Protein 2L9F (pdb70)

Foldseek 3Di:
DFKQCPDDGHCPDALLLLLLVLLQVLLVHPSVPRDQFAACCPHSNADQVRSLVSLVVSCVQLPHDVCRDVDGRNGPGSNVSSVSSS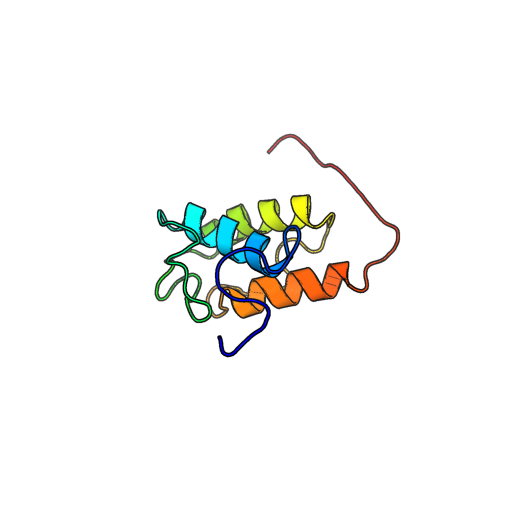VCQVDDPDHDGDRHID

B-factor: mean 38.28, std 22.78, range [0.01, 75.53]

Secondary structure (DSSP, 8-state):
---SS-SS-SSS--HHHHHHHHHHHHTTS-SSS--TT-BTTTTS---HHHHHHHHHHHHHHHT-STTSS-S--TT-BHHHHHHHHHHHHHT--S--------

CATH classification: 1.10.1200.10

Solvent-accessible surface area: 7017 Å² total; per-residue (Å²): 216,94,143,99,75,62,66,50,74,66,88,89,70,26,19,30,19,27,1,20,56,32,0,0,110,132,14,162,63,77,34,128,78,6,169,42,123,5,99,0,62,100,87,8,140,1,64,70,133,47,0,9,120,0,0,78,86,0,5,104,63,40,40,19,59,97,24,34,80,54,88,91,7,38,79,1,21,0,105,99,0,0,66,29,0,51,44,107,65,187,149,52,110,189,121,139,137,126,140,132,166,189

Organism: Micromonospora echinospora (NCBI:txid1877)

InterPro domains:
  IPR001227 Acyl transferase domain superfamily [G3DSA:3.40.366.10] (482-886)
  IPR009081 Phosphopantetheine binding ACP domain [PS50075] (936-1012)
  IPR013968 Polyketide synthase-like, ketoreductase domain [PF08659] (1200-1379)
  IPR014030 Beta-ketoacyl synthase-like, N-terminal domain [PF00109] (2-288)
  IPR014031 Beta-ketoacyl synthase, C-terminal domain [PF02801] (296-411)
  IPR014043 Acyl transferase domain [PF00698] (624-838)
  IPR014043 Acyl transferase domain [SM00827] (584-867)
  IPR016035 Acyl transferase/acyl hydrolase/lysophospholipase [SSF52151] (580-855)
  IPR016036 Malonyl-CoA ACP transacylase, ACP-binding [SSF55048] (692-753)
  IPR016039 Thiolase-like [G3DSA:3.40.47.10] (1-470)
  IPR016039 Thiolase-like [SSF53901] (2-409)
  IPR020807 Polyketide/metazoan fatty acid synthase-like, dehydratase domain [SM00826] (1450-1606)
  IPR020841 Polyketide synthase, beta-ketoacyl synthase domain [PS52004] (1-461)
  IPR020841 Polyketide synthase, beta-ketoacyl synthase domain [SM00825] (4-464)
  IPR029069 HotDog domain superfamily [SSF54637] (1460-1525)
  IPR036291 NAD(P)-binding domain superfamily [SSF51735] (1198-1450)
  IPR036736 ACP-like superfamily [G3DSA:1.10.1200.10] (925-1021)
  IPR036736 ACP-like superfamily [SSF47336] (939-1020)
  IPR042104 Polyketide synthase, dehydratase domain superfamily [G3DSA:3.10.129.110] (1447-1725)
  IPR049551 Polyketide synthase, dehydratase domain, C-terminal [PF14765] (1583-1727)

Structure (mmCIF, N/CA/C/O backbone):
data_2L9F
#
_entry.id   2L9F
#
loop_
_atom_site.group_PDB
_atom_site.id
_atom_site.type_symbol
_atom_site.label_atom_id
_atom_site.label_alt_id
_atom_site.label_comp_id
_atom_site.label_asym_id
_atom_site.label_entity_id
_atom_site.label_seq_id
_atom_site.pdbx_PDB_ins_code
_atom_site.Cartn_x
_atom_site.Cartn_y
_atom_site.Cartn_z
_atom_site.occupancy
_atom_site.B_iso_or_equiv
_atom_site.auth_seq_id
_atom_site.auth_comp_id
_atom_site.auth_asym_id
_atom_site.auth_atom_id
_atom_site.pdbx_PDB_model_num
ATOM 1 N N . MET A 1 1 ? -12.968 -4.314 -19.956 1.00 0.00 1 MET A N 1
ATOM 2 C CA . MET A 1 1 ? -14.168 -4.624 -20.724 1.00 52.33 1 MET A CA 1
ATOM 3 C C . MET A 1 1 ? -15.417 -4.490 -19.858 1.00 24.13 1 MET A C 1
ATOM 4 O O . MET A 1 1 ? -16.498 -4.178 -20.356 1.00 54.25 1 MET A O 1
ATOM 16 N N . ALA A 1 2 ? -15.261 -4.730 -18.560 1.00 12.24 2 ALA A N 1
ATOM 17 C CA . ALA A 1 2 ? -16.375 -4.635 -17.626 1.00 42.00 2 ALA A CA 1
ATOM 18 C C . ALA A 1 2 ? -16.249 -3.396 -16.746 1.00 53.02 2 ALA A C 1
ATOM 19 O O . ALA A 1 2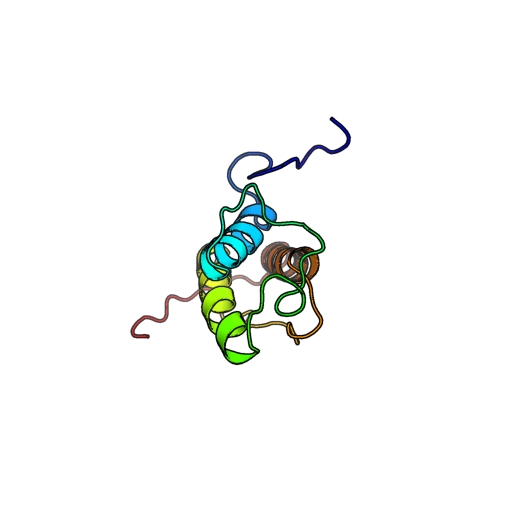 ? -17.251 -2.796 -16.355 1.00 1.11 2 ALA A O 1
ATOM 26 N N . ARG A 1 3 ? -15.013 -3.020 -16.436 1.00 15.33 3 ARG A N 1
ATOM 27 C CA . ARG A 1 3 ? -14.757 -1.853 -15.599 1.00 2.41 3 ARG A CA 1
ATOM 28 C C . ARG A 1 3 ? -13.855 -0.854 -16.320 1.00 63.52 3 ARG A C 1
ATOM 29 O O . ARG A 1 3 ? -13.240 -1.179 -17.335 1.00 50.30 3 ARG A O 1
ATOM 47 N N . ALA A 1 4 ? -13.783 0.362 -15.788 1.00 44.15 4 ALA A N 1
ATOM 48 C CA . ALA A 1 4 ? -12.957 1.407 -16.380 1.00 70.41 4 ALA A CA 1
ATOM 49 C C . ALA A 1 4 ? -11.520 1.321 -15.877 1.00 74.12 4 ALA A C 1
ATOM 50 O O . ALA A 1 4 ? -10.580 1.658 -16.596 1.00 10.23 4 ALA A O 1
ATOM 57 N N . ASP A 1 5 ? -11.359 0.868 -14.638 1.00 13.14 5 ASP A N 1
ATOM 58 C CA . ASP A 1 5 ? -10.035 0.738 -14.039 1.00 70.12 5 ASP A CA 1
ATOM 59 C C . ASP A 1 5 ? -9.161 -0.210 -14.853 1.00 65.43 5 ASP A C 1
ATOM 60 O O . ASP A 1 5 ? -8.145 0.196 -15.417 1.00 41.33 5 ASP A O 1
ATOM 68 N N . ASP A 1 6 ? -9.562 -1.476 -14.909 1.00 51.00 6 ASP A N 1
ATOM 69 C CA . ASP A 1 6 ? -8.814 -2.482 -15.655 1.00 52.13 6 ASP A CA 1
ATOM 70 C C . ASP A 1 6 ? -7.410 -2.650 -15.084 1.00 13.45 6 ASP A C 1
ATOM 71 O O . ASP A 1 6 ? -6.936 -1.813 -14.314 1.00 73.33 6 ASP A O 1
ATOM 79 N N . THR A 1 7 ? -6.747 -3.736 -15.467 1.00 31.21 7 THR A N 1
ATOM 80 C CA . THR A 1 7 ? -5.397 -4.015 -14.992 1.00 15.10 7 THR A CA 1
ATOM 81 C C . THR A 1 7 ? -4.511 -2.780 -15.099 1.00 13.45 7 THR A C 1
ATOM 82 O O . THR A 1 7 ? -4.746 -1.906 -15.932 1.00 42.31 7 THR A O 1
ATOM 93 N N . ALA A 1 8 ? -3.490 -2.715 -14.250 1.00 2.55 8 ALA A N 1
ATOM 94 C CA . ALA A 1 8 ? -2.566 -1.587 -14.253 1.00 1.10 8 ALA A CA 1
ATOM 95 C C . ALA A 1 8 ? -3.276 -0.294 -13.864 1.00 63.34 8 ALA A C 1
ATOM 96 O O . ALA A 1 8 ? -4.411 -0.317 -13.385 1.00 31.15 8 ALA A O 1
ATOM 103 N N . LEU A 1 9 ? -2.603 0.831 -14.074 1.00 43.32 9 LEU A N 1
ATOM 104 C CA . LEU A 1 9 ? -3.170 2.135 -13.745 1.00 23.40 9 LEU A CA 1
ATOM 105 C C . LEU A 1 9 ? -4.378 2.440 -14.625 1.00 32.01 9 LEU A C 1
ATOM 106 O O . LEU A 1 9 ? -4.440 2.056 -15.792 1.00 61.41 9 LEU A O 1
ATOM 121 N N . PRO A 1 10 ? -5.362 3.151 -14.052 1.00 24.44 10 PRO A N 1
ATOM 122 C CA . PRO A 1 10 ? -6.585 3.527 -14.768 1.00 75.14 10 PRO A CA 1
ATOM 123 C C . PRO A 1 10 ? -6.327 4.570 -15.849 1.00 5.24 10 PRO A C 1
ATOM 124 O O . PRO A 1 10 ? -6.759 4.414 -16.991 1.00 22.31 10 PRO A O 1
ATOM 132 N N . ALA A 1 11 ? -5.620 5.634 -15.483 1.00 33.22 11 ALA A N 1
ATOM 133 C CA . ALA A 1 11 ? -5.302 6.701 -16.423 1.00 51.45 11 ALA A CA 1
ATOM 134 C C . ALA A 1 11 ? -3.826 7.077 -16.349 1.00 53.14 11 ALA A C 1
ATOM 135 O O . ALA A 1 11 ? -3.013 6.591 -17.134 1.00 44.31 11 ALA A O 1
ATOM 142 N N . ALA A 1 12 ? -3.488 7.944 -15.401 1.00 35.31 12 ALA A N 1
ATOM 143 C CA . ALA A 1 12 ? -2.109 8.384 -15.224 1.00 60.23 12 ALA A CA 1
ATOM 144 C C . ALA A 1 12 ? -1.334 7.415 -14.337 1.00 14.41 12 ALA A C 1
ATOM 145 O O . ALA A 1 12 ? -0.273 6.919 -14.718 1.00 11.43 12 ALA A O 1
ATOM 152 N N . THR A 1 13 ? -1.869 7.150 -13.149 1.00 63.11 13 THR A N 1
ATOM 153 C CA . THR A 1 13 ? -1.227 6.242 -12.206 1.00 42.34 13 THR A CA 1
ATOM 154 C C . THR A 1 13 ? -2.259 5.516 -11.352 1.00 65.32 13 THR A C 1
ATOM 155 O O . THR A 1 13 ? -2.214 4.294 -11.213 1.00 71.22 13 THR A O 1
ATOM 166 N N . GLY A 1 14 ? -3.191 6.275 -10.783 1.00 62.53 14 GLY A N 1
ATOM 167 C CA . GLY A 1 14 ? -4.222 5.684 -9.951 1.00 53.03 14 GLY A CA 1
ATOM 168 C C . GLY A 1 14 ? -3.664 5.083 -8.675 1.00 44.14 14 GLY A C 1
ATOM 169 O O . GLY A 1 14 ? -2.873 4.141 -8.720 1.00 3.42 14 GLY A O 1
ATOM 173 N N . ALA A 1 15 ? -4.076 5.628 -7.536 1.00 12.35 15 ALA A N 1
ATOM 174 C CA . ALA A 1 15 ? -3.613 5.139 -6.244 1.00 11.12 15 ALA A CA 1
ATOM 175 C C . ALA A 1 15 ? -3.777 3.628 -6.137 1.00 22.40 15 ALA A C 1
ATOM 176 O O . ALA A 1 15 ? -2.987 2.951 -5.477 1.00 15.02 15 ALA A O 1
ATOM 183 N N . LEU A 1 16 ? -4.808 3.102 -6.790 1.00 50.11 16 LEU A N 1
ATOM 184 C CA . LEU A 1 16 ? -5.077 1.668 -6.769 1.00 73.22 16 LEU A CA 1
ATOM 185 C C . LEU A 1 16 ? -3.886 0.883 -7.310 1.00 73.43 16 LEU A C 1
ATOM 186 O O . LEU A 1 16 ? -3.508 -0.149 -6.754 1.00 0.12 16 LEU A O 1
ATOM 201 N N . GLU A 1 17 ? -3.299 1.380 -8.393 1.00 64.20 17 GLU A N 1
ATOM 202 C CA . GLU A 1 17 ? -2.151 0.723 -9.007 1.00 4.23 17 GLU A CA 1
ATOM 203 C C . GLU A 1 17 ? -0.913 0.853 -8.124 1.00 13.22 17 GLU A C 1
ATOM 204 O O . GLU A 1 17 ? -0.069 -0.042 -8.082 1.00 4.02 17 GLU A O 1
ATOM 214 N N . LEU A 1 18 ? -0.812 1.975 -7.418 1.00 43.32 18 LEU A N 1
ATOM 215 C CA . LEU A 1 18 ? 0.321 2.224 -6.535 1.00 10.41 18 LEU A CA 1
ATOM 216 C C . LEU A 1 18 ? 0.409 1.158 -5.447 1.00 64.52 18 LEU A C 1
ATOM 217 O O . LEU A 1 18 ? 1.454 0.537 -5.256 1.00 34.42 18 LEU A O 1
ATOM 232 N N . VAL A 1 19 ? -0.697 0.949 -4.740 1.00 4.13 19 VAL A N 1
ATOM 233 C CA . VAL A 1 19 ? -0.747 -0.044 -3.674 1.00 42.50 19 VAL A CA 1
ATOM 234 C C . VAL A 1 19 ? -0.525 -1.449 -4.222 1.00 13.04 19 VAL A C 1
ATOM 235 O O . VAL A 1 19 ? 0.342 -2.182 -3.745 1.00 71.44 19 VAL A O 1
ATOM 248 N N . ARG A 1 20 ? -1.313 -1.819 -5.225 1.00 45.41 20 ARG A N 1
ATOM 249 C CA . ARG A 1 20 ? -1.203 -3.137 -5.839 1.00 20.10 20 ARG A CA 1
ATOM 250 C C . ARG A 1 20 ? 0.214 -3.384 -6.347 1.00 2.21 20 ARG A C 1
ATOM 251 O O . ARG A 1 20 ? 0.748 -4.486 -6.220 1.00 53.15 20 ARG A O 1
ATOM 269 N N . HIS A 1 21 ? 0.819 -2.350 -6.923 1.00 5.13 21 HIS A N 1
ATOM 270 C CA . HIS A 1 21 ? 2.175 -2.455 -7.452 1.00 14.45 21 HIS A CA 1
ATOM 271 C C . HIS A 1 21 ? 3.171 -2.746 -6.335 1.00 32.54 21 HIS A C 1
ATOM 272 O O . HIS A 1 21 ? 3.921 -3.722 -6.396 1.00 64.11 21 HIS A O 1
ATOM 285 N N . LEU A 1 22 ? 3.176 -1.896 -5.315 1.00 34.52 22 LEU A N 1
ATOM 286 C CA . LEU A 1 22 ? 4.081 -2.063 -4.183 1.00 21.25 22 LEU A CA 1
ATOM 287 C C . LEU A 1 22 ? 3.891 -3.428 -3.529 1.00 52.11 22 LEU A C 1
ATOM 288 O O . LEU A 1 22 ? 4.852 -4.053 -3.081 1.00 13.01 22 LEU A O 1
ATOM 303 N N . VAL A 1 23 ? 2.644 -3.886 -3.480 1.00 52.30 23 VAL A N 1
ATOM 304 C CA . VAL A 1 23 ? 2.328 -5.179 -2.884 1.00 42.34 23 VAL A CA 1
ATOM 305 C C . VAL A 1 23 ? 2.811 -6.324 -3.768 1.00 55.31 23 VAL A C 1
ATOM 306 O O . VAL A 1 23 ? 3.452 -7.259 -3.292 1.00 50.10 23 VAL A O 1
ATOM 319 N N . ALA A 1 24 ? 2.499 -6.242 -5.057 1.00 53.24 24 ALA A N 1
ATOM 320 C CA . ALA A 1 24 ? 2.903 -7.270 -6.008 1.00 32.12 24 ALA A CA 1
ATOM 321 C C . ALA A 1 24 ? 4.418 -7.444 -6.016 1.00 74.33 24 ALA A C 1
ATOM 322 O O . ALA A 1 24 ? 4.923 -8.562 -5.918 1.00 71.53 24 ALA A O 1
ATOM 329 N N . GLU A 1 25 ? 5.137 -6.332 -6.133 1.00 43.43 25 GLU A N 1
ATOM 330 C CA . GLU A 1 25 ? 6.594 -6.364 -6.156 1.00 62.12 25 GLU A CA 1
ATOM 331 C C . GLU A 1 25 ? 7.148 -6.882 -4.831 1.00 54.52 25 GLU A C 1
ATOM 332 O O . GLU A 1 25 ? 8.205 -7.510 -4.791 1.00 72.43 25 GLU A O 1
ATOM 342 N N . ARG A 1 26 ? 6.425 -6.610 -3.749 1.00 4.02 26 ARG A N 1
ATOM 343 C CA . ARG A 1 26 ? 6.843 -7.046 -2.423 1.00 34.01 26 ARG A CA 1
ATOM 344 C C . ARG A 1 26 ? 6.521 -8.521 -2.207 1.00 23.21 26 ARG A C 1
ATOM 345 O O . ARG A 1 26 ? 7.050 -9.157 -1.296 1.00 13.21 26 ARG A O 1
ATOM 363 N N . ALA A 1 27 ? 5.648 -9.060 -3.052 1.00 64.24 27 ALA A N 1
ATOM 364 C CA . ALA A 1 27 ? 5.255 -10.461 -2.956 1.00 13.13 27 ALA A CA 1
ATOM 365 C C . ALA A 1 27 ? 6.074 -11.327 -3.908 1.00 53.21 27 ALA A C 1
ATOM 366 O O . ALA A 1 27 ? 5.813 -12.520 -4.055 1.00 73.44 27 ALA A O 1
ATOM 373 N N . GLU A 1 28 ? 7.064 -10.717 -4.552 1.00 60.40 28 GLU A N 1
ATOM 374 C CA . GLU A 1 28 ? 7.920 -11.434 -5.490 1.00 63.33 28 GLU A CA 1
ATOM 375 C C . GLU A 1 28 ? 7.150 -11.801 -6.756 1.00 33.15 28 GLU A C 1
ATOM 376 O O . GLU A 1 28 ? 7.369 -12.861 -7.343 1.00 61.10 28 GLU A O 1
ATOM 386 N N . LEU A 1 29 ? 6.249 -10.918 -7.170 1.00 42.44 29 LEU A N 1
ATOM 387 C CA . LEU A 1 29 ? 5.445 -11.148 -8.366 1.00 14.21 29 LEU A CA 1
ATOM 388 C C . LEU A 1 29 ? 5.109 -9.830 -9.057 1.00 40.25 29 LEU A C 1
ATOM 389 O O . LEU A 1 29 ? 5.193 -8.752 -8.468 1.00 44.25 29 LEU A O 1
ATOM 404 N N . PRO A 1 30 ? 4.716 -9.917 -10.337 1.00 62.04 30 PRO A N 1
ATOM 405 C CA . PRO A 1 30 ? 4.355 -8.742 -11.136 1.00 54.20 30 PRO A CA 1
ATOM 406 C C . PRO A 1 30 ? 3.048 -8.106 -10.674 1.00 63.30 30 PRO A C 1
ATOM 407 O O . PRO A 1 30 ? 2.257 -8.732 -9.968 1.00 25.03 30 PRO A O 1
ATOM 415 N N . VAL A 1 31 ? 2.826 -6.860 -11.079 1.00 51.23 31 VAL A N 1
ATOM 416 C CA . VAL A 1 31 ? 1.613 -6.140 -10.708 1.00 70.22 31 VAL A CA 1
ATOM 417 C C . VAL A 1 31 ? 0.452 -6.514 -11.621 1.00 61.25 31 VAL A C 1
ATOM 418 O O . VAL A 1 31 ? -0.705 -6.221 -11.322 1.00 51.51 31 VAL A O 1
ATOM 431 N N . GLU A 1 32 ? 0.768 -7.165 -12.737 1.00 3.44 32 GLU A N 1
ATOM 432 C CA . GLU A 1 32 ? -0.250 -7.578 -13.694 1.00 63.52 32 GLU A CA 1
ATOM 433 C C . GLU A 1 32 ? -0.924 -8.873 -13.246 1.00 50.45 32 GLU A C 1
ATOM 434 O O . GLU A 1 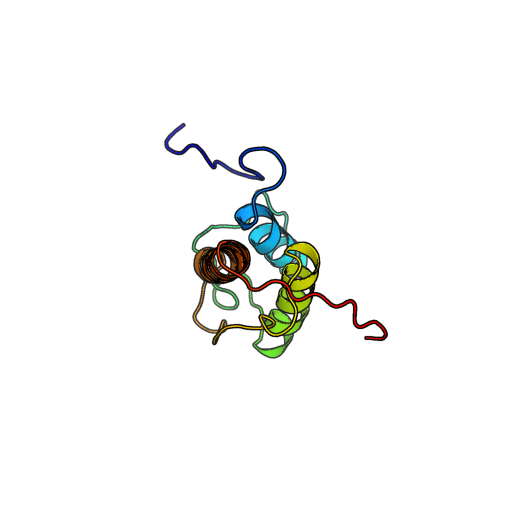32 ? -2.023 -9.201 -13.695 1.00 30.44 32 GLU A O 1
ATOM 444 N N . VAL A 1 33 ? -0.259 -9.603 -12.358 1.00 12.14 33 VAL A N 1
ATOM 445 C CA . VAL A 1 33 ? -0.793 -10.860 -11.847 1.00 4.11 33 VAL A CA 1
ATOM 446 C C . VAL A 1 33 ? -1.373 -10.683 -10.449 1.00 34.10 33 VAL A C 1
ATOM 447 O O . VAL A 1 33 ? -1.957 -11.610 -9.885 1.00 2.22 33 VAL A O 1
ATOM 460 N N . LEU A 1 34 ? -1.211 -9.487 -9.893 1.00 22.14 34 LEU A N 1
ATOM 461 C CA . LEU A 1 34 ? -1.719 -9.188 -8.559 1.00 43.20 34 LEU A CA 1
ATOM 462 C C . LEU A 1 34 ? -3.244 -9.151 -8.554 1.00 32.42 34 LEU A C 1
ATOM 463 O O . LEU A 1 34 ? -3.858 -8.339 -9.244 1.00 2.42 34 LEU A O 1
ATOM 478 N N . ARG A 1 35 ? -3.849 -10.037 -7.768 1.00 3.14 35 ARG A N 1
ATOM 479 C CA . ARG A 1 35 ? -5.302 -10.106 -7.672 1.00 12.23 35 ARG A CA 1
ATOM 480 C C . ARG A 1 35 ? -5.834 -9.039 -6.719 1.00 23.42 35 ARG A C 1
ATOM 481 O O . ARG A 1 35 ? -5.171 -8.672 -5.750 1.00 41.21 35 ARG A O 1
ATOM 499 N N . ASP A 1 36 ? -7.035 -8.547 -7.003 1.00 71.13 36 ASP A N 1
ATOM 500 C CA . ASP A 1 36 ? -7.657 -7.523 -6.172 1.00 11.23 36 ASP A CA 1
ATOM 501 C C . ASP A 1 36 ? -8.123 -8.111 -4.844 1.00 51.32 36 ASP A C 1
ATOM 502 O O . ASP A 1 36 ? -8.285 -7.391 -3.858 1.00 61.15 36 ASP A O 1
ATOM 510 N N . ASP A 1 37 ? -8.338 -9.421 -4.825 1.00 61.10 37 ASP A N 1
ATOM 511 C CA . ASP A 1 37 ? -8.786 -10.106 -3.618 1.00 31.01 37 ASP A CA 1
ATOM 512 C C . ASP A 1 37 ? -7.632 -10.855 -2.959 1.00 31.00 37 ASP A C 1
ATOM 513 O O . ASP A 1 37 ? -7.846 -11.743 -2.133 1.00 13.53 37 ASP A O 1
ATOM 521 N N . SER A 1 38 ? -6.408 -10.491 -3.329 1.00 70.32 38 SER A N 1
ATOM 522 C CA . SER A 1 38 ? -5.221 -11.131 -2.777 1.00 5.13 38 SER A CA 1
ATOM 523 C C . SER A 1 38 ? -4.886 -10.563 -1.401 1.00 54.34 38 SER A C 1
ATOM 524 O O . SER A 1 38 ? -4.485 -9.406 -1.276 1.00 74.33 38 SER A O 1
ATOM 531 N N . ARG A 1 39 ? -5.057 -11.385 -0.371 1.00 31.43 39 ARG A N 1
ATOM 532 C CA . ARG A 1 39 ? -4.775 -10.966 0.996 1.00 13.41 39 ARG A CA 1
ATOM 533 C C . ARG A 1 39 ? -3.277 -10.762 1.205 1.00 3.20 39 ARG A C 1
ATOM 534 O O . ARG A 1 39 ? -2.456 -11.324 0.481 1.00 64.34 39 ARG A O 1
ATOM 552 N N . PHE A 1 40 ? -2.929 -9.953 2.200 1.00 13.35 40 PHE A N 1
ATOM 553 C CA . PHE A 1 40 ? -1.530 -9.673 2.504 1.00 44.04 40 PHE A CA 1
ATOM 554 C C . PHE A 1 40 ? -0.923 -10.790 3.346 1.00 15.14 40 PHE A C 1
ATOM 555 O O . PHE A 1 40 ? 0.044 -10.574 4.079 1.00 64.52 40 PHE A O 1
ATOM 571 N N . LEU A 1 41 ? -1.496 -11.983 3.238 1.00 65.21 41 LEU A N 1
ATOM 572 C CA . LEU A 1 41 ? -1.012 -13.136 3.991 1.00 45.13 41 LEU A CA 1
ATOM 573 C C . LEU A 1 41 ? -1.483 -14.439 3.353 1.00 33.12 41 LEU A C 1
ATOM 574 O O . LEU A 1 41 ? -0.718 -15.396 3.236 1.00 12.23 41 LEU A O 1
ATOM 589 N N . ASP A 1 42 ? -2.745 -14.467 2.941 1.00 60.33 42 ASP A N 1
ATOM 590 C CA . ASP A 1 42 ? -3.319 -15.652 2.312 1.00 23.05 42 ASP A CA 1
ATOM 591 C C . ASP A 1 42 ? -2.580 -15.993 1.021 1.00 14.31 42 ASP A C 1
ATOM 592 O O . ASP A 1 42 ? -2.269 -17.155 0.761 1.00 43.31 42 ASP A O 1
ATOM 600 N N . ASP A 1 43 ? -2.302 -14.972 0.218 1.00 50.04 43 ASP A N 1
ATOM 601 C CA . ASP A 1 43 ? -1.600 -15.162 -1.047 1.00 34.21 43 ASP A CA 1
ATOM 602 C C . ASP A 1 43 ? -0.302 -14.362 -1.073 1.00 51.33 43 ASP A C 1
ATOM 603 O O . ASP A 1 43 ? 0.785 -14.925 -1.212 1.00 63.12 43 ASP A O 1
ATOM 611 N N . LEU A 1 44 ? -0.422 -13.046 -0.940 1.00 55.14 44 LEU A N 1
ATOM 612 C CA . LEU A 1 44 ? 0.743 -12.167 -0.950 1.00 53.14 44 LEU A CA 1
ATOM 613 C C . LEU A 1 44 ? 1.755 -12.592 0.108 1.00 64.11 44 LEU A C 1
ATOM 614 O O . LEU A 1 44 ? 2.950 -12.322 -0.017 1.00 41.52 44 LEU A O 1
ATOM 629 N N . HIS A 1 45 ? 1.271 -13.263 1.149 1.00 42.41 45 HIS A N 1
ATOM 630 C CA . HIS A 1 45 ? 2.135 -13.730 2.227 1.00 74.13 45 HIS A CA 1
ATOM 631 C C . HIS A 1 45 ? 3.022 -12.600 2.740 1.00 52.43 45 HIS A C 1
ATOM 632 O O . HIS A 1 45 ? 4.238 -12.619 2.554 1.00 60.23 45 HIS A O 1
ATOM 645 N N . MET A 1 46 ? 2.404 -11.615 3.385 1.00 41.01 46 MET A N 1
ATOM 646 C CA . MET A 1 46 ? 3.139 -10.477 3.925 1.00 54.44 46 MET A CA 1
ATOM 647 C C . MET A 1 46 ? 2.874 -10.318 5.420 1.00 24.43 46 MET A C 1
ATOM 648 O O . MET A 1 46 ? 1.804 -9.865 5.825 1.00 13.31 46 MET A O 1
ATOM 660 N N . SER A 1 47 ? 3.855 -10.696 6.232 1.00 71.21 47 SER A N 1
ATOM 661 C CA . SER A 1 47 ? 3.726 -10.599 7.682 1.00 23.40 47 SER A CA 1
ATOM 662 C C . SER A 1 47 ? 3.396 -9.171 8.104 1.00 34.30 47 SER A C 1
ATOM 663 O O . SER A 1 47 ? 3.655 -8.220 7.368 1.00 50.44 47 SER A O 1
ATOM 670 N N . SER A 1 48 ? 2.824 -9.030 9.295 1.00 20.11 48 SER A N 1
ATOM 671 C CA . SER A 1 48 ? 2.455 -7.720 9.816 1.00 41.42 48 SER A CA 1
ATOM 672 C C . SER A 1 48 ? 3.604 -6.729 9.658 1.00 42.23 48 SER A C 1
ATOM 673 O O . SER A 1 48 ? 3.391 -5.561 9.332 1.00 44.50 48 SER A O 1
ATOM 680 N N . ILE A 1 49 ? 4.823 -7.205 9.891 1.00 14.40 49 ILE A N 1
ATOM 681 C CA . ILE A 1 49 ? 6.006 -6.362 9.774 1.00 10.00 49 ILE A CA 1
ATOM 682 C C . ILE A 1 49 ? 6.340 -6.082 8.313 1.00 51.10 49 ILE A C 1
ATOM 683 O O . ILE A 1 49 ? 6.746 -4.975 7.957 1.00 72.04 49 ILE A O 1
ATOM 698 N N . THR A 1 50 ? 6.164 -7.093 7.467 1.00 15.02 50 THR A N 1
ATOM 699 C CA . THR A 1 50 ? 6.445 -6.956 6.044 1.00 33.32 50 THR A CA 1
ATOM 700 C C . THR A 1 50 ? 5.492 -5.962 5.388 1.00 62.31 50 THR A C 1
ATOM 701 O O . THR A 1 50 ? 5.903 -5.143 4.567 1.00 15.41 50 THR A O 1
ATOM 712 N N . VAL A 1 51 ? 4.217 -6.042 5.756 1.00 1.44 51 VAL A N 1
ATOM 713 C CA . VAL A 1 51 ? 3.206 -5.148 5.204 1.00 74.10 51 VAL A CA 1
ATOM 714 C C . VAL A 1 51 ? 3.555 -3.689 5.476 1.00 42.31 51 VAL A C 1
ATOM 715 O O . VAL A 1 51 ? 3.540 -2.857 4.569 1.00 63.43 51 VAL A O 1
ATOM 728 N N . GLY A 1 52 ? 3.870 -3.385 6.731 1.00 53.40 52 GLY A N 1
ATOM 729 C CA . GLY A 1 52 ? 4.219 -2.026 7.100 1.00 4.01 52 GLY A CA 1
ATOM 730 C C . GLY A 1 52 ? 5.393 -1.492 6.303 1.00 3.03 52 GLY A C 1
ATOM 731 O O . GLY A 1 52 ? 5.506 -0.286 6.086 1.00 3.32 52 GLY A O 1
ATOM 735 N N . GLN A 1 53 ? 6.269 -2.392 5.867 1.00 24.13 53 GLN A N 1
ATOM 736 C CA . GLN A 1 53 ? 7.441 -2.004 5.092 1.00 1.54 53 GLN A CA 1
ATOM 737 C C . GLN A 1 53 ? 7.033 -1.432 3.738 1.00 43.44 53 GLN A C 1
ATOM 738 O O . GLN A 1 53 ? 7.555 -0.403 3.304 1.00 63.35 53 GLN A O 1
ATOM 750 N N . LEU A 1 54 ? 6.098 -2.103 3.075 1.00 71.31 54 LEU A N 1
ATOM 751 C CA . LEU A 1 54 ? 5.620 -1.662 1.770 1.00 41.24 54 LEU A CA 1
ATOM 752 C C . LEU A 1 54 ? 4.579 -0.555 1.916 1.00 35.24 54 LEU A C 1
ATOM 753 O O . LEU A 1 54 ? 4.487 0.339 1.075 1.00 42.12 54 LEU A O 1
ATOM 768 N N . VAL A 1 55 ? 3.801 -0.620 2.992 1.00 45.21 55 VAL A N 1
ATOM 769 C CA . VAL A 1 55 ? 2.771 0.378 3.250 1.00 53.13 55 VAL A CA 1
ATOM 770 C C . VAL A 1 55 ? 3.374 1.773 3.370 1.00 31.11 55 VAL A C 1
ATOM 771 O O . VAL A 1 55 ? 2.775 2.758 2.942 1.00 30.00 55 VAL A O 1
ATOM 784 N N . ASN A 1 56 ? 4.565 1.848 3.954 1.00 34.23 56 ASN A N 1
ATOM 785 C CA . ASN A 1 56 ? 5.251 3.123 4.131 1.00 34.13 56 ASN A CA 1
ATOM 786 C C . ASN A 1 56 ? 5.667 3.708 2.785 1.00 34.42 56 ASN A C 1
ATOM 787 O O . ASN A 1 56 ? 5.701 4.925 2.611 1.00 11.54 56 ASN A O 1
ATOM 797 N N . GLU A 1 57 ? 5.981 2.830 1.837 1.00 42.43 57 GLU A N 1
ATOM 798 C CA . GLU A 1 57 ? 6.394 3.261 0.506 1.00 33.15 57 GLU A CA 1
ATOM 799 C C . GLU A 1 57 ? 5.223 3.873 -0.256 1.00 0.44 57 GLU A C 1
ATOM 800 O O . GLU A 1 57 ? 5.399 4.808 -1.037 1.00 50.34 57 GLU A O 1
ATOM 810 N N . ALA A 1 58 ? 4.029 3.340 -0.023 1.00 25.41 58 ALA A N 1
ATOM 811 C CA . ALA A 1 58 ? 2.828 3.833 -0.687 1.00 33.20 58 ALA A CA 1
ATOM 812 C C . ALA A 1 58 ? 2.468 5.232 -0.198 1.00 73.43 58 ALA A C 1
ATOM 813 O O . ALA A 1 58 ? 2.272 6.148 -0.996 1.00 74.04 58 ALA A O 1
ATOM 820 N N . ALA A 1 59 ? 2.380 5.388 1.120 1.00 3.34 59 ALA A N 1
ATOM 821 C CA . ALA A 1 59 ? 2.043 6.676 1.714 1.00 34.45 59 ALA A CA 1
ATOM 822 C C . ALA A 1 59 ? 2.943 7.782 1.175 1.00 13.13 59 ALA A C 1
ATOM 823 O O . ALA A 1 59 ? 2.486 8.895 0.914 1.00 20.24 59 ALA A O 1
ATOM 830 N N . ARG A 1 60 ? 4.225 7.469 1.012 1.00 51.34 60 ARG A N 1
ATOM 831 C CA . ARG A 1 60 ? 5.190 8.438 0.505 1.00 41.23 60 ARG A CA 1
ATOM 832 C C . ARG A 1 60 ? 4.785 8.934 -0.881 1.00 35.03 60 ARG A C 1
ATOM 833 O O . ARG A 1 60 ? 4.838 10.131 -1.161 1.00 45.03 60 ARG A O 1
ATOM 851 N N . ALA A 1 61 ? 4.383 8.005 -1.741 1.00 22.10 61 ALA A N 1
ATOM 852 C CA . ALA A 1 61 ? 3.969 8.348 -3.096 1.00 22.41 61 ALA A CA 1
ATOM 853 C C . ALA A 1 61 ? 2.651 9.116 -3.090 1.00 32.42 61 ALA A C 1
ATOM 854 O O . ALA A 1 61 ? 2.477 10.074 -3.842 1.00 31.03 61 ALA A O 1
ATOM 861 N N . MET A 1 62 ? 1.726 8.687 -2.237 1.00 3.20 62 MET A N 1
ATOM 862 C CA . MET A 1 62 ? 0.424 9.336 -2.134 1.00 21.42 62 MET A CA 1
ATOM 863 C C . MET A 1 62 ? 0.546 10.694 -1.450 1.00 3.04 62 MET A C 1
ATOM 864 O O . MET A 1 62 ? -0.412 11.464 -1.404 1.00 40.33 62 MET A O 1
ATOM 876 N N . GLY A 1 63 ? 1.732 10.981 -0.920 1.00 61.13 63 GLY A N 1
ATOM 877 C CA . GLY A 1 63 ? 1.956 12.246 -0.247 1.00 73.13 63 GLY A CA 1
ATOM 878 C C . GLY A 1 63 ? 1.310 12.296 1.123 1.00 33.23 63 GLY A C 1
ATOM 879 O O . GLY A 1 63 ? 0.645 13.273 1.470 1.00 22.01 63 GLY A O 1
ATOM 883 N N . LEU A 1 64 ? 1.504 11.240 1.905 1.00 54.12 64 LEU A N 1
ATOM 884 C CA . LEU A 1 64 ? 0.933 11.166 3.247 1.00 3.04 64 LEU A CA 1
ATOM 885 C C . LEU A 1 64 ? 2.019 11.304 4.309 1.00 1.55 64 LEU A C 1
ATOM 886 O O . LEU A 1 64 ? 3.133 11.741 4.019 1.00 30.12 64 LEU A O 1
ATOM 901 N N . SER A 1 65 ? 1.687 10.927 5.540 1.00 1.35 65 SER A N 1
ATOM 902 C CA . SER A 1 65 ? 2.634 11.011 6.645 1.00 13.33 65 SER A CA 1
ATOM 903 C C . SER A 1 65 ? 2.237 10.063 7.773 1.00 60.52 65 SER A C 1
ATOM 904 O O . SER A 1 65 ? 2.839 9.004 7.948 1.00 74.44 65 SER A O 1
ATOM 911 N N . ALA A 1 66 ? 1.220 10.452 8.535 1.00 42.13 66 ALA A N 1
ATOM 912 C CA . ALA A 1 66 ? 0.740 9.637 9.644 1.00 21.45 66 ALA A CA 1
ATOM 913 C C . ALA A 1 66 ? -0.153 8.505 9.147 1.00 15.00 66 ALA A C 1
ATOM 914 O O . ALA A 1 66 ? -0.462 7.573 9.891 1.00 42.52 66 ALA A O 1
ATOM 921 N N . VAL A 1 67 ? -0.565 8.593 7.887 1.00 43.44 67 VAL A N 1
ATOM 922 C CA . VAL A 1 67 ? -1.424 7.576 7.291 1.00 71.40 67 VAL A CA 1
ATOM 923 C C . VAL A 1 67 ? -0.748 6.210 7.305 1.00 24.22 67 VAL A C 1
ATOM 924 O O . VAL A 1 67 ? -1.403 5.179 7.149 1.00 13.55 67 VAL A O 1
ATOM 937 N N . ALA A 1 68 ? 0.568 6.208 7.492 1.00 40.41 68 ALA A N 1
ATOM 938 C CA . ALA A 1 68 ? 1.334 4.968 7.528 1.00 51.31 68 ALA A CA 1
ATOM 939 C C . ALA A 1 68 ? 0.607 3.898 8.334 1.00 14.33 68 ALA A C 1
ATOM 940 O O . ALA A 1 68 ? 0.551 3.964 9.562 1.00 40.12 68 ALA A O 1
ATOM 947 N N . MET A 1 69 ? 0.051 2.913 7.637 1.00 2.10 69 MET A N 1
ATOM 948 C CA . MET A 1 69 ? -0.672 1.828 8.290 1.00 65.05 69 MET A CA 1
ATOM 949 C C . MET A 1 69 ? -1.924 2.352 8.987 1.00 64.54 69 MET A C 1
ATOM 950 O O . MET A 1 69 ? -1.924 2.635 10.184 1.00 75.50 69 MET A O 1
ATOM 962 N N . PRO A 1 70 ? -3.018 2.483 8.221 1.00 22.54 70 PRO A N 1
ATOM 963 C CA . PRO A 1 70 ? -4.296 2.972 8.745 1.00 43.12 70 PRO A CA 1
ATOM 964 C C . PRO A 1 70 ? -4.958 1.973 9.687 1.00 12.24 70 PRO A C 1
ATOM 965 O O . PRO A 1 70 ? -5.558 2.355 10.693 1.00 24.31 70 PRO A O 1
ATOM 973 N N . THR A 1 71 ? -4.843 0.690 9.358 1.00 25.14 71 THR A N 1
ATOM 974 C CA . THR A 1 71 ? -5.430 -0.364 10.175 1.00 72.22 71 THR A CA 1
ATOM 975 C C . THR A 1 71 ? -4.776 -1.711 9.887 1.00 33.22 71 THR A C 1
ATOM 976 O O . THR A 1 71 ? -3.912 -1.819 9.019 1.00 51.11 71 THR A O 1
ATOM 987 N N . ASN A 1 72 ? -5.196 -2.736 10.622 1.00 75.52 72 ASN A N 1
ATOM 988 C CA . ASN A 1 72 ? -4.651 -4.077 10.446 1.00 4.14 72 ASN A CA 1
ATOM 989 C C . ASN A 1 72 ? -4.703 -4.497 8.979 1.00 35.34 72 ASN A C 1
ATOM 990 O O . ASN A 1 72 ? -5.676 -4.221 8.278 1.00 30.11 72 ASN A O 1
ATOM 1000 N N . PHE A 1 73 ? -3.649 -5.165 8.523 1.00 4.11 73 PHE A N 1
ATOM 1001 C CA . PHE A 1 73 ? -3.573 -5.623 7.140 1.00 52.44 73 PHE A CA 1
ATOM 1002 C C . PHE A 1 73 ? -3.482 -7.144 7.076 1.00 25.44 73 PHE A C 1
ATOM 1003 O O . PHE A 1 73 ? -3.694 -7.745 6.023 1.00 52.04 73 PHE A O 1
ATOM 1019 N N . ALA A 1 74 ? -3.161 -7.761 8.209 1.00 42.23 74 ALA A N 1
ATOM 1020 C CA . ALA A 1 74 ? -3.042 -9.211 8.282 1.00 2.13 74 ALA A CA 1
ATOM 1021 C C . ALA A 1 74 ? -4.330 -9.892 7.830 1.00 23.13 74 ALA A C 1
ATOM 1022 O O . ALA A 1 74 ? -4.334 -11.077 7.496 1.00 4.42 74 ALA A O 1
ATOM 1029 N N . THR A 1 75 ? -5.422 -9.134 7.823 1.00 22.30 75 THR A N 1
ATOM 1030 C CA . THR A 1 75 ? -6.717 -9.665 7.415 1.00 41.52 75 THR A CA 1
ATOM 1031 C C . THR A 1 75 ? -7.346 -8.802 6.327 1.00 11.43 75 THR A C 1
ATOM 1032 O O . THR A 1 75 ? -8.520 -8.965 5.993 1.00 54.11 75 THR A O 1
ATOM 1043 N N . ALA A 1 76 ? -6.559 -7.884 5.775 1.00 33.44 76 ALA A N 1
ATOM 1044 C CA . ALA A 1 76 ? -7.038 -6.998 4.723 1.00 55.43 76 ALA A CA 1
ATOM 1045 C C . ALA A 1 76 ? -6.504 -7.424 3.360 1.00 0.24 76 ALA A C 1
ATOM 1046 O O . ALA A 1 76 ? -5.634 -8.291 3.265 1.00 35.41 76 ALA A O 1
ATOM 1053 N N . THR A 1 77 ? -7.029 -6.809 2.305 1.00 31.43 77 THR A N 1
ATOM 1054 C CA . THR A 1 77 ? -6.606 -7.127 0.947 1.00 4.51 77 THR A CA 1
ATOM 1055 C C . THR A 1 77 ? -6.068 -5.890 0.236 1.00 44.44 77 THR A C 1
ATOM 1056 O O . THR A 1 77 ? -6.178 -4.773 0.742 1.00 32.52 77 THR A O 1
ATOM 1067 N N . VAL A 1 78 ? -5.487 -6.096 -0.942 1.00 33.22 78 VAL A N 1
ATOM 1068 C CA . VAL A 1 78 ? -4.932 -4.998 -1.724 1.00 41.11 78 VAL A CA 1
ATOM 1069 C C . VAL A 1 78 ? -5.977 -3.913 -1.964 1.00 34.15 78 VAL A C 1
ATOM 1070 O O . VAL A 1 78 ? -5.664 -2.722 -1.948 1.00 33.30 78 VAL A O 1
ATOM 1083 N N . ARG A 1 79 ? -7.218 -4.332 -2.184 1.00 12.53 79 ARG A N 1
ATOM 1084 C CA . ARG A 1 79 ? -8.309 -3.396 -2.427 1.00 41.03 79 ARG A CA 1
ATOM 1085 C C . ARG A 1 79 ? -8.561 -2.525 -1.200 1.00 45.25 79 ARG A C 1
ATOM 1086 O O . ARG A 1 79 ? -8.830 -1.330 -1.321 1.00 62.24 79 ARG A O 1
ATOM 1104 N N . GLU A 1 80 ? -8.474 -3.132 -0.021 1.00 4.01 80 GLU A N 1
ATOM 1105 C CA . GLU A 1 80 ? -8.695 -2.412 1.227 1.00 14.24 80 GLU A CA 1
ATOM 1106 C C . GLU A 1 80 ? -7.573 -1.409 1.482 1.00 0.34 80 GLU A C 1
ATOM 1107 O O . GLU A 1 80 ? -7.826 -0.244 1.789 1.00 14.00 80 GLU A O 1
ATOM 1117 N N . MET A 1 81 ? -6.334 -1.871 1.353 1.00 4.15 81 MET A N 1
ATOM 1118 C CA . MET A 1 81 ? -5.173 -1.015 1.569 1.00 2.33 81 MET A CA 1
ATOM 1119 C C . MET A 1 81 ? -5.151 0.133 0.564 1.00 13.42 81 MET A C 1
ATOM 1120 O O . MET A 1 81 ? -4.851 1.274 0.918 1.00 2.01 81 MET A O 1
ATOM 1132 N N . ALA A 1 82 ? -5.469 -0.175 -0.689 1.00 54.11 82 ALA A N 1
ATOM 1133 C CA . ALA A 1 82 ? -5.486 0.831 -1.743 1.00 14.23 82 ALA A CA 1
ATOM 1134 C C . ALA A 1 82 ? -6.624 1.825 -1.534 1.00 21.43 82 ALA A C 1
ATOM 1135 O O . ALA A 1 82 ? -6.445 3.031 -1.704 1.00 42.02 82 ALA A O 1
ATOM 1142 N N . GLU A 1 83 ? -7.793 1.311 -1.163 1.00 24.22 83 GLU A N 1
ATOM 1143 C CA . GLU A 1 83 ? -8.959 2.154 -0.934 1.00 11.32 83 GLU A CA 1
ATOM 1144 C C . GLU A 1 83 ? -8.738 3.075 0.263 1.00 34.04 83 GLU A C 1
ATOM 1145 O O . GLU A 1 83 ? -9.050 4.264 0.212 1.00 61.03 83 GLU A O 1
ATOM 1155 N N . ALA A 1 84 ? -8.196 2.515 1.340 1.00 53.02 84 ALA A N 1
ATOM 1156 C CA . ALA A 1 84 ? -7.931 3.284 2.550 1.00 65.14 84 ALA A CA 1
ATOM 1157 C C . ALA A 1 84 ? -6.956 4.423 2.273 1.00 63.24 84 ALA A C 1
ATOM 1158 O O . ALA A 1 84 ? -7.129 5.537 2.771 1.00 23.31 84 ALA A O 1
ATOM 1165 N N . LEU A 1 85 ? -5.931 4.138 1.478 1.00 30.43 85 LEU A N 1
ATOM 1166 C CA . LEU A 1 85 ? -4.926 5.139 1.135 1.00 71.14 85 LEU A CA 1
ATOM 1167 C C . LEU A 1 85 ? -5.511 6.203 0.212 1.00 52.30 85 LEU A C 1
ATOM 1168 O O . LEU A 1 85 ? -5.293 7.397 0.410 1.00 15.50 85 LEU A O 1
ATOM 1183 N N . GLU A 1 86 ? -6.257 5.760 -0.795 1.00 43.51 86 GLU A N 1
ATOM 1184 C CA . GLU A 1 86 ? -6.875 6.677 -1.747 1.00 62.31 86 GLU A CA 1
ATOM 1185 C C . GLU A 1 86 ? -7.907 7.564 -1.058 1.00 13.35 86 GLU A C 1
ATOM 1186 O O . GLU A 1 86 ? -8.109 8.714 -1.445 1.00 3.54 86 GLU A O 1
ATOM 1196 N N . ALA A 1 87 ? -8.557 7.021 -0.034 1.00 22.43 87 ALA A N 1
ATOM 1197 C CA . ALA A 1 87 ? -9.566 7.763 0.711 1.00 50.41 87 ALA A CA 1
ATOM 1198 C C . ALA A 1 87 ? -8.939 8.922 1.479 1.00 74.10 87 ALA A C 1
ATOM 1199 O O . ALA A 1 87 ? -9.451 10.042 1.458 1.00 35.20 87 ALA A O 1
ATOM 1206 N N . ARG A 1 88 ? -7.831 8.646 2.157 1.00 22.24 88 ARG A N 1
ATOM 1207 C CA . ARG A 1 88 ? -7.136 9.665 2.934 1.00 23.11 88 ARG A CA 1
ATOM 1208 C C . ARG A 1 88 ? -6.711 10.830 2.045 1.00 40.41 88 ARG A C 1
ATOM 1209 O O . ARG A 1 88 ? -7.060 11.981 2.307 1.00 14.10 88 ARG A O 1
ATOM 1227 N N . GLU A 1 89 ? -5.957 10.523 0.994 1.00 32.03 89 GLU A N 1
ATOM 1228 C CA . GLU A 1 89 ? -5.484 11.546 0.069 1.00 64.45 89 GLU A CA 1
ATOM 1229 C C . GLU A 1 89 ? -6.657 12.279 -0.577 1.00 72.44 89 GLU A C 1
ATOM 1230 O O . GLU A 1 89 ? -6.569 13.470 -0.875 1.00 61.02 89 GLU A O 1
ATOM 1240 N N . ARG A 1 90 ? -7.753 11.558 -0.790 1.00 63.02 90 ARG A N 1
ATOM 1241 C CA . ARG A 1 90 ? -8.942 12.138 -1.402 1.00 55.42 90 ARG A CA 1
ATOM 1242 C C . ARG A 1 90 ? -9.495 13.273 -0.545 1.00 51.41 90 ARG A C 1
ATOM 1243 O O . ARG A 1 90 ? -10.116 14.204 -1.057 1.00 1.15 90 ARG A O 1
ATOM 1261 N N . GLU A 1 91 ? -9.265 13.188 0.762 1.00 10.21 91 GLU A N 1
ATOM 1262 C CA . GLU A 1 91 ? -9.742 14.207 1.689 1.00 53.44 91 GLU A CA 1
ATOM 1263 C C . GLU A 1 91 ? -8.760 14.396 2.842 1.00 53.33 91 GLU A C 1
ATOM 1264 O O . GLU A 1 91 ? -9.118 14.238 4.009 1.00 44.35 91 GLU A O 1
ATOM 1274 N N . ALA A 1 92 ? -7.520 14.735 2.506 1.00 42.31 92 ALA A N 1
ATOM 1275 C CA . ALA A 1 92 ? -6.487 14.947 3.512 1.00 30.32 92 ALA A CA 1
ATOM 1276 C C . ALA A 1 92 ? -6.251 16.434 3.753 1.00 25.30 92 ALA A C 1
ATOM 1277 O O . ALA A 1 92 ? -6.599 17.283 2.931 1.00 21.01 92 ALA A O 1
ATOM 1284 N N . PRO A 1 93 ? -5.647 16.759 4.905 1.00 4.13 93 PRO A N 1
ATOM 1285 C CA . PRO A 1 93 ? -5.352 18.145 5.280 1.00 53.11 93 PRO A CA 1
ATOM 1286 C C . PRO A 1 93 ? -4.254 18.758 4.418 1.00 10.34 93 PRO A C 1
ATOM 1287 O O . PRO A 1 93 ? -3.786 18.142 3.459 1.00 70.13 93 PRO A O 1
ATOM 1295 N N . HIS A 1 94 ? -3.846 19.975 4.764 1.00 72.01 94 HIS A N 1
ATOM 1296 C CA . HIS A 1 94 ? -2.801 20.672 4.021 1.00 22.45 94 HIS A CA 1
ATOM 1297 C C . HIS A 1 94 ? -1.441 20.479 4.686 1.00 54.21 94 HIS A C 1
ATOM 1298 O O . HIS A 1 94 ? -0.676 21.431 4.844 1.00 54.30 94 HIS A O 1
ATOM 1311 N N . LEU A 1 95 ? -1.148 19.244 5.076 1.00 63.30 95 LEU A N 1
ATOM 1312 C CA . LEU A 1 95 ? 0.119 18.926 5.726 1.00 70.32 95 LEU A CA 1
ATOM 1313 C C . LEU A 1 95 ? 1.002 18.082 4.813 1.00 63.33 95 LEU A C 1
ATOM 1314 O O . LEU A 1 95 ? 0.508 17.384 3.928 1.00 2.30 95 LEU A O 1
ATOM 1329 N N . GLU A 1 96 ? 2.311 18.147 5.039 1.00 65.21 96 GLU A N 1
ATOM 1330 C CA . GLU A 1 96 ? 3.261 17.386 4.236 1.00 34.14 96 GLU A CA 1
ATOM 1331 C C . GLU A 1 96 ? 4.576 17.195 4.988 1.00 41.20 96 GLU A C 1
ATOM 1332 O O . GLU A 1 96 ? 4.880 17.932 5.927 1.00 24.34 96 GLU A O 1
ATOM 1342 N N . HIS A 1 97 ? 5.352 16.201 4.568 1.00 2.51 97 HIS A N 1
ATOM 1343 C CA . HIS A 1 97 ? 6.635 15.913 5.200 1.00 2.30 97 HIS A CA 1
ATOM 1344 C C . HIS A 1 97 ? 7.458 14.952 4.347 1.00 40.43 97 HIS A C 1
ATOM 1345 O O . HIS A 1 97 ? 6.929 14.290 3.454 1.00 73.33 97 HIS A O 1
ATOM 1358 N N . HIS A 1 98 ? 8.755 14.884 4.626 1.00 4.43 98 HIS A N 1
ATOM 1359 C CA . HIS A 1 98 ? 9.651 14.005 3.883 1.00 32.13 98 HIS A CA 1
ATOM 1360 C C . HIS A 1 98 ? 10.078 12.815 4.738 1.00 54.54 98 HIS A C 1
ATOM 1361 O O . HIS A 1 98 ? 9.772 11.666 4.419 1.00 0.30 98 HIS A O 1
ATOM 1374 N N . HIS A 1 99 ? 10.786 13.099 5.827 1.00 34.35 99 HIS A N 1
ATOM 1375 C CA . HIS A 1 99 ? 11.255 12.052 6.728 1.00 32.14 99 HIS A CA 1
ATOM 1376 C C . HIS A 1 99 ? 12.177 11.080 6.000 1.00 65.01 99 HIS A C 1
ATOM 1377 O O . HIS A 1 99 ? 11.716 10.152 5.334 1.00 63.14 99 HIS A O 1
ATOM 1390 N N . HIS A 1 100 ? 13.481 11.299 6.128 1.00 23.35 100 HIS A N 1
ATOM 1391 C CA . HIS A 1 100 ? 14.469 10.442 5.481 1.00 70.55 100 HIS A CA 1
ATOM 1392 C C . HIS A 1 100 ? 15.162 9.544 6.502 1.00 41.41 100 HIS A C 1
ATOM 1393 O O . HIS A 1 100 ? 14.764 9.487 7.666 1.00 44.15 100 HIS A O 1
ATOM 1406 N N . HIS A 1 101 ? 16.202 8.846 6.059 1.00 23.44 101 HIS A N 1
ATOM 1407 C CA . HIS A 1 101 ? 16.951 7.951 6.935 1.00 4.35 101 HIS A CA 1
ATOM 1408 C C . HIS A 1 101 ? 16.060 6.827 7.455 1.00 25.11 101 HIS A C 1
ATOM 1409 O O . HIS A 1 101 ? 15.357 6.990 8.452 1.00 24.55 101 HIS A O 1
ATOM 1422 N N . HIS A 1 102 ? 16.094 5.687 6.771 1.00 4.42 102 HIS A N 1
ATOM 1423 C CA . HIS A 1 102 ? 15.289 4.537 7.164 1.00 71.31 102 HIS A CA 1
ATOM 1424 C C . HIS A 1 102 ? 15.825 3.257 6.529 1.00 33.02 102 HIS A C 1
ATOM 1425 O O . HIS A 1 102 ? 15.255 2.179 6.706 1.00 41.02 102 HIS A O 1
ATOM 1438 N N . MET A 1 1 ? 2.060 -13.400 -22.050 1.00 63.44 1 MET A N 2
ATOM 1439 C CA . MET A 1 1 ? 1.011 -12.392 -21.954 1.00 34.25 1 MET A CA 2
ATOM 1440 C C . MET A 1 1 ? 1.550 -11.106 -21.334 1.00 24.00 1 MET A C 2
ATOM 1441 O O . MET A 1 1 ? 2.011 -11.102 -20.193 1.00 54.40 1 MET A O 2
ATOM 1453 N N . ALA A 1 2 ? 1.490 -10.018 -22.094 1.00 4.32 2 ALA A N 2
ATOM 1454 C CA . ALA A 1 2 ? 1.971 -8.726 -21.619 1.00 4.23 2 ALA A CA 2
ATOM 1455 C C . ALA A 1 2 ? 1.683 -7.626 -22.635 1.00 11.14 2 ALA A C 2
ATOM 1456 O O . ALA A 1 2 ? 1.405 -7.902 -23.802 1.00 72.21 2 ALA A O 2
ATOM 1463 N N . ARG A 1 3 ? 1.753 -6.377 -22.183 1.00 65.22 3 ARG A N 2
ATOM 1464 C CA . ARG A 1 3 ? 1.499 -5.236 -23.053 1.00 52.13 3 ARG A CA 2
ATOM 1465 C C . ARG A 1 3 ? 1.687 -3.924 -22.297 1.00 74.03 3 ARG A C 2
ATOM 1466 O O . ARG A 1 3 ? 2.004 -3.921 -21.108 1.00 32.02 3 ARG A O 2
ATOM 1484 N N . ALA A 1 4 ? 1.487 -2.810 -22.994 1.00 25.11 4 ALA A N 2
ATOM 1485 C CA . ALA A 1 4 ? 1.634 -1.493 -22.389 1.00 52.41 4 ALA A CA 2
ATOM 1486 C C . ALA A 1 4 ? 0.455 -1.176 -21.474 1.00 13.31 4 ALA A C 2
ATOM 1487 O O . ALA A 1 4 ? 0.596 -0.439 -20.498 1.00 20.13 4 ALA A O 2
ATOM 1494 N N . ASP A 1 5 ? -0.705 -1.735 -21.796 1.00 64.00 5 ASP A N 2
ATOM 1495 C CA . ASP A 1 5 ? -1.908 -1.513 -21.003 1.00 13.02 5 ASP A CA 2
ATOM 1496 C C . ASP A 1 5 ? -2.045 -2.571 -19.913 1.00 61.31 5 ASP A C 2
ATOM 1497 O O . ASP A 1 5 ? -3.062 -2.640 -19.224 1.00 51.42 5 ASP A O 2
ATOM 1505 N N . ASP A 1 6 ? -1.014 -3.397 -19.766 1.00 53.32 6 ASP A N 2
ATOM 1506 C CA . ASP A 1 6 ? -1.019 -4.453 -18.760 1.00 62.20 6 ASP A CA 2
ATOM 1507 C C . ASP A 1 6 ? -2.314 -5.257 -18.822 1.00 64.14 6 ASP A C 2
ATOM 1508 O O . ASP A 1 6 ? -3.069 -5.166 -19.792 1.00 21.55 6 ASP A O 2
ATOM 1516 N N . THR A 1 7 ? -2.567 -6.045 -17.781 1.00 42.51 7 THR A N 2
ATOM 1517 C CA . THR A 1 7 ? -3.769 -6.865 -17.719 1.00 72.54 7 THR A CA 2
ATOM 1518 C C . THR A 1 7 ? -5.019 -6.030 -17.966 1.00 13.31 7 THR A C 2
ATOM 1519 O O . THR A 1 7 ? -5.484 -5.312 -17.080 1.00 23.32 7 THR A O 2
ATOM 1530 N N . ALA A 1 8 ? -5.561 -6.127 -19.176 1.00 24.51 8 ALA A N 2
ATOM 1531 C CA . ALA A 1 8 ? -6.760 -5.382 -19.539 1.00 13.44 8 ALA A CA 2
ATOM 1532 C C . ALA A 1 8 ? -6.512 -3.879 -19.472 1.00 55.24 8 ALA A C 2
ATOM 1533 O O . ALA A 1 8 ? -6.120 -3.259 -20.461 1.00 55.00 8 ALA A O 2
ATOM 1540 N N . LEU A 1 9 ? -6.746 -3.297 -18.300 1.00 32.22 9 LEU A N 2
ATOM 1541 C CA . LEU A 1 9 ? -6.548 -1.865 -18.104 1.00 73.54 9 LEU A CA 2
ATOM 1542 C C . LEU A 1 9 ? -5.106 -1.562 -17.712 1.00 62.34 9 LEU A C 2
ATOM 1543 O O . LEU A 1 9 ? -4.437 -2.356 -17.050 1.00 55.42 9 LEU A O 2
ATOM 1558 N N . PRO A 1 10 ? -4.614 -0.387 -18.128 1.00 4.35 10 PRO A N 2
ATOM 1559 C CA . PRO A 1 10 ? -3.247 0.049 -17.831 1.00 14.33 10 PRO A CA 2
ATOM 1560 C C . PRO A 1 10 ? -3.052 0.380 -16.355 1.00 52.24 10 PRO A C 2
ATOM 1561 O O . PRO A 1 10 ? -1.933 0.631 -15.907 1.00 63.31 10 PRO A O 2
ATOM 1569 N N . ALA A 1 11 ? -4.148 0.378 -15.604 1.00 75.43 11 ALA A N 2
ATOM 1570 C CA . ALA A 1 11 ? -4.097 0.675 -14.177 1.00 51.00 11 ALA A CA 2
ATOM 1571 C C . ALA A 1 11 ? -3.651 2.112 -13.931 1.00 24.22 11 ALA A C 2
ATOM 1572 O O . ALA A 1 11 ? -2.757 2.365 -13.124 1.00 30.30 11 ALA A O 2
ATOM 1579 N N . ALA A 1 12 ? -4.279 3.050 -14.632 1.00 51.11 12 ALA A N 2
ATOM 1580 C CA . ALA A 1 12 ? -3.947 4.462 -14.488 1.00 71.13 12 ALA A CA 2
ATOM 1581 C C . ALA A 1 12 ? -4.673 5.078 -13.297 1.00 71.21 12 ALA A C 2
ATOM 1582 O O . ALA A 1 12 ? -4.519 6.265 -13.009 1.00 54.55 12 ALA A O 2
ATOM 1589 N N . THR A 1 13 ? -5.464 4.264 -12.606 1.00 71.33 13 THR A N 2
ATOM 1590 C CA . THR A 1 13 ? -6.214 4.728 -11.446 1.00 55.11 13 THR A CA 2
ATOM 1591 C C . THR A 1 13 ? -5.353 5.612 -10.551 1.00 22.31 13 THR A C 2
ATOM 1592 O O . THR A 1 13 ? -5.708 6.754 -10.261 1.00 64.42 13 THR A O 2
ATOM 1603 N N . GLY A 1 14 ? -4.216 5.076 -10.116 1.00 21.41 14 GLY A N 2
ATOM 1604 C CA . GLY A 1 14 ? -3.321 5.829 -9.258 1.00 2.24 14 GLY A CA 2
ATOM 1605 C C . GLY A 1 14 ? -3.084 5.148 -7.925 1.00 21.32 14 GLY A C 2
ATOM 1606 O O . GLY A 1 14 ? -2.142 4.371 -7.776 1.00 63.10 14 GLY A O 2
ATOM 1610 N N . ALA A 1 15 ? -3.941 5.442 -6.952 1.00 23.55 15 ALA A N 2
ATOM 1611 C CA . ALA A 1 15 ? -3.821 4.852 -5.625 1.00 22.44 15 ALA A CA 2
ATOM 1612 C C . ALA A 1 15 ? -3.930 3.332 -5.688 1.00 73.44 15 ALA A C 2
ATOM 1613 O O . ALA A 1 15 ? -3.272 2.619 -4.928 1.00 33.02 15 ALA A O 2
ATOM 1620 N N . LEU A 1 16 ? -4.765 2.841 -6.597 1.00 64.11 16 LEU A N 2
ATOM 1621 C CA . LEU A 1 16 ? -4.961 1.404 -6.759 1.00 33.42 16 LEU A CA 2
ATOM 1622 C C . LEU A 1 16 ? -3.733 0.754 -7.389 1.00 20.14 16 LEU A C 2
ATOM 1623 O O . LEU A 1 16 ? -3.262 -0.284 -6.925 1.00 75.22 16 LEU A O 2
ATOM 1638 N N . GLU A 1 17 ? -3.218 1.374 -8.446 1.00 12.32 17 GLU A N 2
ATOM 1639 C CA . GLU A 1 17 ? -2.043 0.855 -9.138 1.00 52.44 17 GLU A CA 2
ATOM 1640 C C . GLU A 1 17 ? -0.796 0.993 -8.269 1.00 3.42 17 GLU A C 2
ATOM 1641 O O . GLU A 1 17 ? 0.107 0.157 -8.323 1.00 2.44 17 GLU A O 2
ATOM 1651 N N . LEU A 1 18 ? -0.753 2.055 -7.471 1.00 45.10 18 LEU A N 2
ATOM 1652 C CA . LEU A 1 18 ? 0.384 2.304 -6.591 1.00 60.15 18 LEU A CA 2
ATOM 1653 C C . LEU A 1 18 ? 0.467 1.245 -5.496 1.00 4.44 18 LEU A C 2
ATOM 1654 O O . LEU A 1 18 ? 1.510 0.619 -5.302 1.00 71.31 18 LEU A O 2
ATOM 1669 N N . VAL A 1 19 ? -0.638 1.049 -4.785 1.00 62.12 19 VAL A N 2
ATOM 1670 C CA . VAL A 1 19 ? -0.691 0.063 -3.711 1.00 24.15 19 VAL A CA 2
ATOM 1671 C C . VAL A 1 19 ? -0.525 -1.352 -4.256 1.00 35.21 19 VAL A C 2
ATOM 1672 O O . VAL A 1 19 ? 0.230 -2.154 -3.707 1.00 71.45 19 VAL A O 2
ATOM 1685 N N . ARG A 1 20 ? -1.234 -1.650 -5.339 1.00 40.51 20 ARG A N 2
ATOM 1686 C CA . ARG A 1 20 ? -1.166 -2.968 -5.958 1.00 72.15 20 ARG A CA 2
ATOM 1687 C C . ARG A 1 20 ? 0.244 -3.260 -6.463 1.00 74.24 20 ARG A C 2
ATOM 1688 O O . ARG A 1 20 ? 0.740 -4.381 -6.338 1.00 42.44 20 ARG A O 2
ATOM 1706 N N . HIS A 1 21 ? 0.885 -2.245 -7.033 1.00 73.12 21 HIS A N 2
ATOM 1707 C CA . HIS A 1 21 ? 2.238 -2.392 -7.556 1.00 64.43 21 HIS A CA 2
ATOM 1708 C C . HIS A 1 21 ? 3.221 -2.717 -6.435 1.00 2.23 21 HIS A C 2
ATOM 1709 O O . HIS A 1 21 ? 3.935 -3.719 -6.491 1.00 63.24 21 HIS A O 2
ATOM 1722 N N . LEU A 1 22 ? 3.255 -1.862 -5.419 1.00 11.13 22 LEU A N 2
ATOM 1723 C CA . LEU A 1 22 ? 4.152 -2.057 -4.285 1.00 21.15 22 LEU A CA 2
ATOM 1724 C C . LEU A 1 22 ? 3.906 -3.407 -3.622 1.00 74.41 22 LEU A C 2
ATOM 1725 O O . LEU A 1 22 ? 4.838 -4.061 -3.154 1.00 55.11 22 LEU A O 2
ATOM 1740 N N . VAL A 1 23 ? 2.643 -3.822 -3.587 1.00 75.22 23 VAL A N 2
ATOM 1741 C CA . VAL A 1 23 ? 2.274 -5.097 -2.984 1.00 71.45 23 VAL A CA 2
ATOM 1742 C C . VAL A 1 23 ? 2.727 -6.267 -3.850 1.00 24.31 23 VAL A C 2
ATOM 1743 O O . VAL A 1 23 ? 3.332 -7.218 -3.359 1.00 21.43 23 VAL A O 2
ATOM 1756 N N . ALA A 1 24 ? 2.431 -6.188 -5.143 1.00 62.21 24 ALA A N 2
ATOM 1757 C CA . ALA A 1 24 ? 2.811 -7.239 -6.079 1.00 3.32 24 ALA A CA 2
ATOM 1758 C C . ALA A 1 24 ? 4.321 -7.448 -6.087 1.00 70.30 24 ALA A C 2
ATOM 1759 O O . ALA A 1 24 ? 4.800 -8.578 -5.999 1.00 3.13 24 ALA A O 2
ATOM 1766 N N . GLU A 1 25 ? 5.066 -6.352 -6.192 1.00 52.11 25 GLU A N 2
ATOM 1767 C CA . GLU A 1 25 ? 6.522 -6.417 -6.212 1.00 23.21 25 GLU A CA 2
ATOM 1768 C C . GLU A 1 25 ? 7.061 -6.958 -4.890 1.00 54.43 25 GLU A C 2
ATOM 1769 O O . GLU A 1 25 ? 8.130 -7.567 -4.846 1.00 61.34 25 GLU A O 2
ATOM 1779 N N . ARG A 1 26 ? 6.313 -6.728 -3.815 1.00 3.20 26 ARG A N 2
ATOM 1780 C CA . ARG A 1 26 ? 6.716 -7.189 -2.492 1.00 42.32 26 ARG A CA 2
ATOM 1781 C C . ARG A 1 26 ? 6.425 -8.677 -2.323 1.00 62.23 26 ARG A C 2
ATOM 1782 O O . ARG A 1 26 ? 7.064 -9.358 -1.521 1.00 54.53 26 ARG A O 2
ATOM 1800 N N . ALA A 1 27 ? 5.458 -9.176 -3.085 1.00 42.15 27 ALA A N 2
ATOM 1801 C CA . ALA A 1 27 ? 5.084 -10.584 -3.022 1.00 54.44 27 ALA A CA 2
ATOM 1802 C C . ALA A 1 27 ? 5.853 -11.403 -4.051 1.00 62.02 27 ALA A C 2
ATOM 1803 O O . ALA A 1 27 ? 5.492 -12.542 -4.347 1.00 74.12 27 ALA A O 2
ATOM 1810 N N . GLU A 1 28 ? 6.914 -10.816 -4.595 1.00 34.34 28 GLU A N 2
ATOM 1811 C CA . GLU A 1 28 ? 7.734 -11.493 -5.593 1.00 43.11 28 GLU A CA 2
ATOM 1812 C C . GLU A 1 28 ? 6.904 -11.861 -6.819 1.00 44.15 28 GLU A C 2
ATOM 1813 O O . GLU A 1 28 ? 7.055 -12.946 -7.382 1.00 64.31 28 GLU A O 2
ATOM 1823 N N . LEU A 1 29 ? 6.026 -10.951 -7.227 1.00 21.44 29 LEU A N 2
ATOM 1824 C CA . LEU A 1 29 ? 5.171 -11.179 -8.386 1.00 42.14 29 LEU A CA 2
ATOM 1825 C C . LEU A 1 29 ? 4.884 -9.871 -9.117 1.00 72.41 29 LEU A C 2
ATOM 1826 O O . LEU A 1 29 ? 5.006 -8.781 -8.559 1.00 4.41 29 LEU A O 2
ATOM 1841 N N . PRO A 1 30 ? 4.491 -9.982 -10.395 1.00 13.44 30 PRO A N 2
ATOM 1842 C CA . PRO A 1 30 ? 4.176 -8.817 -11.228 1.00 45.23 30 PRO A CA 2
ATOM 1843 C C . PRO A 1 30 ? 2.891 -8.122 -10.791 1.00 1.21 30 PRO A C 2
ATOM 1844 O O . PRO A 1 30 ? 2.032 -8.727 -10.152 1.00 74.43 30 PRO A O 2
ATOM 1852 N N . VAL A 1 31 ? 2.767 -6.845 -11.141 1.00 60.40 31 VAL A N 2
ATOM 1853 C CA . VAL A 1 31 ? 1.586 -6.067 -10.785 1.00 41.01 31 VAL A CA 2
ATOM 1854 C C . VAL A 1 31 ? 0.410 -6.407 -11.693 1.00 64.52 31 VAL A C 2
ATOM 1855 O O . VAL A 1 31 ? -0.733 -6.058 -11.401 1.00 72.21 31 VAL A O 2
ATOM 1868 N N . GLU A 1 32 ? 0.699 -7.091 -12.795 1.00 44.03 32 GLU A N 2
ATOM 1869 C CA . GLU A 1 32 ? -0.336 -7.478 -13.747 1.00 23.42 32 GLU A CA 2
ATOM 1870 C C . GLU A 1 32 ? -1.044 -8.752 -13.293 1.00 31.13 32 GLU A C 2
ATOM 1871 O O . GLU A 1 32 ? -2.159 -9.043 -13.722 1.00 41.44 32 GLU A O 2
ATOM 1881 N N . VAL A 1 33 ? -0.384 -9.509 -12.421 1.00 62.55 33 VAL A N 2
ATOM 1882 C CA . VAL A 1 33 ? -0.949 -10.752 -11.908 1.00 52.12 33 VAL A CA 2
ATOM 1883 C C . VAL A 1 33 ? -1.511 -10.560 -10.503 1.00 63.04 33 VAL A C 2
ATOM 1884 O O . VAL A 1 33 ? -2.067 -11.488 -9.913 1.00 42.13 33 VAL A O 2
ATOM 1897 N N . LEU A 1 34 ? -1.366 -9.351 -9.974 1.00 33.24 34 LEU A N 2
ATOM 1898 C CA . LEU A 1 34 ? -1.860 -9.037 -8.637 1.00 43.50 34 LEU A CA 2
ATOM 1899 C C . LEU A 1 34 ? -3.385 -9.024 -8.610 1.00 41.41 34 LEU A C 2
ATOM 1900 O O . LEU A 1 34 ? -4.022 -8.259 -9.335 1.00 35.04 34 LEU A O 2
ATOM 1915 N N . ARG A 1 35 ? -3.965 -9.875 -7.769 1.00 5.23 35 ARG A N 2
ATOM 1916 C CA . ARG A 1 35 ? -5.414 -9.960 -7.648 1.00 74.13 35 ARG A CA 2
ATOM 1917 C C . ARG A 1 35 ? -5.954 -8.831 -6.775 1.00 75.40 35 ARG A C 2
ATOM 1918 O O . ARG A 1 35 ? -5.297 -8.396 -5.828 1.00 61.11 35 ARG A O 2
ATOM 1936 N N . ASP A 1 36 ? -7.153 -8.362 -7.098 1.00 54.24 36 ASP A N 2
ATOM 1937 C CA . ASP A 1 36 ? -7.782 -7.284 -6.343 1.00 52.44 36 ASP A CA 2
ATOM 1938 C C . ASP A 1 36 ? -8.270 -7.783 -4.987 1.00 71.13 36 ASP A C 2
ATOM 1939 O O . ASP A 1 36 ? -8.364 -7.016 -4.028 1.00 3.42 36 ASP A O 2
ATOM 1947 N N . ASP A 1 37 ? -8.580 -9.072 -4.913 1.00 30.32 37 ASP A N 2
ATOM 1948 C CA . ASP A 1 37 ? -9.058 -9.675 -3.674 1.00 24.22 37 ASP A CA 2
ATOM 1949 C C . ASP A 1 37 ? -7.944 -10.455 -2.984 1.00 30.02 37 ASP A C 2
ATOM 1950 O O . ASP A 1 37 ? -8.203 -11.300 -2.127 1.00 52.20 37 ASP A O 2
ATOM 1958 N N . SER A 1 38 ? -6.703 -10.167 -3.365 1.00 74.21 38 SER A N 2
ATOM 1959 C CA . SER A 1 38 ? -5.550 -10.845 -2.785 1.00 30.31 38 SER A CA 2
ATOM 1960 C C . SER A 1 38 ? -5.279 -10.345 -1.370 1.00 51.51 38 SER A C 2
ATOM 1961 O O . SER A 1 38 ? -5.377 -9.149 -1.092 1.00 4.23 38 SER A O 2
ATOM 1968 N N . ARG A 1 39 ? -4.938 -11.269 -0.477 1.00 41.21 39 ARG A N 2
ATOM 1969 C CA . ARG A 1 39 ? -4.654 -10.923 0.911 1.00 61.13 39 ARG A CA 2
ATOM 1970 C C . ARG A 1 39 ? -3.158 -10.716 1.124 1.00 12.42 39 ARG A C 2
ATOM 1971 O O . ARG A 1 39 ? -2.334 -11.235 0.370 1.00 54.43 39 ARG A O 2
ATOM 1989 N N . PHE A 1 40 ? -2.814 -9.952 2.155 1.00 15.35 40 PHE A N 2
ATOM 1990 C CA . PHE A 1 40 ? -1.416 -9.674 2.468 1.00 43.55 40 PHE A CA 2
ATOM 1991 C C . PHE A 1 40 ? -0.807 -10.805 3.291 1.00 70.34 40 PHE A C 2
ATOM 1992 O O . PHE A 1 40 ? 0.173 -10.607 4.010 1.00 14.13 40 PHE A O 2
ATOM 2008 N N . LEU A 1 41 ? -1.394 -11.992 3.180 1.00 53.44 41 LEU A N 2
ATOM 2009 C CA . LEU A 1 41 ? -0.912 -13.156 3.914 1.00 22.31 41 LEU A CA 2
ATOM 2010 C C . LEU A 1 41 ? -1.351 -14.449 3.234 1.00 33.04 41 LEU A C 2
ATOM 2011 O O . LEU A 1 41 ? -0.576 -15.401 3.130 1.00 53.14 41 LEU A O 2
ATOM 2026 N N . ASP A 1 42 ? -2.595 -14.475 2.771 1.00 61.13 42 ASP A N 2
ATOM 2027 C CA . ASP A 1 42 ? -3.135 -15.650 2.096 1.00 12.50 42 ASP A CA 2
ATOM 2028 C C . ASP A 1 42 ? -2.296 -16.009 0.874 1.00 51.20 42 ASP A C 2
ATOM 2029 O O . ASP A 1 42 ? -1.860 -17.151 0.722 1.00 53.12 42 ASP A O 2
ATOM 2037 N N . ASP A 1 43 ? -2.075 -15.029 0.006 1.00 51.45 43 ASP A N 2
ATOM 2038 C CA . ASP A 1 43 ? -1.288 -15.241 -1.204 1.00 34.10 43 ASP A CA 2
ATOM 2039 C C . ASP A 1 43 ? 0.010 -14.441 -1.155 1.00 64.14 43 ASP A C 2
ATOM 2040 O O . ASP A 1 43 ? 1.100 -14.999 -1.289 1.00 15.15 43 ASP A O 2
ATOM 2048 N N . LEU A 1 44 ? -0.115 -13.132 -0.965 1.00 21.20 44 LEU A N 2
ATOM 2049 C CA . LEU A 1 44 ? 1.048 -12.255 -0.900 1.00 54.12 44 LEU A CA 2
ATOM 2050 C C . LEU A 1 44 ? 2.002 -12.695 0.206 1.00 72.04 44 LEU A C 2
ATOM 2051 O O . LEU A 1 44 ? 3.203 -12.429 0.147 1.00 13.31 44 LEU A O 2
ATOM 2066 N N . HIS A 1 45 ? 1.459 -13.372 1.213 1.00 54.43 45 HIS A N 2
ATOM 2067 C CA . HIS A 1 45 ? 2.262 -13.852 2.332 1.00 73.13 45 HIS A CA 2
ATOM 2068 C C . HIS A 1 45 ? 3.159 -12.742 2.872 1.00 33.44 45 HIS A C 2
ATOM 2069 O O . HIS A 1 45 ? 4.371 -12.752 2.657 1.00 34.52 45 HIS A O 2
ATOM 2082 N N . MET A 1 46 ? 2.557 -11.788 3.573 1.00 55.10 46 MET A N 2
ATOM 2083 C CA . MET A 1 46 ? 3.302 -10.672 4.144 1.00 33.13 46 MET A CA 2
ATOM 2084 C C . MET A 1 46 ? 2.956 -10.484 5.618 1.00 1.13 46 MET A C 2
ATOM 2085 O O . MET A 1 46 ? 1.836 -10.106 5.959 1.00 11.03 46 MET A O 2
ATOM 2097 N N . SER A 1 47 ? 3.926 -10.751 6.487 1.00 30.11 47 SER A N 2
ATOM 2098 C CA . SER A 1 47 ? 3.723 -10.616 7.924 1.00 13.22 47 SER A CA 2
ATOM 2099 C C . SER A 1 47 ? 3.360 -9.179 8.289 1.00 21.35 47 SER A C 2
ATOM 2100 O O . SER A 1 47 ? 3.611 -8.250 7.521 1.00 24.43 47 SER A O 2
ATOM 2107 N N . SER A 1 48 ? 2.768 -9.004 9.466 1.00 63.52 48 SER A N 2
ATOM 2108 C CA . SER A 1 48 ? 2.367 -7.683 9.932 1.00 42.41 48 SER A CA 2
ATOM 2109 C C . SER A 1 48 ? 3.507 -6.680 9.771 1.00 62.42 48 SER A C 2
ATOM 2110 O O . SER A 1 48 ? 3.284 -5.521 9.421 1.00 72.22 48 SER A O 2
ATOM 2117 N N . ILE A 1 49 ? 4.728 -7.137 10.028 1.00 32.30 49 ILE A N 2
ATOM 2118 C CA . ILE A 1 49 ? 5.903 -6.282 9.911 1.00 60.25 49 ILE A CA 2
ATOM 2119 C C . ILE A 1 49 ? 6.262 -6.038 8.449 1.00 51.11 49 ILE A C 2
ATOM 2120 O O . ILE A 1 49 ? 6.642 -4.931 8.068 1.00 21.11 49 ILE A O 2
ATOM 2135 N N . THR A 1 50 ? 6.136 -7.080 7.632 1.00 15.13 50 THR A N 2
ATOM 2136 C CA . THR A 1 50 ? 6.445 -6.980 6.212 1.00 10.03 50 THR A CA 2
ATOM 2137 C C . THR A 1 50 ? 5.509 -6.001 5.513 1.00 73.24 50 THR A C 2
ATOM 2138 O O . THR A 1 50 ? 5.925 -5.250 4.630 1.00 70.23 50 THR A O 2
ATOM 2149 N N . VAL A 1 51 ? 4.241 -6.014 5.913 1.00 70.55 51 VAL A N 2
ATOM 2150 C CA . VAL A 1 51 ? 3.244 -5.127 5.326 1.00 4.21 51 VAL A CA 2
ATOM 2151 C C . VAL A 1 51 ? 3.583 -3.665 5.596 1.00 72.42 51 VAL A C 2
ATOM 2152 O O . VAL A 1 51 ? 3.581 -2.838 4.687 1.00 42.12 51 VAL A O 2
ATOM 2165 N N . GLY A 1 52 ? 3.874 -3.355 6.856 1.00 11.24 52 GLY A N 2
ATOM 2166 C CA . GLY A 1 52 ? 4.211 -1.992 7.225 1.00 22.40 52 GLY A CA 2
ATOM 2167 C C . GLY A 1 52 ? 5.385 -1.451 6.433 1.00 32.10 52 GLY A C 2
ATOM 2168 O O . GLY A 1 52 ? 5.489 -0.245 6.213 1.00 54.35 52 GLY A O 2
ATOM 2172 N N . GLN A 1 53 ? 6.271 -2.344 6.006 1.00 1.13 53 GLN A N 2
ATOM 2173 C CA . GLN A 1 53 ? 7.444 -1.948 5.237 1.00 3.11 53 GLN A CA 2
ATOM 2174 C C . GLN A 1 53 ? 7.041 -1.405 3.869 1.00 72.33 53 GLN A C 2
ATOM 2175 O O . GLN A 1 53 ? 7.566 -0.388 3.414 1.00 44.05 53 GLN A O 2
ATOM 2187 N N . LEU A 1 54 ? 6.108 -2.091 3.219 1.00 3.20 54 LEU A N 2
ATOM 2188 C CA . LEU A 1 54 ? 5.634 -1.679 1.902 1.00 4.11 54 LEU A CA 2
ATOM 2189 C C . LEU A 1 54 ? 4.596 -0.567 2.021 1.00 64.35 54 LEU A C 2
ATOM 2190 O O . LEU A 1 54 ? 4.508 0.308 1.160 1.00 53.25 54 LEU A O 2
ATOM 2205 N N . VAL A 1 55 ? 3.812 -0.610 3.094 1.00 45.51 55 VAL A N 2
ATOM 2206 C CA . VAL A 1 55 ? 2.781 0.395 3.327 1.00 45.32 55 VAL A CA 2
ATOM 2207 C C . VAL A 1 55 ? 3.383 1.794 3.398 1.00 34.31 55 VAL A C 2
ATOM 2208 O O . VAL A 1 55 ? 2.774 2.766 2.956 1.00 20.10 55 VAL A O 2
ATOM 2221 N N . ASN A 1 56 ? 4.585 1.887 3.959 1.00 3.02 56 ASN A N 2
ATOM 2222 C CA . ASN A 1 56 ? 5.271 3.168 4.088 1.00 43.11 56 ASN A CA 2
ATOM 2223 C C . ASN A 1 56 ? 5.654 3.720 2.719 1.00 21.02 56 ASN A C 2
ATOM 2224 O O . ASN A 1 56 ? 5.671 4.933 2.511 1.00 61.32 56 ASN A O 2
ATOM 2234 N N . GLU A 1 57 ? 5.962 2.822 1.788 1.00 73.45 57 GLU A N 2
ATOM 2235 C CA . GLU A 1 57 ? 6.345 3.220 0.440 1.00 42.12 57 GLU A CA 2
ATOM 2236 C C . GLU A 1 57 ? 5.149 3.780 -0.324 1.00 74.04 57 GLU A C 2
ATOM 2237 O O . GLU A 1 57 ? 5.291 4.688 -1.141 1.00 43.33 57 GLU A O 2
ATOM 2247 N N . ALA A 1 58 ? 3.969 3.232 -0.049 1.00 64.40 58 ALA A N 2
ATOM 2248 C CA . ALA A 1 58 ? 2.747 3.677 -0.707 1.00 24.21 58 ALA A CA 2
ATOM 2249 C C . ALA A 1 58 ? 2.375 5.091 -0.276 1.00 31.12 58 ALA A C 2
ATOM 2250 O O . ALA A 1 58 ? 2.134 5.962 -1.112 1.00 20.33 58 ALA A O 2
ATOM 2257 N N . ALA A 1 59 ? 2.330 5.313 1.034 1.00 24.44 59 ALA A N 2
ATOM 2258 C CA . ALA A 1 59 ? 1.989 6.621 1.575 1.00 13.15 59 ALA A CA 2
ATOM 2259 C C . ALA A 1 59 ? 2.982 7.683 1.112 1.00 54.53 59 ALA A C 2
ATOM 2260 O O . ALA A 1 59 ? 2.608 8.830 0.864 1.00 72.14 59 ALA A O 2
ATOM 2267 N N . ARG A 1 60 ? 4.247 7.294 1.000 1.00 43.10 60 ARG A N 2
ATOM 2268 C CA . ARG A 1 60 ? 5.293 8.214 0.568 1.00 22.25 60 ARG A CA 2
ATOM 2269 C C . ARG A 1 60 ? 4.993 8.765 -0.823 1.00 14.03 60 ARG A C 2
ATOM 2270 O O . ARG A 1 60 ? 5.128 9.963 -1.069 1.00 11.21 60 ARG A O 2
ATOM 2288 N N . ALA A 1 61 ? 4.586 7.881 -1.729 1.00 53.14 61 ALA A N 2
ATOM 2289 C CA . ALA A 1 61 ? 4.266 8.280 -3.094 1.00 53.15 61 ALA A CA 2
ATOM 2290 C C . ALA A 1 61 ? 2.996 9.123 -3.136 1.00 10.12 61 ALA A C 2
ATOM 2291 O O . ALA A 1 61 ? 2.899 10.077 -3.907 1.00 21.20 61 ALA A O 2
ATOM 2298 N N . MET A 1 62 ? 2.025 8.764 -2.302 1.00 2.51 62 MET A N 2
ATOM 2299 C CA . MET A 1 62 ? 0.761 9.490 -2.245 1.00 74.34 62 MET A CA 2
ATOM 2300 C C . MET A 1 62 ? 0.946 10.855 -1.591 1.00 35.11 62 MET A C 2
ATOM 2301 O O . MET A 1 62 ? 0.149 11.768 -1.801 1.00 21.03 62 MET A O 2
ATOM 2313 N N . GLY A 1 63 ? 2.004 10.986 -0.795 1.00 40.03 63 GLY A N 2
ATOM 2314 C CA . GLY A 1 63 ? 2.275 12.243 -0.123 1.00 75.41 63 GLY A CA 2
ATOM 2315 C C . GLY A 1 63 ? 1.714 12.279 1.285 1.00 52.35 63 GLY A C 2
ATOM 2316 O O . GLY A 1 63 ? 1.568 13.350 1.876 1.00 74.14 63 GLY A O 2
ATOM 2320 N N . LEU A 1 64 ? 1.396 11.107 1.824 1.00 35.33 64 LEU A N 2
ATOM 2321 C CA . LEU A 1 64 ? 0.846 11.008 3.171 1.00 54.10 64 LEU A CA 2
ATOM 2322 C C . LEU A 1 64 ? 1.934 11.210 4.220 1.00 73.41 64 LEU A C 2
ATOM 2323 O O . LEU A 1 64 ? 3.030 11.675 3.911 1.00 4.44 64 LEU A O 2
ATOM 2338 N N . SER A 1 65 ? 1.625 10.854 5.464 1.00 65.20 65 SER A N 2
ATOM 2339 C CA . SER A 1 65 ? 2.577 10.997 6.559 1.00 53.13 65 SER A CA 2
ATOM 2340 C C . SER A 1 65 ? 2.206 10.082 7.722 1.00 14.33 65 SER A C 2
ATOM 2341 O O . SER A 1 65 ? 2.822 9.036 7.924 1.00 44.11 65 SER A O 2
ATOM 2348 N N . ALA A 1 66 ? 1.196 10.486 8.485 1.00 34.34 66 ALA A N 2
ATOM 2349 C CA . ALA A 1 66 ? 0.742 9.702 9.628 1.00 11.31 66 ALA A CA 2
ATOM 2350 C C . ALA A 1 66 ? -0.156 8.552 9.183 1.00 13.33 66 ALA A C 2
ATOM 2351 O O . ALA A 1 66 ? -0.452 7.646 9.962 1.00 31.12 66 ALA A O 2
ATOM 2358 N N . VAL A 1 67 ? -0.586 8.596 7.926 1.00 74.23 67 VAL A N 2
ATOM 2359 C CA . VAL A 1 67 ? -1.450 7.557 7.378 1.00 33.14 67 VAL A CA 2
ATOM 2360 C C . VAL A 1 67 ? -0.766 6.195 7.419 1.00 75.31 67 VAL A C 2
ATOM 2361 O O . VAL A 1 67 ? -1.417 5.158 7.295 1.00 22.23 67 VAL A O 2
ATOM 2374 N N . ALA A 1 68 ? 0.552 6.206 7.597 1.00 63.33 68 ALA A N 2
ATOM 2375 C CA . ALA A 1 68 ? 1.324 4.971 7.657 1.00 43.10 68 ALA A CA 2
ATOM 2376 C C . ALA A 1 68 ? 0.587 3.901 8.455 1.00 71.15 68 ALA A C 2
ATOM 2377 O O . ALA A 1 68 ? 0.501 3.976 9.680 1.00 61.55 68 ALA A O 2
ATOM 2384 N N . MET A 1 69 ? 0.056 2.906 7.752 1.00 41.24 69 MET A N 2
ATOM 2385 C CA . MET A 1 69 ? -0.674 1.820 8.395 1.00 53.13 69 MET A CA 2
ATOM 2386 C C . MET A 1 69 ? -1.942 2.339 9.066 1.00 12.33 69 MET A C 2
ATOM 2387 O O . MET A 1 69 ? -1.972 2.605 10.269 1.00 2.23 69 MET A O 2
ATOM 2399 N N . PRO A 1 70 ? -3.013 2.490 8.274 1.00 31.33 70 PRO A N 2
ATOM 2400 C CA . PRO A 1 70 ? -4.303 2.980 8.772 1.00 24.30 70 PRO A CA 2
ATOM 2401 C C . PRO A 1 70 ? -4.994 1.969 9.680 1.00 53.40 70 PRO A C 2
ATOM 2402 O O . PRO A 1 70 ? -5.814 2.336 10.523 1.00 63.33 70 PRO A O 2
ATOM 2410 N N . THR A 1 71 ? -4.658 0.695 9.506 1.00 44.33 71 THR A N 2
ATOM 2411 C CA . THR A 1 71 ? -5.247 -0.368 10.310 1.00 23.31 71 THR A CA 2
ATOM 2412 C C . THR A 1 71 ? -4.618 -1.718 9.983 1.00 22.05 71 THR A C 2
ATOM 2413 O O . THR A 1 71 ? -3.797 -1.826 9.074 1.00 24.51 71 THR A O 2
ATOM 2424 N N . ASN A 1 72 ? -5.008 -2.744 10.732 1.00 62.33 72 ASN A N 2
ATOM 2425 C CA . ASN A 1 72 ? -4.481 -4.088 10.521 1.00 34.44 72 ASN A CA 2
ATOM 2426 C C . ASN A 1 72 ? -4.575 -4.486 9.052 1.00 53.35 72 ASN A C 2
ATOM 2427 O O . ASN A 1 72 ? -5.563 -4.189 8.380 1.00 41.41 72 ASN A O 2
ATOM 2437 N N . PHE A 1 73 ? -3.542 -5.160 8.559 1.00 1.01 73 PHE A N 2
ATOM 2438 C CA . PHE A 1 73 ? -3.508 -5.598 7.168 1.00 71.43 73 PHE A CA 2
ATOM 2439 C C . PHE A 1 73 ? -3.417 -7.119 7.080 1.00 61.22 73 PHE A C 2
ATOM 2440 O O . PHE A 1 73 ? -3.720 -7.710 6.045 1.00 62.42 73 PHE A O 2
ATOM 2456 N N . ALA A 1 74 ? -2.997 -7.746 8.174 1.00 35.12 74 ALA A N 2
ATOM 2457 C CA . ALA A 1 74 ? -2.867 -9.196 8.222 1.00 32.51 74 ALA A CA 2
ATOM 2458 C C . ALA A 1 74 ? -4.176 -9.878 7.834 1.00 2.13 74 ALA A C 2
ATOM 2459 O O . ALA A 1 74 ? -4.192 -11.056 7.477 1.00 21.21 74 ALA A O 2
ATOM 2466 N N . THR A 1 75 ? -5.272 -9.130 7.908 1.00 4.42 75 THR A N 2
ATOM 2467 C CA . THR A 1 75 ? -6.585 -9.662 7.566 1.00 10.52 75 THR A CA 2
ATOM 2468 C C . THR A 1 75 ? -7.258 -8.816 6.491 1.00 54.20 75 THR A C 2
ATOM 2469 O O . THR A 1 75 ? -8.445 -8.980 6.212 1.00 55.22 75 THR A O 2
ATOM 2480 N N . ALA A 1 76 ? -6.492 -7.910 5.891 1.00 50.04 76 ALA A N 2
ATOM 2481 C CA . ALA A 1 76 ? -7.016 -7.040 4.845 1.00 35.00 76 ALA A CA 2
ATOM 2482 C C . ALA A 1 76 ? -6.521 -7.476 3.471 1.00 3.12 76 ALA A C 2
ATOM 2483 O O . ALA A 1 76 ? -5.673 -8.362 3.356 1.00 3.04 76 ALA A O 2
ATOM 2490 N N . THR A 1 77 ? -7.055 -6.848 2.427 1.00 11.14 77 THR A N 2
ATOM 2491 C CA . THR A 1 77 ? -6.669 -7.172 1.060 1.00 43.12 77 THR A CA 2
ATOM 2492 C C . THR A 1 77 ? -6.095 -5.952 0.347 1.00 64.41 77 THR A C 2
ATOM 2493 O O . THR A 1 77 ? -6.196 -4.829 0.839 1.00 12.22 77 THR A O 2
ATOM 2504 N N . VAL A 1 78 ? -5.493 -6.182 -0.816 1.00 2.22 78 VAL A N 2
ATOM 2505 C CA . VAL A 1 78 ? -4.905 -5.102 -1.598 1.00 1.55 78 VAL A CA 2
ATOM 2506 C C . VAL A 1 78 ? -5.923 -3.998 -1.863 1.00 21.13 78 VAL A C 2
ATOM 2507 O O . VAL A 1 78 ? -5.578 -2.816 -1.894 1.00 41.12 78 VAL A O 2
ATOM 2520 N N . ARG A 1 79 ? -7.178 -4.391 -2.054 1.00 30.54 79 ARG A N 2
ATOM 2521 C CA . ARG A 1 79 ? -8.246 -3.435 -2.317 1.00 31.22 79 ARG A CA 2
ATOM 2522 C C . ARG A 1 79 ? -8.491 -2.545 -1.102 1.00 13.20 79 ARG A C 2
ATOM 2523 O O . ARG A 1 79 ? -8.741 -1.348 -1.239 1.00 52.53 79 ARG A O 2
ATOM 2541 N N . GLU A 1 80 ? -8.417 -3.138 0.085 1.00 70.51 80 GLU A N 2
ATOM 2542 C CA . GLU A 1 80 ? -8.632 -2.399 1.323 1.00 73.33 80 GLU A CA 2
ATOM 2543 C C . GLU A 1 80 ? -7.511 -1.391 1.556 1.00 41.54 80 GLU A C 2
ATOM 2544 O O . GLU A 1 80 ? -7.764 -0.222 1.848 1.00 33.21 80 GLU A O 2
ATOM 2554 N N . MET A 1 81 ? -6.271 -1.851 1.424 1.00 71.11 81 MET A N 2
ATOM 2555 C CA . MET A 1 81 ? -5.112 -0.989 1.620 1.00 20.55 81 MET A CA 2
ATOM 2556 C C . MET A 1 81 ? -5.094 0.140 0.594 1.00 72.13 81 MET A C 2
ATOM 2557 O O . MET A 1 81 ? -4.828 1.293 0.931 1.00 11.24 81 MET A O 2
ATOM 2569 N N . ALA A 1 82 ? -5.380 -0.200 -0.658 1.00 71.11 82 ALA A N 2
ATOM 2570 C CA . ALA A 1 82 ? -5.399 0.786 -1.732 1.00 71.15 82 ALA A CA 2
ATOM 2571 C C . ALA A 1 82 ? -6.562 1.757 -1.565 1.00 73.14 82 ALA A C 2
ATOM 2572 O O . ALA A 1 82 ? -6.406 2.964 -1.750 1.00 61.23 82 ALA A O 2
ATOM 2579 N N . GLU A 1 83 ? -7.728 1.223 -1.215 1.00 60.44 83 GLU A N 2
ATOM 2580 C CA . GLU A 1 83 ? -8.919 2.044 -1.025 1.00 24.03 83 GLU A CA 2
ATOM 2581 C C . GLU A 1 83 ? -8.759 2.961 0.184 1.00 53.13 83 GLU A C 2
ATOM 2582 O O . GLU A 1 83 ? -9.223 4.101 0.178 1.00 22.51 83 GLU A O 2
ATOM 2592 N N . ALA A 1 84 ? -8.101 2.454 1.221 1.00 72.45 84 ALA A N 2
ATOM 2593 C CA . ALA A 1 84 ? -7.880 3.225 2.438 1.00 1.23 84 ALA A CA 2
ATOM 2594 C C . ALA A 1 84 ? -6.990 4.433 2.166 1.00 13.54 84 ALA A C 2
ATOM 2595 O O . ALA A 1 84 ? -7.264 5.538 2.637 1.00 44.45 84 ALA A O 2
ATOM 2602 N N . LEU A 1 85 ? -5.923 4.218 1.406 1.00 45.31 85 LEU A N 2
ATOM 2603 C CA . LEU A 1 85 ? -4.991 5.290 1.070 1.00 75.23 85 LEU A CA 2
ATOM 2604 C C . LEU A 1 85 ? -5.632 6.288 0.112 1.00 31.03 85 LEU A C 2
ATOM 2605 O O . LEU A 1 85 ? -5.508 7.500 0.289 1.00 34.23 85 LEU A O 2
ATOM 2620 N N . GLU A 1 86 ? -6.318 5.771 -0.902 1.00 3.12 86 GLU A N 2
ATOM 2621 C CA . GLU A 1 86 ? -6.979 6.618 -1.887 1.00 20.10 86 GLU A CA 2
ATOM 2622 C C . GLU A 1 86 ? -8.081 7.451 -1.238 1.00 22.43 86 GLU A C 2
ATOM 2623 O O . GLU A 1 86 ? -8.349 8.578 -1.653 1.00 63.31 86 GLU A O 2
ATOM 2633 N N . ALA A 1 87 ? -8.716 6.887 -0.215 1.00 43.13 87 ALA A N 2
ATOM 2634 C CA . ALA A 1 87 ? -9.786 7.576 0.493 1.00 51.35 87 ALA A CA 2
ATOM 2635 C C . ALA A 1 87 ? -9.255 8.793 1.243 1.00 71.10 87 ALA A C 2
ATOM 2636 O O . ALA A 1 87 ? -9.882 9.852 1.251 1.00 1.44 87 ALA A O 2
ATOM 2643 N N . ARG A 1 88 ? -8.096 8.633 1.873 1.00 20.54 88 ARG A N 2
ATOM 2644 C CA . ARG A 1 88 ? -7.481 9.718 2.628 1.00 22.24 88 ARG A CA 2
ATOM 2645 C C . ARG A 1 88 ? -7.160 10.899 1.719 1.00 44.43 88 ARG A C 2
ATOM 2646 O O . ARG A 1 88 ? -7.574 12.028 1.981 1.00 53.24 88 ARG A O 2
ATOM 2664 N N . GLU A 1 89 ? -6.419 10.632 0.647 1.00 22.22 89 GLU A N 2
ATOM 2665 C CA . GLU A 1 89 ? -6.043 11.674 -0.300 1.00 3.24 89 GLU A CA 2
ATOM 2666 C C . GLU A 1 89 ? -7.276 12.263 -0.979 1.00 2.44 89 GLU A C 2
ATOM 2667 O O . GLU A 1 89 ? -7.306 13.448 -1.314 1.00 24.10 89 GLU A O 2
ATOM 2677 N N . ARG A 1 90 ? -8.290 11.428 -1.179 1.00 2.44 90 ARG A N 2
ATOM 2678 C CA . ARG A 1 90 ? -9.524 11.865 -1.820 1.00 15.34 90 ARG A CA 2
ATOM 2679 C C . ARG A 1 90 ? -10.199 12.966 -1.006 1.00 32.42 90 ARG A C 2
ATOM 2680 O O . ARG A 1 90 ? -10.944 13.782 -1.546 1.00 62.21 90 ARG A O 2
ATOM 2698 N N . GLU A 1 91 ? -9.933 12.978 0.297 1.00 0.20 91 GLU A N 2
ATOM 2699 C CA . GLU A 1 91 ? -10.516 13.977 1.185 1.00 74.53 91 GLU A CA 2
ATOM 2700 C C . GLU A 1 91 ? -9.748 14.049 2.502 1.00 74.03 91 GLU A C 2
ATOM 2701 O O . GLU A 1 91 ? -10.250 13.641 3.549 1.00 51.51 91 GLU A O 2
ATOM 2711 N N . ALA A 1 92 ? -8.527 14.570 2.440 1.00 21.04 92 ALA A N 2
ATOM 2712 C CA . ALA A 1 92 ? -7.689 14.697 3.626 1.00 43.20 92 ALA A CA 2
ATOM 2713 C C . ALA A 1 92 ? -7.781 16.101 4.214 1.00 31.14 92 ALA A C 2
ATOM 2714 O O . ALA A 1 92 ? -8.184 17.055 3.548 1.00 30.42 92 ALA A O 2
ATOM 2721 N N . PRO A 1 93 ? -7.399 16.233 5.493 1.00 15.11 93 PRO A N 2
ATOM 2722 C CA . PRO A 1 93 ? -7.429 17.517 6.199 1.00 54.11 93 PRO A CA 2
ATOM 2723 C C . PRO A 1 93 ? -6.374 18.489 5.682 1.00 22.44 93 PRO A C 2
ATOM 2724 O O . PRO A 1 93 ? -5.713 18.225 4.677 1.00 52.34 93 PRO A O 2
ATOM 2732 N N . HIS A 1 94 ? -6.219 19.612 6.375 1.00 54.11 94 HIS A N 2
ATOM 2733 C CA . HIS A 1 94 ? -5.242 20.622 5.986 1.00 42.51 94 HIS A CA 2
ATOM 2734 C C . HIS A 1 94 ? -3.956 20.473 6.791 1.00 22.04 94 HIS A C 2
ATOM 2735 O O . HIS A 1 94 ? -3.371 21.462 7.236 1.00 33.05 94 HIS A O 2
ATOM 2748 N N . LEU A 1 95 ? -3.520 19.232 6.976 1.00 22.23 95 LEU A N 2
ATOM 2749 C CA . LEU A 1 95 ? -2.302 18.952 7.728 1.00 32.15 95 LEU A CA 2
ATOM 2750 C C . LEU A 1 95 ? -1.119 18.736 6.790 1.00 40.00 95 LEU A C 2
ATOM 2751 O O . LEU A 1 95 ? -1.268 18.780 5.569 1.00 62.45 95 LEU A O 2
ATOM 2766 N N . GLU A 1 96 ? 0.054 18.502 7.369 1.00 3.31 96 GLU A N 2
ATOM 2767 C CA . GLU A 1 96 ? 1.262 18.278 6.583 1.00 13.10 96 GLU A CA 2
ATOM 2768 C C . GLU A 1 96 ? 2.278 17.454 7.369 1.00 40.04 96 GLU A C 2
ATOM 2769 O O . GLU A 1 96 ? 2.616 16.333 6.985 1.00 55.52 96 GLU A O 2
ATOM 2779 N N . HIS A 1 97 ? 2.762 18.018 8.471 1.00 74.13 97 HIS A N 2
ATOM 2780 C CA . HIS A 1 97 ? 3.739 17.337 9.313 1.00 31.54 97 HIS A CA 2
ATOM 2781 C C . HIS A 1 97 ? 5.036 17.089 8.548 1.00 61.31 97 HIS A C 2
ATOM 2782 O O . HIS A 1 97 ? 5.154 16.113 7.806 1.00 44.12 97 HIS A O 2
ATOM 2795 N N . HIS A 1 98 ? 6.006 17.978 8.733 1.00 13.04 98 HIS A N 2
ATOM 2796 C CA . HIS A 1 98 ? 7.294 17.856 8.060 1.00 75.32 98 HIS A CA 2
ATOM 2797 C C . HIS A 1 98 ? 7.112 17.781 6.547 1.00 74.12 98 HIS A C 2
ATOM 2798 O O . HIS A 1 98 ? 6.001 17.933 6.037 1.00 71.42 98 HIS A O 2
ATOM 2811 N N . HIS A 1 99 ? 8.209 17.546 5.834 1.00 13.13 99 HIS A N 2
ATOM 2812 C CA . HIS A 1 99 ? 8.170 17.451 4.379 1.00 54.44 99 HIS A CA 2
ATOM 2813 C C . HIS A 1 99 ? 9.061 16.315 3.885 1.00 53.52 99 HIS A C 2
ATOM 2814 O O . HIS A 1 99 ? 10.280 16.349 4.058 1.00 45.14 99 HIS A O 2
ATOM 2827 N N . HIS A 1 100 ? 8.443 15.311 3.270 1.00 32.23 100 HIS A N 2
ATOM 2828 C CA . HIS A 1 100 ? 9.180 14.165 2.751 1.00 22.25 100 HIS A CA 2
ATOM 2829 C C . HIS A 1 100 ? 9.674 14.434 1.332 1.00 34.53 100 HIS A C 2
ATOM 2830 O O . HIS A 1 100 ? 9.054 15.185 0.581 1.00 1.25 100 HIS A O 2
ATOM 2843 N N . HIS A 1 101 ? 10.795 13.815 0.974 1.00 23.50 101 HIS A N 2
ATOM 2844 C CA . HIS A 1 101 ? 11.373 13.987 -0.354 1.00 52.34 101 HIS A CA 2
ATOM 2845 C C . HIS A 1 101 ? 12.465 12.953 -0.610 1.00 10.33 101 HIS A C 2
ATOM 2846 O O . HIS A 1 101 ? 13.439 13.227 -1.313 1.00 65.45 101 HIS A O 2
ATOM 2859 N N . HIS A 1 102 ? 12.298 11.767 -0.034 1.00 43.32 102 HIS A N 2
ATOM 2860 C CA . HIS A 1 102 ? 13.271 10.693 -0.201 1.00 74.23 102 HIS A CA 2
ATOM 2861 C C . HIS A 1 102 ? 13.406 10.306 -1.670 1.00 61.43 102 HIS A C 2
ATOM 2862 O O . HIS A 1 102 ? 14.513 10.097 -2.166 1.00 4.33 102 HIS A O 2
ATOM 2875 N N . MET A 1 1 ? -11.986 -11.777 -15.281 1.00 35.53 1 MET A N 3
ATOM 2876 C CA . MET A 1 1 ? -10.711 -11.074 -15.202 1.00 35.22 1 MET A CA 3
ATOM 2877 C C . MET A 1 1 ? -9.746 -11.576 -16.270 1.00 3.03 1 MET A C 3
ATOM 2878 O O . MET A 1 1 ? -9.046 -12.569 -16.071 1.00 1.20 1 MET A O 3
ATOM 2890 N N . ALA A 1 2 ? -9.713 -10.884 -17.404 1.00 53.21 2 ALA A N 3
ATOM 2891 C CA . ALA A 1 2 ? -8.832 -11.259 -18.504 1.00 33.10 2 ALA A CA 3
ATOM 2892 C C . ALA A 1 2 ? -7.934 -10.094 -18.908 1.00 44.04 2 ALA A C 3
ATOM 2893 O O . ALA A 1 2 ? -6.725 -10.123 -18.681 1.00 43.10 2 ALA A O 3
ATOM 2900 N N . ARG A 1 3 ? -8.534 -9.073 -19.511 1.00 52.31 3 ARG A N 3
ATOM 2901 C CA . ARG A 1 3 ? -7.787 -7.900 -19.951 1.00 74.20 3 ARG A CA 3
ATOM 2902 C C . ARG A 1 3 ? -7.954 -6.749 -18.963 1.00 3.34 3 ARG A C 3
ATOM 2903 O O . ARG A 1 3 ? -7.967 -5.581 -19.352 1.00 21.13 3 ARG A O 3
ATOM 2921 N N . ALA A 1 4 ? -8.080 -7.087 -17.684 1.00 42.24 4 ALA A N 3
ATOM 2922 C CA . ALA A 1 4 ? -8.245 -6.082 -16.641 1.00 0.13 4 ALA A CA 3
ATOM 2923 C C . ALA A 1 4 ? -6.893 -5.584 -16.140 1.00 64.43 4 ALA A C 3
ATOM 2924 O O . ALA A 1 4 ? -6.776 -4.461 -15.649 1.00 45.45 4 ALA A O 3
ATOM 2931 N N . ASP A 1 5 ? -5.874 -6.427 -16.265 1.00 64.14 5 ASP A N 3
ATOM 2932 C CA . ASP A 1 5 ? -4.530 -6.073 -15.826 1.00 33.30 5 ASP A CA 3
ATOM 2933 C C . ASP A 1 5 ? -3.582 -5.958 -17.016 1.00 31.31 5 ASP A C 3
ATOM 2934 O O . ASP A 1 5 ? -3.173 -4.859 -17.392 1.00 62.31 5 ASP A O 3
ATOM 2942 N N . ASP A 1 6 ? -3.235 -7.099 -17.601 1.00 4.12 6 ASP A N 3
ATOM 2943 C CA . ASP A 1 6 ? -2.334 -7.126 -18.748 1.00 10.44 6 ASP A CA 3
ATOM 2944 C C . ASP A 1 6 ? -0.972 -6.544 -18.384 1.00 60.21 6 ASP A C 3
ATOM 2945 O O . ASP A 1 6 ? -0.812 -5.918 -17.336 1.00 72.21 6 ASP A O 3
ATOM 2953 N N . THR A 1 7 ? 0.009 -6.756 -19.256 1.00 51.51 7 THR A N 3
ATOM 2954 C CA . THR A 1 7 ? 1.359 -6.256 -19.025 1.00 54.32 7 THR A CA 3
ATOM 2955 C C . THR A 1 7 ? 1.334 -4.807 -18.552 1.00 52.11 7 THR A C 3
ATOM 2956 O O . THR A 1 7 ? 0.354 -4.092 -18.762 1.00 21.04 7 THR A O 3
ATOM 2967 N N . ALA A 1 8 ? 2.417 -4.380 -17.911 1.00 3.55 8 ALA A N 3
ATOM 2968 C CA . ALA A 1 8 ? 2.520 -3.014 -17.411 1.00 34.41 8 ALA A CA 3
ATOM 2969 C C . ALA A 1 8 ? 1.486 -2.750 -16.321 1.00 65.31 8 ALA A C 3
ATOM 2970 O O . ALA A 1 8 ? 0.935 -3.683 -15.735 1.00 52.42 8 ALA A O 3
ATOM 2977 N N . LEU A 1 9 ? 1.228 -1.474 -16.054 1.00 61.33 9 LEU A N 3
ATOM 2978 C CA . LEU A 1 9 ? 0.260 -1.087 -15.034 1.00 11.10 9 LEU A CA 3
ATOM 2979 C C . LEU A 1 9 ? -1.146 -1.540 -15.417 1.00 12.24 9 LEU A C 3
ATOM 2980 O O . LEU A 1 9 ? -1.487 -1.658 -16.595 1.00 74.34 9 LEU A O 3
ATOM 2995 N N . PRO A 1 10 ? -1.982 -1.797 -14.401 1.00 21.11 10 PRO A N 3
ATOM 2996 C CA . PRO A 1 10 ? -3.364 -2.238 -14.606 1.00 64.13 10 PRO A CA 3
ATOM 2997 C C . PRO A 1 10 ? -4.246 -1.135 -15.181 1.00 50.13 10 PRO A C 3
ATOM 2998 O O . PRO A 1 10 ? -5.148 -1.398 -15.975 1.00 43.41 10 PRO A O 3
ATOM 3006 N N . ALA A 1 11 ? -3.979 0.102 -14.773 1.00 2.04 11 ALA A N 3
ATOM 3007 C CA . ALA A 1 11 ? -4.746 1.246 -15.250 1.00 51.10 11 ALA A CA 3
ATOM 3008 C C . ALA A 1 11 ? -4.172 2.553 -14.715 1.00 64.10 11 ALA A C 3
ATOM 3009 O O . ALA A 1 11 ? -3.196 2.553 -13.966 1.00 74.52 11 ALA A O 3
ATOM 3016 N N . ALA A 1 12 ? -4.784 3.667 -15.105 1.00 64.33 12 ALA A N 3
ATOM 3017 C CA . ALA A 1 12 ? -4.335 4.981 -14.664 1.00 30.50 12 ALA A CA 3
ATOM 3018 C C . ALA A 1 12 ? -4.896 5.319 -13.287 1.00 3.43 12 ALA A C 3
ATOM 3019 O O . ALA A 1 12 ? -4.636 6.394 -12.746 1.00 55.22 12 ALA A O 3
ATOM 3026 N N . THR A 1 13 ? -5.669 4.395 -12.725 1.00 11.21 13 THR A N 3
ATOM 3027 C CA . THR A 1 13 ? -6.270 4.597 -11.412 1.00 22.03 13 THR A CA 3
ATOM 3028 C C . THR A 1 13 ? -5.380 5.463 -10.528 1.00 32.05 13 THR A C 3
ATOM 3029 O O . THR A 1 13 ? -5.762 6.564 -10.134 1.00 70.44 13 THR A O 3
ATOM 3040 N N . GLY A 1 14 ? -4.189 4.958 -10.219 1.00 35.34 14 GLY A N 3
ATOM 3041 C CA . GLY A 1 14 ? -3.263 5.700 -9.383 1.00 52.10 14 GLY A CA 3
ATOM 3042 C C . GLY A 1 14 ? -3.077 5.065 -8.019 1.00 55.12 14 GLY A C 3
ATOM 3043 O O . GLY A 1 14 ? -2.135 4.303 -7.804 1.00 64.14 14 GLY A O 3
ATOM 3047 N N . ALA A 1 15 ? -3.977 5.382 -7.093 1.00 44.50 15 ALA A N 3
ATOM 3048 C CA . ALA A 1 15 ? -3.908 4.838 -5.743 1.00 20.11 15 ALA A CA 3
ATOM 3049 C C . ALA A 1 15 ? -4.055 3.320 -5.755 1.00 3.44 15 ALA A C 3
ATOM 3050 O O . ALA A 1 15 ? -3.374 2.614 -5.009 1.00 1.14 15 ALA A O 3
ATOM 3057 N N . LEU A 1 16 ? -4.946 2.823 -6.606 1.00 32.41 16 LEU A N 3
ATOM 3058 C CA . LEU A 1 16 ? -5.182 1.387 -6.714 1.00 21.04 16 LEU A CA 3
ATOM 3059 C C . LEU A 1 16 ? -3.974 0.681 -7.321 1.00 21.01 16 LEU A C 3
ATOM 3060 O O . LEU A 1 16 ? -3.538 -0.359 -6.827 1.00 14.31 16 LEU A O 3
ATOM 3075 N N . GLU A 1 17 ? -3.436 1.255 -8.393 1.00 34.22 17 GLU A N 3
ATOM 3076 C CA . GLU A 1 17 ? -2.276 0.680 -9.065 1.00 22.30 17 GLU A CA 3
ATOM 3077 C C . GLU A 1 17 ? -1.022 0.826 -8.207 1.00 63.22 17 GLU A C 3
ATOM 3078 O O . GLU A 1 17 ? -0.142 -0.036 -8.223 1.00 10.45 17 GLU A O 3
ATOM 3088 N N . LEU A 1 18 ? -0.949 1.922 -7.460 1.00 33.25 18 LEU A N 3
ATOM 3089 C CA . LEU A 1 18 ? 0.197 2.182 -6.595 1.00 25.13 18 LEU A CA 3
ATOM 3090 C C . LEU A 1 18 ? 0.317 1.114 -5.513 1.00 0.11 18 LEU A C 3
ATOM 3091 O O . LEU A 1 18 ? 1.372 0.504 -5.342 1.00 34.00 18 LEU A O 3
ATOM 3106 N N . VAL A 1 19 ? -0.774 0.892 -4.786 1.00 22.12 19 VAL A N 3
ATOM 3107 C CA . VAL A 1 19 ? -0.793 -0.106 -3.722 1.00 11.44 19 VAL A CA 3
ATOM 3108 C C . VAL A 1 19 ? -0.561 -1.506 -4.278 1.00 73.41 19 VAL A C 3
ATOM 3109 O O . VAL A 1 19 ? 0.291 -2.247 -3.788 1.00 12.45 19 VAL A O 3
ATOM 3122 N N . ARG A 1 20 ? -1.327 -1.864 -5.303 1.00 41.33 20 ARG A N 3
ATOM 3123 C CA . ARG A 1 20 ? -1.207 -3.177 -5.925 1.00 12.11 20 ARG A CA 3
ATOM 3124 C C . ARG A 1 20 ? 0.209 -3.402 -6.449 1.00 45.51 20 ARG A C 3
ATOM 3125 O O . ARG A 1 20 ? 0.754 -4.501 -6.342 1.00 53.22 20 ARG A O 3
ATOM 3143 N N . HIS A 1 21 ? 0.798 -2.354 -7.017 1.00 22.51 21 HIS A N 3
ATOM 3144 C CA . HIS A 1 21 ? 2.150 -2.439 -7.558 1.00 41.53 21 HIS A CA 3
ATOM 3145 C C . HIS A 1 21 ? 3.160 -2.729 -6.452 1.00 1.22 21 HIS A C 3
ATOM 3146 O O . HIS A 1 21 ? 3.927 -3.689 -6.533 1.00 21.12 21 HIS A O 3
ATOM 3159 N N . LEU A 1 22 ? 3.156 -1.893 -5.420 1.00 11.44 22 LEU A N 3
ATOM 3160 C CA . LEU A 1 22 ? 4.074 -2.058 -4.297 1.00 63.52 22 LEU A CA 3
ATOM 3161 C C . LEU A 1 22 ? 3.921 -3.440 -3.670 1.00 22.14 22 LEU A C 3
ATOM 3162 O O . LEU A 1 22 ? 4.899 -4.045 -3.231 1.00 2.05 22 LEU A O 3
ATOM 3177 N N . VAL A 1 23 ? 2.689 -3.937 -3.634 1.00 54.55 23 VAL A N 3
ATOM 3178 C CA . VAL A 1 23 ? 2.409 -5.249 -3.063 1.00 40.23 23 VAL A CA 3
ATOM 3179 C C . VAL A 1 23 ? 2.919 -6.362 -3.972 1.00 34.33 23 VAL A C 3
ATOM 3180 O O . VAL A 1 23 ? 3.608 -7.277 -3.521 1.00 23.22 23 VAL A O 3
ATOM 3193 N N . ALA A 1 24 ? 2.576 -6.277 -5.252 1.00 24.04 24 ALA A N 3
ATOM 3194 C CA . ALA A 1 24 ? 3.003 -7.276 -6.225 1.00 72.54 24 ALA A CA 3
ATOM 3195 C C . ALA A 1 24 ? 4.522 -7.406 -6.250 1.00 74.41 24 ALA A C 3
ATOM 3196 O O . ALA A 1 24 ? 5.060 -8.512 -6.204 1.00 71.31 24 ALA A O 3
ATOM 3203 N N . GLU A 1 25 ? 5.207 -6.269 -6.322 1.00 53.12 25 GLU A N 3
ATOM 3204 C CA . GLU A 1 25 ? 6.664 -6.257 -6.354 1.00 22.25 25 GLU A CA 3
ATOM 3205 C C . GLU A 1 25 ? 7.242 -6.817 -5.057 1.00 44.31 25 GLU A C 3
ATOM 3206 O O . GLU A 1 25 ? 8.357 -7.339 -5.036 1.00 43.40 25 GLU A O 3
ATOM 3216 N N . ARG A 1 26 ? 6.475 -6.705 -3.978 1.00 1.10 26 ARG A N 3
ATOM 3217 C CA . ARG A 1 26 ? 6.911 -7.198 -2.677 1.00 54.42 26 ARG A CA 3
ATOM 3218 C C . ARG A 1 26 ? 6.729 -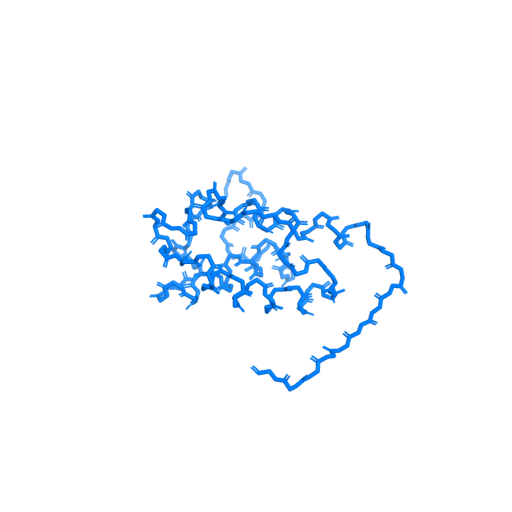8.710 -2.579 1.00 3.40 26 ARG A C 3
ATOM 3219 O O . ARG A 1 26 ? 7.464 -9.388 -1.863 1.00 42.10 26 ARG A O 3
ATOM 3237 N N . ALA A 1 27 ? 5.744 -9.229 -3.304 1.00 72.05 27 ALA A N 3
ATOM 3238 C CA . ALA A 1 27 ? 5.466 -10.660 -3.300 1.00 60.22 27 ALA A CA 3
ATOM 3239 C C . ALA A 1 27 ? 6.267 -11.378 -4.381 1.00 43.14 27 ALA A C 3
ATOM 3240 O O . ALA A 1 27 ? 6.025 -12.548 -4.671 1.00 74.42 27 ALA A O 3
ATOM 3247 N N . GLU A 1 28 ? 7.221 -10.667 -4.974 1.00 32.25 28 GLU A N 3
ATOM 3248 C CA . GLU A 1 28 ? 8.057 -11.237 -6.024 1.00 43.14 28 GLU A CA 3
ATOM 3249 C C . GLU A 1 28 ? 7.217 -11.617 -7.241 1.00 1.52 28 GLU A C 3
ATOM 3250 O O . GLU A 1 28 ? 7.573 -12.521 -7.997 1.00 44.20 28 GLU A O 3
ATOM 3260 N N . LEU A 1 29 ? 6.100 -10.920 -7.422 1.00 1.55 29 LEU A N 3
ATOM 3261 C CA . LEU A 1 29 ? 5.210 -11.183 -8.546 1.00 44.34 29 LEU A CA 3
ATOM 3262 C C . LEU A 1 29 ? 4.894 -9.897 -9.305 1.00 20.31 29 LEU A C 3
ATOM 3263 O O . LEU A 1 29 ? 5.007 -8.792 -8.774 1.00 73.14 29 LEU A O 3
ATOM 3278 N N . PRO A 1 30 ? 4.488 -10.043 -10.575 1.00 71.31 30 PRO A N 3
ATOM 3279 C CA . PRO A 1 30 ? 4.146 -8.904 -11.432 1.00 13.24 30 PRO A CA 3
ATOM 3280 C C . PRO A 1 30 ? 2.856 -8.217 -10.995 1.00 2.14 30 PRO A C 3
ATOM 3281 O O . PRO A 1 30 ? 1.948 -8.859 -10.468 1.00 53.44 30 PRO A O 3
ATOM 3289 N N . VAL A 1 31 ? 2.783 -6.909 -11.220 1.00 75.23 31 VAL A N 3
ATOM 3290 C CA . VAL A 1 31 ? 1.603 -6.135 -10.851 1.00 54.03 31 VAL A CA 3
ATOM 3291 C C . VAL A 1 31 ? 0.423 -6.466 -11.758 1.00 35.12 31 VAL A C 3
ATOM 3292 O O . VAL A 1 31 ? -0.717 -6.110 -11.463 1.00 50.31 31 VAL A O 3
ATOM 3305 N N . GLU A 1 32 ? 0.706 -7.150 -12.862 1.00 5.14 32 GLU A N 3
ATOM 3306 C CA . GLU A 1 32 ? -0.332 -7.528 -13.813 1.00 71.21 32 GLU A CA 3
ATOM 3307 C C . GLU A 1 32 ? -1.047 -8.799 -13.361 1.00 10.13 32 GLU A C 3
ATOM 3308 O O . GLU A 1 32 ? -2.161 -9.087 -13.799 1.00 74.30 32 GLU A O 3
ATOM 3318 N N . VAL A 1 33 ? -0.396 -9.555 -12.483 1.00 64.21 33 VAL A N 3
ATOM 3319 C CA . VAL A 1 33 ? -0.969 -10.795 -11.971 1.00 34.22 33 VAL A CA 3
ATOM 3320 C C . VAL A 1 33 ? -1.499 -10.612 -10.554 1.00 54.51 33 VAL A C 3
ATOM 3321 O O . VAL A 1 33 ? -2.081 -11.528 -9.972 1.00 65.12 33 VAL A O 3
ATOM 3334 N N . LEU A 1 34 ? -1.295 -9.420 -10.002 1.00 51.04 34 LEU A N 3
ATOM 3335 C CA . LEU A 1 34 ? -1.754 -9.114 -8.651 1.00 62.24 34 LEU A CA 3
ATOM 3336 C C . LEU A 1 34 ? -3.277 -9.036 -8.599 1.00 74.43 34 LEU A C 3
ATOM 3337 O O . LEU A 1 34 ? -3.891 -8.219 -9.284 1.00 13.32 34 LEU A O 3
ATOM 3352 N N . ARG A 1 35 ? -3.880 -9.891 -7.778 1.00 20.03 35 ARG A N 3
ATOM 3353 C CA . ARG A 1 35 ? -5.331 -9.917 -7.634 1.00 65.41 35 ARG A CA 3
ATOM 3354 C C . ARG A 1 35 ? -5.806 -8.805 -6.705 1.00 21.43 35 ARG A C 3
ATOM 3355 O O . ARG A 1 35 ? -5.128 -8.461 -5.735 1.00 63.14 35 ARG A O 3
ATOM 3373 N N . ASP A 1 36 ? -6.973 -8.246 -7.007 1.00 23.54 36 ASP A N 3
ATOM 3374 C CA . ASP A 1 36 ? -7.538 -7.174 -6.198 1.00 51.40 36 ASP A CA 3
ATOM 3375 C C . ASP A 1 36 ? -8.046 -7.709 -4.863 1.00 50.30 36 ASP A C 3
ATOM 3376 O O . ASP A 1 36 ? -8.111 -6.979 -3.874 1.00 51.42 36 ASP A O 3
ATOM 3384 N N . ASP A 1 37 ? -8.407 -8.987 -4.843 1.00 63.22 37 ASP A N 3
ATOM 3385 C CA . ASP A 1 37 ? -8.909 -9.621 -3.629 1.00 50.34 37 ASP A CA 3
ATOM 3386 C C . ASP A 1 37 ? -7.807 -10.414 -2.934 1.00 12.33 37 ASP A C 3
ATOM 3387 O O . ASP A 1 37 ? -8.081 -11.271 -2.094 1.00 31.15 37 ASP A O 3
ATOM 3395 N N . SER A 1 38 ? -6.561 -10.122 -3.291 1.00 24.30 38 SER A N 3
ATOM 3396 C CA . SER A 1 38 ? -5.417 -10.812 -2.705 1.00 41.32 38 SER A CA 3
ATOM 3397 C C . SER A 1 38 ? -5.132 -10.293 -1.299 1.00 12.25 38 SER A C 3
ATOM 3398 O O . SER A 1 38 ? -5.075 -9.084 -1.072 1.00 31.12 38 SER A O 3
ATOM 3405 N N . ARG A 1 39 ? -4.953 -11.215 -0.360 1.00 75.52 39 ARG A N 3
ATOM 3406 C CA . ARG A 1 39 ? -4.676 -10.852 1.025 1.00 30.13 39 ARG A CA 3
ATOM 3407 C C . ARG A 1 39 ? -3.180 -10.632 1.239 1.00 75.15 39 ARG A C 3
ATOM 3408 O O . ARG A 1 39 ? -2.354 -11.116 0.466 1.00 12.35 39 ARG A O 3
ATOM 3426 N N . PHE A 1 40 ? -2.842 -9.899 2.295 1.00 3.24 40 PHE A N 3
ATOM 3427 C CA . PHE A 1 40 ? -1.447 -9.612 2.610 1.00 64.22 40 PHE A CA 3
ATOM 3428 C C . PHE A 1 40 ? -0.839 -10.731 3.451 1.00 43.01 40 PHE A C 3
ATOM 3429 O O . PHE A 1 40 ? 0.142 -10.524 4.165 1.00 31.33 40 PHE A O 3
ATOM 3445 N N . LEU A 1 41 ? -1.430 -11.918 3.361 1.00 70.51 41 LEU A N 3
ATOM 3446 C CA . LEU A 1 41 ? -0.948 -13.071 4.113 1.00 62.32 41 LEU A CA 3
ATOM 3447 C C . LEU A 1 41 ? -1.380 -14.374 3.447 1.00 34.24 41 LEU A C 3
ATOM 3448 O O . LEU A 1 41 ? -0.600 -15.322 3.352 1.00 22.53 41 LEU A O 3
ATOM 3463 N N . ASP A 1 42 ? -2.626 -14.413 2.989 1.00 30.10 42 ASP A N 3
ATOM 3464 C CA . ASP A 1 42 ? -3.161 -15.599 2.329 1.00 51.10 42 ASP A CA 3
ATOM 3465 C C . ASP A 1 42 ? -2.349 -15.941 1.083 1.00 52.13 42 ASP A C 3
ATOM 3466 O O . ASP A 1 42 ? -1.900 -17.074 0.916 1.00 25.54 42 ASP A O 3
ATOM 3474 N N . ASP A 1 43 ? -2.167 -14.954 0.214 1.00 5.15 43 ASP A N 3
ATOM 3475 C CA . ASP A 1 43 ? -1.409 -15.150 -1.017 1.00 13.23 43 ASP A CA 3
ATOM 3476 C C . ASP A 1 43 ? -0.091 -14.383 -0.971 1.00 23.23 43 ASP A C 3
ATOM 3477 O O . ASP A 1 43 ? 0.985 -14.969 -1.103 1.00 15.24 43 ASP A O 3
ATOM 3485 N N . LEU A 1 44 ? -0.182 -13.071 -0.786 1.00 13.52 44 LEU A N 3
ATOM 3486 C CA . LEU A 1 44 ? 1.004 -12.223 -0.724 1.00 43.30 44 LEU A CA 3
ATOM 3487 C C . LEU A 1 44 ? 1.947 -12.685 0.383 1.00 44.24 44 LEU A C 3
ATOM 3488 O O . LEU A 1 44 ? 3.150 -12.433 0.331 1.00 35.15 44 LEU A O 3
ATOM 3503 N N . HIS A 1 45 ? 1.391 -13.364 1.381 1.00 54.33 45 HIS A N 3
ATOM 3504 C CA . HIS A 1 45 ? 2.183 -13.864 2.499 1.00 42.44 45 HIS A CA 3
ATOM 3505 C C . HIS A 1 45 ? 3.089 -12.769 3.056 1.00 65.41 45 HIS A C 3
ATOM 3506 O O . HIS A 1 45 ? 4.314 -12.876 2.997 1.00 13.30 45 HIS A O 3
ATOM 3519 N N . MET A 1 46 ? 2.479 -11.719 3.593 1.00 52.24 46 MET A N 3
ATOM 3520 C CA . MET A 1 46 ? 3.231 -10.606 4.161 1.00 42.44 46 MET A CA 3
ATOM 3521 C C . MET A 1 46 ? 2.872 -10.399 5.628 1.00 35.30 46 MET A C 3
ATOM 3522 O O . MET A 1 46 ? 1.795 -9.896 5.949 1.00 12.22 46 MET A O 3
ATOM 3534 N N . SER A 1 47 ? 3.781 -10.791 6.516 1.00 11.25 47 SER A N 3
ATOM 3535 C CA . SER A 1 47 ? 3.558 -10.652 7.950 1.00 34.34 47 SER A CA 3
ATOM 3536 C C . SER A 1 47 ? 3.239 -9.204 8.313 1.00 23.23 47 SER A C 3
ATOM 3537 O O . SER A 1 47 ? 3.512 -8.285 7.541 1.00 15.01 47 SER A O 3
ATOM 3544 N N . SER A 1 48 ? 2.660 -9.011 9.494 1.00 23.20 48 SER A N 3
ATOM 3545 C CA . SER A 1 48 ? 2.300 -7.677 9.959 1.00 12.10 48 SER A CA 3
ATOM 3546 C C . SER A 1 48 ? 3.455 -6.701 9.758 1.00 20.35 48 SER A C 3
ATOM 3547 O O . SER A 1 48 ? 3.249 -5.545 9.386 1.00 34.33 48 SER A O 3
ATOM 3554 N N . ILE A 1 49 ? 4.672 -7.175 10.008 1.00 23.33 49 ILE A N 3
ATOM 3555 C CA . ILE A 1 49 ? 5.861 -6.346 9.855 1.00 11.11 49 ILE A CA 3
ATOM 3556 C C . ILE A 1 49 ? 6.201 -6.140 8.382 1.00 13.22 49 ILE A C 3
ATOM 3557 O O . ILE A 1 49 ? 6.577 -5.043 7.968 1.00 3.23 49 ILE A O 3
ATOM 3572 N N . THR A 1 50 ? 6.064 -7.202 7.594 1.00 15.52 50 THR A N 3
ATOM 3573 C CA . THR A 1 50 ? 6.356 -7.138 6.168 1.00 14.31 50 THR A CA 3
ATOM 3574 C C . THR A 1 50 ? 5.425 -6.159 5.460 1.00 71.10 50 THR A C 3
ATOM 3575 O O . THR A 1 50 ? 5.843 -5.430 4.561 1.00 13.32 50 THR A O 3
ATOM 3586 N N . VAL A 1 51 ? 4.161 -6.149 5.871 1.00 23.21 51 VAL A N 3
ATOM 3587 C CA . VAL A 1 51 ? 3.171 -5.259 5.277 1.00 63.13 51 VAL A CA 3
ATOM 3588 C C . VAL A 1 51 ? 3.528 -3.797 5.523 1.00 30.24 51 VAL A C 3
ATOM 3589 O O . VAL A 1 51 ? 3.534 -2.984 4.600 1.00 60.12 51 VAL A O 3
ATOM 3602 N N . GLY A 1 52 ? 3.827 -3.470 6.777 1.00 34.11 52 GLY A N 3
ATOM 3603 C CA . GLY A 1 52 ? 4.181 -2.107 7.124 1.00 1.14 52 GLY A CA 3
ATOM 3604 C C . GLY A 1 52 ? 5.383 -1.605 6.347 1.00 43.01 52 GLY A C 3
ATOM 3605 O O . GLY A 1 52 ? 5.522 -0.404 6.115 1.00 23.20 52 GLY A O 3
ATOM 3609 N N . GLN A 1 53 ? 6.252 -2.526 5.946 1.00 3.35 53 GLN A N 3
ATOM 3610 C CA . GLN A 1 53 ? 7.449 -2.169 5.192 1.00 31.33 53 GLN A CA 3
ATOM 3611 C C . GLN A 1 53 ? 7.082 -1.576 3.836 1.00 11.14 53 GLN A C 3
ATOM 3612 O O . GLN A 1 53 ? 7.607 -0.533 3.440 1.00 21.30 53 GLN A O 3
ATOM 3624 N N . LEU A 1 54 ? 6.179 -2.244 3.128 1.00 1.00 54 LEU A N 3
ATOM 3625 C CA . LEU A 1 54 ? 5.741 -1.783 1.815 1.00 35.14 54 LEU A CA 3
ATOM 3626 C C . LEU A 1 54 ? 4.667 -0.708 1.946 1.00 20.40 54 LEU A C 3
ATOM 3627 O O . LEU A 1 54 ? 4.577 0.198 1.118 1.00 24.25 54 LEU A O 3
ATOM 3642 N N . VAL A 1 55 ? 3.856 -0.814 2.993 1.00 11.43 55 VAL A N 3
ATOM 3643 C CA . VAL A 1 55 ? 2.790 0.152 3.235 1.00 71.22 55 VAL A CA 3
ATOM 3644 C C . VAL A 1 55 ? 3.349 1.561 3.384 1.00 55.40 55 VAL A C 3
ATOM 3645 O O . VAL A 1 55 ? 2.675 2.543 3.075 1.00 54.12 55 VAL A O 3
ATOM 3658 N N . ASN A 1 56 ? 4.587 1.654 3.860 1.00 51.45 56 ASN A N 3
ATOM 3659 C CA . ASN A 1 56 ? 5.237 2.946 4.050 1.00 33.52 56 ASN A CA 3
ATOM 3660 C C . ASN A 1 56 ? 5.549 3.601 2.709 1.00 15.41 56 ASN A C 3
ATOM 3661 O O . ASN A 1 56 ? 5.359 4.806 2.537 1.00 64.31 56 ASN A O 3
ATOM 3671 N N . GLU A 1 57 ? 6.027 2.801 1.762 1.00 41.01 57 GLU A N 3
ATOM 3672 C CA . GLU A 1 57 ? 6.365 3.304 0.436 1.00 63.44 57 GLU A CA 3
ATOM 3673 C C . GLU A 1 57 ? 5.131 3.867 -0.263 1.00 61.02 57 GLU A C 3
ATOM 3674 O O . GLU A 1 57 ? 5.215 4.850 -0.999 1.00 72.05 57 GLU A O 3
ATOM 3684 N N . ALA A 1 58 ? 3.985 3.236 -0.028 1.00 54.04 58 ALA A N 3
ATOM 3685 C CA . ALA A 1 58 ? 2.733 3.675 -0.632 1.00 44.03 58 ALA A CA 3
ATOM 3686 C C . ALA A 1 58 ? 2.381 5.094 -0.200 1.00 21.31 58 ALA A C 3
ATOM 3687 O O . ALA A 1 58 ? 2.112 5.958 -1.033 1.00 63.10 58 ALA A O 3
ATOM 3694 N N . ALA A 1 59 ? 2.386 5.327 1.109 1.00 1.13 59 ALA A N 3
ATOM 3695 C CA . ALA A 1 59 ? 2.068 6.642 1.651 1.00 33.34 59 ALA A CA 3
ATOM 3696 C C . ALA A 1 59 ? 3.035 7.700 1.127 1.00 21.31 59 ALA A C 3
ATOM 3697 O O . ALA A 1 59 ? 2.649 8.846 0.896 1.00 21.53 59 ALA A O 3
ATOM 3704 N N . ARG A 1 60 ? 4.292 7.307 0.944 1.00 41.14 60 ARG A N 3
ATOM 3705 C CA . ARG A 1 60 ? 5.313 8.223 0.449 1.00 64.14 60 ARG A CA 3
ATOM 3706 C C . ARG A 1 60 ? 4.933 8.770 -0.924 1.00 54.43 60 ARG A C 3
ATOM 3707 O O . ARG A 1 60 ? 5.035 9.972 -1.173 1.00 64.31 60 ARG A O 3
ATOM 3725 N N . ALA A 1 61 ? 4.495 7.882 -1.810 1.00 32.32 61 ALA A N 3
ATOM 3726 C CA . ALA A 1 61 ? 4.099 8.277 -3.155 1.00 10.30 61 ALA A CA 3
ATOM 3727 C C . ALA A 1 61 ? 2.811 9.094 -3.131 1.00 22.01 61 ALA A C 3
ATOM 3728 O O . ALA A 1 61 ? 2.666 10.063 -3.875 1.00 64.33 61 ALA A O 3
ATOM 3735 N N . MET A 1 62 ? 1.879 8.695 -2.273 1.00 33.22 62 MET A N 3
ATOM 3736 C CA . MET A 1 62 ? 0.603 9.391 -2.152 1.00 72.42 62 MET A CA 3
ATOM 3737 C C . MET A 1 62 ? 0.789 10.758 -1.500 1.00 22.20 62 MET A C 3
ATOM 3738 O O . MET A 1 62 ? -0.045 11.649 -1.655 1.00 61.11 62 MET A O 3
ATOM 3750 N N . GLY A 1 63 ? 1.889 10.916 -0.771 1.00 35.33 63 GLY A N 3
ATOM 3751 C CA . GLY A 1 63 ? 2.164 12.177 -0.107 1.00 32.33 63 GLY A CA 3
ATOM 3752 C C . GLY A 1 63 ? 1.538 12.256 1.271 1.00 72.31 63 GLY A C 3
ATOM 3753 O O . GLY A 1 63 ? 1.137 13.330 1.719 1.00 70.22 63 GLY A O 3
ATOM 3757 N N . LEU A 1 64 ? 1.454 11.114 1.946 1.00 53.53 64 LEU A N 3
ATOM 3758 C CA . LEU A 1 64 ? 0.870 11.057 3.282 1.00 5.44 64 LEU A CA 3
ATOM 3759 C C . LEU A 1 64 ? 1.942 11.230 4.352 1.00 30.02 64 LEU A C 3
ATOM 3760 O O . LEU A 1 64 ? 3.066 11.641 4.060 1.00 42.44 64 LEU A O 3
ATOM 3775 N N . SER A 1 65 ? 1.589 10.910 5.594 1.00 1.00 65 SER A N 3
ATOM 3776 C CA . SER A 1 65 ? 2.521 11.032 6.708 1.00 71.12 65 SER A CA 3
ATOM 3777 C C . SER A 1 65 ? 2.107 10.125 7.863 1.00 31.24 65 SER A C 3
ATOM 3778 O O . SER A 1 65 ? 2.691 9.062 8.072 1.00 31.13 65 SER A O 3
ATOM 3785 N N . ALA A 1 66 ? 1.095 10.554 8.611 1.00 23.53 66 ALA A N 3
ATOM 3786 C CA . ALA A 1 66 ? 0.601 9.781 9.744 1.00 22.03 66 ALA A CA 3
ATOM 3787 C C . ALA A 1 66 ? -0.286 8.631 9.278 1.00 73.22 66 ALA A C 3
ATOM 3788 O O . ALA A 1 66 ? -0.606 7.729 10.051 1.00 74.53 66 ALA A O 3
ATOM 3795 N N . VAL A 1 67 ? -0.680 8.669 8.010 1.00 2.41 67 VAL A N 3
ATOM 3796 C CA . VAL A 1 67 ? -1.530 7.630 7.441 1.00 43.13 67 VAL A CA 3
ATOM 3797 C C . VAL A 1 67 ? -0.841 6.271 7.487 1.00 62.43 67 VAL A C 3
ATOM 3798 O O . VAL A 1 67 ? -1.484 5.232 7.337 1.00 3.23 67 VAL A O 3
ATOM 3811 N N . ALA A 1 68 ? 0.471 6.286 7.696 1.00 53.11 68 ALA A N 3
ATOM 3812 C CA . ALA A 1 68 ? 1.248 5.054 7.764 1.00 74.05 68 ALA A CA 3
ATOM 3813 C C . ALA A 1 68 ? 0.520 3.991 8.581 1.00 43.05 68 ALA A C 3
ATOM 3814 O O . ALA A 1 68 ? 0.431 4.087 9.804 1.00 73.31 68 ALA A O 3
ATOM 3821 N N . MET A 1 69 ? 0.000 2.978 7.894 1.00 51.13 69 MET A N 3
ATOM 3822 C CA . MET A 1 69 ? -0.720 1.896 8.557 1.00 1.14 69 MET A CA 3
ATOM 3823 C C . MET A 1 69 ? -2.002 2.412 9.202 1.00 51.00 69 MET A C 3
ATOM 3824 O O . MET A 1 69 ? -2.056 2.685 10.402 1.00 41.35 69 MET A O 3
ATOM 3836 N N . PRO A 1 70 ? -3.061 2.550 8.390 1.00 21.14 70 PRO A N 3
ATOM 3837 C CA . PRO A 1 70 ? -4.362 3.034 8.860 1.00 63.41 70 PRO A CA 3
ATOM 3838 C C . PRO A 1 70 ? -5.064 2.025 9.764 1.00 3.32 70 PRO A C 3
ATOM 3839 O O . PRO A 1 70 ? -5.830 2.399 10.651 1.00 32.30 70 PRO A O 3
ATOM 3847 N N . THR A 1 71 ? -4.796 0.743 9.532 1.00 40.52 71 THR A N 3
ATOM 3848 C CA . THR A 1 71 ? -5.402 -0.319 10.324 1.00 11.42 71 THR A CA 3
ATOM 3849 C C . THR A 1 71 ? -4.764 -1.668 10.014 1.00 25.24 71 THR A C 3
ATOM 3850 O O . THR A 1 71 ? -3.900 -1.771 9.144 1.00 44.23 71 THR A O 3
ATOM 3861 N N . ASN A 1 72 ? -5.195 -2.700 10.731 1.00 65.31 72 ASN A N 3
ATOM 3862 C CA . ASN A 1 72 ? -4.665 -4.045 10.532 1.00 5.51 72 ASN A CA 3
ATOM 3863 C C . ASN A 1 72 ? -4.696 -4.428 9.055 1.00 12.24 72 ASN A C 3
ATOM 3864 O O . ASN A 1 72 ? -5.625 -4.074 8.330 1.00 62.13 72 ASN A O 3
ATOM 3874 N N . PHE A 1 73 ? -3.671 -5.152 8.617 1.00 63.35 73 PHE A N 3
ATOM 3875 C CA . PHE A 1 73 ? -3.580 -5.584 7.227 1.00 22.23 73 PHE A CA 3
ATOM 3876 C C . PHE A 1 73 ? -3.481 -7.103 7.134 1.00 22.41 73 PHE A C 3
ATOM 3877 O O . PHE A 1 73 ? -3.713 -7.688 6.076 1.00 75.32 73 PHE A O 3
ATOM 3893 N N . ALA A 1 74 ? -3.131 -7.737 8.250 1.00 44.45 74 ALA A N 3
ATOM 3894 C CA . ALA A 1 74 ? -3.003 -9.188 8.296 1.00 21.33 74 ALA A CA 3
ATOM 3895 C C . ALA A 1 74 ? -4.286 -9.868 7.832 1.00 71.40 74 ALA A C 3
ATOM 3896 O O . ALA A 1 74 ? -4.281 -11.045 7.469 1.00 5.40 74 ALA A O 3
ATOM 3903 N N . THR A 1 75 ? -5.386 -9.121 7.848 1.00 45.11 75 THR A N 3
ATOM 3904 C CA . THR A 1 75 ? -6.677 -9.653 7.430 1.00 22.12 75 THR A CA 3
ATOM 3905 C C . THR A 1 75 ? -7.292 -8.799 6.327 1.00 61.31 75 THR A C 3
ATOM 3906 O O . THR A 1 75 ? -8.461 -8.966 5.980 1.00 25.21 75 THR A O 3
ATOM 3917 N N . ALA A 1 76 ? -6.498 -7.886 5.780 1.00 43.24 76 ALA A N 3
ATOM 3918 C CA . ALA A 1 76 ? -6.965 -7.008 4.713 1.00 21.34 76 ALA A CA 3
ATOM 3919 C C . ALA A 1 76 ? -6.382 -7.423 3.366 1.00 60.55 76 ALA A C 3
ATOM 3920 O O . ALA A 1 76 ? -5.476 -8.255 3.299 1.00 44.54 76 ALA A O 3
ATOM 3927 N N . THR A 1 77 ? -6.909 -6.840 2.293 1.00 72.31 77 THR A N 3
ATOM 3928 C CA . THR A 1 77 ? -6.443 -7.151 0.948 1.00 55.51 77 THR A CA 3
ATOM 3929 C C . THR A 1 77 ? -5.888 -5.910 0.259 1.00 12.40 77 THR A C 3
ATOM 3930 O O . THR A 1 77 ? -6.001 -4.797 0.773 1.00 74.55 77 THR A O 3
ATOM 3941 N N . VAL A 1 78 ? -5.287 -6.107 -0.910 1.00 64.12 78 VAL A N 3
ATOM 3942 C CA . VAL A 1 78 ? -4.714 -5.003 -1.672 1.00 43.35 78 VAL A CA 3
ATOM 3943 C C . VAL A 1 78 ? -5.745 -3.903 -1.903 1.00 21.32 78 VAL A C 3
ATOM 3944 O O . VAL A 1 78 ? -5.416 -2.717 -1.881 1.00 41.40 78 VAL A O 3
ATOM 3957 N N . ARG A 1 79 ? -6.993 -4.305 -2.122 1.00 24.15 79 ARG A N 3
ATOM 3958 C CA . ARG A 1 79 ? -8.071 -3.353 -2.358 1.00 41.13 79 ARG A CA 3
ATOM 3959 C C . ARG A 1 79 ? -8.331 -2.508 -1.114 1.00 44.44 79 ARG A C 3
ATOM 3960 O O . ARG A 1 79 ? -8.517 -1.295 -1.204 1.00 42.11 79 ARG A O 3
ATOM 3978 N N . GLU A 1 80 ? -8.344 -3.158 0.045 1.00 72.44 80 GLU A N 3
ATOM 3979 C CA . GLU A 1 80 ? -8.584 -2.466 1.306 1.00 34.32 80 GLU A CA 3
ATOM 3980 C C . GLU A 1 80 ? -7.488 -1.440 1.580 1.00 50.52 80 GLU A C 3
ATOM 3981 O O . GLU A 1 80 ? -7.770 -0.287 1.907 1.00 71.22 80 GLU A O 3
ATOM 3991 N N . MET A 1 81 ? -6.238 -1.867 1.443 1.00 24.15 81 MET A N 3
ATOM 3992 C CA . MET A 1 81 ? -5.099 -0.986 1.674 1.00 31.43 81 MET A CA 3
ATOM 3993 C C . MET A 1 81 ? -5.080 0.156 0.662 1.00 72.03 81 MET A C 3
ATOM 3994 O O . MET A 1 81 ? -4.720 1.285 0.994 1.00 23.35 81 MET A O 3
ATOM 4006 N N . ALA A 1 82 ? -5.473 -0.146 -0.571 1.00 34.10 82 ALA A N 3
ATOM 4007 C CA . ALA A 1 82 ? -5.502 0.855 -1.630 1.00 52.01 82 ALA A CA 3
ATOM 4008 C C . ALA A 1 82 ? -6.597 1.887 -1.378 1.00 13.10 82 ALA A C 3
ATOM 4009 O O . ALA A 1 82 ? -6.345 3.091 -1.408 1.00 12.44 82 ALA A O 3
ATOM 4016 N N . GLU A 1 83 ? -7.812 1.406 -1.132 1.00 11.24 83 GLU A N 3
ATOM 4017 C CA . GLU A 1 83 ? -8.944 2.289 -0.877 1.00 0.11 83 GLU A CA 3
ATOM 4018 C C . GLU A 1 83 ? -8.687 3.165 0.345 1.00 54.21 83 GLU A C 3
ATOM 4019 O O . GLU A 1 83 ? -9.092 4.326 0.387 1.00 11.11 83 GLU A O 3
ATOM 4029 N N . ALA A 1 84 ? -8.012 2.599 1.341 1.00 65.20 84 ALA A N 3
ATOM 4030 C CA . ALA A 1 84 ? -7.700 3.326 2.564 1.00 10.24 84 ALA A CA 3
ATOM 4031 C C . ALA A 1 84 ? -6.832 4.545 2.271 1.00 22.13 84 ALA A C 3
ATOM 4032 O O . ALA A 1 84 ? -7.107 5.646 2.749 1.00 34.42 84 ALA A O 3
ATOM 4039 N N . LEU A 1 85 ? -5.782 4.342 1.482 1.00 43.20 85 LEU A N 3
ATOM 4040 C CA . LEU A 1 85 ? -4.872 5.425 1.126 1.00 3.43 85 LEU A CA 3
ATOM 4041 C C . LEU A 1 85 ? -5.530 6.387 0.142 1.00 63.05 85 LEU A C 3
ATOM 4042 O O . LEU A 1 85 ? -5.436 7.605 0.294 1.00 62.24 85 LEU A O 3
ATOM 4057 N N . GLU A 1 86 ? -6.197 5.831 -0.866 1.00 11.34 86 GLU A N 3
ATOM 4058 C CA . GLU A 1 86 ? -6.871 6.641 -1.873 1.00 52.41 86 GLU A CA 3
ATOM 4059 C C . GLU A 1 86 ? -7.970 7.491 -1.242 1.00 53.35 86 GLU A C 3
ATOM 4060 O O . GLU A 1 86 ? -8.197 8.632 -1.645 1.00 32.53 86 GLU A O 3
ATOM 4070 N N . ALA A 1 87 ? -8.651 6.927 -0.250 1.00 31.41 87 ALA A N 3
ATOM 4071 C CA . ALA A 1 87 ? -9.725 7.631 0.439 1.00 4.33 87 ALA A CA 3
ATOM 4072 C C . ALA A 1 87 ? -9.192 8.850 1.183 1.00 12.04 87 ALA A C 3
ATOM 4073 O O . ALA A 1 87 ? -9.825 9.906 1.198 1.00 15.22 87 ALA A O 3
ATOM 4080 N N . ARG A 1 88 ? -8.025 8.698 1.801 1.00 72.50 88 ARG A N 3
ATOM 4081 C CA . ARG A 1 88 ? -7.408 9.786 2.551 1.00 61.02 88 ARG A CA 3
ATOM 4082 C C . ARG A 1 88 ? -7.111 10.972 1.639 1.00 11.15 88 ARG A C 3
ATOM 4083 O O . ARG A 1 88 ? -7.541 12.095 1.905 1.00 32.32 88 ARG A O 3
ATOM 4101 N N . GLU A 1 89 ? -6.373 10.716 0.563 1.00 53.00 89 GLU A N 3
ATOM 4102 C CA . GLU A 1 89 ? -6.018 11.763 -0.386 1.00 10.11 89 GLU A CA 3
ATOM 4103 C C . GLU A 1 89 ? -7.267 12.394 -0.994 1.00 11.14 89 GLU A C 3
ATOM 4104 O O . GLU A 1 89 ? -7.283 13.582 -1.315 1.00 14.51 89 GLU A O 3
ATOM 4114 N N . ARG A 1 90 ? -8.312 11.589 -1.150 1.00 43.23 90 ARG A N 3
ATOM 4115 C CA . ARG A 1 90 ? -9.566 12.066 -1.722 1.00 34.10 90 ARG A CA 3
ATOM 4116 C C . ARG A 1 90 ? -10.164 13.179 -0.867 1.00 53.51 90 ARG A C 3
ATOM 4117 O O . ARG A 1 90 ? -10.908 14.024 -1.363 1.00 30.04 90 ARG A O 3
ATOM 4135 N N . GLU A 1 91 ? -9.833 13.173 0.420 1.00 33.55 91 GLU A N 3
ATOM 4136 C CA . GLU A 1 91 ? -10.338 14.181 1.344 1.00 14.20 91 GLU A CA 3
ATOM 4137 C C . GLU A 1 91 ? -9.246 14.629 2.312 1.00 43.40 91 GLU A C 3
ATOM 4138 O O . GLU A 1 91 ? -9.445 14.643 3.526 1.00 72.42 91 GLU A O 3
ATOM 4148 N N . ALA A 1 92 ? -8.092 14.996 1.764 1.00 44.14 92 ALA A N 3
ATOM 4149 C CA . ALA A 1 92 ? -6.969 15.445 2.577 1.00 3.54 92 ALA A CA 3
ATOM 4150 C C . ALA A 1 92 ? -6.796 16.958 2.485 1.00 72.22 92 ALA A C 3
ATOM 4151 O O . ALA A 1 92 ? -7.281 17.607 1.558 1.00 54.54 92 ALA A O 3
ATOM 4158 N N . PRO A 1 93 ? -6.088 17.534 3.468 1.00 30.31 93 PRO A N 3
ATOM 4159 C CA . PRO A 1 93 ? -5.835 18.977 3.520 1.00 72.11 93 PRO A CA 3
ATOM 4160 C C . PRO A 1 93 ? -4.876 19.437 2.426 1.00 53.05 93 PRO A C 3
ATOM 4161 O O . PRO A 1 93 ? -4.502 18.660 1.548 1.00 45.44 93 PRO A O 3
ATOM 4169 N N . HIS A 1 94 ? -4.482 20.706 2.488 1.00 63.40 94 HIS A N 3
ATOM 4170 C CA . HIS A 1 94 ? -3.566 21.269 1.502 1.00 33.44 94 HIS A CA 3
ATOM 4171 C C . HIS A 1 94 ? -2.161 21.408 2.083 1.00 54.51 94 HIS A C 3
ATOM 4172 O O . HIS A 1 94 ? -1.527 22.456 1.956 1.00 45.10 94 HIS A O 3
ATOM 4185 N N . LEU A 1 95 ? -1.683 20.347 2.723 1.00 70.44 95 LEU A N 3
ATOM 4186 C CA . LEU A 1 95 ? -0.354 20.351 3.325 1.00 41.14 95 LEU A CA 3
ATOM 4187 C C . LEU A 1 95 ? 0.635 19.567 2.468 1.00 55.25 95 LEU A C 3
ATOM 4188 O O . LEU A 1 95 ? 1.820 19.893 2.418 1.00 65.21 95 LEU A O 3
ATOM 4203 N N . GLU A 1 96 ? 0.137 18.536 1.794 1.00 25.34 96 GLU A N 3
ATOM 4204 C CA . GLU A 1 96 ? 0.978 17.707 0.937 1.00 72.42 96 GLU A CA 3
ATOM 4205 C C . GLU A 1 96 ? 0.129 16.895 -0.038 1.00 34.14 96 GLU A C 3
ATOM 4206 O O . GLU A 1 96 ? -0.973 16.460 0.297 1.00 65.11 96 GLU A O 3
ATOM 4216 N N . HIS A 1 97 ? 0.651 16.696 -1.243 1.00 43.52 97 HIS A N 3
ATOM 4217 C CA . HIS A 1 97 ? -0.058 15.938 -2.267 1.00 42.23 97 HIS A CA 3
ATOM 4218 C C . HIS A 1 97 ? 0.922 15.208 -3.180 1.00 23.43 97 HIS A C 3
ATOM 4219 O O . HIS A 1 97 ? 0.828 13.994 -3.368 1.00 54.55 97 HIS A O 3
ATOM 4232 N N . HIS A 1 98 ? 1.865 15.956 -3.746 1.00 31.21 98 HIS A N 3
ATOM 4233 C CA . HIS A 1 98 ? 2.864 15.379 -4.639 1.00 40.23 98 HIS A CA 3
ATOM 4234 C C . HIS A 1 98 ? 4.249 15.419 -4.002 1.00 24.15 98 HIS A C 3
ATOM 4235 O O . HIS A 1 98 ? 4.685 16.457 -3.504 1.00 34.12 98 HIS A O 3
ATOM 4248 N N . HIS A 1 99 ? 4.938 14.282 -4.023 1.00 71.13 99 HIS A N 3
ATOM 4249 C CA . HIS A 1 99 ? 6.274 14.186 -3.447 1.00 2.25 99 HIS A CA 3
ATOM 4250 C C . HIS A 1 99 ? 6.896 12.824 -3.740 1.00 61.20 99 HIS A C 3
ATOM 4251 O O . HIS A 1 99 ? 6.309 11.784 -3.440 1.00 72.40 99 HIS A O 3
ATOM 4264 N N . HIS A 1 100 ? 8.088 12.837 -4.330 1.00 43.51 100 HIS A N 3
ATOM 4265 C CA . HIS A 1 100 ? 8.789 11.603 -4.665 1.00 71.31 100 HIS A CA 3
ATOM 4266 C C . HIS A 1 100 ? 10.179 11.902 -5.216 1.00 24.22 100 HIS A C 3
ATOM 4267 O O . HIS A 1 100 ? 10.377 12.882 -5.935 1.00 34.00 100 HIS A O 3
ATOM 4280 N N . HIS A 1 101 ? 11.142 11.049 -4.876 1.00 60.14 101 HIS A N 3
ATOM 4281 C CA . HIS A 1 101 ? 12.514 11.221 -5.338 1.00 11.52 101 HIS A CA 3
ATOM 4282 C C . HIS A 1 101 ? 13.401 10.083 -4.843 1.00 63.41 101 HIS A C 3
ATOM 4283 O O . HIS A 1 101 ? 13.015 9.324 -3.954 1.00 32.34 101 HIS A O 3
ATOM 4296 N N . HIS A 1 102 ? 14.589 9.969 -5.426 1.00 24.05 102 HIS A N 3
ATOM 4297 C CA . HIS A 1 102 ? 15.532 8.922 -5.045 1.00 55.41 102 HIS A CA 3
ATOM 4298 C C . HIS A 1 102 ? 16.971 9.398 -5.214 1.00 0.01 102 HIS A C 3
ATOM 4299 O O . HIS A 1 102 ? 17.225 10.426 -5.843 1.00 5.13 102 HIS A O 3
ATOM 4312 N N . MET A 1 1 ? 6.092 1.786 -22.830 1.00 13.53 1 MET A N 4
ATOM 4313 C CA . MET A 1 1 ? 5.659 3.030 -22.204 1.00 31.04 1 MET A CA 4
ATOM 4314 C C . MET A 1 1 ? 5.387 4.101 -23.256 1.00 55.11 1 MET A C 4
ATOM 4315 O O . MET A 1 1 ? 6.272 4.465 -24.029 1.00 31.44 1 MET A O 4
ATOM 4327 N N . ALA A 1 2 ? 4.157 4.603 -23.278 1.00 72.13 2 ALA A N 4
ATOM 4328 C CA . ALA A 1 2 ? 3.768 5.633 -24.233 1.00 22.45 2 ALA A CA 4
ATOM 4329 C C . ALA A 1 2 ? 2.335 6.094 -23.991 1.00 61.13 2 ALA A C 4
ATOM 4330 O O . ALA A 1 2 ? 2.026 7.280 -24.111 1.00 20.30 2 ALA A O 4
ATOM 4337 N N . ARG A 1 3 ? 1.464 5.150 -23.652 1.00 61.03 3 ARG A N 4
ATOM 4338 C CA . ARG A 1 3 ? 0.062 5.459 -23.396 1.00 12.25 3 ARG A CA 4
ATOM 4339 C C . ARG A 1 3 ? -0.187 5.649 -21.903 1.00 54.15 3 ARG A C 4
ATOM 4340 O O . ARG A 1 3 ? 0.711 5.459 -21.083 1.00 51.21 3 ARG A O 4
ATOM 4358 N N . ALA A 1 4 ? -1.415 6.025 -21.557 1.00 51.03 4 ALA A N 4
ATOM 4359 C CA . ALA A 1 4 ? -1.784 6.238 -20.163 1.00 73.01 4 ALA A CA 4
ATOM 4360 C C . ALA A 1 4 ? -2.042 4.913 -19.454 1.00 72.54 4 ALA A C 4
ATOM 4361 O O . ALA A 1 4 ? -1.926 4.819 -18.232 1.00 23.45 4 ALA A O 4
ATOM 4368 N N . ASP A 1 5 ? -2.394 3.892 -20.228 1.00 61.14 5 ASP A N 4
ATOM 4369 C CA . ASP A 1 5 ? -2.668 2.572 -19.674 1.00 71.31 5 ASP A CA 4
ATOM 4370 C C . ASP A 1 5 ? -1.512 2.099 -18.798 1.00 74.02 5 ASP A C 4
ATOM 4371 O O . ASP A 1 5 ? -0.346 2.333 -19.113 1.00 32.12 5 ASP A O 4
ATOM 4379 N N . ASP A 1 6 ? -1.845 1.434 -17.697 1.00 14.03 6 ASP A N 4
ATOM 4380 C CA . ASP A 1 6 ? -0.834 0.928 -16.775 1.00 75.02 6 ASP A CA 4
ATOM 4381 C C . ASP A 1 6 ? -0.387 -0.474 -17.175 1.00 22.32 6 ASP A C 4
ATOM 4382 O O . ASP A 1 6 ? -0.689 -0.945 -18.273 1.00 34.45 6 ASP A O 4
ATOM 4390 N N . THR A 1 7 ? 0.338 -1.137 -16.278 1.00 2.40 7 THR A N 4
ATOM 4391 C CA . THR A 1 7 ? 0.830 -2.483 -16.539 1.00 61.13 7 THR A CA 4
ATOM 4392 C C . THR A 1 7 ? -0.292 -3.395 -17.025 1.00 11.44 7 THR A C 4
ATOM 4393 O O . THR A 1 7 ? -1.261 -3.638 -16.307 1.00 44.24 7 THR A O 4
ATOM 4404 N N . ALA A 1 8 ? -0.152 -3.896 -18.248 1.00 32.34 8 ALA A N 4
ATOM 4405 C CA . ALA A 1 8 ? -1.153 -4.782 -18.829 1.00 31.21 8 ALA A CA 4
ATOM 4406 C C . ALA A 1 8 ? -2.467 -4.046 -19.065 1.00 35.42 8 ALA A C 4
ATOM 4407 O O . ALA A 1 8 ? -2.745 -3.591 -20.175 1.00 24.43 8 ALA A O 4
ATOM 4414 N N . LEU A 1 9 ? -3.274 -3.935 -18.015 1.00 2.41 9 LEU A N 4
ATOM 4415 C CA . LEU A 1 9 ? -4.561 -3.254 -18.108 1.00 1.14 9 LEU A CA 4
ATOM 4416 C C . LEU A 1 9 ? -4.405 -1.758 -17.853 1.00 50.24 9 LEU A C 4
ATOM 4417 O O . LEU A 1 9 ? -3.463 -1.310 -17.200 1.00 34.04 9 LEU A O 4
ATOM 4432 N N . PRO A 1 10 ? -5.353 -0.966 -18.378 1.00 34.41 10 PRO A N 4
ATOM 4433 C CA . PRO A 1 10 ? -5.345 0.491 -18.217 1.00 71.24 10 PRO A CA 4
ATOM 4434 C C . PRO A 1 10 ? -5.644 0.918 -16.783 1.00 21.10 10 PRO A C 4
ATOM 4435 O O . PRO A 1 10 ? -6.662 1.555 -16.515 1.00 4.13 10 PRO A O 4
ATOM 4443 N N . ALA A 1 11 ? -4.750 0.562 -15.867 1.00 1.23 11 ALA A N 4
ATOM 4444 C CA . ALA A 1 11 ? -4.916 0.911 -14.461 1.00 51.44 11 ALA A CA 4
ATOM 4445 C C . ALA A 1 11 ? -4.532 2.365 -14.207 1.00 44.11 11 ALA A C 4
ATOM 4446 O O . ALA A 1 11 ? -3.502 2.646 -13.597 1.00 3.32 11 ALA A O 4
ATOM 4453 N N . ALA A 1 12 ? -5.368 3.284 -14.680 1.00 33.14 12 ALA A N 4
ATOM 4454 C CA . ALA A 1 12 ? -5.116 4.709 -14.501 1.00 63.11 12 ALA A CA 4
ATOM 4455 C C . ALA A 1 12 ? -5.588 5.182 -13.131 1.00 41.51 12 ALA A C 4
ATOM 4456 O O . ALA A 1 12 ? -5.431 6.353 -12.779 1.00 23.42 12 ALA A O 4
ATOM 4463 N N . THR A 1 13 ? -6.170 4.268 -12.362 1.00 72.12 13 THR A N 4
ATOM 4464 C CA . THR A 1 13 ? -6.667 4.593 -11.031 1.00 11.22 13 THR A CA 4
ATOM 4465 C C . THR A 1 13 ? -5.610 5.327 -10.213 1.00 51.44 13 THR A C 4
ATOM 4466 O O . THR A 1 13 ? -5.924 6.246 -9.457 1.00 2.40 13 THR A O 4
ATOM 4477 N N . GLY A 1 14 ? -4.357 4.917 -10.371 1.00 21.15 14 GLY A N 4
ATOM 4478 C CA . GLY A 1 14 ? -3.272 5.547 -9.640 1.00 0.20 14 GLY A CA 4
ATOM 4479 C C . GLY A 1 14 ? -3.176 5.059 -8.208 1.00 43.11 14 GLY A C 4
ATOM 4480 O O . GLY A 1 14 ? -2.209 4.395 -7.836 1.00 72.34 14 GLY A O 4
ATOM 4484 N N . ALA A 1 15 ? -4.180 5.389 -7.403 1.00 2.32 15 ALA A N 4
ATOM 4485 C CA . ALA A 1 15 ? -4.204 4.980 -6.005 1.00 73.04 15 ALA A CA 4
ATOM 4486 C C . ALA A 1 15 ? -4.172 3.460 -5.878 1.00 14.42 15 ALA A C 4
ATOM 4487 O O . ALA A 1 15 ? -3.354 2.907 -5.142 1.00 71.42 15 ALA A O 4
ATOM 4494 N N . LEU A 1 16 ? -5.066 2.791 -6.598 1.00 52.21 16 LEU A N 4
ATOM 4495 C CA . LEU A 1 16 ? -5.140 1.335 -6.564 1.00 41.30 16 LEU A CA 4
ATOM 4496 C C . LEU A 1 16 ? -3.917 0.713 -7.230 1.00 73.41 16 LEU A C 4
ATOM 4497 O O . LEU A 1 16 ? -3.440 -0.342 -6.811 1.00 52.45 16 LEU A O 4
ATOM 4512 N N . GLU A 1 17 ? -3.412 1.374 -8.267 1.00 70.05 17 GLU A N 4
ATOM 4513 C CA . GLU A 1 17 ? -2.244 0.885 -8.989 1.00 21.33 17 GLU A CA 4
ATOM 4514 C C . GLU A 1 17 ? -0.986 1.005 -8.132 1.00 44.22 17 GLU A C 4
ATOM 4515 O O . GLU A 1 17 ? -0.086 0.168 -8.210 1.00 64.05 17 GLU A O 4
ATOM 4525 N N . LEU A 1 18 ? -0.931 2.050 -7.316 1.00 13.55 18 LEU A N 4
ATOM 4526 C CA . LEU A 1 18 ? 0.216 2.282 -6.444 1.00 41.02 18 LEU A CA 4
ATOM 4527 C C . LEU A 1 18 ? 0.307 1.205 -5.367 1.00 13.52 18 LEU A C 4
ATOM 4528 O O . LEU A 1 18 ? 1.347 0.569 -5.196 1.00 12.41 18 LEU A O 4
ATOM 4543 N N . VAL A 1 19 ? -0.791 1.004 -4.644 1.00 5.31 19 VAL A N 4
ATOM 4544 C CA . VAL A 1 19 ? -0.837 0.002 -3.587 1.00 15.12 19 VAL A CA 4
ATOM 4545 C C . VAL A 1 19 ? -0.644 -1.402 -4.150 1.00 0.45 19 VAL A C 4
ATOM 4546 O O . VAL A 1 19 ? 0.179 -2.173 -3.655 1.00 0.42 19 VAL A O 4
ATOM 4559 N N . ARG A 1 20 ? -1.408 -1.727 -5.187 1.00 4.31 20 ARG A N 4
ATOM 4560 C CA . ARG A 1 20 ? -1.321 -3.038 -5.819 1.00 35.31 20 ARG A CA 4
ATOM 4561 C C . ARG A 1 20 ? 0.089 -3.300 -6.338 1.00 32.12 20 ARG A C 4
ATOM 4562 O O . ARG A 1 20 ? 0.606 -4.413 -6.227 1.00 13.02 20 ARG A O 4
ATOM 4580 N N . HIS A 1 21 ? 0.707 -2.269 -6.904 1.00 62.21 21 HIS A N 4
ATOM 4581 C CA . HIS A 1 21 ? 2.059 -2.387 -7.441 1.00 34.43 21 HIS A CA 4
ATOM 4582 C C . HIS A 1 21 ? 3.059 -2.696 -6.329 1.00 60.34 21 HIS A C 4
ATOM 4583 O O . HIS A 1 21 ? 3.840 -3.644 -6.428 1.00 44.43 21 HIS A O 4
ATOM 4596 N N . LEU A 1 22 ? 3.029 -1.891 -5.273 1.00 22.45 22 LEU A N 4
ATOM 4597 C CA . LEU A 1 22 ? 3.933 -2.078 -4.143 1.00 3.01 22 LEU A CA 4
ATOM 4598 C C . LEU A 1 22 ? 3.771 -3.471 -3.541 1.00 4.24 22 LEU A C 4
ATOM 4599 O O . LEU A 1 22 ? 4.743 -4.085 -3.101 1.00 32.45 22 LEU A O 4
ATOM 4614 N N . VAL A 1 23 ? 2.536 -3.963 -3.527 1.00 32.43 23 VAL A N 4
ATOM 4615 C CA . VAL A 1 23 ? 2.248 -5.284 -2.980 1.00 43.31 23 VAL A CA 4
ATOM 4616 C C . VAL A 1 23 ? 2.763 -6.384 -3.902 1.00 52.21 23 VAL A C 4
ATOM 4617 O O . VAL A 1 23 ? 3.376 -7.350 -3.450 1.00 71.25 23 VAL A O 4
ATOM 4630 N N . ALA A 1 24 ? 2.511 -6.229 -5.198 1.00 51.00 24 ALA A N 4
ATOM 4631 C CA . ALA A 1 24 ? 2.952 -7.208 -6.184 1.00 52.42 24 ALA A CA 4
ATOM 4632 C C . ALA A 1 24 ? 4.469 -7.359 -6.167 1.00 51.33 24 ALA A C 4
ATOM 4633 O O . ALA A 1 24 ? 4.989 -8.474 -6.140 1.00 35.14 24 ALA A O 4
ATOM 4640 N N . GLU A 1 25 ? 5.172 -6.231 -6.186 1.00 74.45 25 GLU A N 4
ATOM 4641 C CA . GLU A 1 25 ? 6.630 -6.240 -6.174 1.00 63.01 25 GLU A CA 4
ATOM 4642 C C . GLU A 1 25 ? 7.160 -6.825 -4.869 1.00 14.00 25 GLU A C 4
ATOM 4643 O O . GLU A 1 25 ? 8.250 -7.397 -4.829 1.00 41.34 25 GLU A O 4
ATOM 4653 N N . ARG A 1 26 ? 6.381 -6.676 -3.801 1.00 31.12 26 ARG A N 4
ATOM 4654 C CA . ARG A 1 26 ? 6.773 -7.187 -2.493 1.00 10.41 26 ARG A CA 4
ATOM 4655 C C . ARG A 1 26 ? 6.507 -8.686 -2.393 1.00 60.42 26 ARG A C 4
ATOM 4656 O O . ARG A 1 26 ? 7.048 -9.366 -1.522 1.00 24.35 26 ARG A O 4
ATOM 4674 N N . ALA A 1 27 ? 5.669 -9.194 -3.291 1.00 62.53 27 ALA A N 4
ATOM 4675 C CA . ALA A 1 27 ? 5.333 -10.613 -3.305 1.00 43.44 27 ALA A CA 4
ATOM 4676 C C . ALA A 1 27 ? 6.110 -11.351 -4.390 1.00 53.42 27 ALA A C 4
ATOM 4677 O O . ALA A 1 27 ? 5.790 -12.490 -4.729 1.00 52.41 27 ALA A O 4
ATOM 4684 N N . GLU A 1 28 ? 7.131 -10.693 -4.931 1.00 63.02 28 GLU A N 4
ATOM 4685 C CA . GLU A 1 28 ? 7.953 -11.288 -5.979 1.00 50.35 28 GLU A CA 4
ATOM 4686 C C . GLU A 1 28 ? 7.091 -11.737 -7.156 1.00 64.35 28 GLU A C 4
ATOM 4687 O O . GLU A 1 28 ? 7.248 -12.847 -7.667 1.00 13.04 28 GLU A O 4
ATOM 4697 N N . LEU A 1 29 ? 6.180 -10.869 -7.580 1.00 2.23 29 LEU A N 4
ATOM 4698 C CA . LEU A 1 29 ? 5.292 -11.175 -8.697 1.00 73.23 29 LEU A CA 4
ATOM 4699 C C . LEU A 1 29 ? 4.951 -9.913 -9.483 1.00 53.43 29 LEU A C 4
ATOM 4700 O O . LEU A 1 29 ? 5.028 -8.795 -8.974 1.00 23.15 29 LEU A O 4
ATOM 4715 N N . PRO A 1 30 ? 4.562 -10.095 -10.754 1.00 43.31 30 PRO A N 4
ATOM 4716 C CA . PRO A 1 30 ? 4.198 -8.982 -11.637 1.00 62.23 30 PRO A CA 4
ATOM 4717 C C . PRO A 1 30 ? 2.886 -8.321 -11.227 1.00 64.50 30 PRO A C 4
ATOM 4718 O O . PRO A 1 30 ? 1.908 -9.002 -10.915 1.00 14.21 30 PRO A O 4
ATOM 4726 N N . VAL A 1 31 ? 2.872 -6.993 -11.229 1.00 2.12 31 VAL A N 4
ATOM 4727 C CA . VAL A 1 31 ? 1.679 -6.240 -10.859 1.00 33.40 31 VAL A CA 4
ATOM 4728 C C . VAL A 1 31 ? 0.520 -6.552 -11.797 1.00 50.44 31 VAL A C 4
ATOM 4729 O O . VAL A 1 31 ? -0.636 -6.266 -11.487 1.00 70.14 31 VAL A O 4
ATOM 4742 N N . GLU A 1 32 ? 0.837 -7.139 -12.947 1.00 72.22 32 GLU A N 4
ATOM 4743 C CA . GLU A 1 32 ? -0.180 -7.489 -13.931 1.00 44.24 32 GLU A CA 4
ATOM 4744 C C . GLU A 1 32 ? -0.937 -8.746 -13.510 1.00 74.40 32 GLU A C 4
ATOM 4745 O O . GLU A 1 32 ? -2.041 -9.008 -13.985 1.00 71.45 32 GLU A O 4
ATOM 4755 N N . VAL A 1 33 ? -0.333 -9.520 -12.613 1.00 1.14 33 VAL A N 4
ATOM 4756 C CA . VAL A 1 33 ? -0.948 -10.749 -12.126 1.00 51.32 33 VAL A CA 4
ATOM 4757 C C . VAL A 1 33 ? -1.499 -10.565 -10.715 1.00 65.12 33 VAL A C 4
ATOM 4758 O O . VAL A 1 33 ? -2.073 -11.489 -10.137 1.00 24.42 33 VAL A O 4
ATOM 4771 N N . LEU A 1 34 ? -1.321 -9.368 -10.169 1.00 34.44 34 LEU A N 4
ATOM 4772 C CA . LEU A 1 34 ? -1.801 -9.063 -8.825 1.00 21.03 34 LEU A CA 4
ATOM 4773 C C . LEU A 1 34 ? -3.324 -9.016 -8.789 1.00 55.55 34 LEU A C 4
ATOM 4774 O O . LEU A 1 34 ? -3.948 -8.217 -9.488 1.00 23.11 34 LEU A O 4
ATOM 4789 N N . ARG A 1 35 ? -3.919 -9.875 -7.966 1.00 2.23 35 ARG A N 4
ATOM 4790 C CA . ARG A 1 35 ? -5.370 -9.930 -7.838 1.00 52.15 35 ARG A CA 4
ATOM 4791 C C . ARG A 1 35 ? -5.877 -8.828 -6.913 1.00 13.23 35 ARG A C 4
ATOM 4792 O O . ARG A 1 35 ? -5.175 -8.402 -5.995 1.00 20.30 35 ARG A O 4
ATOM 4810 N N . ASP A 1 36 ? -7.098 -8.369 -7.162 1.00 73.44 36 ASP A N 4
ATOM 4811 C CA . ASP A 1 36 ? -7.700 -7.317 -6.350 1.00 44.40 36 ASP A CA 4
ATOM 4812 C C . ASP A 1 36 ? -8.108 -7.851 -4.982 1.00 62.14 36 ASP A C 4
ATOM 4813 O O . ASP A 1 36 ? -8.189 -7.099 -4.010 1.00 44.04 36 ASP A O 4
ATOM 4821 N N . ASP A 1 37 ? -8.366 -9.153 -4.914 1.00 2.45 37 ASP A N 4
ATOM 4822 C CA . ASP A 1 37 ? -8.767 -9.789 -3.664 1.00 11.54 37 ASP A CA 4
ATOM 4823 C C . ASP A 1 37 ? -7.583 -10.493 -3.009 1.00 64.14 37 ASP A C 4
ATOM 4824 O O . ASP A 1 37 ? -7.761 -11.356 -2.149 1.00 44.10 37 ASP A O 4
ATOM 4832 N N . SER A 1 38 ? -6.376 -10.122 -3.424 1.00 54.13 38 SER A N 4
ATOM 4833 C CA . SER A 1 38 ? -5.163 -10.723 -2.881 1.00 0.12 38 SER A CA 4
ATOM 4834 C C . SER A 1 38 ? -4.903 -10.233 -1.460 1.00 3.22 38 SER A C 4
ATOM 4835 O O . SER A 1 38 ? -4.782 -9.032 -1.218 1.00 45.44 38 SER A O 4
ATOM 4842 N N . ARG A 1 39 ? -4.817 -11.171 -0.523 1.00 61.24 39 ARG A N 4
ATOM 4843 C CA . ARG A 1 39 ? -4.573 -10.836 0.875 1.00 0.42 39 ARG A CA 4
ATOM 4844 C C . ARG A 1 39 ? -3.078 -10.675 1.141 1.00 54.14 39 ARG A C 4
ATOM 4845 O O . ARG A 1 39 ? -2.248 -11.279 0.463 1.00 32.22 39 ARG A O 4
ATOM 4863 N N . PHE A 1 40 ? -2.746 -9.855 2.133 1.00 21.23 40 PHE A N 4
ATOM 4864 C CA . PHE A 1 40 ? -1.352 -9.613 2.488 1.00 74.21 40 PHE A CA 4
ATOM 4865 C C . PHE A 1 40 ? -0.800 -10.757 3.334 1.00 21.32 40 PHE A C 4
ATOM 4866 O O . PHE A 1 40 ? 0.140 -10.574 4.109 1.00 13.51 40 PHE A O 4
ATOM 4882 N N . LEU A 1 41 ? -1.391 -11.936 3.181 1.00 22.33 41 LEU A N 4
ATOM 4883 C CA . LEU A 1 41 ? -0.959 -13.112 3.931 1.00 43.42 41 LEU A CA 4
ATOM 4884 C C . LEU A 1 41 ? -1.413 -14.394 3.241 1.00 2.31 41 LEU A C 4
ATOM 4885 O O . LEU A 1 41 ? -0.651 -15.355 3.132 1.00 43.44 41 LEU A O 4
ATOM 4900 N N . ASP A 1 42 ? -2.657 -14.401 2.775 1.00 40.14 42 ASP A N 4
ATOM 4901 C CA . ASP A 1 42 ? -3.211 -15.565 2.093 1.00 1.20 42 ASP A CA 4
ATOM 4902 C C . ASP A 1 42 ? -2.356 -15.946 0.889 1.00 64.42 42 ASP A C 4
ATOM 4903 O O . ASP A 1 42 ? -1.888 -17.080 0.781 1.00 31.31 42 ASP A O 4
ATOM 4911 N N . ASP A 1 43 ? -2.158 -14.994 -0.016 1.00 1.44 43 ASP A N 4
ATOM 4912 C CA . ASP A 1 43 ? -1.358 -15.230 -1.213 1.00 41.43 43 ASP A CA 4
ATOM 4913 C C . ASP A 1 43 ? -0.068 -14.418 -1.173 1.00 44.20 43 ASP A C 4
ATOM 4914 O O . ASP A 1 43 ? 1.028 -14.970 -1.279 1.00 11.34 43 ASP A O 4
ATOM 4922 N N . LEU A 1 44 ? -0.205 -13.106 -1.023 1.00 11.03 44 LEU A N 4
ATOM 4923 C CA . LEU A 1 44 ? 0.951 -12.217 -0.971 1.00 72.01 44 LEU A CA 4
ATOM 4924 C C . LEU A 1 44 ? 1.916 -12.642 0.132 1.00 62.33 44 LEU A C 4
ATOM 4925 O O . LEU A 1 44 ? 3.113 -12.365 0.064 1.00 4.11 44 LEU A O 4
ATOM 4940 N N . HIS A 1 45 ? 1.387 -13.319 1.145 1.00 13.10 45 HIS A N 4
ATOM 4941 C CA . HIS A 1 45 ? 2.202 -13.786 2.261 1.00 33.22 45 HIS A CA 4
ATOM 4942 C C . HIS A 1 45 ? 3.097 -12.667 2.785 1.00 24.01 45 HIS A C 4
ATOM 4943 O O . HIS A 1 45 ? 4.287 -12.613 2.472 1.00 42.42 45 HIS A O 4
ATOM 4956 N N . MET A 1 46 ? 2.519 -11.777 3.585 1.00 45.32 46 MET A N 4
ATOM 4957 C CA . MET A 1 46 ? 3.265 -10.660 4.151 1.00 15.25 46 MET A CA 4
ATOM 4958 C C . MET A 1 46 ? 2.933 -10.479 5.629 1.00 4.04 46 MET A C 4
ATOM 4959 O O . MET A 1 46 ? 1.834 -10.053 5.981 1.00 41.14 46 MET A O 4
ATOM 4971 N N . SER A 1 47 ? 3.892 -10.805 6.490 1.00 71.35 47 SER A N 4
ATOM 4972 C CA . SER A 1 47 ? 3.700 -10.683 7.930 1.00 32.20 47 SER A CA 4
ATOM 4973 C C . SER A 1 47 ? 3.343 -9.249 8.311 1.00 21.32 47 SER A C 4
ATOM 4974 O O . SER A 1 47 ? 3.602 -8.312 7.555 1.00 61.32 47 SER A O 4
ATOM 4981 N N . SER A 1 48 ? 2.749 -9.086 9.488 1.00 52.44 48 SER A N 4
ATOM 4982 C CA . SER A 1 48 ? 2.352 -7.768 9.969 1.00 5.22 48 SER A CA 4
ATOM 4983 C C . SER A 1 48 ? 3.496 -6.768 9.815 1.00 74.54 48 SER A C 4
ATOM 4984 O O . SER A 1 48 ? 3.275 -5.602 9.486 1.00 73.34 48 SER A O 4
ATOM 4991 N N . ILE A 1 49 ? 4.716 -7.233 10.057 1.00 25.40 49 ILE A N 4
ATOM 4992 C CA . ILE A 1 49 ? 5.894 -6.383 9.945 1.00 12.42 49 ILE A CA 4
ATOM 4993 C C . ILE A 1 49 ? 6.246 -6.120 8.485 1.00 71.35 49 ILE A C 4
ATOM 4994 O O . ILE A 1 49 ? 6.611 -5.004 8.113 1.00 23.14 49 ILE A O 4
ATOM 5009 N N . THR A 1 50 ? 6.132 -7.156 7.659 1.00 53.52 50 THR A N 4
ATOM 5010 C CA . THR A 1 50 ? 6.437 -7.038 6.239 1.00 3.33 50 THR A CA 4
ATOM 5011 C C . THR A 1 50 ? 5.497 -6.052 5.554 1.00 13.14 50 THR A C 4
ATOM 5012 O O . THR A 1 50 ? 5.908 -5.300 4.670 1.00 41.51 50 THR A O 4
ATOM 5023 N N . VAL A 1 51 ? 4.235 -6.060 5.968 1.00 34.11 51 VAL A N 4
ATOM 5024 C CA . VAL A 1 51 ? 3.237 -5.164 5.396 1.00 42.15 51 VAL A CA 4
ATOM 5025 C C . VAL A 1 51 ? 3.574 -3.707 5.687 1.00 31.12 51 VAL A C 4
ATOM 5026 O O . VAL A 1 51 ? 3.573 -2.867 4.789 1.00 2.31 51 VAL A O 4
ATOM 5039 N N . GLY A 1 52 ? 3.864 -3.413 6.952 1.00 71.42 52 GLY A N 4
ATOM 5040 C CA . GLY A 1 52 ? 4.200 -2.057 7.340 1.00 10.25 52 GLY A CA 4
ATOM 5041 C C . GLY A 1 52 ? 5.376 -1.504 6.559 1.00 74.11 52 GLY A C 4
ATOM 5042 O O . GLY A 1 52 ? 5.483 -0.295 6.360 1.00 1.50 52 GLY A O 4
ATOM 5046 N N . GLN A 1 53 ? 6.260 -2.392 6.118 1.00 62.11 53 GLN A N 4
ATOM 5047 C CA . GLN A 1 53 ? 7.435 -1.986 5.356 1.00 11.13 53 GLN A CA 4
ATOM 5048 C C . GLN A 1 53 ? 7.035 -1.426 3.994 1.00 33.44 53 GLN A C 4
ATOM 5049 O O . GLN A 1 53 ? 7.552 -0.396 3.559 1.00 73.14 53 GLN A O 4
ATOM 5061 N N . LEU A 1 54 ? 6.114 -2.112 3.327 1.00 12.52 54 LEU A N 4
ATOM 5062 C CA . LEU A 1 54 ? 5.644 -1.683 2.015 1.00 4.33 54 LEU A CA 4
ATOM 5063 C C . LEU A 1 54 ? 4.595 -0.583 2.143 1.00 22.02 54 LEU A C 4
ATOM 5064 O O . LEU A 1 54 ? 4.499 0.300 1.291 1.00 52.43 54 LEU A O 4
ATOM 5079 N N . VAL A 1 55 ? 3.812 -0.642 3.216 1.00 44.40 55 VAL A N 4
ATOM 5080 C CA . VAL A 1 55 ? 2.773 0.351 3.459 1.00 2.13 55 VAL A CA 4
ATOM 5081 C C . VAL A 1 55 ? 3.361 1.757 3.528 1.00 51.22 55 VAL A C 4
ATOM 5082 O O . VAL A 1 55 ? 2.734 2.724 3.097 1.00 73.21 55 VAL A O 4
ATOM 5095 N N . ASN A 1 56 ? 4.568 1.861 4.072 1.00 4.21 56 ASN A N 4
ATOM 5096 C CA . ASN A 1 56 ? 5.241 3.149 4.197 1.00 62.22 56 ASN A CA 4
ATOM 5097 C C . ASN A 1 56 ? 5.597 3.712 2.824 1.00 21.44 56 ASN A C 4
ATOM 5098 O O . ASN A 1 56 ? 5.626 4.927 2.630 1.00 24.14 56 ASN A O 4
ATOM 5108 N N . GLU A 1 57 ? 5.868 2.820 1.876 1.00 75.34 57 GLU A N 4
ATOM 5109 C CA . GLU A 1 57 ? 6.223 3.229 0.523 1.00 62.13 57 GLU A CA 4
ATOM 5110 C C . GLU A 1 57 ? 5.014 3.812 -0.203 1.00 3.42 57 GLU A C 4
ATOM 5111 O O . GLU A 1 57 ? 5.148 4.728 -1.015 1.00 40.35 57 GLU A O 4
ATOM 5121 N N . ALA A 1 58 ? 3.836 3.274 0.094 1.00 13.40 58 ALA A N 4
ATOM 5122 C CA . ALA A 1 58 ? 2.604 3.742 -0.529 1.00 41.52 58 ALA A CA 4
ATOM 5123 C C . ALA A 1 58 ? 2.265 5.159 -0.080 1.00 13.34 58 ALA A C 4
ATOM 5124 O O . ALA A 1 58 ? 2.037 6.045 -0.904 1.00 73.42 58 ALA A O 4
ATOM 5131 N N . ALA A 1 59 ? 2.232 5.367 1.233 1.00 21.12 59 ALA A N 4
ATOM 5132 C CA . ALA A 1 59 ? 1.923 6.677 1.792 1.00 65.13 59 ALA A CA 4
ATOM 5133 C C . ALA A 1 59 ? 2.905 7.732 1.295 1.00 62.25 59 ALA A C 4
ATOM 5134 O O . ALA A 1 59 ? 2.524 8.872 1.028 1.00 33.55 59 ALA A O 4
ATOM 5141 N N . ARG A 1 60 ? 4.170 7.345 1.173 1.00 30.24 60 ARG A N 4
ATOM 5142 C CA . ARG A 1 60 ? 5.208 8.259 0.711 1.00 25.21 60 ARG A CA 4
ATOM 5143 C C . ARG A 1 60 ? 4.894 8.772 -0.692 1.00 4.03 60 ARG A C 4
ATOM 5144 O O . ARG A 1 60 ? 5.066 9.955 -0.984 1.00 72.50 60 ARG A O 4
ATOM 5162 N N . ALA A 1 61 ? 4.434 7.873 -1.557 1.00 72.52 61 ALA A N 4
ATOM 5163 C CA . ALA A 1 61 ? 4.095 8.235 -2.927 1.00 2.14 61 ALA A CA 4
ATOM 5164 C C . ALA A 1 61 ? 2.861 9.130 -2.969 1.00 62.13 61 ALA A C 4
ATOM 5165 O O . ALA A 1 61 ? 2.809 10.096 -3.730 1.00 64.22 61 ALA A O 4
ATOM 5172 N N . MET A 1 62 ? 1.869 8.801 -2.149 1.00 33.31 62 MET A N 4
ATOM 5173 C CA . MET A 1 62 ? 0.635 9.576 -2.092 1.00 4.21 62 MET A CA 4
ATOM 5174 C C . MET A 1 62 ? 0.873 10.930 -1.431 1.00 60.24 62 MET A C 4
ATOM 5175 O O . MET A 1 62 ? 0.103 11.870 -1.624 1.00 30.14 62 MET A O 4
ATOM 5187 N N . GLY A 1 63 ? 1.945 11.022 -0.648 1.00 70.24 63 GLY A N 4
ATOM 5188 C CA . GLY A 1 63 ? 2.264 12.264 0.030 1.00 12.01 63 GLY A CA 4
ATOM 5189 C C . GLY A 1 63 ? 1.830 12.259 1.483 1.00 22.10 63 GLY A C 4
ATOM 5190 O O . GLY A 1 63 ? 1.987 13.256 2.189 1.00 10.23 63 GLY A O 4
ATOM 5194 N N . LEU A 1 64 ? 1.281 11.135 1.931 1.00 54.30 64 LEU A N 4
ATOM 5195 C CA . LEU A 1 64 ? 0.821 11.005 3.309 1.00 50.23 64 LEU A CA 4
ATOM 5196 C C . LEU A 1 64 ? 1.995 11.054 4.282 1.00 1.01 64 LEU A C 4
ATOM 5197 O O . LEU A 1 64 ? 3.094 11.480 3.924 1.00 53.42 64 LEU A O 4
ATOM 5212 N N . SER A 1 65 ? 1.756 10.614 5.513 1.00 52.14 65 SER A N 4
ATOM 5213 C CA . SER A 1 65 ? 2.793 10.609 6.538 1.00 1.13 65 SER A CA 4
ATOM 5214 C C . SER A 1 65 ? 2.364 9.774 7.741 1.00 41.21 65 SER A C 4
ATOM 5215 O O . SER A 1 65 ? 2.825 8.648 7.924 1.00 53.20 65 SER A O 4
ATOM 5222 N N . ALA A 1 66 ? 1.478 10.336 8.557 1.00 44.11 66 ALA A N 4
ATOM 5223 C CA . ALA A 1 66 ? 0.985 9.643 9.741 1.00 50.02 66 ALA A CA 4
ATOM 5224 C C . ALA A 1 66 ? 0.072 8.484 9.358 1.00 75.22 66 ALA A C 4
ATOM 5225 O O . ALA A 1 66 ? -0.257 7.637 10.190 1.00 1.24 66 ALA A O 4
ATOM 5232 N N . VAL A 1 67 ? -0.337 8.451 8.094 1.00 43.11 67 VAL A N 4
ATOM 5233 C CA . VAL A 1 67 ? -1.213 7.394 7.601 1.00 14.23 67 VAL A CA 4
ATOM 5234 C C . VAL A 1 67 ? -0.541 6.030 7.707 1.00 51.32 67 VAL A C 4
ATOM 5235 O O . VAL A 1 67 ? -1.200 4.994 7.612 1.00 4.52 67 VAL A O 4
ATOM 5248 N N . ALA A 1 68 ? 0.773 6.037 7.906 1.00 73.13 68 ALA A N 4
ATOM 5249 C CA . ALA A 1 68 ? 1.533 4.799 8.029 1.00 5.44 68 ALA A CA 4
ATOM 5250 C C . ALA A 1 68 ? 0.738 3.739 8.784 1.00 24.12 68 ALA A C 4
ATOM 5251 O O . ALA A 1 68 ? 0.596 3.810 10.004 1.00 74.34 68 ALA A O 4
ATOM 5258 N N . MET A 1 69 ? 0.224 2.758 8.050 1.00 30.34 69 MET A N 4
ATOM 5259 C CA . MET A 1 69 ? -0.556 1.683 8.652 1.00 21.32 69 MET A CA 4
ATOM 5260 C C . MET A 1 69 ? -1.818 2.230 9.311 1.00 62.42 69 MET A C 4
ATOM 5261 O O . MET A 1 69 ? -1.870 2.453 10.520 1.00 71.30 69 MET A O 4
ATOM 5273 N N . PRO A 1 70 ? -2.862 2.451 8.497 1.00 32.14 70 PRO A N 4
ATOM 5274 C CA . PRO A 1 70 ? -4.144 2.973 8.980 1.00 3.50 70 PRO A CA 4
ATOM 5275 C C . PRO A 1 70 ? -4.899 1.961 9.834 1.00 34.01 70 PRO A C 4
ATOM 5276 O O . PRO A 1 70 ? -5.755 2.327 10.639 1.00 52.34 70 PRO A O 4
ATOM 5284 N N . THR A 1 71 ? -4.575 0.685 9.655 1.00 22.51 71 THR A N 4
ATOM 5285 C CA . THR A 1 71 ? -5.223 -0.382 10.409 1.00 23.22 71 THR A CA 4
ATOM 5286 C C . THR A 1 71 ? -4.612 -1.739 10.079 1.00 1.12 71 THR A C 4
ATOM 5287 O O . THR A 1 71 ? -3.804 -1.859 9.158 1.00 52.13 71 THR A O 4
ATOM 5298 N N . ASN A 1 72 ? -5.002 -2.759 10.837 1.00 42.51 72 ASN A N 4
ATOM 5299 C CA . ASN A 1 72 ? -4.492 -4.108 10.624 1.00 24.45 72 ASN A CA 4
ATOM 5300 C C . ASN A 1 72 ? -4.585 -4.499 9.152 1.00 23.02 72 ASN A C 4
ATOM 5301 O O . ASN A 1 72 ? -5.572 -4.198 8.480 1.00 60.42 72 ASN A O 4
ATOM 5311 N N . PHE A 1 73 ? -3.551 -5.172 8.657 1.00 20.11 73 PHE A N 4
ATOM 5312 C CA . PHE A 1 73 ? -3.516 -5.604 7.266 1.00 64.41 73 PHE A CA 4
ATOM 5313 C C . PHE A 1 73 ? -3.424 -7.125 7.171 1.00 63.22 73 PHE A C 4
ATOM 5314 O O . PHE A 1 73 ? -3.743 -7.714 6.138 1.00 45.41 73 PHE A O 4
ATOM 5330 N N . ALA A 1 74 ? -2.986 -7.754 8.256 1.00 61.15 74 ALA A N 4
ATOM 5331 C CA . ALA A 1 74 ? -2.853 -9.205 8.297 1.00 23.21 74 ALA A CA 4
ATOM 5332 C C . ALA A 1 74 ? -4.162 -9.888 7.913 1.00 53.50 74 ALA A C 4
ATOM 5333 O O . ALA A 1 74 ? -4.177 -11.061 7.540 1.00 51.30 74 ALA A O 4
ATOM 5340 N N . THR A 1 75 ? -5.261 -9.144 8.008 1.00 22.20 75 THR A N 4
ATOM 5341 C CA . THR A 1 75 ? -6.575 -9.678 7.673 1.00 43.40 75 THR A CA 4
ATOM 5342 C C . THR A 1 75 ? -7.253 -8.835 6.598 1.00 72.44 75 THR A C 4
ATOM 5343 O O . THR A 1 75 ? -8.440 -9.004 6.322 1.00 51.51 75 THR A O 4
ATOM 5354 N N . ALA A 1 76 ? -6.490 -7.930 5.995 1.00 41.45 76 ALA A N 4
ATOM 5355 C CA . ALA A 1 76 ? -7.017 -7.063 4.948 1.00 43.14 76 ALA A CA 4
ATOM 5356 C C . ALA A 1 76 ? -6.490 -7.473 3.577 1.00 21.40 76 ALA A C 4
ATOM 5357 O O . ALA A 1 76 ? -5.635 -8.353 3.468 1.00 3.32 76 ALA A O 4
ATOM 5364 N N . THR A 1 77 ? -7.005 -6.831 2.533 1.00 23.43 77 THR A N 4
ATOM 5365 C CA . THR A 1 77 ? -6.585 -7.132 1.170 1.00 41.33 77 THR A CA 4
ATOM 5366 C C . THR A 1 77 ? -6.073 -5.881 0.464 1.00 53.03 77 THR A C 4
ATOM 5367 O O . THR A 1 77 ? -6.227 -4.767 0.965 1.00 2.05 77 THR A O 4
ATOM 5378 N N . VAL A 1 78 ? -5.465 -6.073 -0.702 1.00 1.44 78 VAL A N 4
ATOM 5379 C CA . VAL A 1 78 ? -4.931 -4.959 -1.477 1.00 42.21 78 VAL A CA 4
ATOM 5380 C C . VAL A 1 78 ? -5.988 -3.882 -1.692 1.00 55.11 78 VAL A C 4
ATOM 5381 O O . VAL A 1 78 ? -5.687 -2.689 -1.674 1.00 4.23 78 VAL A O 4
ATOM 5394 N N . ARG A 1 79 ? -7.230 -4.311 -1.894 1.00 1.02 79 ARG A N 4
ATOM 5395 C CA . ARG A 1 79 ? -8.333 -3.383 -2.113 1.00 63.33 79 ARG A CA 4
ATOM 5396 C C . ARG A 1 79 ? -8.578 -2.527 -0.874 1.00 0.04 79 ARG A C 4
ATOM 5397 O O . ARG A 1 79 ? -8.869 -1.336 -0.979 1.00 62.31 79 ARG A O 4
ATOM 5415 N N . GLU A 1 80 ? -8.456 -3.143 0.299 1.00 42.11 80 GLU A N 4
ATOM 5416 C CA . GLU A 1 80 ? -8.665 -2.436 1.557 1.00 45.04 80 GLU A CA 4
ATOM 5417 C C . GLU A 1 80 ? -7.559 -1.413 1.796 1.00 1.24 80 GLU A C 4
ATOM 5418 O O . GLU A 1 80 ? -7.828 -0.258 2.125 1.00 33.10 80 GLU A O 4
ATOM 5428 N N . MET A 1 81 ? -6.313 -1.847 1.630 1.00 42.12 81 MET A N 4
ATOM 5429 C CA . MET A 1 81 ? -5.166 -0.969 1.828 1.00 0.02 81 MET A CA 4
ATOM 5430 C C . MET A 1 81 ? -5.186 0.185 0.830 1.00 62.22 81 MET A C 4
ATOM 5431 O O . MET A 1 81 ? -4.931 1.334 1.190 1.00 64.31 81 MET A O 4
ATOM 5443 N N . ALA A 1 82 ? -5.491 -0.130 -0.426 1.00 12.24 82 ALA A N 4
ATOM 5444 C CA . ALA A 1 82 ? -5.545 0.881 -1.475 1.00 13.10 82 ALA A CA 4
ATOM 5445 C C . ALA A 1 82 ? -6.725 1.824 -1.267 1.00 14.45 82 ALA A C 4
ATOM 5446 O O . ALA A 1 82 ? -6.590 3.040 -1.405 1.00 1.14 82 ALA A O 4
ATOM 5453 N N . GLU A 1 83 ? -7.880 1.257 -0.934 1.00 14.30 83 GLU A N 4
ATOM 5454 C CA . GLU A 1 83 ? -9.083 2.049 -0.709 1.00 13.13 83 GLU A CA 4
ATOM 5455 C C . GLU A 1 83 ? -8.872 3.049 0.425 1.00 70.21 83 GLU A C 4
ATOM 5456 O O . GLU A 1 83 ? -9.310 4.196 0.346 1.00 64.10 83 GLU A O 4
ATOM 5466 N N . ALA A 1 84 ? -8.199 2.604 1.480 1.00 33.43 84 ALA A N 4
ATOM 5467 C CA . ALA A 1 84 ? -7.927 3.458 2.630 1.00 73.13 84 ALA A CA 4
ATOM 5468 C C . ALA A 1 84 ? -7.102 4.674 2.228 1.00 1.52 84 ALA A C 4
ATOM 5469 O O . ALA A 1 84 ? -7.430 5.807 2.587 1.00 42.14 84 ALA A O 4
ATOM 5476 N N . LEU A 1 85 ? -6.030 4.436 1.480 1.00 74.23 85 LEU A N 4
ATOM 5477 C CA . LEU A 1 85 ? -5.157 5.513 1.028 1.00 15.44 85 LEU A CA 4
ATOM 5478 C C . LEU A 1 85 ? -5.834 6.345 -0.056 1.00 54.10 85 LEU A C 4
ATOM 5479 O O . LEU A 1 85 ? -5.601 7.548 -0.165 1.00 55.52 85 LEU A O 4
ATOM 5494 N N . GLU A 1 86 ? -6.674 5.695 -0.855 1.00 55.02 86 GLU A N 4
ATOM 5495 C CA . GLU A 1 86 ? -7.387 6.376 -1.931 1.00 35.55 86 GLU A CA 4
ATOM 5496 C C . GLU A 1 86 ? -8.282 7.481 -1.375 1.00 63.54 86 GLU A C 4
ATOM 5497 O O . GLU A 1 86 ? -8.286 8.602 -1.881 1.00 13.41 86 GLU A O 4
ATOM 5507 N N . ALA A 1 87 ? -9.039 7.153 -0.334 1.00 41.32 87 ALA A N 4
ATOM 5508 C CA . ALA A 1 87 ? -9.937 8.117 0.290 1.00 32.22 87 ALA A CA 4
ATOM 5509 C C . ALA A 1 87 ? -9.173 9.344 0.777 1.00 73.14 87 ALA A C 4
ATOM 5510 O O . ALA A 1 87 ? -9.641 10.474 0.635 1.00 40.33 87 ALA A O 4
ATOM 5517 N N . ARG A 1 88 ? -7.998 9.113 1.351 1.00 10.41 88 ARG A N 4
ATOM 5518 C CA . ARG A 1 88 ? -7.170 10.201 1.861 1.00 45.14 88 ARG A CA 4
ATOM 5519 C C . ARG A 1 88 ? -6.800 11.171 0.743 1.00 25.22 88 ARG A C 4
ATOM 5520 O O . ARG A 1 88 ? -7.033 12.375 0.851 1.00 60.25 88 ARG A O 4
ATOM 5538 N N . GLU A 1 89 ? -6.220 10.638 -0.328 1.00 13.13 89 GLU A N 4
ATOM 5539 C CA . GLU A 1 89 ? -5.815 11.459 -1.464 1.00 12.11 89 GLU A CA 4
ATOM 5540 C C . GLU A 1 89 ? -7.026 12.121 -2.115 1.00 14.14 89 GLU A C 4
ATOM 5541 O O . GLU A 1 89 ? -6.934 13.236 -2.631 1.00 75.44 89 GLU A O 4
ATOM 5551 N N . ARG A 1 90 ? -8.159 11.427 -2.088 1.00 34.24 90 ARG A N 4
ATOM 5552 C CA . ARG A 1 90 ? -9.388 11.946 -2.676 1.00 51.01 90 ARG A CA 4
ATOM 5553 C C . ARG A 1 90 ? -9.813 13.242 -1.991 1.00 73.11 90 ARG A C 4
ATOM 5554 O O . ARG A 1 90 ? -10.457 14.094 -2.601 1.00 54.15 90 ARG A O 4
ATOM 5572 N N . GLU A 1 91 ? -9.450 13.380 -0.719 1.00 0.13 91 GLU A N 4
ATOM 5573 C CA . GLU A 1 91 ? -9.796 14.571 0.048 1.00 72.10 91 GLU A CA 4
ATOM 5574 C C . GLU A 1 91 ? -8.556 15.178 0.699 1.00 14.03 91 GLU A C 4
ATOM 5575 O O . GLU A 1 91 ? -8.618 15.695 1.814 1.00 23.02 91 GLU A O 4
ATOM 5585 N N . ALA A 1 92 ? -7.432 15.110 -0.006 1.00 23.31 92 ALA A N 4
ATOM 5586 C CA . ALA A 1 92 ? -6.178 15.653 0.502 1.00 50.54 92 ALA A CA 4
ATOM 5587 C C . ALA A 1 92 ? -6.203 17.179 0.506 1.00 74.54 92 ALA A C 4
ATOM 5588 O O . ALA A 1 92 ? -7.001 17.813 -0.184 1.00 74.22 92 ALA A O 4
ATOM 5595 N N . PRO A 1 93 ? -5.310 17.783 1.304 1.00 13.32 93 PRO A N 4
ATOM 5596 C CA . PRO A 1 93 ? -5.210 19.241 1.419 1.00 4.03 93 PRO A CA 4
ATOM 5597 C C . PRO A 1 93 ? -4.661 19.886 0.150 1.00 33.22 93 PRO A C 4
ATOM 5598 O O . PRO A 1 93 ? -3.450 20.057 0.003 1.00 1.21 93 PRO A O 4
ATOM 5606 N N . HIS A 1 94 ? -5.558 20.241 -0.764 1.00 53.54 94 HIS A N 4
ATOM 5607 C CA . HIS A 1 94 ? -5.163 20.869 -2.020 1.00 65.51 94 HIS A CA 4
ATOM 5608 C C . HIS A 1 94 ? -5.798 22.249 -2.162 1.00 33.22 94 HIS A C 4
ATOM 5609 O O . HIS A 1 94 ? -6.574 22.677 -1.307 1.00 35.52 94 HIS A O 4
ATOM 5622 N N . LEU A 1 95 ? -5.463 22.940 -3.244 1.00 42.13 95 LEU A N 4
ATOM 5623 C CA . LEU A 1 95 ? -6.000 24.273 -3.498 1.00 21.52 95 LEU A CA 4
ATOM 5624 C C . LEU A 1 95 ? -7.521 24.238 -3.592 1.00 50.14 95 LEU A C 4
ATOM 5625 O O . LEU A 1 95 ? -8.198 25.197 -3.221 1.00 22.14 95 LEU A O 4
ATOM 5640 N N . GLU A 1 96 ? -8.054 23.126 -4.089 1.00 71.41 96 GLU A N 4
ATOM 5641 C CA . GLU A 1 96 ? -9.497 22.966 -4.229 1.00 13.45 96 GLU A CA 4
ATOM 5642 C C . GLU A 1 96 ? -10.159 22.788 -2.866 1.00 41.34 96 GLU A C 4
ATOM 5643 O O . GLU A 1 96 ? -9.486 22.743 -1.837 1.00 31.32 96 GLU A O 4
ATOM 5653 N N . HIS A 1 97 ? -11.485 22.689 -2.868 1.00 64.24 97 HIS A N 4
ATOM 5654 C CA . HIS A 1 97 ? -12.240 22.515 -1.633 1.00 53.35 97 HIS A CA 4
ATOM 5655 C C . HIS A 1 97 ? -13.624 21.938 -1.918 1.00 2.32 97 HIS A C 4
ATOM 5656 O O . HIS A 1 97 ? -13.889 20.768 -1.638 1.00 11.32 97 HIS A O 4
ATOM 5669 N N . HIS A 1 98 ? -14.502 22.766 -2.475 1.00 62.02 98 HIS A N 4
ATOM 5670 C CA . HIS A 1 98 ? -15.858 22.337 -2.799 1.00 72.01 98 HIS A CA 4
ATOM 5671 C C . HIS A 1 98 ? -15.873 21.488 -4.066 1.00 23.12 98 HIS A C 4
ATOM 5672 O O . HIS A 1 98 ? -15.220 21.821 -5.056 1.00 51.53 98 HIS A O 4
ATOM 5685 N N . HIS A 1 99 ? -16.619 20.390 -4.028 1.00 62.25 99 HIS A N 4
ATOM 5686 C CA . HIS A 1 99 ? -16.719 19.493 -5.174 1.00 23.55 99 HIS A CA 4
ATOM 5687 C C . HIS A 1 99 ? -17.808 18.448 -4.954 1.00 74.43 99 HIS A C 4
ATOM 5688 O O . HIS A 1 99 ? -18.587 18.148 -5.860 1.00 34.11 99 HIS A O 4
ATOM 5701 N N . HIS A 1 100 ? -17.858 17.896 -3.745 1.00 52.30 100 HIS A N 4
ATOM 5702 C CA . HIS A 1 100 ? -18.853 16.885 -3.406 1.00 25.01 100 HIS A CA 4
ATOM 5703 C C . HIS A 1 100 ? -18.860 16.612 -1.905 1.00 52.24 100 HIS A C 4
ATOM 5704 O O . HIS A 1 100 ? -17.881 16.882 -1.209 1.00 25.22 100 HIS A O 4
ATOM 5717 N N . HIS A 1 101 ? -19.972 16.075 -1.411 1.00 63.00 101 HIS A N 4
ATOM 5718 C CA . HIS A 1 101 ? -20.106 15.765 0.008 1.00 41.52 101 HIS A CA 4
ATOM 5719 C C . HIS A 1 101 ? -19.834 14.286 0.269 1.00 10.25 101 HIS A C 4
ATOM 5720 O O . HIS A 1 101 ? -19.366 13.912 1.345 1.00 5.23 101 HIS A O 4
ATOM 5733 N N . HIS A 1 102 ? -20.130 13.451 -0.721 1.00 63.24 102 HIS A N 4
ATOM 5734 C CA . HIS A 1 102 ? -19.918 12.013 -0.598 1.00 22.35 102 HIS A CA 4
ATOM 5735 C C . HIS A 1 102 ? -19.134 11.476 -1.792 1.00 21.43 102 HIS A C 4
ATOM 5736 O O . HIS A 1 102 ? -19.299 11.946 -2.918 1.00 31.13 102 HIS A O 4
ATOM 5749 N N . MET A 1 1 ? 12.079 -6.727 -13.282 1.00 64.43 1 MET A N 5
ATOM 5750 C CA . MET A 1 1 ? 11.570 -6.172 -14.530 1.00 43.43 1 MET A CA 5
ATOM 5751 C C . MET A 1 1 ? 10.044 -6.211 -14.560 1.00 12.15 1 MET A C 5
ATOM 5752 O O . MET A 1 1 ? 9.448 -6.899 -15.388 1.00 14.42 1 MET A O 5
ATOM 5764 N N . ALA A 1 2 ? 9.421 -5.467 -13.652 1.00 12.03 2 ALA A N 5
ATOM 5765 C CA . ALA A 1 2 ? 7.966 -5.415 -13.576 1.00 74.23 2 ALA A CA 5
ATOM 5766 C C . ALA A 1 2 ? 7.483 -4.006 -13.251 1.00 31.11 2 ALA A C 5
ATOM 5767 O O . ALA A 1 2 ? 7.767 -3.475 -12.177 1.00 71.40 2 ALA A O 5
ATOM 5774 N N . ARG A 1 3 ? 6.752 -3.406 -14.184 1.00 2.13 3 ARG A N 5
ATOM 5775 C CA . ARG A 1 3 ? 6.232 -2.057 -13.997 1.00 11.51 3 ARG A CA 5
ATOM 5776 C C . ARG A 1 3 ? 4.938 -1.859 -14.781 1.00 72.51 3 ARG A C 5
ATOM 5777 O O . ARG A 1 3 ? 4.624 -2.635 -15.683 1.00 42.04 3 ARG A O 5
ATOM 5795 N N . ALA A 1 4 ? 4.192 -0.818 -14.430 1.00 34.03 4 ALA A N 5
ATOM 5796 C CA . ALA A 1 4 ? 2.934 -0.518 -15.102 1.00 34.22 4 ALA A CA 5
ATOM 5797 C C . ALA A 1 4 ? 3.177 0.064 -16.490 1.00 31.21 4 ALA A C 5
ATOM 5798 O O . ALA A 1 4 ? 2.474 -0.267 -17.444 1.00 62.35 4 ALA A O 5
ATOM 5805 N N . ASP A 1 5 ? 4.176 0.933 -16.595 1.00 62.20 5 ASP A N 5
ATOM 5806 C CA . ASP A 1 5 ? 4.513 1.560 -17.867 1.00 40.34 5 ASP A CA 5
ATOM 5807 C C . ASP A 1 5 ? 5.079 0.536 -18.846 1.00 11.45 5 ASP A C 5
ATOM 5808 O O . ASP A 1 5 ? 5.180 0.798 -20.045 1.00 74.42 5 ASP A O 5
ATOM 5816 N N . ASP A 1 6 ? 5.448 -0.629 -18.327 1.00 34.23 6 ASP A N 5
ATOM 5817 C CA . ASP A 1 6 ? 6.005 -1.694 -19.154 1.00 52.31 6 ASP A CA 5
ATOM 5818 C C . ASP A 1 6 ? 4.960 -2.771 -19.428 1.00 52.20 6 ASP A C 5
ATOM 5819 O O . ASP A 1 6 ? 4.746 -3.166 -20.575 1.00 13.14 6 ASP A O 5
ATOM 5827 N N . THR A 1 7 ? 4.313 -3.244 -18.367 1.00 42.54 7 THR A N 5
ATOM 5828 C CA . THR A 1 7 ? 3.292 -4.277 -18.494 1.00 22.01 7 THR A CA 5
ATOM 5829 C C . THR A 1 7 ? 2.260 -3.904 -19.550 1.00 42.44 7 THR A C 5
ATOM 5830 O O . THR A 1 7 ? 2.261 -4.449 -20.654 1.00 1.04 7 THR A O 5
ATOM 5841 N N . ALA A 1 8 ? 1.378 -2.971 -19.207 1.00 32.11 8 ALA A N 5
ATOM 5842 C CA . ALA A 1 8 ? 0.341 -2.523 -20.128 1.00 72.11 8 ALA A CA 5
ATOM 5843 C C . ALA A 1 8 ? 0.003 -1.053 -19.901 1.00 54.12 8 ALA A C 5
ATOM 5844 O O . ALA A 1 8 ? 0.454 -0.180 -20.643 1.00 20.14 8 ALA A O 5
ATOM 5851 N N . LEU A 1 9 ? -0.795 -0.787 -18.873 1.00 15.13 9 LEU A N 5
ATOM 5852 C CA . LEU A 1 9 ? -1.195 0.578 -18.548 1.00 72.00 9 LEU A CA 5
ATOM 5853 C C . LEU A 1 9 ? -0.177 1.239 -17.623 1.00 2.10 9 LEU A C 5
ATOM 5854 O O . LEU A 1 9 ? 0.122 0.746 -16.536 1.00 30.04 9 LEU A O 5
ATOM 5869 N N . PRO A 1 10 ? 0.368 2.382 -18.064 1.00 52.51 10 PRO A N 5
ATOM 5870 C CA . PRO A 1 10 ? 1.359 3.137 -17.291 1.00 73.30 10 PRO A CA 5
ATOM 5871 C C . PRO A 1 10 ? 0.753 3.788 -16.052 1.00 3.21 10 PRO A C 5
ATOM 5872 O O . PRO A 1 10 ? 0.708 5.013 -15.943 1.00 1.21 10 PRO A O 5
ATOM 5880 N N . ALA A 1 11 ? 0.291 2.961 -15.121 1.00 72.05 11 ALA A N 5
ATOM 5881 C CA . ALA A 1 11 ? -0.310 3.457 -13.889 1.00 20.10 11 ALA A CA 5
ATOM 5882 C C . ALA A 1 11 ? -1.399 4.484 -14.183 1.00 61.43 11 ALA A C 5
ATOM 5883 O O . ALA A 1 11 ? -1.256 5.663 -13.863 1.00 10.21 11 ALA A O 5
ATOM 5890 N N . ALA A 1 12 ? -2.487 4.026 -14.794 1.00 63.30 12 ALA A N 5
ATOM 5891 C CA . ALA A 1 12 ? -3.601 4.904 -15.130 1.00 10.35 12 ALA A CA 5
ATOM 5892 C C . ALA A 1 12 ? -4.523 5.104 -13.933 1.00 71.35 12 ALA A C 5
ATOM 5893 O O . ALA A 1 12 ? -5.006 6.209 -13.684 1.00 22.32 12 ALA A O 5
ATOM 5900 N N . THR A 1 13 ? -4.767 4.026 -13.194 1.00 22.31 13 THR A N 5
ATOM 5901 C CA . THR A 1 13 ? -5.633 4.081 -12.023 1.00 61.22 13 THR A CA 5
ATOM 5902 C C . THR A 1 13 ? -5.119 5.092 -11.006 1.00 32.02 13 THR A C 5
ATOM 5903 O O . THR A 1 13 ? -5.774 6.095 -10.727 1.00 1.32 13 THR A O 5
ATOM 5914 N N . GLY A 1 14 ? -3.940 4.822 -10.454 1.00 11.22 14 GLY A N 5
ATOM 5915 C CA . GLY A 1 14 ? -3.357 5.719 -9.473 1.00 53.14 14 GLY A CA 5
ATOM 5916 C C . GLY A 1 14 ? -3.063 5.027 -8.157 1.00 11.44 14 GLY A C 5
ATOM 5917 O O . GLY A 1 14 ? -2.182 4.171 -8.082 1.00 35.22 14 GLY A O 5
ATOM 5921 N N . ALA A 1 15 ? -3.801 5.399 -7.116 1.00 11.33 15 ALA A N 5
ATOM 5922 C CA . ALA A 1 15 ? -3.616 4.808 -5.797 1.00 31.13 15 ALA A CA 5
ATOM 5923 C C . ALA A 1 15 ? -3.825 3.299 -5.837 1.00 63.42 15 ALA A C 5
ATOM 5924 O O . ALA A 1 15 ? -3.063 2.539 -5.238 1.00 34.31 15 ALA A O 5
ATOM 5931 N N . LEU A 1 16 ? -4.863 2.870 -6.547 1.00 62.54 16 LEU A N 5
ATOM 5932 C CA . LEU A 1 16 ? -5.174 1.448 -6.665 1.00 20.14 16 LEU A CA 5
ATOM 5933 C C . LEU A 1 16 ? -3.994 0.680 -7.251 1.00 11.23 16 LEU A C 5
ATOM 5934 O O . LEU A 1 16 ? -3.607 -0.368 -6.736 1.00 25.40 16 LEU A O 5
ATOM 5949 N N . GLU A 1 17 ? -3.425 1.211 -8.329 1.00 61.41 17 GLU A N 5
ATOM 5950 C CA . GLU A 1 17 ? -2.288 0.575 -8.983 1.00 22.31 17 GLU A CA 5
ATOM 5951 C C . GLU A 1 17 ? -1.026 0.707 -8.133 1.00 44.22 17 GLU A C 5
ATOM 5952 O O . GLU A 1 17 ? -0.169 -0.177 -8.134 1.00 0.15 17 GLU A O 5
ATOM 5962 N N . LEU A 1 18 ? -0.921 1.818 -7.411 1.00 63.54 18 LEU A N 5
ATOM 5963 C CA . LEU A 1 18 ? 0.234 2.067 -6.557 1.00 11.32 18 LEU A CA 5
ATOM 5964 C C . LEU A 1 18 ? 0.369 0.984 -5.492 1.00 21.21 18 LEU A C 5
ATOM 5965 O O . LEU A 1 18 ? 1.423 0.363 -5.352 1.00 33.20 18 LEU A O 5
ATOM 5980 N N . VAL A 1 19 ? -0.707 0.760 -4.744 1.00 21.42 19 VAL A N 5
ATOM 5981 C CA . VAL A 1 19 ? -0.710 -0.252 -3.694 1.00 53.10 19 VAL A CA 5
ATOM 5982 C C . VAL A 1 19 ? -0.448 -1.640 -4.266 1.00 13.41 19 VAL A C 5
ATOM 5983 O O . VAL A 1 19 ? 0.451 -2.348 -3.816 1.00 23.34 19 VAL A O 5
ATOM 5996 N N . ARG A 1 20 ? -1.241 -2.022 -5.262 1.00 5.35 20 ARG A N 5
ATOM 5997 C CA . ARG A 1 20 ? -1.096 -3.326 -5.897 1.00 23.44 20 ARG A CA 5
ATOM 5998 C C . ARG A 1 20 ? 0.317 -3.510 -6.445 1.00 34.33 20 ARG A C 5
ATOM 5999 O O . ARG A 1 20 ? 0.886 -4.600 -6.370 1.00 25.05 20 ARG A O 5
ATOM 6017 N N . HIS A 1 21 ? 0.878 -2.438 -6.994 1.00 52.15 21 HIS A N 5
ATOM 6018 C CA . HIS A 1 21 ? 2.223 -2.480 -7.555 1.00 32.45 21 HIS A CA 5
ATOM 6019 C C . HIS A 1 21 ? 3.263 -2.685 -6.456 1.00 51.21 21 HIS A C 5
ATOM 6020 O O . HIS A 1 21 ? 4.075 -3.610 -6.520 1.00 40.22 21 HIS A O 5
ATOM 6033 N N . LEU A 1 22 ? 3.232 -1.817 -5.451 1.00 34.43 22 LEU A N 5
ATOM 6034 C CA . LEU A 1 22 ? 4.172 -1.903 -4.338 1.00 5.23 22 LEU A CA 5
ATOM 6035 C C . LEU A 1 22 ? 4.086 -3.263 -3.655 1.00 55.15 22 LEU A C 5
ATOM 6036 O O . LEU A 1 22 ? 5.101 -3.848 -3.279 1.00 3.33 22 LEU A O 5
ATOM 6051 N N . VAL A 1 23 ? 2.864 -3.764 -3.498 1.00 50.54 23 VAL A N 5
ATOM 6052 C CA . VAL A 1 23 ? 2.643 -5.058 -2.863 1.00 1.45 23 VAL A CA 5
ATOM 6053 C C . VAL A 1 23 ? 3.087 -6.199 -3.772 1.00 14.01 23 VAL A C 5
ATOM 6054 O O . VAL A 1 23 ? 3.805 -7.102 -3.344 1.00 62.21 23 VAL A O 5
ATOM 6067 N N . ALA A 1 24 ? 2.655 -6.151 -5.028 1.00 15.21 24 ALA A N 5
ATOM 6068 C CA . ALA A 1 24 ? 3.010 -7.179 -5.997 1.00 44.34 24 ALA A CA 5
ATOM 6069 C C . ALA A 1 24 ? 4.523 -7.337 -6.101 1.00 2.54 24 ALA A C 5
ATOM 6070 O O . ALA A 1 24 ? 5.044 -8.451 -6.056 1.00 14.34 24 ALA A O 5
ATOM 6077 N N . GLU A 1 25 ? 5.222 -6.214 -6.242 1.00 21.14 25 GLU A N 5
ATOM 6078 C CA . GLU A 1 25 ? 6.676 -6.230 -6.355 1.00 60.23 25 GLU A CA 5
ATOM 6079 C C . GLU A 1 25 ? 7.315 -6.751 -5.071 1.00 60.12 25 GLU A C 5
ATOM 6080 O O . GLU A 1 25 ? 8.431 -7.271 -5.087 1.00 64.33 25 GLU A O 5
ATOM 6090 N N . ARG A 1 26 ? 6.600 -6.607 -3.960 1.00 15.21 26 ARG A N 5
ATOM 6091 C CA . ARG A 1 26 ? 7.097 -7.061 -2.667 1.00 23.14 26 ARG A CA 5
ATOM 6092 C C . ARG A 1 26 ? 6.960 -8.575 -2.533 1.00 1.11 26 ARG A C 5
ATOM 6093 O O . ARG A 1 26 ? 7.698 -9.210 -1.780 1.00 23.01 26 ARG A O 5
ATOM 6111 N N . ALA A 1 27 ? 6.010 -9.145 -3.267 1.00 31.33 27 ALA A N 5
ATOM 6112 C CA . ALA A 1 27 ? 5.778 -10.584 -3.231 1.00 11.43 27 ALA A CA 5
ATOM 6113 C C . ALA A 1 27 ? 6.592 -11.298 -4.305 1.00 14.02 27 ALA A C 5
ATOM 6114 O O . ALA A 1 27 ? 6.383 -12.481 -4.569 1.00 44.13 27 ALA A O 5
ATOM 6121 N N . GLU A 1 28 ? 7.520 -10.571 -4.919 1.00 14.02 28 GLU A N 5
ATOM 6122 C CA . GLU A 1 28 ? 8.364 -11.138 -5.965 1.00 12.33 28 GLU A CA 5
ATOM 6123 C C . GLU A 1 28 ? 7.532 -11.531 -7.182 1.00 60.14 28 GLU A C 5
ATOM 6124 O O . GLU A 1 28 ? 7.774 -12.566 -7.806 1.00 55.13 28 GLU A O 5
ATOM 6134 N N . LEU A 1 29 ? 6.551 -10.699 -7.514 1.00 72.34 29 LEU A N 5
ATOM 6135 C CA . LEU A 1 29 ? 5.681 -10.960 -8.657 1.00 74.11 29 LEU A CA 5
ATOM 6136 C C . LEU A 1 29 ? 5.241 -9.656 -9.314 1.00 52.44 29 LEU A C 5
ATOM 6137 O O . LEU A 1 29 ? 5.276 -8.584 -8.709 1.00 1.14 29 LEU A O 5
ATOM 6152 N N . PRO A 1 30 ? 4.813 -9.747 -10.582 1.00 22.03 30 PRO A N 5
ATOM 6153 C CA . PRO A 1 30 ? 4.356 -8.585 -11.349 1.00 70.23 30 PRO A CA 5
ATOM 6154 C C . PRO A 1 30 ? 3.026 -8.040 -10.837 1.00 31.11 30 PRO A C 5
ATOM 6155 O O . PRO A 1 30 ? 2.248 -8.761 -10.212 1.00 22.30 30 PRO A O 5
ATOM 6163 N N . VAL A 1 31 ? 2.772 -6.764 -11.107 1.00 41.45 31 VAL A N 5
ATOM 6164 C CA . VAL A 1 31 ? 1.535 -6.124 -10.675 1.00 1.53 31 VAL A CA 5
ATOM 6165 C C . VAL A 1 31 ? 0.355 -6.576 -11.527 1.00 43.22 31 VAL A C 5
ATOM 6166 O O . VAL A 1 31 ? -0.794 -6.237 -11.245 1.00 12.41 31 VAL A O 5
ATOM 6179 N N . GLU A 1 32 ? 0.646 -7.346 -12.571 1.00 22.34 32 GLU A N 5
ATOM 6180 C CA . GLU A 1 32 ? -0.392 -7.846 -13.465 1.00 53.34 32 GLU A CA 5
ATOM 6181 C C . GLU A 1 32 ? -1.072 -9.078 -12.874 1.00 2.31 32 GLU A C 5
ATOM 6182 O O . GLU A 1 32 ? -2.215 -9.390 -13.207 1.00 64.24 32 GLU A O 5
ATOM 6192 N N . VAL A 1 33 ? -0.359 -9.776 -11.996 1.00 13.13 33 VAL A N 5
ATOM 6193 C CA . VAL A 1 33 ? -0.891 -10.974 -11.357 1.00 51.13 33 VAL A CA 5
ATOM 6194 C C . VAL A 1 33 ? -1.560 -10.638 -10.029 1.00 31.33 33 VAL A C 5
ATOM 6195 O O . VAL A 1 33 ? -2.261 -11.466 -9.447 1.00 64.13 33 VAL A O 5
ATOM 6208 N N . LEU A 1 34 ? -1.337 -9.418 -9.553 1.00 34.21 34 LEU A N 5
ATOM 6209 C CA . LEU A 1 34 ? -1.918 -8.971 -8.292 1.00 33.15 34 LEU A CA 5
ATOM 6210 C C . LEU A 1 34 ? -3.427 -8.789 -8.421 1.00 72.54 34 LEU A C 5
ATOM 6211 O O . LEU A 1 34 ? -3.900 -8.010 -9.249 1.00 5.04 34 LEU A O 5
ATOM 6226 N N . ARG A 1 35 ? -4.178 -9.512 -7.596 1.00 32.53 35 ARG A N 5
ATOM 6227 C CA . ARG A 1 35 ? -5.633 -9.430 -7.617 1.00 12.22 35 ARG A CA 5
ATOM 6228 C C . ARG A 1 35 ? -6.143 -8.524 -6.501 1.00 55.12 35 ARG A C 5
ATOM 6229 O O . ARG A 1 35 ? -5.459 -8.311 -5.499 1.00 52.21 35 ARG A O 5
ATOM 6247 N N . ASP A 1 36 ? -7.348 -7.994 -6.680 1.00 31.42 36 ASP A N 5
ATOM 6248 C CA . ASP A 1 36 ? -7.950 -7.112 -5.687 1.00 1.31 36 ASP A CA 5
ATOM 6249 C C . ASP A 1 36 ? -8.382 -7.897 -4.452 1.00 44.12 36 ASP A C 5
ATOM 6250 O O . ASP A 1 36 ? -8.651 -7.319 -3.399 1.00 22.11 36 ASP A O 5
ATOM 6258 N N . ASP A 1 37 ? -8.448 -9.216 -4.590 1.00 24.55 37 ASP A N 5
ATOM 6259 C CA . ASP A 1 37 ? -8.847 -10.082 -3.486 1.00 23.13 37 ASP A CA 5
ATOM 6260 C C . ASP A 1 37 ? -7.655 -10.873 -2.957 1.00 71.42 37 ASP A C 5
ATOM 6261 O O . ASP A 1 37 ? -7.822 -11.877 -2.265 1.00 35.53 37 ASP A O 5
ATOM 6269 N N . SER A 1 38 ? -6.452 -10.415 -3.289 1.00 41.32 38 SER A N 5
ATOM 6270 C CA . SER A 1 38 ? -5.232 -11.082 -2.852 1.00 23.21 38 SER A CA 5
ATOM 6271 C C . SER A 1 38 ? -4.820 -10.607 -1.462 1.00 43.15 38 SER A C 5
ATOM 6272 O O . SER A 1 38 ? -4.135 -9.594 -1.318 1.00 43.23 38 SER A O 5
ATOM 6279 N N . ARG A 1 39 ? -5.244 -11.345 -0.442 1.00 71.11 39 ARG A N 5
ATOM 6280 C CA . ARG A 1 39 ? -4.921 -11.000 0.937 1.00 11.24 39 ARG A CA 5
ATOM 6281 C C . ARG A 1 39 ? -3.423 -10.763 1.102 1.00 74.40 39 ARG A C 5
ATOM 6282 O O . ARG A 1 39 ? -2.620 -11.202 0.278 1.00 74.21 39 ARG A O 5
ATOM 6300 N N . PHE A 1 40 ? -3.053 -10.066 2.172 1.00 42.12 40 PHE A N 5
ATOM 6301 C CA . PHE A 1 40 ? -1.652 -9.770 2.444 1.00 2.13 40 PHE A CA 5
ATOM 6302 C C . PHE A 1 40 ? -0.974 -10.942 3.148 1.00 72.42 40 PHE A C 5
ATOM 6303 O O . PHE A 1 40 ? 0.083 -10.787 3.761 1.00 42.23 40 PHE A O 5
ATOM 6319 N N . LEU A 1 41 ? -1.591 -12.115 3.057 1.00 40.40 41 LEU A N 5
ATOM 6320 C CA . LEU A 1 41 ? -1.050 -13.315 3.685 1.00 61.44 41 LEU A CA 5
ATOM 6321 C C . LEU A 1 41 ? -1.493 -14.568 2.937 1.00 72.43 41 LEU A C 5
ATOM 6322 O O . LEU A 1 41 ? -0.762 -15.558 2.876 1.00 51.23 41 LEU A O 5
ATOM 6337 N N . ASP A 1 42 ? -2.692 -14.519 2.369 1.00 53.30 42 ASP A N 5
ATOM 6338 C CA . ASP A 1 42 ? -3.232 -15.649 1.621 1.00 1.02 42 ASP A CA 5
ATOM 6339 C C . ASP A 1 42 ? -2.542 -15.784 0.267 1.00 51.32 42 ASP A C 5
ATOM 6340 O O . ASP A 1 42 ? -1.900 -16.796 -0.015 1.00 43.34 42 ASP A O 5
ATOM 6348 N N . ASP A 1 43 ? -2.680 -14.759 -0.565 1.00 43.41 43 ASP A N 5
ATOM 6349 C CA . ASP A 1 43 ? -2.071 -14.762 -1.891 1.00 32.40 43 ASP A CA 5
ATOM 6350 C C . ASP A 1 43 ? -0.824 -13.883 -1.918 1.00 61.22 43 ASP A C 5
ATOM 6351 O O . ASP A 1 43 ? -0.175 -13.739 -2.954 1.00 64.12 43 ASP A O 5
ATOM 6359 N N . LEU A 1 44 ? -0.496 -13.296 -0.773 1.00 53.20 44 LEU A N 5
ATOM 6360 C CA . LEU A 1 44 ? 0.672 -12.429 -0.665 1.00 14.31 44 LEU A CA 5
ATOM 6361 C C . LEU A 1 44 ? 1.645 -12.955 0.386 1.00 1.14 44 LEU A C 5
ATOM 6362 O O . LEU A 1 44 ? 2.843 -12.673 0.335 1.00 45.35 44 LEU A O 5
ATOM 6377 N N . HIS A 1 45 ? 1.123 -13.721 1.338 1.00 51.25 45 HIS A N 5
ATOM 6378 C CA . HIS A 1 45 ? 1.945 -14.289 2.400 1.00 33.32 45 HIS A CA 5
ATOM 6379 C C . HIS A 1 45 ? 2.865 -13.230 3.000 1.00 14.35 45 HIS A C 5
ATOM 6380 O O . HIS A 1 45 ? 4.071 -13.441 3.127 1.00 11.33 45 HIS A O 5
ATOM 6393 N N . MET A 1 46 ? 2.288 -12.090 3.366 1.00 32.34 46 MET A N 5
ATOM 6394 C CA . MET A 1 46 ? 3.056 -10.999 3.953 1.00 12.01 46 MET A CA 5
ATOM 6395 C C . MET A 1 46 ? 2.760 -10.864 5.443 1.00 32.54 46 MET A C 5
ATOM 6396 O O . MET A 1 46 ? 1.602 -10.772 5.849 1.00 73.35 46 MET A O 5
ATOM 6408 N N . SER A 1 47 ? 3.813 -10.854 6.253 1.00 32.55 47 SER A N 5
ATOM 6409 C CA . SER A 1 47 ? 3.665 -10.736 7.699 1.00 33.23 47 SER A CA 5
ATOM 6410 C C . SER A 1 47 ? 3.246 -9.322 8.088 1.00 13.44 47 SER A C 5
ATOM 6411 O O . SER A 1 47 ? 3.517 -8.361 7.367 1.00 64.01 47 SER A O 5
ATOM 6418 N N . SER A 1 48 ? 2.584 -9.201 9.234 1.00 63.32 48 SER A N 5
ATOM 6419 C CA . SER A 1 48 ? 2.123 -7.905 9.718 1.00 32.51 48 SER A CA 5
ATOM 6420 C C . SER A 1 48 ? 3.235 -6.864 9.628 1.00 60.12 48 SER A C 5
ATOM 6421 O O . SER A 1 48 ? 2.990 -5.706 9.291 1.00 53.42 48 SER A O 5
ATOM 6428 N N . ILE A 1 49 ? 4.458 -7.287 9.930 1.00 50.55 49 ILE A N 5
ATOM 6429 C CA . ILE A 1 49 ? 5.608 -6.393 9.881 1.00 53.42 49 ILE A CA 5
ATOM 6430 C C . ILE A 1 49 ? 6.018 -6.102 8.442 1.00 5.14 49 ILE A C 5
ATOM 6431 O O . ILE A 1 49 ? 6.334 -4.964 8.092 1.00 21.35 49 ILE A O 5
ATOM 6446 N N . THR A 1 50 ? 6.008 -7.138 7.609 1.00 40.40 50 THR A N 5
ATOM 6447 C CA . THR A 1 50 ? 6.378 -6.994 6.206 1.00 32.34 50 THR A CA 5
ATOM 6448 C C . THR A 1 50 ? 5.451 -6.020 5.490 1.00 44.44 50 THR A C 5
ATOM 6449 O O . THR A 1 50 ? 5.882 -5.254 4.628 1.00 24.43 50 THR A O 5
ATOM 6460 N N . VAL A 1 51 ? 4.172 -6.053 5.852 1.00 12.32 51 VAL A N 5
ATOM 6461 C CA . VAL A 1 51 ? 3.182 -5.171 5.244 1.00 23.50 51 VAL A CA 5
ATOM 6462 C C . VAL A 1 51 ? 3.514 -3.707 5.510 1.00 22.44 51 VAL A C 5
ATOM 6463 O O . VAL A 1 51 ? 3.536 -2.889 4.592 1.00 14.41 51 VAL A O 5
ATOM 6476 N N . GLY A 1 52 ? 3.773 -3.384 6.774 1.00 23.01 52 GLY A N 5
ATOM 6477 C CA . GLY A 1 52 ? 4.101 -2.019 7.138 1.00 1.31 52 GLY A CA 5
ATOM 6478 C C . GLY A 1 52 ? 5.324 -1.501 6.406 1.00 40.23 52 GLY A C 5
ATOM 6479 O O . GLY A 1 52 ? 5.466 -0.296 6.197 1.00 50.35 52 GLY A O 5
ATOM 6483 N N . GLN A 1 53 ? 6.209 -2.413 6.017 1.00 40.30 53 GLN A N 5
ATOM 6484 C CA . GLN A 1 53 ? 7.427 -2.040 5.307 1.00 43.24 53 GLN A CA 5
ATOM 6485 C C . GLN A 1 53 ? 7.101 -1.464 3.933 1.00 24.11 53 GLN A C 5
ATOM 6486 O O . GLN A 1 53 ? 7.633 -0.425 3.541 1.00 54.13 53 GLN A O 5
ATOM 6498 N N . LEU A 1 54 ? 6.224 -2.147 3.204 1.00 11.44 54 LEU A N 5
ATOM 6499 C CA . LEU A 1 54 ? 5.827 -1.702 1.872 1.00 71.54 54 LEU A CA 5
ATOM 6500 C C . LEU A 1 54 ? 4.738 -0.638 1.955 1.00 10.33 54 LEU A C 5
ATOM 6501 O O . LEU A 1 54 ? 4.665 0.257 1.113 1.00 44.40 54 LEU A O 5
ATOM 6516 N N . VAL A 1 55 ? 3.895 -0.738 2.977 1.00 32.22 55 VAL A N 5
ATOM 6517 C CA . VAL A 1 55 ? 2.813 0.218 3.173 1.00 73.42 55 VAL A CA 5
ATOM 6518 C C . VAL A 1 55 ? 3.350 1.639 3.299 1.00 21.54 55 VAL A C 5
ATOM 6519 O O . VAL A 1 55 ? 2.670 2.604 2.955 1.00 54.32 55 VAL A O 5
ATOM 6532 N N . ASN A 1 56 ? 4.578 1.759 3.795 1.00 33.01 56 ASN A N 5
ATOM 6533 C CA . ASN A 1 56 ? 5.208 3.063 3.968 1.00 5.31 56 ASN A CA 5
ATOM 6534 C C . ASN A 1 56 ? 5.549 3.685 2.616 1.00 71.22 56 ASN A C 5
ATOM 6535 O O . ASN A 1 56 ? 5.402 4.891 2.423 1.00 1.43 56 ASN A O 5
ATOM 6545 N N . GLU A 1 57 ? 6.005 2.852 1.686 1.00 72.21 57 GLU A N 5
ATOM 6546 C CA . GLU A 1 57 ? 6.366 3.320 0.354 1.00 0.41 57 GLU A CA 5
ATOM 6547 C C . GLU A 1 57 ? 5.159 3.926 -0.357 1.00 50.25 57 GLU A C 5
ATOM 6548 O O . GLU A 1 57 ? 5.289 4.886 -1.117 1.00 71.14 57 GLU A O 5
ATOM 6558 N N . ALA A 1 58 ? 3.984 3.358 -0.104 1.00 35.54 58 ALA A N 5
ATOM 6559 C CA . ALA A 1 58 ? 2.754 3.841 -0.717 1.00 53.40 58 ALA A CA 5
ATOM 6560 C C . ALA A 1 58 ? 2.417 5.249 -0.237 1.00 31.12 58 ALA A C 5
ATOM 6561 O O . ALA A 1 58 ? 2.196 6.153 -1.042 1.00 31.23 58 ALA A O 5
ATOM 6568 N N . ALA A 1 59 ? 2.380 5.428 1.080 1.00 20.23 59 ALA A N 5
ATOM 6569 C CA . ALA A 1 59 ? 2.073 6.725 1.666 1.00 13.41 59 ALA A CA 5
ATOM 6570 C C . ALA A 1 59 ? 2.964 7.817 1.083 1.00 63.02 59 ALA A C 5
ATOM 6571 O O . ALA A 1 59 ? 2.511 8.935 0.834 1.00 35.10 59 ALA A O 5
ATOM 6578 N N . ARG A 1 60 ? 4.233 7.486 0.867 1.00 14.11 60 ARG A N 5
ATOM 6579 C CA . ARG A 1 60 ? 5.187 8.439 0.316 1.00 23.12 60 ARG A CA 5
ATOM 6580 C C . ARG A 1 60 ? 4.740 8.922 -1.062 1.00 70.32 60 ARG A C 5
ATOM 6581 O O . ARG A 1 60 ? 4.790 10.114 -1.359 1.00 4.13 60 ARG A O 5
ATOM 6599 N N . ALA A 1 61 ? 4.303 7.985 -1.897 1.00 44.21 61 ALA A N 5
ATOM 6600 C CA . ALA A 1 61 ? 3.846 8.314 -3.241 1.00 44.14 61 ALA A CA 5
ATOM 6601 C C . ALA A 1 61 ? 2.535 9.092 -3.201 1.00 33.22 61 ALA A C 5
ATOM 6602 O O . ALA A 1 61 ? 2.354 10.062 -3.936 1.00 22.43 61 ALA A O 5
ATOM 6609 N N . MET A 1 62 ? 1.623 8.659 -2.336 1.00 54.43 62 MET A N 5
ATOM 6610 C CA . MET A 1 62 ? 0.329 9.317 -2.199 1.00 60.05 62 MET A CA 5
ATOM 6611 C C . MET A 1 62 ? 0.476 10.672 -1.516 1.00 21.10 62 MET A C 5
ATOM 6612 O O . MET A 1 62 ? -0.471 11.455 -1.456 1.00 43.52 62 MET A O 5
ATOM 6624 N N . GLY A 1 63 ? 1.671 10.943 -1.000 1.00 12.10 63 GLY A N 5
ATOM 6625 C CA . GLY A 1 63 ? 1.921 12.205 -0.328 1.00 34.51 63 GLY A CA 5
ATOM 6626 C C . GLY A 1 63 ? 1.221 12.294 1.014 1.00 52.44 63 GLY A C 5
ATOM 6627 O O . GLY A 1 63 ? 0.523 13.271 1.295 1.00 21.40 63 GLY A O 5
ATOM 6631 N N . LEU A 1 64 ? 1.404 11.275 1.845 1.00 64.53 64 LEU A N 5
ATOM 6632 C CA . LEU A 1 64 ? 0.783 11.241 3.164 1.00 62.44 64 LEU A CA 5
ATOM 6633 C C . LEU A 1 64 ? 1.824 11.438 4.261 1.00 72.44 64 LEU A C 5
ATOM 6634 O O . LEU A 1 64 ? 2.944 11.873 3.997 1.00 4.10 64 LEU A O 5
ATOM 6649 N N . SER A 1 65 ? 1.447 11.112 5.494 1.00 43.42 65 SER A N 5
ATOM 6650 C CA . SER A 1 65 ? 2.347 11.254 6.632 1.00 2.11 65 SER A CA 5
ATOM 6651 C C . SER A 1 65 ? 1.921 10.345 7.780 1.00 3.22 65 SER A C 5
ATOM 6652 O O . SER A 1 65 ? 2.536 9.308 8.026 1.00 54.21 65 SER A O 5
ATOM 6659 N N . ALA A 1 66 ? 0.862 10.741 8.478 1.00 0.11 66 ALA A N 5
ATOM 6660 C CA . ALA A 1 66 ? 0.350 9.962 9.599 1.00 32.05 66 ALA A CA 5
ATOM 6661 C C . ALA A 1 66 ? -0.491 8.788 9.112 1.00 63.31 66 ALA A C 5
ATOM 6662 O O . ALA A 1 66 ? -0.802 7.874 9.877 1.00 22.05 66 ALA A O 5
ATOM 6669 N N . VAL A 1 67 ? -0.860 8.818 7.835 1.00 11.03 67 VAL A N 5
ATOM 6670 C CA . VAL A 1 67 ? -1.666 7.756 7.246 1.00 74.01 67 VAL A CA 5
ATOM 6671 C C . VAL A 1 67 ? -0.938 6.418 7.304 1.00 43.32 67 VAL A C 5
ATOM 6672 O O . VAL A 1 67 ? -1.548 5.360 7.148 1.00 14.52 67 VAL A O 5
ATOM 6685 N N . ALA A 1 68 ? 0.371 6.471 7.528 1.00 51.32 68 ALA A N 5
ATOM 6686 C CA . ALA A 1 68 ? 1.182 5.263 7.609 1.00 51.22 68 ALA A CA 5
ATOM 6687 C C . ALA A 1 68 ? 0.488 4.190 8.441 1.00 43.23 68 ALA A C 5
ATOM 6688 O O . ALA A 1 68 ? 0.413 4.293 9.665 1.00 1.13 68 ALA A O 5
ATOM 6695 N N . MET A 1 69 ? -0.019 3.163 7.769 1.00 61.31 69 MET A N 5
ATOM 6696 C CA . MET A 1 69 ? -0.708 2.070 8.447 1.00 14.44 69 MET A CA 5
ATOM 6697 C C . MET A 1 69 ? -2.001 2.560 9.092 1.00 25.40 69 MET A C 5
ATOM 6698 O O . MET A 1 69 ? -2.054 2.858 10.285 1.00 5.20 69 MET A O 5
ATOM 6710 N N . PRO A 1 70 ? -3.069 2.644 8.285 1.00 74.43 70 PRO A N 5
ATOM 6711 C CA . PRO A 1 70 ? -4.382 3.096 8.755 1.00 31.01 70 PRO A CA 5
ATOM 6712 C C . PRO A 1 70 ? -5.043 2.087 9.688 1.00 42.11 70 PRO A C 5
ATOM 6713 O O . PRO A 1 70 ? -5.787 2.459 10.596 1.00 35.32 70 PRO A O 5
ATOM 6721 N N . THR A 1 71 ? -4.767 0.807 9.460 1.00 43.33 71 THR A N 5
ATOM 6722 C CA . THR A 1 71 ? -5.335 -0.256 10.279 1.00 64.21 71 THR A CA 5
ATOM 6723 C C . THR A 1 71 ? -4.655 -1.591 9.996 1.00 35.22 71 THR A C 5
ATOM 6724 O O . THR A 1 71 ? -3.820 -1.695 9.099 1.00 65.44 71 THR A O 5
ATOM 6735 N N . ASN A 1 72 ? -5.019 -2.610 10.769 1.00 41.11 72 ASN A N 5
ATOM 6736 C CA . ASN A 1 72 ? -4.443 -3.939 10.601 1.00 60.21 72 ASN A CA 5
ATOM 6737 C C . ASN A 1 72 ? -4.504 -4.378 9.141 1.00 65.22 72 ASN A C 5
ATOM 6738 O O . ASN A 1 72 ? -5.466 -4.082 8.432 1.00 71.42 72 ASN A O 5
ATOM 6748 N N . PHE A 1 73 ? -3.471 -5.086 8.698 1.00 33.51 73 PHE A N 5
ATOM 6749 C CA . PHE A 1 73 ? -3.405 -5.567 7.323 1.00 51.41 73 PHE A CA 5
ATOM 6750 C C . PHE A 1 73 ? -3.253 -7.084 7.284 1.00 44.55 73 PHE A C 5
ATOM 6751 O O . PHE A 1 73 ? -3.294 -7.696 6.216 1.00 51.51 73 PHE A O 5
ATOM 6767 N N . ALA A 1 74 ? -3.077 -7.686 8.455 1.00 73.15 74 ALA A N 5
ATOM 6768 C CA . ALA A 1 74 ? -2.921 -9.132 8.556 1.00 51.34 74 ALA A CA 5
ATOM 6769 C C . ALA A 1 74 ? -4.218 -9.851 8.199 1.00 55.52 74 ALA A C 5
ATOM 6770 O O . ALA A 1 74 ? -4.258 -11.079 8.120 1.00 43.55 74 ALA A O 5
ATOM 6777 N N . THR A 1 75 ? -5.278 -9.078 7.984 1.00 13.31 75 THR A N 5
ATOM 6778 C CA . THR A 1 75 ? -6.578 -9.641 7.638 1.00 11.35 75 THR A CA 5
ATOM 6779 C C . THR A 1 75 ? -7.252 -8.830 6.538 1.00 13.44 75 THR A C 5
ATOM 6780 O O . THR A 1 75 ? -8.428 -9.032 6.237 1.00 63.43 75 THR A O 5
ATOM 6791 N N . ALA A 1 76 ? -6.500 -7.912 5.941 1.00 4.43 76 ALA A N 5
ATOM 6792 C CA . ALA A 1 76 ? -7.026 -7.071 4.871 1.00 25.45 76 ALA A CA 5
ATOM 6793 C C . ALA A 1 76 ? -6.480 -7.504 3.515 1.00 63.33 76 ALA A C 5
ATOM 6794 O O . ALA A 1 76 ? -5.616 -8.378 3.431 1.00 4.54 76 ALA A O 5
ATOM 6801 N N . THR A 1 77 ? -6.990 -6.889 2.452 1.00 50.13 77 THR A N 5
ATOM 6802 C CA . THR A 1 77 ? -6.555 -7.211 1.100 1.00 65.24 77 THR A CA 5
ATOM 6803 C C . THR A 1 77 ? -5.959 -5.991 0.407 1.00 35.12 77 THR A C 5
ATOM 6804 O O . THR A 1 77 ? -6.079 -4.868 0.896 1.00 41.21 77 THR A O 5
ATOM 6815 N N . VAL A 1 78 ? -5.315 -6.219 -0.733 1.00 72.32 78 VAL A N 5
ATOM 6816 C CA . VAL A 1 78 ? -4.701 -5.138 -1.494 1.00 12.34 78 VAL A CA 5
ATOM 6817 C C . VAL A 1 78 ? -5.704 -4.023 -1.773 1.00 54.01 78 VAL A C 5
ATOM 6818 O O . VAL A 1 78 ? -5.353 -2.843 -1.774 1.00 34.43 78 VAL A O 5
ATOM 6831 N N . ARG A 1 79 ? -6.955 -4.406 -2.008 1.00 40.31 79 ARG A N 5
ATOM 6832 C CA . ARG A 1 79 ? -8.010 -3.439 -2.289 1.00 22.33 79 ARG A CA 5
ATOM 6833 C C . ARG A 1 79 ? -8.304 -2.584 -1.061 1.00 20.12 79 ARG A C 5
ATOM 6834 O O . ARG A 1 79 ? -8.540 -1.381 -1.173 1.00 70.22 79 ARG A O 5
ATOM 6852 N N . GLU A 1 80 ? -8.290 -3.214 0.109 1.00 34.35 80 GLU A N 5
ATOM 6853 C CA . GLU A 1 80 ? -8.557 -2.510 1.359 1.00 70.10 80 GLU A CA 5
ATOM 6854 C C . GLU A 1 80 ? -7.483 -1.460 1.631 1.00 13.12 80 GLU A C 5
ATOM 6855 O O . GLU A 1 80 ? -7.790 -0.310 1.943 1.00 33.04 80 GLU A O 5
ATOM 6865 N N . MET A 1 81 ? -6.223 -1.866 1.513 1.00 42.12 81 MET A N 5
ATOM 6866 C CA . MET A 1 81 ? -5.104 -0.960 1.746 1.00 73.44 81 MET A CA 5
ATOM 6867 C C . MET A 1 81 ? -5.108 0.181 0.735 1.00 42.52 81 MET A C 5
ATOM 6868 O O . MET A 1 81 ? -4.842 1.331 1.082 1.00 44.11 81 MET A O 5
ATOM 6880 N N . ALA A 1 82 ? -5.412 -0.145 -0.518 1.00 34.15 82 ALA A N 5
ATOM 6881 C CA . ALA A 1 82 ? -5.452 0.854 -1.579 1.00 34.22 82 ALA A CA 5
ATOM 6882 C C . ALA A 1 82 ? -6.624 1.811 -1.387 1.00 24.11 82 ALA A C 5
ATOM 6883 O O . ALA A 1 82 ? -6.457 3.029 -1.439 1.00 23.12 82 ALA A O 5
ATOM 6890 N N . GLU A 1 83 ? -7.810 1.250 -1.168 1.00 23.02 83 GLU A N 5
ATOM 6891 C CA . GLU A 1 83 ? -9.010 2.056 -0.971 1.00 22.31 83 GLU A CA 5
ATOM 6892 C C . GLU A 1 83 ? -8.851 2.983 0.230 1.00 41.34 83 GLU A C 5
ATOM 6893 O O . GLU A 1 83 ? -9.338 4.114 0.222 1.00 21.34 83 GLU A O 5
ATOM 6903 N N . ALA A 1 84 ? -8.168 2.496 1.261 1.00 51.52 84 ALA A N 5
ATOM 6904 C CA . ALA A 1 84 ? -7.945 3.281 2.468 1.00 20.42 84 ALA A CA 5
ATOM 6905 C C . ALA A 1 84 ? -6.964 4.420 2.209 1.00 53.53 84 ALA A C 5
ATOM 6906 O O . ALA A 1 84 ? -7.150 5.535 2.696 1.00 13.40 84 ALA A O 5
ATOM 6913 N N . LEU A 1 85 ? -5.920 4.133 1.439 1.00 30.50 85 LEU A N 5
ATOM 6914 C CA . LEU A 1 85 ? -4.909 5.132 1.115 1.00 15.04 85 LEU A CA 5
ATOM 6915 C C . LEU A 1 85 ? -5.466 6.178 0.155 1.00 64.14 85 LEU A C 5
ATOM 6916 O O . LEU A 1 85 ? -5.262 7.377 0.341 1.00 44.03 85 LEU A O 5
ATOM 6931 N N . GLU A 1 86 ? -6.172 5.714 -0.872 1.00 42.11 86 GLU A N 5
ATOM 6932 C CA . GLU A 1 86 ? -6.759 6.610 -1.861 1.00 1.20 86 GLU A CA 5
ATOM 6933 C C . GLU A 1 86 ? -7.815 7.508 -1.224 1.00 53.11 86 GLU A C 5
ATOM 6934 O O . GLU A 1 86 ? -7.987 8.660 -1.621 1.00 40.20 86 GLU A O 5
ATOM 6944 N N . ALA A 1 87 ? -8.518 6.972 -0.231 1.00 41.13 87 ALA A N 5
ATOM 6945 C CA . ALA A 1 87 ? -9.556 7.725 0.463 1.00 42.31 87 ALA A CA 5
ATOM 6946 C C . ALA A 1 87 ? -8.960 8.897 1.236 1.00 24.52 87 ALA A C 5
ATOM 6947 O O . ALA A 1 87 ? -9.448 10.023 1.148 1.00 43.12 87 ALA A O 5
ATOM 6954 N N . ARG A 1 88 ? -7.902 8.623 1.992 1.00 13.44 88 ARG A N 5
ATOM 6955 C CA . ARG A 1 88 ? -7.240 9.656 2.781 1.00 75.33 88 ARG A CA 5
ATOM 6956 C C . ARG A 1 88 ? -6.771 10.803 1.892 1.00 13.32 88 ARG A C 5
ATOM 6957 O O . ARG A 1 88 ? -7.215 11.941 2.046 1.00 23.20 88 ARG A O 5
ATOM 6975 N N . GLU A 1 89 ? -5.872 10.496 0.963 1.00 13.22 89 GLU A N 5
ATOM 6976 C CA . GLU A 1 89 ? -5.342 11.503 0.050 1.00 73.53 89 GLU A CA 5
ATOM 6977 C C . GLU A 1 89 ? -6.471 12.210 -0.694 1.00 13.02 89 GLU A C 5
ATOM 6978 O O . GLU A 1 89 ? -6.372 13.396 -1.011 1.00 75.12 89 GLU A O 5
ATOM 6988 N N . ARG A 1 90 ? -7.543 11.474 -0.970 1.00 15.12 90 ARG A N 5
ATOM 6989 C CA . ARG A 1 90 ? -8.690 12.029 -1.678 1.00 15.01 90 ARG A CA 5
ATOM 6990 C C . ARG A 1 90 ? -9.345 13.140 -0.864 1.00 54.11 90 ARG A C 5
ATOM 6991 O O . ARG A 1 90 ? -9.888 14.094 -1.422 1.00 33.24 90 ARG A O 5
ATOM 7009 N N . GLU A 1 91 ? -9.293 13.009 0.458 1.00 30.32 91 GLU A N 5
ATOM 7010 C CA . GLU A 1 91 ? -9.882 14.002 1.348 1.00 53.25 91 GLU A CA 5
ATOM 7011 C C . GLU A 1 91 ? -8.835 15.011 1.809 1.00 20.01 91 GLU A C 5
ATOM 7012 O O . GLU A 1 91 ? -9.170 16.107 2.260 1.00 4.11 91 GLU A O 5
ATOM 7022 N N . ALA A 1 92 ? -7.566 14.634 1.691 1.00 72.33 92 ALA A N 5
ATOM 7023 C CA . ALA A 1 92 ? -6.470 15.505 2.094 1.00 2.25 92 ALA A CA 5
ATOM 7024 C C . ALA A 1 92 ? -5.913 16.274 0.900 1.00 64.40 92 ALA A C 5
ATOM 7025 O O . ALA A 1 92 ? -6.118 15.904 -0.257 1.00 13.52 92 ALA A O 5
ATOM 7032 N N . PRO A 1 93 ? -5.192 17.369 1.184 1.00 43.22 93 PRO A N 5
ATOM 7033 C CA . PRO A 1 93 ? -4.591 18.212 0.145 1.00 52.02 93 PRO A CA 5
ATOM 7034 C C . PRO A 1 93 ? -3.437 17.518 -0.569 1.00 51.03 93 PRO A C 5
ATOM 7035 O O . PRO A 1 93 ? -2.304 17.517 -0.086 1.00 54.41 93 PRO A O 5
ATOM 7043 N N . HIS A 1 94 ? -3.731 16.927 -1.724 1.00 53.10 94 HIS A N 5
ATOM 7044 C CA . HIS A 1 94 ? -2.717 16.230 -2.506 1.00 42.23 94 HIS A CA 5
ATOM 7045 C C . HIS A 1 94 ? -1.607 17.186 -2.931 1.00 33.44 94 HIS A C 5
ATOM 7046 O O . HIS A 1 94 ? -1.721 18.401 -2.763 1.00 52.20 94 HIS A O 5
ATOM 7059 N N . LEU A 1 95 ? -0.531 16.630 -3.478 1.00 42.33 95 LEU A N 5
ATOM 7060 C CA . LEU A 1 95 ? 0.601 17.433 -3.926 1.00 24.02 95 LEU A CA 5
ATOM 7061 C C . LEU A 1 95 ? 0.247 18.220 -5.185 1.00 30.30 95 LEU A C 5
ATOM 7062 O O . LEU A 1 95 ? -0.903 18.226 -5.621 1.00 32.22 95 LEU A O 5
ATOM 7077 N N . GLU A 1 96 ? 1.245 18.882 -5.763 1.00 30.23 96 GLU A N 5
ATOM 7078 C CA . GLU A 1 96 ? 1.038 19.670 -6.971 1.00 42.22 96 GLU A CA 5
ATOM 7079 C C . GLU A 1 96 ? 0.701 18.771 -8.158 1.00 33.01 96 GLU A C 5
ATOM 7080 O O . GLU A 1 96 ? 1.592 18.290 -8.860 1.00 35.13 96 GLU A O 5
ATOM 7090 N N . HIS A 1 97 ? -0.591 18.547 -8.374 1.00 30.01 97 HIS A N 5
ATOM 7091 C CA . HIS A 1 97 ? -1.046 17.705 -9.475 1.00 74.03 97 HIS A CA 5
ATOM 7092 C C . HIS A 1 97 ? -2.569 17.725 -9.580 1.00 33.11 97 HIS A C 5
ATOM 7093 O O . HIS A 1 97 ? -3.260 18.144 -8.651 1.00 33.12 97 HIS A O 5
ATOM 7106 N N . HIS A 1 98 ? -3.085 17.271 -10.718 1.00 62.51 98 HIS A N 5
ATOM 7107 C CA . HIS A 1 98 ? -4.525 17.238 -10.944 1.00 62.41 98 HIS A CA 5
ATOM 7108 C C . HIS A 1 98 ? -4.915 16.023 -11.782 1.00 50.23 98 HIS A C 5
ATOM 7109 O O . HIS A 1 98 ? -4.320 15.760 -12.828 1.00 14.44 98 HIS A O 5
ATOM 7122 N N . HIS A 1 99 ? -5.917 15.286 -11.317 1.00 74.25 99 HIS A N 5
ATOM 7123 C CA . HIS A 1 99 ? -6.387 14.099 -12.023 1.00 3.12 99 HIS A CA 5
ATOM 7124 C C . HIS A 1 99 ? -7.732 13.634 -11.472 1.00 34.33 99 HIS A C 5
ATOM 7125 O O . HIS A 1 99 ? -7.830 13.219 -10.317 1.00 32.11 99 HIS A O 5
ATOM 7138 N N . HIS A 1 100 ? -8.765 13.708 -12.304 1.00 51.33 100 HIS A N 5
ATOM 7139 C CA . HIS A 1 100 ? -10.103 13.295 -11.899 1.00 51.35 100 HIS A CA 5
ATOM 7140 C C . HIS A 1 100 ? -10.612 14.153 -10.745 1.00 11.11 100 HIS A C 5
ATOM 7141 O O . HIS A 1 100 ? -9.866 14.952 -10.177 1.00 40.43 100 HIS A O 5
ATOM 7154 N N . HIS A 1 101 ? -11.885 13.983 -10.403 1.00 12.33 101 HIS A N 5
ATOM 7155 C CA . HIS A 1 101 ? -12.493 14.743 -9.317 1.00 1.25 101 HIS A CA 5
ATOM 7156 C C . HIS A 1 101 ? -12.345 14.007 -7.989 1.00 65.35 101 HIS A C 5
ATOM 7157 O O . HIS A 1 101 ? -11.834 12.887 -7.943 1.00 63.31 101 HIS A O 5
ATOM 7170 N N . HIS A 1 102 ? -12.796 14.641 -6.911 1.00 40.52 102 HIS A N 5
ATOM 7171 C CA . HIS A 1 102 ? -12.714 14.045 -5.583 1.00 32.31 102 HIS A CA 5
ATOM 7172 C C . HIS A 1 102 ? -11.283 13.619 -5.266 1.00 54.45 102 HIS A C 5
ATOM 7173 O O . HIS A 1 102 ? -10.343 14.005 -5.961 1.00 13.23 102 HIS A O 5
ATOM 7186 N N . MET A 1 1 ? 2.492 -9.454 -24.248 1.00 63.44 1 MET A N 6
ATOM 7187 C CA . MET A 1 1 ? 1.382 -8.628 -23.786 1.00 23.14 1 MET A CA 6
ATOM 7188 C C . MET A 1 1 ? 1.791 -7.798 -22.573 1.00 2.20 1 MET A C 6
ATOM 7189 O O . MET A 1 1 ? 1.936 -8.323 -21.470 1.00 32.00 1 MET A O 6
ATOM 7201 N N . ALA A 1 2 ? 1.975 -6.499 -22.787 1.00 34.31 2 ALA A N 6
ATOM 7202 C CA . ALA A 1 2 ? 2.366 -5.596 -21.711 1.00 63.11 2 ALA A CA 6
ATOM 7203 C C . ALA A 1 2 ? 1.969 -4.160 -22.029 1.00 14.52 2 ALA A C 6
ATOM 7204 O O . ALA A 1 2 ? 2.615 -3.491 -22.837 1.00 31.22 2 ALA A O 6
ATOM 7211 N N . ARG A 1 3 ? 0.902 -3.689 -21.390 1.00 25.42 3 ARG A N 6
ATOM 7212 C CA . ARG A 1 3 ? 0.418 -2.331 -21.607 1.00 23.41 3 ARG A CA 6
ATOM 7213 C C . ARG A 1 3 ? 0.151 -1.630 -20.278 1.00 25.43 3 ARG A C 6
ATOM 7214 O O . ARG A 1 3 ? 0.205 -2.250 -19.218 1.00 74.51 3 ARG A O 6
ATOM 7232 N N . ALA A 1 4 ? -0.134 -0.334 -20.346 1.00 60.12 4 ALA A N 6
ATOM 7233 C CA . ALA A 1 4 ? -0.411 0.451 -19.150 1.00 30.32 4 ALA A CA 6
ATOM 7234 C C . ALA A 1 4 ? -1.576 -0.139 -18.364 1.00 75.21 4 ALA A C 6
ATOM 7235 O O . ALA A 1 4 ? -1.646 -0.003 -17.141 1.00 23.13 4 ALA A O 6
ATOM 7242 N N . ASP A 1 5 ? -2.490 -0.795 -19.071 1.00 11.11 5 ASP A N 6
ATOM 7243 C CA . ASP A 1 5 ? -3.653 -1.406 -18.438 1.00 64.11 5 ASP A CA 6
ATOM 7244 C C . ASP A 1 5 ? -3.281 -2.733 -17.784 1.00 15.12 5 ASP A C 6
ATOM 7245 O O . ASP A 1 5 ? -2.444 -3.476 -18.296 1.00 74.12 5 ASP A O 6
ATOM 7253 N N . ASP A 1 6 ? -3.908 -3.023 -16.649 1.00 14.42 6 ASP A N 6
ATOM 7254 C CA . ASP A 1 6 ? -3.643 -4.259 -15.923 1.00 0.42 6 ASP A CA 6
ATOM 7255 C C . ASP A 1 6 ? -4.686 -5.321 -16.261 1.00 32.13 6 ASP A C 6
ATOM 7256 O O . ASP A 1 6 ? -5.470 -5.161 -17.197 1.00 34.34 6 ASP A O 6
ATOM 7264 N N . THR A 1 7 ? -4.687 -6.406 -15.492 1.00 40.03 7 THR A N 6
ATOM 7265 C CA . THR A 1 7 ? -5.632 -7.495 -15.710 1.00 23.04 7 THR A CA 6
ATOM 7266 C C . THR A 1 7 ? -7.062 -6.975 -15.793 1.00 13.21 7 THR A C 6
ATOM 7267 O O . THR A 1 7 ? -7.542 -6.304 -14.879 1.00 1.40 7 THR A O 6
ATOM 7278 N N . ALA A 1 8 ? -7.739 -7.288 -16.892 1.00 31.13 8 ALA A N 6
ATOM 7279 C CA . ALA A 1 8 ? -9.116 -6.855 -17.091 1.00 4.40 8 ALA A CA 6
ATOM 7280 C C . ALA A 1 8 ? -9.201 -5.337 -17.214 1.00 1.13 8 ALA A C 6
ATOM 7281 O O . ALA A 1 8 ? -9.218 -4.793 -18.319 1.00 2.15 8 ALA A O 6
ATOM 7288 N N . LEU A 1 9 ? -9.255 -4.658 -16.073 1.00 61.23 9 LEU A N 6
ATOM 7289 C CA . LEU A 1 9 ? -9.340 -3.202 -16.053 1.00 20.41 9 LEU A CA 6
ATOM 7290 C C . LEU A 1 9 ? -7.951 -2.576 -16.107 1.00 13.44 9 LEU A C 6
ATOM 7291 O O . LEU A 1 9 ? -6.941 -3.217 -15.811 1.00 55.53 9 LEU A O 6
ATOM 7306 N N . PRO A 1 10 ? -7.894 -1.292 -16.491 1.00 42.54 10 PRO A N 6
ATOM 7307 C CA . PRO A 1 10 ? -6.634 -0.549 -16.590 1.00 62.21 10 PRO A CA 6
ATOM 7308 C C . PRO A 1 10 ? -6.017 -0.269 -15.224 1.00 50.24 10 PRO A C 6
ATOM 7309 O O . PRO A 1 10 ? -6.658 -0.467 -14.191 1.00 5.13 10 PRO A O 6
ATOM 7317 N N . ALA A 1 11 ? -4.772 0.194 -15.226 1.00 73.12 11 ALA A N 6
ATOM 7318 C CA . ALA A 1 11 ? -4.070 0.504 -13.986 1.00 71.23 11 ALA A CA 6
ATOM 7319 C C . ALA A 1 11 ? -3.690 1.980 -13.925 1.00 72.40 11 ALA A C 6
ATOM 7320 O O . ALA A 1 11 ? -2.757 2.361 -13.219 1.00 73.40 11 ALA A O 6
ATOM 7327 N N . ALA A 1 12 ? -4.418 2.805 -14.669 1.00 33.42 12 ALA A N 6
ATOM 7328 C CA . ALA A 1 12 ? -4.158 4.239 -14.698 1.00 32.52 12 ALA A CA 6
ATOM 7329 C C . ALA A 1 12 ? -4.819 4.941 -13.517 1.00 30.22 12 ALA A C 6
ATOM 7330 O O . ALA A 1 12 ? -4.680 6.152 -13.344 1.00 33.12 12 ALA A O 6
ATOM 7337 N N . THR A 1 13 ? -5.541 4.173 -12.706 1.00 22.22 13 THR A N 6
ATOM 7338 C CA . THR A 1 13 ? -6.225 4.722 -11.543 1.00 50.22 13 THR A CA 6
ATOM 7339 C C . THR A 1 13 ? -5.277 5.556 -10.689 1.00 2.04 13 THR A C 6
ATOM 7340 O O . THR A 1 13 ? -5.626 6.647 -10.242 1.00 4.41 13 THR A O 6
ATOM 7351 N N . GLY A 1 14 ? -4.074 5.035 -10.467 1.00 62.15 14 GLY A N 6
ATOM 7352 C CA . GLY A 1 14 ? -3.093 5.745 -9.668 1.00 61.04 14 GLY A CA 6
ATOM 7353 C C . GLY A 1 14 ? -2.926 5.145 -8.286 1.00 63.42 14 GLY A C 6
ATOM 7354 O O . GLY A 1 14 ? -1.982 4.395 -8.039 1.00 22.31 14 GLY A O 6
ATOM 7358 N N . ALA A 1 15 ? -3.844 5.474 -7.383 1.00 4.44 15 ALA A N 6
ATOM 7359 C CA . ALA A 1 15 ? -3.793 4.962 -6.020 1.00 73.13 15 ALA A CA 6
ATOM 7360 C C . ALA A 1 15 ? -3.874 3.439 -6.003 1.00 74.12 15 ALA A C 6
ATOM 7361 O O . ALA A 1 15 ? -3.032 2.770 -5.402 1.00 22.40 15 ALA A O 6
ATOM 7368 N N . LEU A 1 16 ? -4.891 2.898 -6.664 1.00 75.11 16 LEU A N 6
ATOM 7369 C CA . LEU A 1 16 ? -5.082 1.453 -6.724 1.00 61.20 16 LEU A CA 6
ATOM 7370 C C . LEU A 1 16 ? -3.854 0.765 -7.310 1.00 3.53 16 LEU A C 6
ATOM 7371 O O . LEU A 1 16 ? -3.433 -0.288 -6.834 1.00 71.24 16 LEU A O 6
ATOM 7386 N N . GLU A 1 17 ? -3.281 1.371 -8.347 1.00 60.52 17 GLU A N 6
ATOM 7387 C CA . GLU A 1 17 ? -2.100 0.816 -8.997 1.00 41.41 17 GLU A CA 6
ATOM 7388 C C . GLU A 1 17 ? -0.872 0.954 -8.103 1.00 2.45 17 GLU A C 6
ATOM 7389 O O . GLU A 1 17 ? 0.012 0.096 -8.106 1.00 13.33 17 GLU A O 6
ATOM 7399 N N . LEU A 1 18 ? -0.822 2.041 -7.340 1.00 44.22 18 LEU A N 6
ATOM 7400 C CA . LEU A 1 18 ? 0.298 2.294 -6.441 1.00 70.31 18 LEU A CA 6
ATOM 7401 C C . LEU A 1 18 ? 0.426 1.184 -5.403 1.00 61.04 18 LEU A C 6
ATOM 7402 O O . LEU A 1 18 ? 1.487 0.580 -5.251 1.00 23.33 18 LEU A O 6
ATOM 7417 N N . VAL A 1 19 ? -0.666 0.917 -4.692 1.00 0.04 19 VAL A N 6
ATOM 7418 C CA . VAL A 1 19 ? -0.678 -0.123 -3.672 1.00 54.03 19 VAL A CA 6
ATOM 7419 C C . VAL A 1 19 ? -0.479 -1.502 -4.290 1.00 33.22 19 VAL A C 6
ATOM 7420 O O . VAL A 1 19 ? 0.385 -2.268 -3.860 1.00 13.31 19 VAL A O 6
ATOM 7433 N N . ARG A 1 20 ? -1.282 -1.814 -5.301 1.00 52.30 20 ARG A N 6
ATOM 7434 C CA . ARG A 1 20 ? -1.194 -3.101 -5.979 1.00 71.14 20 ARG A CA 6
ATOM 7435 C C . ARG A 1 20 ? 0.219 -3.347 -6.498 1.00 32.41 20 ARG A C 6
ATOM 7436 O O . ARG A 1 20 ? 0.722 -4.470 -6.450 1.00 32.45 20 ARG A O 6
ATOM 7454 N N . HIS A 1 21 ? 0.855 -2.290 -6.994 1.00 72.44 21 HIS A N 6
ATOM 7455 C CA . HIS A 1 21 ? 2.210 -2.392 -7.521 1.00 21.05 21 HIS A CA 6
ATOM 7456 C C . HIS A 1 21 ? 3.201 -2.733 -6.412 1.00 34.43 21 HIS A C 6
ATOM 7457 O O . HIS A 1 21 ? 3.884 -3.757 -6.468 1.00 33.00 21 HIS A O 6
ATOM 7470 N N . LEU A 1 22 ? 3.274 -1.870 -5.405 1.00 14.35 22 LEU A N 6
ATOM 7471 C CA . LEU A 1 22 ? 4.182 -2.078 -4.282 1.00 61.23 22 LEU A CA 6
ATOM 7472 C C . LEU A 1 22 ? 3.913 -3.420 -3.607 1.00 62.11 22 LEU A C 6
ATOM 7473 O O . LEU A 1 22 ? 4.838 -4.097 -3.157 1.00 44.04 22 LEU A O 6
ATOM 7488 N N . VAL A 1 23 ? 2.641 -3.799 -3.540 1.00 42.54 23 VAL A N 6
ATOM 7489 C CA . VAL A 1 23 ? 2.250 -5.061 -2.924 1.00 11.22 23 VAL A CA 6
ATOM 7490 C C . VAL A 1 23 ? 2.658 -6.246 -3.792 1.00 74.41 23 VAL A C 6
ATOM 7491 O O . VAL A 1 23 ? 3.256 -7.206 -3.307 1.00 61.23 23 VAL A O 6
ATOM 7504 N N . ALA A 1 24 ? 2.330 -6.172 -5.077 1.00 4.20 24 ALA A N 6
ATOM 7505 C CA . ALA A 1 24 ? 2.664 -7.237 -6.013 1.00 44.22 24 ALA A CA 6
ATOM 7506 C C . ALA A 1 24 ? 4.173 -7.442 -6.097 1.00 54.14 24 ALA A C 6
ATOM 7507 O O . ALA A 1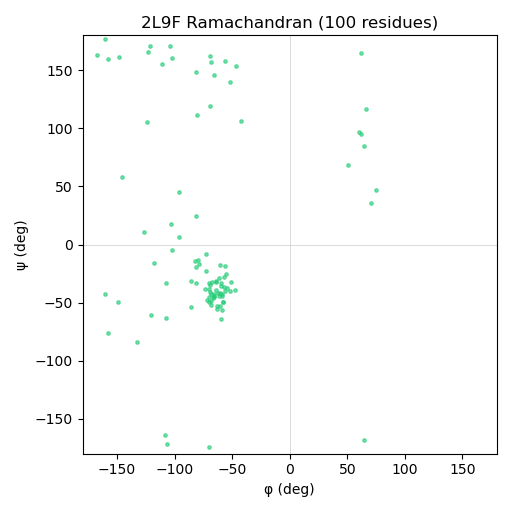 24 ? 4.658 -8.572 -6.044 1.00 11.40 24 ALA A O 6
ATOM 7514 N N . GLU A 1 25 ? 4.909 -6.343 -6.227 1.00 54.35 25 GLU A N 6
ATOM 7515 C CA . GLU A 1 25 ? 6.362 -6.404 -6.319 1.00 14.23 25 GLU A CA 6
ATOM 7516 C C . GLU A 1 25 ? 6.966 -6.951 -5.029 1.00 23.23 25 GLU A C 6
ATOM 7517 O O . GLU A 1 25 ? 8.061 -7.516 -5.035 1.00 71.13 25 GLU A O 6
ATOM 7527 N N . ARG A 1 26 ? 6.245 -6.781 -3.926 1.00 34.14 26 ARG A N 6
ATOM 7528 C CA . ARG A 1 26 ? 6.711 -7.255 -2.628 1.00 61.52 26 ARG A CA 6
ATOM 7529 C C . ARG A 1 26 ? 6.492 -8.759 -2.490 1.00 73.55 26 ARG A C 6
ATOM 7530 O O . ARG A 1 26 ? 7.226 -9.440 -1.776 1.00 20.42 26 ARG A O 6
ATOM 7548 N N . ALA A 1 27 ? 5.475 -9.270 -3.177 1.00 13.30 27 ALA A N 6
ATOM 7549 C CA . ALA A 1 27 ? 5.159 -10.693 -3.132 1.00 3.32 27 ALA A CA 6
ATOM 7550 C C . ALA A 1 27 ? 5.935 -11.460 -4.198 1.00 72.14 27 ALA A C 6
ATOM 7551 O O . ALA A 1 27 ? 5.682 -12.642 -4.429 1.00 72.41 27 ALA A O 6
ATOM 7558 N N . GLU A 1 28 ? 6.878 -10.780 -4.842 1.00 62.34 28 GLU A N 6
ATOM 7559 C CA . GLU A 1 28 ? 7.688 -11.400 -5.884 1.00 63.23 28 GLU A CA 6
ATOM 7560 C C . GLU A 1 28 ? 6.824 -11.806 -7.075 1.00 23.11 28 GLU A C 6
ATOM 7561 O O . GLU A 1 28 ? 6.960 -12.908 -7.608 1.00 23.54 28 GLU A O 6
ATOM 7571 N N . LEU A 1 29 ? 5.935 -10.910 -7.487 1.00 42.11 29 LEU A N 6
ATOM 7572 C CA . LEU A 1 29 ? 5.047 -11.174 -8.615 1.00 14.32 29 LEU A CA 6
ATOM 7573 C C . LEU A 1 29 ? 4.733 -9.888 -9.373 1.00 53.21 29 LEU A C 6
ATOM 7574 O O . LEU A 1 29 ? 4.874 -8.781 -8.852 1.00 45.30 29 LEU A O 6
ATOM 7589 N N . PRO A 1 30 ? 4.296 -10.035 -10.632 1.00 73.13 30 PRO A N 6
ATOM 7590 C CA . PRO A 1 30 ? 3.949 -8.896 -11.488 1.00 21.43 30 PRO A CA 6
ATOM 7591 C C . PRO A 1 30 ? 2.681 -8.188 -11.026 1.00 75.32 30 PRO A C 6
ATOM 7592 O O . PRO A 1 30 ? 1.738 -8.825 -10.555 1.00 63.43 30 PRO A O 6
ATOM 7600 N N . VAL A 1 31 ? 2.663 -6.866 -11.163 1.00 42.05 31 VAL A N 6
ATOM 7601 C CA . VAL A 1 31 ? 1.509 -6.071 -10.761 1.00 72.32 31 VAL A CA 6
ATOM 7602 C C . VAL A 1 31 ? 0.315 -6.335 -11.672 1.00 32.32 31 VAL A C 6
ATOM 7603 O O . VAL A 1 31 ? -0.808 -5.932 -11.371 1.00 52.05 31 VAL A O 6
ATOM 7616 N N . GLU A 1 32 ? 0.567 -7.016 -12.785 1.00 50.13 32 GLU A N 6
ATOM 7617 C CA . GLU A 1 32 ? -0.488 -7.334 -13.741 1.00 53.15 32 GLU A CA 6
ATOM 7618 C C . GLU A 1 32 ? -1.276 -8.562 -13.294 1.00 32.35 32 GLU A C 6
ATOM 7619 O O . GLU A 1 32 ? -2.411 -8.775 -13.720 1.00 23.24 32 GLU A O 6
ATOM 7629 N N . VAL A 1 33 ? -0.664 -9.368 -12.431 1.00 74.14 33 VAL A N 6
ATOM 7630 C CA . VAL A 1 33 ? -1.306 -10.575 -11.925 1.00 43.23 33 VAL A CA 6
ATOM 7631 C C . VAL A 1 33 ? -1.861 -10.355 -10.522 1.00 44.13 33 VAL A C 6
ATOM 7632 O O . VAL A 1 33 ? -2.493 -11.242 -9.947 1.00 33.25 33 VAL A O 6
ATOM 7645 N N . LEU A 1 34 ? -1.622 -9.168 -9.977 1.00 32.23 34 LEU A N 6
ATOM 7646 C CA . LEU A 1 34 ? -2.098 -8.830 -8.640 1.00 31.10 34 LEU A CA 6
ATOM 7647 C C . LEU A 1 34 ? -3.618 -8.701 -8.619 1.00 25.23 34 LEU A C 6
ATOM 7648 O O . LEU A 1 34 ? -4.187 -7.849 -9.300 1.00 1.21 34 LEU A O 6
ATOM 7663 N N . ARG A 1 35 ? -4.268 -9.553 -7.833 1.00 22.31 35 ARG A N 6
ATOM 7664 C CA . ARG A 1 35 ? -5.721 -9.534 -7.723 1.00 50.22 35 ARG A CA 6
ATOM 7665 C C . ARG A 1 35 ? -6.169 -8.623 -6.584 1.00 33.35 35 ARG A C 6
ATOM 7666 O O . ARG A 1 35 ? -5.407 -8.356 -5.653 1.00 3.13 35 ARG A O 6
ATOM 7684 N N . ASP A 1 36 ? -7.407 -8.149 -6.663 1.00 43.13 36 ASP A N 6
ATOM 7685 C CA . ASP A 1 36 ? -7.956 -7.269 -5.639 1.00 41.35 36 ASP A CA 6
ATOM 7686 C C . ASP A 1 36 ? -8.317 -8.055 -4.383 1.00 73.41 36 ASP A C 6
ATOM 7687 O O . ASP A 1 36 ? -8.541 -7.477 -3.319 1.00 33.31 36 ASP A O 6
ATOM 7695 N N . ASP A 1 37 ? -8.372 -9.376 -4.513 1.00 54.53 37 ASP A N 6
ATOM 7696 C CA . ASP A 1 37 ? -8.707 -10.242 -3.388 1.00 4.04 37 ASP A CA 6
ATOM 7697 C C . ASP A 1 37 ? -7.445 -10.804 -2.742 1.00 23.01 37 ASP A C 6
ATOM 7698 O O . ASP A 1 37 ? -7.507 -11.459 -1.701 1.00 14.13 37 ASP A O 6
ATOM 7706 N N . SER A 1 38 ? -6.300 -10.546 -3.366 1.00 45.42 38 SER A N 6
ATOM 7707 C CA . SER A 1 38 ? -5.024 -11.030 -2.855 1.00 64.21 38 SER A CA 6
ATOM 7708 C C . SER A 1 38 ? -4.726 -10.431 -1.484 1.00 24.04 38 SER A C 6
ATOM 7709 O O . SER A 1 38 ? -4.412 -9.247 -1.367 1.00 5.24 38 SER A O 6
ATOM 7716 N N . ARG A 1 39 ? -4.827 -11.259 -0.449 1.00 5.13 39 ARG A N 6
ATOM 7717 C CA . ARG A 1 39 ? -4.570 -10.812 0.915 1.00 24.13 39 ARG A CA 6
ATOM 7718 C C . ARG A 1 39 ? -3.075 -10.613 1.149 1.00 23.21 39 ARG A C 6
ATOM 7719 O O . ARG A 1 39 ? -2.245 -11.121 0.395 1.00 23.23 39 ARG A O 6
ATOM 7737 N N . PHE A 1 40 ? -2.738 -9.871 2.199 1.00 63.35 40 PHE A N 6
ATOM 7738 C CA . PHE A 1 40 ? -1.344 -9.605 2.532 1.00 15.41 40 PHE A CA 6
ATOM 7739 C C . PHE A 1 40 ? -0.757 -10.742 3.362 1.00 30.23 40 PHE A C 6
ATOM 7740 O O . PHE A 1 40 ? 0.207 -10.550 4.105 1.00 33.22 40 PHE A O 6
ATOM 7756 N N . LEU A 1 41 ? -1.342 -11.927 3.230 1.00 43.35 41 LEU A N 6
ATOM 7757 C CA . LEU A 1 41 ? -0.878 -13.097 3.967 1.00 62.12 41 LEU A CA 6
ATOM 7758 C C . LEU A 1 41 ? -1.310 -14.384 3.274 1.00 70.43 41 LEU A C 6
ATOM 7759 O O . LEU A 1 41 ? -0.552 -15.352 3.210 1.00 72.12 41 LEU A O 6
ATOM 7774 N N . ASP A 1 42 ? -2.533 -14.389 2.755 1.00 41.24 42 ASP A N 6
ATOM 7775 C CA . ASP A 1 42 ? -3.066 -15.556 2.062 1.00 74.42 42 ASP A CA 6
ATOM 7776 C C . ASP A 1 42 ? -2.236 -15.880 0.824 1.00 42.42 42 ASP A C 6
ATOM 7777 O O . ASP A 1 42 ? -1.711 -16.984 0.687 1.00 62.42 42 ASP A O 6
ATOM 7785 N N . ASP A 1 43 ? -2.124 -14.909 -0.076 1.00 13.32 43 ASP A N 6
ATOM 7786 C CA . ASP A 1 43 ? -1.359 -15.090 -1.304 1.00 0.23 43 ASP A CA 6
ATOM 7787 C C . ASP A 1 43 ? -0.036 -14.333 -1.237 1.00 35.43 43 ASP A C 6
ATOM 7788 O O . ASP A 1 43 ? 1.037 -14.921 -1.388 1.00 60.12 43 ASP A O 6
ATOM 7796 N N . LEU A 1 44 ? -0.117 -13.027 -1.008 1.00 1.22 44 LEU A N 6
ATOM 7797 C CA . LEU A 1 44 ? 1.074 -12.189 -0.921 1.00 21.22 44 LEU A CA 6
ATOM 7798 C C . LEU A 1 44 ? 2.002 -12.676 0.187 1.00 74.04 44 LEU A C 6
ATOM 7799 O O . LEU A 1 44 ? 3.216 -12.475 0.128 1.00 72.55 44 LEU A O 6
ATOM 7814 N N . HIS A 1 45 ? 1.423 -13.318 1.197 1.00 32.32 45 HIS A N 6
ATOM 7815 C CA . HIS A 1 45 ? 2.199 -13.836 2.319 1.00 65.22 45 HIS A CA 6
ATOM 7816 C C . HIS A 1 45 ? 3.134 -12.767 2.873 1.00 2.13 45 HIS A C 6
ATOM 7817 O O . HIS A 1 45 ? 4.343 -12.811 2.651 1.00 3.54 45 HIS A O 6
ATOM 7830 N N . MET A 1 46 ? 2.566 -11.806 3.595 1.00 52.13 46 MET A N 6
ATOM 7831 C CA . MET A 1 46 ? 3.350 -10.726 4.181 1.00 2.30 46 MET A CA 6
ATOM 7832 C C . MET A 1 46 ? 2.997 -10.534 5.653 1.00 14.44 46 MET A C 6
ATOM 7833 O O . MET A 1 46 ? 1.882 -10.133 5.986 1.00 42.12 46 MET A O 6
ATOM 7845 N N . SER A 1 47 ? 3.954 -10.823 6.529 1.00 42.22 47 SER A N 6
ATOM 7846 C CA . SER A 1 47 ? 3.741 -10.687 7.965 1.00 12.25 47 SER A CA 6
ATOM 7847 C C . SER A 1 47 ? 3.364 -9.252 8.325 1.00 43.23 47 SER A C 6
ATOM 7848 O O . SER A 1 47 ? 3.615 -8.322 7.558 1.00 74.33 47 SER A O 6
ATOM 7855 N N . SER A 1 48 ? 2.758 -9.082 9.495 1.00 32.22 48 SER A N 6
ATOM 7856 C CA . SER A 1 48 ? 2.342 -7.763 9.957 1.00 4.11 48 SER A CA 6
ATOM 7857 C C . SER A 1 48 ? 3.471 -6.750 9.794 1.00 41.13 48 SER A C 6
ATOM 7858 O O . SER A 1 48 ? 3.237 -5.600 9.420 1.00 14.41 48 SER A O 6
ATOM 7865 N N . ILE A 1 49 ? 4.693 -7.185 10.078 1.00 51.42 49 ILE A N 6
ATOM 7866 C CA . ILE A 1 49 ? 5.858 -6.316 9.963 1.00 32.42 49 ILE A CA 6
ATOM 7867 C C . ILE A 1 49 ? 6.242 -6.101 8.503 1.00 71.22 49 ILE A C 6
ATOM 7868 O O . ILE A 1 49 ? 6.643 -5.005 8.109 1.00 63.33 49 ILE A O 6
ATOM 7883 N N . THR A 1 50 ? 6.113 -7.154 7.702 1.00 4.33 50 THR A N 6
ATOM 7884 C CA . THR A 1 50 ? 6.446 -7.081 6.285 1.00 4.40 50 THR A CA 6
ATOM 7885 C C . THR A 1 50 ? 5.515 -6.123 5.550 1.00 51.21 50 THR A C 6
ATOM 7886 O O . THR A 1 50 ? 5.941 -5.385 4.662 1.00 45.23 50 THR A O 6
ATOM 7897 N N . VAL A 1 51 ? 4.240 -6.138 5.928 1.00 41.11 51 VAL A N 6
ATOM 7898 C CA . VAL A 1 51 ? 3.249 -5.268 5.306 1.00 54.13 51 VAL A CA 6
ATOM 7899 C C . VAL A 1 51 ? 3.569 -3.799 5.561 1.00 45.01 51 VAL A C 6
ATOM 7900 O O . VAL A 1 51 ? 3.556 -2.983 4.640 1.00 24.12 51 VAL A O 6
ATOM 7913 N N . GLY A 1 52 ? 3.858 -3.470 6.816 1.00 0.23 52 GLY A N 6
ATOM 7914 C CA . GLY A 1 52 ? 4.179 -2.099 7.168 1.00 62.33 52 GLY A CA 6
ATOM 7915 C C . GLY A 1 52 ? 5.386 -1.575 6.416 1.00 62.51 52 GLY A C 6
ATOM 7916 O O . GLY A 1 52 ? 5.505 -0.373 6.183 1.00 43.12 52 GLY A O 6
ATOM 7920 N N . GLN A 1 53 ? 6.284 -2.479 6.038 1.00 14.23 53 GLN A N 6
ATOM 7921 C CA . GLN A 1 53 ? 7.490 -2.099 5.311 1.00 75.34 53 GLN A CA 6
ATOM 7922 C C . GLN A 1 53 ? 7.141 -1.502 3.952 1.00 74.25 53 GLN A C 6
ATOM 7923 O O . GLN A 1 53 ? 7.660 -0.452 3.571 1.00 31.31 53 GLN A O 6
ATOM 7935 N N . LEU A 1 54 ? 6.258 -2.177 3.224 1.00 54.03 54 LEU A N 6
ATOM 7936 C CA . LEU A 1 54 ? 5.838 -1.713 1.906 1.00 60.34 54 LEU A CA 6
ATOM 7937 C C . LEU A 1 54 ? 4.752 -0.649 2.024 1.00 12.40 54 LEU A C 6
ATOM 7938 O O . LEU A 1 54 ? 4.668 0.261 1.199 1.00 4.20 54 LEU A O 6
ATOM 7953 N N . VAL A 1 55 ? 3.923 -0.768 3.056 1.00 13.43 55 VAL A N 6
ATOM 7954 C CA . VAL A 1 55 ? 2.845 0.187 3.285 1.00 44.43 55 VAL A CA 6
ATOM 7955 C C . VAL A 1 55 ? 3.388 1.603 3.443 1.00 24.41 55 VAL A C 6
ATOM 7956 O O . VAL A 1 55 ? 2.709 2.577 3.126 1.00 13.41 55 VAL A O 6
ATOM 7969 N N . ASN A 1 56 ? 4.617 1.707 3.936 1.00 21.05 56 ASN A N 6
ATOM 7970 C CA . ASN A 1 56 ? 5.253 3.005 4.137 1.00 32.52 56 ASN A CA 6
ATOM 7971 C C . ASN A 1 56 ? 5.589 3.659 2.800 1.00 23.41 56 ASN A C 6
ATOM 7972 O O . ASN A 1 56 ? 5.419 4.866 2.629 1.00 74.51 56 ASN A O 6
ATOM 7982 N N . GLU A 1 57 ? 6.065 2.853 1.856 1.00 30.21 57 GLU A N 6
ATOM 7983 C CA . GLU A 1 57 ? 6.426 3.354 0.535 1.00 60.13 57 GLU A CA 6
ATOM 7984 C C . GLU A 1 57 ? 5.210 3.947 -0.171 1.00 62.23 57 GLU A C 6
ATOM 7985 O O . GLU A 1 57 ? 5.320 4.935 -0.896 1.00 4.41 57 GLU A O 6
ATOM 7995 N N . ALA A 1 58 ? 4.050 3.335 0.046 1.00 53.40 58 ALA A N 6
ATOM 7996 C CA . ALA A 1 58 ? 2.813 3.802 -0.568 1.00 64.11 58 ALA A CA 6
ATOM 7997 C C . ALA A 1 58 ? 2.438 5.190 -0.061 1.00 11.33 58 ALA A C 6
ATOM 7998 O O . ALA A 1 58 ? 2.181 6.101 -0.848 1.00 65.15 58 ALA A O 6
ATOM 8005 N N . ALA A 1 59 ? 2.410 5.346 1.259 1.00 22.24 59 ALA A N 6
ATOM 8006 C CA . ALA A 1 59 ? 2.069 6.624 1.870 1.00 55.50 59 ALA A CA 6
ATOM 8007 C C . ALA A 1 59 ? 2.957 7.743 1.337 1.00 24.42 59 ALA A C 6
ATOM 8008 O O . ALA A 1 59 ? 2.498 8.864 1.123 1.00 4.51 59 ALA A O 6
ATOM 8015 N N . ARG A 1 60 ? 4.232 7.430 1.127 1.00 33.24 60 ARG A N 6
ATOM 8016 C CA . ARG A 1 60 ? 5.186 8.410 0.621 1.00 74.31 60 ARG A CA 6
ATOM 8017 C C . ARG A 1 60 ? 4.749 8.941 -0.741 1.00 33.24 60 ARG A C 6
AT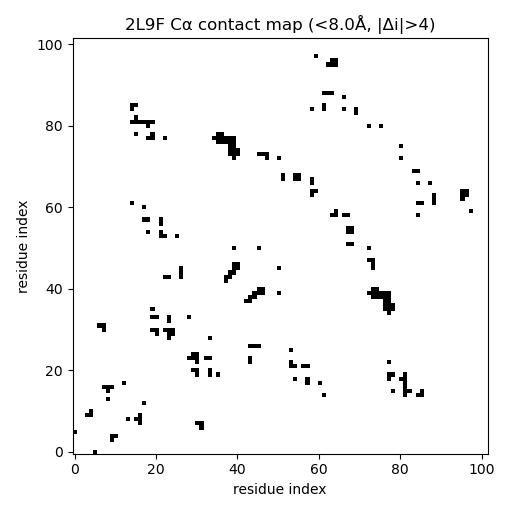OM 8018 O O . ARG A 1 60 ? 4.806 10.142 -0.998 1.00 15.41 60 ARG A O 6
ATOM 8036 N N . ALA A 1 61 ? 4.315 8.035 -1.612 1.00 31.41 61 ALA A N 6
ATOM 8037 C CA . ALA A 1 61 ? 3.868 8.411 -2.947 1.00 10.10 61 ALA A CA 6
ATOM 8038 C C . ALA A 1 61 ? 2.560 9.194 -2.887 1.00 4.32 61 ALA A C 6
ATOM 8039 O O . ALA A 1 61 ? 2.382 10.178 -3.604 1.00 11.21 61 ALA A O 6
ATOM 8046 N N . MET A 1 62 ? 1.649 8.749 -2.029 1.00 55.43 62 MET A N 6
ATOM 8047 C CA . MET A 1 62 ? 0.357 9.410 -1.876 1.00 31.24 62 MET A CA 6
ATOM 8048 C C . MET A 1 62 ? 0.511 10.746 -1.158 1.00 11.53 62 MET A C 6
ATOM 8049 O O . MET A 1 62 ? -0.437 11.524 -1.063 1.00 1.12 62 MET A O 6
ATOM 8061 N N . GLY A 1 63 ? 1.713 11.007 -0.653 1.00 74.41 63 GLY A N 6
ATOM 8062 C CA . GLY A 1 63 ? 1.969 12.250 0.051 1.00 13.31 63 GLY A CA 6
ATOM 8063 C C . GLY A 1 63 ? 1.295 12.298 1.409 1.00 64.20 63 GLY A C 6
ATOM 8064 O O . GLY A 1 63 ? 0.635 13.280 1.749 1.00 24.35 63 GLY A O 6
ATOM 8068 N N . LEU A 1 64 ? 1.460 11.233 2.186 1.00 70.32 64 LEU A N 6
ATOM 8069 C CA . LEU A 1 64 ? 0.861 11.155 3.514 1.00 50.54 64 LEU A CA 6
ATOM 8070 C C . LEU A 1 64 ? 1.920 11.312 4.599 1.00 22.31 64 LEU A C 6
ATOM 8071 O O . LEU A 1 64 ? 3.037 11.756 4.332 1.00 44.34 64 LEU A O 6
ATOM 8086 N N . SER A 1 65 ? 1.564 10.942 5.825 1.00 51.23 65 SER A N 6
ATOM 8087 C CA . SER A 1 65 ? 2.484 11.043 6.952 1.00 4.21 65 SER A CA 6
ATOM 8088 C C . SER A 1 65 ? 2.060 10.114 8.085 1.00 65.43 65 SER A C 6
ATOM 8089 O O . SER A 1 65 ? 2.664 9.063 8.299 1.00 63.01 65 SER A O 6
ATOM 8096 N N . ALA A 1 66 ? 1.016 10.508 8.807 1.00 30.12 66 ALA A N 6
ATOM 8097 C CA . ALA A 1 66 ? 0.510 9.709 9.916 1.00 12.20 66 ALA A CA 6
ATOM 8098 C C . ALA A 1 66 ? -0.345 8.552 9.413 1.00 72.31 66 ALA A C 6
ATOM 8099 O O . ALA A 1 66 ? -0.665 7.630 10.164 1.00 34.35 66 ALA A O 6
ATOM 8106 N N . VAL A 1 67 ? -0.714 8.604 8.137 1.00 1.43 67 VAL A N 6
ATOM 8107 C CA . VAL A 1 67 ? -1.533 7.559 7.534 1.00 14.33 67 VAL A CA 6
ATOM 8108 C C . VAL A 1 67 ? -0.829 6.208 7.593 1.00 54.22 67 VAL A C 6
ATOM 8109 O O . VAL A 1 67 ? -1.459 5.162 7.434 1.00 35.33 67 VAL A O 6
ATOM 8122 N N . ALA A 1 68 ? 0.478 6.238 7.825 1.00 31.44 68 ALA A N 6
ATOM 8123 C CA . ALA A 1 68 ? 1.268 5.015 7.909 1.00 62.15 68 ALA A CA 6
ATOM 8124 C C . ALA A 1 68 ? 0.531 3.940 8.701 1.00 21.14 68 ALA A C 6
ATOM 8125 O O . ALA A 1 68 ? 0.420 4.024 9.924 1.00 52.14 68 ALA A O 6
ATOM 8132 N N . MET A 1 69 ? 0.031 2.931 7.997 1.00 64.52 69 MET A N 6
ATOM 8133 C CA . MET A 1 69 ? -0.694 1.838 8.636 1.00 45.22 69 MET A CA 6
ATOM 8134 C C . MET A 1 69 ? -1.987 2.342 9.271 1.00 63.21 69 MET A C 6
ATOM 8135 O O . MET A 1 69 ? -2.060 2.590 10.475 1.00 22.35 69 MET A O 6
ATOM 8147 N N . PRO A 1 70 ? -3.031 2.499 8.444 1.00 70.54 70 PRO A N 6
ATOM 8148 C CA . PRO A 1 70 ? -4.340 2.974 8.904 1.00 62.34 70 PRO A CA 6
ATOM 8149 C C . PRO A 1 70 ? -5.057 1.948 9.775 1.00 5.10 70 PRO A C 6
ATOM 8150 O O . PRO A 1 70 ? -5.897 2.300 10.603 1.00 71.34 70 PRO A O 6
ATOM 8158 N N . THR A 1 71 ? -4.719 0.677 9.583 1.00 65.34 71 THR A N 6
ATOM 8159 C CA . THR A 1 71 ? -5.331 -0.401 10.349 1.00 73.22 71 THR A CA 6
ATOM 8160 C C . THR A 1 71 ? -4.687 -1.744 10.024 1.00 3.15 71 THR A C 6
ATOM 8161 O O . THR A 1 71 ? -3.857 -1.841 9.120 1.00 44.11 71 THR A O 6
ATOM 8172 N N . ASN A 1 72 ? -5.074 -2.777 10.764 1.00 53.23 72 ASN A N 6
ATOM 8173 C CA . ASN A 1 72 ? -4.534 -4.115 10.553 1.00 42.11 72 ASN A CA 6
ATOM 8174 C C . ASN A 1 72 ? -4.597 -4.500 9.077 1.00 14.41 72 ASN A C 6
ATOM 8175 O O . ASN A 1 72 ? -5.561 -4.179 8.382 1.00 51.40 72 ASN A O 6
ATOM 8185 N N . PHE A 1 73 ? -3.564 -5.191 8.608 1.00 5.45 73 PHE A N 6
ATOM 8186 C CA . PHE A 1 73 ? -3.501 -5.619 7.215 1.00 32.32 73 PHE A CA 6
ATOM 8187 C C . PHE A 1 73 ? -3.395 -7.138 7.118 1.00 31.13 73 PHE A C 6
ATOM 8188 O O . PHE A 1 73 ? -3.688 -7.726 6.078 1.00 63.32 73 PHE A O 6
ATOM 8204 N N . ALA A 1 74 ? -2.972 -7.767 8.211 1.00 0.42 74 ALA A N 6
ATOM 8205 C CA . ALA A 1 74 ? -2.828 -9.216 8.250 1.00 61.25 74 ALA A CA 6
ATOM 8206 C C . ALA A 1 74 ? -4.126 -9.908 7.845 1.00 70.53 74 ALA A C 6
ATOM 8207 O O . ALA A 1 74 ? -4.126 -11.082 7.472 1.00 1.23 74 ALA A O 6
ATOM 8214 N N . THR A 1 75 ? -5.231 -9.175 7.923 1.00 51.02 75 THR A N 6
ATOM 8215 C CA . THR A 1 75 ? -6.536 -9.718 7.567 1.00 74.02 75 THR A CA 6
ATOM 8216 C C . THR A 1 75 ? -7.199 -8.886 6.475 1.00 2.25 75 THR A C 6
ATOM 8217 O O . THR A 1 75 ? -8.378 -9.065 6.175 1.00 44.45 75 THR A O 6
ATOM 8228 N N . ALA A 1 76 ? -6.432 -7.976 5.883 1.00 72.21 76 ALA A N 6
ATOM 8229 C CA . ALA A 1 76 ? -6.944 -7.118 4.822 1.00 51.24 76 ALA A CA 6
ATOM 8230 C C . ALA A 1 76 ? -6.422 -7.559 3.459 1.00 72.20 76 ALA A C 6
ATOM 8231 O O . ALA A 1 76 ? -5.619 -8.488 3.361 1.00 62.13 76 ALA A O 6
ATOM 8238 N N . THR A 1 77 ? -6.881 -6.886 2.408 1.00 71.43 77 THR A N 6
ATOM 8239 C CA . THR A 1 77 ? -6.461 -7.211 1.050 1.00 55.33 77 THR A CA 6
ATOM 8240 C C . THR A 1 77 ? -5.889 -5.986 0.346 1.00 10.10 77 THR A C 6
ATOM 8241 O O . THR A 1 77 ? -5.994 -4.865 0.844 1.00 23.34 77 THR A O 6
ATOM 8252 N N . VAL A 1 78 ? -5.285 -6.208 -0.817 1.00 12.33 78 VAL A N 6
ATOM 8253 C CA . VAL A 1 78 ? -4.696 -5.121 -1.592 1.00 41.33 78 VAL A CA 6
ATOM 8254 C C . VAL A 1 78 ? -5.711 -4.009 -1.837 1.00 72.10 78 VAL A C 6
ATOM 8255 O O . VAL A 1 78 ? -5.365 -2.827 -1.830 1.00 25.24 78 VAL A O 6
ATOM 8268 N N . ARG A 1 79 ? -6.964 -4.396 -2.051 1.00 51.53 79 ARG A N 6
ATOM 8269 C CA . ARG A 1 79 ? -8.030 -3.431 -2.298 1.00 0.24 79 ARG A CA 6
ATOM 8270 C C . ARG A 1 79 ? -8.302 -2.592 -1.054 1.00 34.11 79 ARG A C 6
ATOM 8271 O O . ARG A 1 79 ? -8.563 -1.393 -1.148 1.00 60.22 79 ARG A O 6
ATOM 8289 N N . GLU A 1 80 ? -8.239 -3.231 0.111 1.00 44.44 80 GLU A N 6
ATOM 8290 C CA . GLU A 1 80 ? -8.481 -2.542 1.373 1.00 1.33 80 GLU A CA 6
ATOM 8291 C C . GLU A 1 80 ? -7.407 -1.490 1.633 1.00 12.21 80 GLU A C 6
ATOM 8292 O O . GLU A 1 80 ? -7.712 -0.344 1.962 1.00 45.34 80 GLU A O 6
ATOM 8302 N N . MET A 1 81 ? -6.148 -1.889 1.484 1.00 13.31 81 MET A N 6
ATOM 8303 C CA . MET A 1 81 ? -5.028 -0.980 1.703 1.00 43.24 81 MET A CA 6
ATOM 8304 C C . MET A 1 81 ? -5.029 0.142 0.669 1.00 25.14 81 MET A C 6
ATOM 8305 O O . MET A 1 81 ? -4.747 1.296 0.991 1.00 65.34 81 MET A O 6
ATOM 8317 N N . ALA A 1 82 ? -5.346 -0.206 -0.574 1.00 43.33 82 ALA A N 6
ATOM 8318 C CA . ALA A 1 82 ? -5.384 0.773 -1.654 1.00 43.13 82 ALA A CA 6
ATOM 8319 C C . ALA A 1 82 ? -6.549 1.740 -1.477 1.00 54.32 82 ALA A C 6
ATOM 8320 O O . ALA A 1 82 ? -6.374 2.956 -1.551 1.00 43.40 82 ALA A O 6
ATOM 8327 N N . GLU A 1 83 ? -7.738 1.193 -1.241 1.00 45.31 83 GLU A N 6
ATOM 8328 C CA . GLU A 1 83 ? -8.931 2.010 -1.056 1.00 31.00 83 GLU A CA 6
ATOM 8329 C C . GLU A 1 83 ? -8.765 2.953 0.132 1.00 32.33 83 GLU A C 6
ATOM 8330 O O . GLU A 1 83 ? -9.232 4.091 0.105 1.00 62.15 83 GLU A O 6
ATOM 8340 N N . ALA A 1 84 ? -8.096 2.471 1.174 1.00 34.23 84 ALA A N 6
ATOM 8341 C CA . ALA A 1 84 ? -7.866 3.270 2.371 1.00 60.42 84 ALA A CA 6
ATOM 8342 C C . ALA A 1 84 ? -6.951 4.453 2.075 1.00 50.40 84 ALA A C 6
ATOM 8343 O O . ALA A 1 84 ? -7.206 5.574 2.516 1.00 12.12 84 ALA A O 6
ATOM 8350 N N . LEU A 1 85 ? -5.885 4.197 1.325 1.00 3.32 85 LEU A N 6
ATOM 8351 C CA . LEU A 1 85 ? -4.931 5.241 0.969 1.00 3.43 85 LEU A CA 6
ATOM 8352 C C . LEU A 1 85 ? -5.533 6.204 -0.050 1.00 13.15 85 LEU A C 6
ATOM 8353 O O . LEU A 1 85 ? -5.363 7.419 0.055 1.00 22.15 85 LEU A O 6
ATOM 8368 N N . GLU A 1 86 ? -6.239 5.654 -1.032 1.00 24.04 86 GLU A N 6
ATOM 8369 C CA . GLU A 1 86 ? -6.866 6.465 -2.069 1.00 51.24 86 GLU A CA 6
ATOM 8370 C C . GLU A 1 86 ? -7.887 7.424 -1.465 1.00 54.21 86 GLU A C 6
ATOM 8371 O O . GLU A 1 86 ? -8.104 8.521 -1.978 1.00 44.52 86 GLU A O 6
ATOM 8381 N N . ALA A 1 87 ? -8.510 7.004 -0.369 1.00 64.25 87 ALA A N 6
ATOM 8382 C CA . ALA A 1 87 ? -9.506 7.825 0.307 1.00 45.14 87 ALA A CA 6
ATOM 8383 C C . ALA A 1 87 ? -8.882 9.100 0.863 1.00 1.33 87 ALA A C 6
ATOM 8384 O O . ALA A 1 87 ? -9.503 10.162 0.853 1.00 54.12 87 ALA A O 6
ATOM 8391 N N . ARG A 1 88 ? -7.649 8.986 1.346 1.00 2.52 88 ARG A N 6
ATOM 8392 C CA . ARG A 1 88 ? -6.941 10.130 1.907 1.00 14.13 88 ARG A CA 6
ATOM 8393 C C . ARG A 1 88 ? -6.769 11.230 0.863 1.00 14.01 88 ARG A C 6
ATOM 8394 O O . ARG A 1 88 ? -7.241 12.352 1.046 1.00 61.24 88 ARG A O 6
ATOM 8412 N N . GLU A 1 89 ? -6.089 10.899 -0.230 1.00 11.52 89 GLU A N 6
ATOM 8413 C CA . GLU A 1 89 ? -5.855 11.860 -1.302 1.00 31.42 89 GLU A CA 6
ATOM 8414 C C . GLU A 1 89 ? -7.171 12.292 -1.943 1.00 15.33 89 GLU A C 6
ATOM 8415 O O . GLU A 1 89 ? -7.311 13.432 -2.387 1.00 42.43 89 GLU A O 6
ATOM 8425 N N . ARG A 1 90 ? -8.130 11.374 -1.988 1.00 71.44 90 ARG A N 6
ATOM 8426 C CA . ARG A 1 90 ? -9.434 11.659 -2.576 1.00 33.32 90 ARG A CA 6
ATOM 8427 C C . ARG A 1 90 ? -10.142 12.773 -1.811 1.00 50.23 90 ARG A C 6
ATOM 8428 O O . ARG A 1 90 ? -11.006 13.458 -2.356 1.00 54.34 90 ARG A O 6
ATOM 8446 N N . GLU A 1 91 ? -9.771 12.946 -0.547 1.00 72.31 91 GLU A N 6
ATOM 8447 C CA . GLU A 1 91 ? -10.373 13.975 0.292 1.00 55.11 91 GLU A CA 6
ATOM 8448 C C . GLU A 1 91 ? -9.467 15.199 0.385 1.00 1.42 91 GLU A C 6
ATOM 8449 O O . GLU A 1 91 ? -9.942 16.330 0.495 1.00 24.03 91 GLU A O 6
ATOM 8459 N N . ALA A 1 92 ? -8.160 14.965 0.342 1.00 1.22 92 ALA A N 6
ATOM 8460 C CA . ALA A 1 92 ? -7.187 16.048 0.419 1.00 20.25 92 ALA A CA 6
ATOM 8461 C C . ALA A 1 92 ? -7.497 17.139 -0.601 1.00 31.43 92 ALA A C 6
ATOM 8462 O O . ALA A 1 92 ? -8.212 16.922 -1.578 1.00 3.55 92 ALA A O 6
ATOM 8469 N N . PRO A 1 93 ? -6.947 18.341 -0.368 1.00 62.13 93 PRO A N 6
ATOM 8470 C CA . PRO A 1 93 ? -7.152 19.490 -1.256 1.00 62.44 93 PRO A CA 6
ATOM 8471 C C . PRO A 1 93 ? -6.448 19.318 -2.597 1.00 31.33 93 PRO A C 6
ATOM 8472 O O . PRO A 1 93 ? -6.647 20.109 -3.520 1.00 23.24 93 PRO A O 6
ATOM 8480 N N . HIS A 1 94 ? -5.623 18.280 -2.699 1.00 61.54 94 HIS A N 6
ATOM 8481 C CA . HIS A 1 94 ? -4.890 18.004 -3.930 1.00 31.13 94 HIS A CA 6
ATOM 8482 C C . HIS A 1 94 ? -3.921 19.138 -4.249 1.00 4.54 94 HIS A C 6
ATOM 8483 O O . HIS A 1 94 ? -4.329 20.212 -4.695 1.00 61.41 94 HIS A O 6
ATOM 8496 N N . LEU A 1 95 ? -2.636 18.893 -4.020 1.00 33.03 95 LEU A N 6
ATOM 8497 C CA . LEU A 1 95 ? -1.607 19.894 -4.283 1.00 22.54 95 LEU A CA 6
ATOM 8498 C C . LEU A 1 95 ? -0.910 19.621 -5.612 1.00 44.41 95 LEU A C 6
ATOM 8499 O O . LEU A 1 95 ? -1.255 18.677 -6.322 1.00 4.30 95 LEU A O 6
ATOM 8514 N N . GLU A 1 96 ? 0.073 20.454 -5.941 1.00 41.43 96 GLU A N 6
ATOM 8515 C CA . GLU A 1 96 ? 0.818 20.302 -7.184 1.00 4.32 96 GLU A CA 6
ATOM 8516 C C . GLU A 1 96 ? 1.724 19.075 -7.129 1.00 45.12 96 GLU A C 6
ATOM 8517 O O . GLU A 1 96 ? 2.428 18.854 -6.144 1.00 25.34 96 GLU A O 6
ATOM 8527 N N . HIS A 1 97 ? 1.699 18.281 -8.195 1.00 71.53 97 HIS A N 6
ATOM 8528 C CA . HIS A 1 97 ? 2.517 17.075 -8.268 1.00 44.11 97 HIS A CA 6
ATOM 8529 C C . HIS A 1 97 ? 2.273 16.179 -7.059 1.00 62.51 97 HIS A C 6
ATOM 8530 O O . HIS A 1 97 ? 3.001 16.246 -6.068 1.00 73.41 97 HIS A O 6
ATOM 8543 N N . HIS A 1 98 ? 1.246 15.340 -7.146 1.00 70.21 98 HIS A N 6
ATOM 8544 C CA . HIS A 1 98 ? 0.906 14.430 -6.058 1.00 64.51 98 HIS A CA 6
ATOM 8545 C C . HIS A 1 98 ? 1.084 12.977 -6.489 1.00 21.15 98 HIS A C 6
ATOM 8546 O O . HIS A 1 98 ? 1.411 12.112 -5.675 1.00 1.34 98 HIS A O 6
ATOM 8559 N N . HIS A 1 99 ? 0.867 12.715 -7.774 1.00 51.12 99 HIS A N 6
ATOM 8560 C CA . HIS A 1 99 ? 1.002 11.367 -8.313 1.00 32.11 99 HIS A CA 6
ATOM 8561 C C . HIS A 1 99 ? 2.323 11.211 -9.060 1.00 11.22 99 HIS A C 6
ATOM 8562 O O . HIS A 1 99 ? 2.863 12.180 -9.597 1.00 65.31 99 HIS A O 6
ATOM 8575 N N . HIS A 1 100 ? 2.841 9.987 -9.090 1.00 62.23 100 HIS A N 6
ATOM 8576 C CA . HIS A 1 100 ? 4.100 9.705 -9.771 1.00 45.14 100 HIS A CA 6
ATOM 8577 C C . HIS A 1 100 ? 3.852 9.278 -11.215 1.00 51.03 100 HIS A C 6
ATOM 8578 O O . HIS A 1 100 ? 4.269 9.956 -12.155 1.00 14.51 100 HIS A O 6
ATOM 8591 N N . HIS A 1 101 ? 3.170 8.149 -11.385 1.00 30.40 101 HIS A N 6
ATOM 8592 C CA . HIS A 1 101 ? 2.868 7.631 -12.714 1.00 40.34 101 HIS A CA 6
ATOM 8593 C C . HIS A 1 101 ? 1.375 7.736 -13.011 1.00 54.31 101 HIS A C 6
ATOM 8594 O O . HIS A 1 101 ? 0.570 7.995 -12.115 1.00 65.55 101 HIS A O 6
ATOM 8607 N N . HIS A 1 102 ? 1.011 7.535 -14.274 1.00 61.34 102 HIS A N 6
ATOM 8608 C CA . HIS A 1 102 ? -0.385 7.607 -14.688 1.00 52.42 102 HIS A CA 6
ATOM 8609 C C . HIS A 1 102 ? -0.756 6.410 -15.559 1.00 40.31 102 HIS A C 6
ATOM 8610 O O . HIS A 1 102 ? -1.905 6.269 -15.980 1.00 13.03 102 HIS A O 6
ATOM 8623 N N . MET A 1 1 ? -8.572 -8.353 -26.591 1.00 24.12 1 MET A N 7
ATOM 8624 C CA . MET A 1 1 ? -7.127 -8.527 -26.703 1.00 53.22 1 MET A CA 7
ATOM 8625 C C . MET A 1 1 ? -6.472 -7.276 -27.280 1.00 61.15 1 MET A C 7
ATOM 8626 O O . MET A 1 1 ? -6.882 -6.777 -28.329 1.00 33.45 1 MET A O 7
ATOM 8638 N N . ALA A 1 2 ? -5.455 -6.774 -26.590 1.00 24.44 2 ALA A N 7
ATOM 8639 C CA . ALA A 1 2 ? -4.742 -5.584 -27.035 1.00 1.31 2 ALA A CA 7
ATOM 8640 C C . ALA A 1 2 ? -3.353 -5.507 -26.409 1.00 60.04 2 ALA A C 7
ATOM 8641 O O . ALA A 1 2 ? -2.990 -6.341 -25.579 1.00 32.11 2 ALA A O 7
ATOM 8648 N N . ARG A 1 3 ? -2.582 -4.504 -26.812 1.00 2.24 3 ARG A N 7
ATOM 8649 C CA . ARG A 1 3 ? -1.232 -4.320 -26.291 1.00 20.01 3 ARG A CA 7
ATOM 8650 C C . ARG A 1 3 ? -1.163 -3.101 -25.376 1.00 72.23 3 ARG A C 7
ATOM 8651 O O . ARG A 1 3 ? -0.103 -2.501 -25.204 1.00 0.22 3 ARG A O 7
ATOM 8669 N N . ALA A 1 4 ? -2.301 -2.741 -24.792 1.00 50.41 4 ALA A N 7
ATOM 8670 C CA . ALA A 1 4 ? -2.370 -1.595 -23.894 1.00 63.13 4 ALA A CA 7
ATOM 8671 C C . ALA A 1 4 ? -2.066 -2.004 -22.457 1.00 65.12 4 ALA A C 7
ATOM 8672 O O . ALA A 1 4 ? -1.631 -1.186 -21.647 1.00 21.33 4 ALA A O 7
ATOM 8679 N N . ASP A 1 5 ? -2.298 -3.275 -22.147 1.00 41.22 5 ASP A N 7
ATOM 8680 C CA . ASP A 1 5 ? -2.048 -3.793 -20.807 1.00 63.33 5 ASP A CA 7
ATOM 8681 C C . ASP A 1 5 ? -0.612 -4.293 -20.677 1.00 51.13 5 ASP A C 7
ATOM 8682 O O . ASP A 1 5 ? -0.376 -5.483 -20.466 1.00 43.21 5 ASP A O 7
ATOM 8690 N N . ASP A 1 6 ? 0.341 -3.378 -20.805 1.00 13.25 6 ASP A N 7
ATOM 8691 C CA . ASP A 1 6 ? 1.753 -3.725 -20.702 1.00 33.21 6 ASP A CA 7
ATOM 8692 C C . ASP A 1 6 ? 2.070 -4.311 -19.329 1.00 2.34 6 ASP A C 7
ATOM 8693 O O . ASP A 1 6 ? 1.168 -4.623 -18.552 1.00 15.21 6 ASP A O 7
ATOM 8701 N N . THR A 1 7 ? 3.359 -4.459 -19.037 1.00 43.14 7 THR A N 7
ATOM 8702 C CA . THR A 1 7 ? 3.795 -5.010 -17.760 1.00 73.10 7 THR A CA 7
ATOM 8703 C C . THR A 1 7 ? 3.115 -4.300 -16.595 1.00 71.13 7 THR A C 7
ATOM 8704 O O . THR A 1 7 ? 2.271 -4.879 -15.910 1.00 23.41 7 THR A O 7
ATOM 8715 N N . ALA A 1 8 ? 3.487 -3.044 -16.374 1.00 42.35 8 ALA A N 7
ATOM 8716 C CA . ALA A 1 8 ? 2.910 -2.254 -15.293 1.00 21.40 8 ALA A CA 7
ATOM 8717 C C . ALA A 1 8 ? 1.386 -2.290 -15.340 1.00 2.43 8 ALA A C 7
ATOM 8718 O O . ALA A 1 8 ? 0.794 -2.686 -16.345 1.00 1.34 8 ALA A O 7
ATOM 8725 N N . LEU A 1 9 ? 0.756 -1.874 -14.247 1.00 60.44 9 LEU A N 7
ATOM 8726 C CA . LEU A 1 9 ? -0.700 -1.860 -14.162 1.00 51.24 9 LEU A CA 7
ATOM 8727 C C . LEU A 1 9 ? -1.292 -0.844 -15.135 1.00 62.22 9 LEU A C 7
ATOM 8728 O O . LEU A 1 9 ? -0.968 0.343 -15.105 1.00 62.52 9 LEU A O 7
ATOM 8743 N N . PRO A 1 10 ? -2.182 -1.320 -16.019 1.00 61.22 10 PRO A N 7
ATOM 8744 C CA . PRO A 1 10 ? -2.839 -0.470 -17.016 1.00 72.22 10 PRO A CA 7
ATOM 8745 C C . PRO A 1 10 ? -3.835 0.499 -16.386 1.00 21.34 10 PRO A C 7
ATOM 8746 O O . PRO A 1 10 ? -4.359 1.387 -17.056 1.00 51.53 10 PRO A O 7
ATOM 8754 N N . ALA A 1 11 ? -4.091 0.320 -15.094 1.00 20.53 11 ALA A N 7
ATOM 8755 C CA . ALA A 1 11 ? -5.021 1.179 -14.374 1.00 55.31 11 ALA A CA 7
ATOM 8756 C C . ALA A 1 11 ? -4.438 2.575 -14.174 1.00 13.11 11 ALA A C 7
ATOM 8757 O O . ALA A 1 11 ? -3.377 2.734 -13.571 1.00 22.44 11 ALA A O 7
ATOM 8764 N N . ALA A 1 12 ? -5.138 3.582 -14.685 1.00 11.33 12 ALA A N 7
ATOM 8765 C CA . ALA A 1 12 ? -4.690 4.963 -14.562 1.00 15.51 12 ALA A CA 7
ATOM 8766 C C . ALA A 1 12 ? -5.089 5.552 -13.213 1.00 35.44 12 ALA A C 7
ATOM 8767 O O . ALA A 1 12 ? -4.783 6.706 -12.910 1.00 4.24 12 ALA A O 7
ATOM 8774 N N . THR A 1 13 ? -5.775 4.751 -12.402 1.00 4.40 13 THR A N 7
ATOM 8775 C CA . THR A 1 13 ? -6.217 5.193 -11.086 1.00 52.21 13 THR A CA 7
ATOM 8776 C C . THR A 1 13 ? -5.084 5.870 -10.324 1.00 34.23 13 THR A C 7
ATOM 8777 O O . THR A 1 13 ? -5.292 6.879 -9.650 1.00 31.21 13 THR A O 7
ATOM 8788 N N . GLY A 1 14 ? -3.884 5.310 -10.435 1.00 24.35 14 GLY A N 7
ATOM 8789 C CA . GLY A 1 14 ? -2.734 5.874 -9.752 1.00 34.03 14 GLY A CA 7
ATOM 8790 C C . GLY A 1 14 ? -2.613 5.386 -8.322 1.00 64.30 14 GLY A C 7
ATOM 8791 O O . GLY A 1 14 ? -1.725 4.595 -8.002 1.00 43.24 14 GLY A O 7
ATOM 8795 N N . ALA A 1 15 ? -3.506 5.859 -7.459 1.00 72.21 15 ALA A N 7
ATOM 8796 C CA . ALA A 1 15 ? -3.495 5.464 -6.055 1.00 3.44 15 ALA A CA 7
ATOM 8797 C C . ALA A 1 15 ? -3.664 3.957 -5.907 1.00 43.34 15 ALA A C 7
ATOM 8798 O O . ALA A 1 15 ? -2.842 3.288 -5.280 1.00 34.14 15 ALA A O 7
ATOM 8805 N N . LEU A 1 16 ? -4.735 3.427 -6.488 1.00 62.40 16 LEU A N 7
ATOM 8806 C CA . LEU A 1 16 ? -5.012 1.996 -6.420 1.00 40.02 16 LEU A CA 7
ATOM 8807 C C . LEU A 1 16 ? -3.870 1.190 -7.029 1.00 24.22 16 LEU A C 7
ATOM 8808 O O . LEU A 1 16 ? -3.504 0.132 -6.519 1.00 73.40 16 LEU A O 7
ATOM 8823 N N . GLU A 1 17 ? -3.308 1.699 -8.121 1.00 41.51 17 GLU A N 7
ATOM 8824 C CA . GLU A 1 17 ? -2.205 1.027 -8.797 1.00 62.34 17 GLU A CA 7
ATOM 8825 C C . GLU A 1 17 ? -0.932 1.092 -7.959 1.00 12.43 17 GLU A C 7
ATOM 8826 O O . GLU A 1 17 ? -0.110 0.175 -7.984 1.00 72.45 17 GLU A O 7
ATOM 8836 N N . LEU A 1 18 ? -0.773 2.184 -7.219 1.00 54.35 18 LEU A N 7
ATOM 8837 C CA . LEU A 1 18 ? 0.400 2.370 -6.373 1.00 13.52 18 LEU A CA 7
ATOM 8838 C C . LEU A 1 18 ? 0.483 1.281 -5.308 1.00 12.40 18 LEU A C 7
ATOM 8839 O O . LEU A 1 18 ? 1.503 0.607 -5.173 1.00 21.32 18 LEU A O 7
ATOM 8854 N N . VAL A 1 19 ? -0.600 1.115 -4.554 1.00 42.40 19 VAL A N 7
ATOM 8855 C CA . VAL A 1 19 ? -0.651 0.106 -3.503 1.00 65.23 19 VAL A CA 7
ATOM 8856 C C . VAL A 1 19 ? -0.505 -1.297 -4.081 1.00 24.42 19 VAL A C 7
ATOM 8857 O O . VAL A 1 19 ? 0.354 -2.070 -3.654 1.00 31.20 19 VAL A O 7
ATOM 8870 N N . ARG A 1 20 ? -1.348 -1.621 -5.055 1.00 42.43 20 ARG A N 7
ATOM 8871 C CA . ARG A 1 20 ? -1.314 -2.932 -5.693 1.00 71.24 20 ARG A CA 7
ATOM 8872 C C . ARG A 1 20 ? 0.076 -3.231 -6.248 1.00 11.42 20 ARG A C 7
ATOM 8873 O O . ARG A 1 20 ? 0.561 -4.359 -6.164 1.00 55.12 20 ARG A O 7
ATOM 8891 N N . HIS A 1 21 ? 0.712 -2.210 -6.817 1.00 72.45 21 HIS A N 7
ATOM 8892 C CA . HIS A 1 21 ? 2.045 -2.363 -7.387 1.00 12.02 21 HIS A CA 7
ATOM 8893 C C . HIS A 1 21 ? 3.064 -2.704 -6.302 1.00 14.52 21 HIS A C 7
ATOM 8894 O O . HIS A 1 21 ? 3.830 -3.659 -6.434 1.00 10.04 21 HIS A O 7
ATOM 8907 N N . LEU A 1 22 ? 3.066 -1.916 -5.232 1.00 62.40 22 LEU A N 7
ATOM 8908 C CA . LEU A 1 22 ? 3.990 -2.134 -4.124 1.00 22.10 22 LEU A CA 7
ATOM 8909 C C . LEU A 1 22 ? 3.832 -3.540 -3.552 1.00 11.14 22 LEU A C 7
ATOM 8910 O O . LEU A 1 22 ? 4.818 -4.206 -3.233 1.00 42.23 22 LEU A O 7
ATOM 8925 N N . VAL A 1 23 ? 2.587 -3.985 -3.424 1.00 12.51 23 VAL A N 7
ATOM 8926 C CA . VAL A 1 23 ? 2.300 -5.312 -2.892 1.00 4.40 23 VAL A CA 7
ATOM 8927 C C . VAL A 1 23 ? 2.790 -6.401 -3.841 1.00 75.11 23 VAL A C 7
ATOM 8928 O O . VAL A 1 23 ? 3.469 -7.339 -3.426 1.00 20.55 23 VAL A O 7
ATOM 8941 N N . ALA A 1 24 ? 2.440 -6.269 -5.116 1.00 20.05 24 ALA A N 7
ATOM 8942 C CA . ALA A 1 24 ? 2.847 -7.240 -6.124 1.00 64.32 24 ALA A CA 7
ATOM 8943 C C . ALA A 1 24 ? 4.364 -7.387 -6.164 1.00 62.51 24 ALA A C 7
ATOM 8944 O O . ALA A 1 24 ? 4.889 -8.501 -6.146 1.00 12.42 24 ALA A O 7
ATOM 8951 N N . GLU A 1 25 ? 5.063 -6.258 -6.219 1.00 22.12 25 GLU A N 7
ATOM 8952 C CA . GLU A 1 25 ? 6.520 -6.262 -6.264 1.00 34.50 25 GLU A CA 7
ATOM 8953 C C . GLU A 1 25 ? 7.102 -6.834 -4.974 1.00 53.15 25 GLU A C 7
ATOM 8954 O O . GLU A 1 25 ? 8.196 -7.397 -4.970 1.00 33.30 25 GLU A O 7
ATOM 8964 N N . ARG A 1 26 ? 6.362 -6.683 -3.881 1.00 14.23 26 ARG A N 7
ATOM 8965 C CA . ARG A 1 26 ? 6.804 -7.181 -2.583 1.00 65.03 26 ARG A CA 7
ATOM 8966 C C . ARG A 1 26 ? 6.570 -8.685 -2.471 1.00 73.43 26 ARG A C 7
ATOM 8967 O O . ARG A 1 26 ? 7.129 -9.347 -1.596 1.00 54.41 26 ARG A O 7
ATOM 8985 N N . ALA A 1 27 ? 5.741 -9.218 -3.361 1.00 64.14 27 ALA A N 7
ATOM 8986 C CA . ALA A 1 27 ? 5.434 -10.644 -3.364 1.00 13.13 27 ALA A CA 7
ATOM 8987 C C . ALA A 1 27 ? 6.241 -11.378 -4.428 1.00 43.50 27 ALA A C 7
ATOM 8988 O O . ALA A 1 27 ? 5.993 -12.549 -4.711 1.00 73.43 27 ALA A O 7
ATOM 8995 N N . GLU A 1 28 ? 7.207 -10.680 -5.018 1.00 31.33 28 GLU A N 7
ATOM 8996 C CA . GLU A 1 28 ? 8.050 -11.267 -6.054 1.00 55.12 28 GLU A CA 7
ATOM 8997 C C . GLU A 1 28 ? 7.229 -11.601 -7.297 1.00 23.32 28 GLU A C 7
ATOM 8998 O O . GLU A 1 28 ? 7.465 -12.616 -7.955 1.00 51.45 28 GLU A O 7
ATOM 9008 N N . LEU A 1 29 ? 6.265 -10.743 -7.611 1.00 62.31 29 LEU A N 7
ATOM 9009 C CA . LEU A 1 29 ? 5.409 -10.947 -8.774 1.00 51.24 29 LEU A CA 7
ATOM 9010 C C . LEU A 1 29 ? 4.987 -9.612 -9.381 1.00 43.11 29 LEU A C 7
ATOM 9011 O O . LEU A 1 29 ? 5.030 -8.566 -8.732 1.00 21.31 29 LEU A O 7
ATOM 9026 N N . PRO A 1 30 ? 4.567 -9.647 -10.654 1.00 2.14 30 PRO A N 7
ATOM 9027 C CA . PRO A 1 30 ? 4.127 -8.449 -11.375 1.00 22.11 30 PRO A CA 7
ATOM 9028 C C . PRO A 1 30 ? 2.801 -7.911 -10.850 1.00 41.33 30 PRO A C 7
ATOM 9029 O O . PRO A 1 30 ? 2.018 -8.644 -10.246 1.00 3.30 30 PRO A O 7
ATOM 9037 N N . VAL A 1 31 ? 2.554 -6.626 -11.084 1.00 1.31 31 VAL A N 7
ATOM 9038 C CA . VAL A 1 31 ? 1.321 -5.990 -10.637 1.00 72.35 31 VAL A CA 7
ATOM 9039 C C . VAL A 1 31 ? 0.141 -6.401 -11.511 1.00 20.35 31 VAL A C 7
ATOM 9040 O O . VAL A 1 31 ? -1.004 -6.051 -11.229 1.00 14.53 31 VAL A O 7
ATOM 9053 N N . GLU A 1 32 ? 0.430 -7.148 -12.572 1.00 14.34 32 GLU A N 7
ATOM 9054 C CA . GLU A 1 32 ? -0.608 -7.607 -13.487 1.00 41.42 32 GLU A CA 7
ATOM 9055 C C . GLU A 1 32 ? -1.288 -8.864 -12.954 1.00 14.03 32 GLU A C 7
ATOM 9056 O O . GLU A 1 32 ? -2.440 -9.147 -13.283 1.00 34.34 32 GLU A O 7
ATOM 9066 N N . VAL A 1 33 ? -0.566 -9.614 -12.128 1.00 31.30 33 VAL A N 7
ATOM 9067 C CA . VAL A 1 33 ? -1.099 -10.842 -11.546 1.00 0.54 33 VAL A CA 7
ATOM 9068 C C . VAL A 1 33 ? -1.742 -10.572 -10.190 1.00 62.31 33 VAL A C 7
ATOM 9069 O O . VAL A 1 33 ? -2.382 -11.450 -9.610 1.00 60.11 33 VAL A O 7
ATOM 9082 N N . LEU A 1 34 ? -1.569 -9.354 -9.690 1.00 63.11 34 LEU A N 7
ATOM 9083 C CA . LEU A 1 34 ? -2.133 -8.969 -8.402 1.00 32.55 34 LEU A CA 7
ATOM 9084 C C . LEU A 1 34 ? -3.652 -8.866 -8.481 1.00 73.45 34 LEU A C 7
ATOM 9085 O O . LEU A 1 34 ? -4.194 -8.175 -9.345 1.00 35.20 34 LEU A O 7
ATOM 9100 N N . ARG A 1 35 ? -4.335 -9.557 -7.574 1.00 61.21 35 ARG A N 7
ATOM 9101 C CA . ARG A 1 35 ? -5.793 -9.543 -7.540 1.00 2.13 35 ARG A CA 7
ATOM 9102 C C . ARG A 1 35 ? -6.302 -8.654 -6.410 1.00 53.12 35 ARG A C 7
ATOM 9103 O O . ARG A 1 35 ? -5.605 -8.430 -5.421 1.00 20.40 35 ARG A O 7
ATOM 9121 N N . ASP A 1 36 ? -7.521 -8.150 -6.565 1.00 43.24 36 ASP A N 7
ATOM 9122 C CA . ASP A 1 36 ? -8.125 -7.285 -5.557 1.00 61.45 36 ASP A CA 7
ATOM 9123 C C . ASP A 1 36 ? -8.541 -8.090 -4.330 1.00 33.53 36 ASP A C 7
ATOM 9124 O O . ASP A 1 36 ? -8.818 -7.526 -3.271 1.00 71.43 36 ASP A O 7
ATOM 9132 N N . ASP A 1 37 ? -8.581 -9.410 -4.479 1.00 1.52 37 ASP A N 7
ATOM 9133 C CA . ASP A 1 37 ? -8.963 -10.291 -3.382 1.00 61.21 37 ASP A CA 7
ATOM 9134 C C . ASP A 1 37 ? -7.730 -10.905 -2.725 1.00 11.54 37 ASP A C 7
ATOM 9135 O O . ASP A 1 37 ? -7.833 -11.583 -1.703 1.00 73.40 37 ASP A O 7
ATOM 9143 N N . SER A 1 38 ? -6.566 -10.662 -3.319 1.00 30.05 38 SER A N 7
ATOM 9144 C CA . SER A 1 38 ? -5.315 -11.194 -2.793 1.00 22.41 38 SER A CA 7
ATOM 9145 C C . SER A 1 38 ? -4.995 -10.588 -1.430 1.00 51.14 38 SER A C 7
ATOM 9146 O O . SER A 1 38 ? -4.713 -9.395 -1.320 1.00 24.40 38 SER A O 7
ATOM 9153 N N . ARG A 1 39 ? -5.044 -11.419 -0.394 1.00 23.24 39 ARG A N 7
ATOM 9154 C CA . ARG A 1 39 ? -4.762 -10.966 0.962 1.00 34.42 39 ARG A CA 7
ATOM 9155 C C . ARG A 1 39 ? -3.260 -10.816 1.185 1.00 4.32 39 ARG A C 7
ATOM 9156 O O . ARG A 1 39 ? -2.454 -11.427 0.482 1.00 3.54 39 ARG A O 7
ATOM 9174 N N . PHE A 1 40 ? -2.890 -9.999 2.165 1.00 20.02 40 PHE A N 7
ATOM 9175 C CA . PHE A 1 40 ? -1.485 -9.768 2.479 1.00 40.30 40 PHE A CA 7
ATOM 9176 C C . PHE A 1 40 ? -0.912 -10.923 3.295 1.00 40.32 40 PHE A C 7
ATOM 9177 O O . PHE A 1 40 ? 0.087 -10.766 3.998 1.00 3.23 40 PHE A O 7
ATOM 9193 N N . LEU A 1 41 ? -1.552 -12.082 3.197 1.00 65.52 41 LEU A N 7
ATOM 9194 C CA . LEU A 1 41 ? -1.108 -13.266 3.925 1.00 2.14 41 LEU A CA 7
ATOM 9195 C C . LEU A 1 41 ? -1.644 -14.538 3.277 1.00 62.13 41 LEU A C 7
ATOM 9196 O O . LEU A 1 41 ? -0.936 -15.541 3.175 1.00 55.31 41 LEU A O 7
ATOM 9211 N N . ASP A 1 42 ? -2.897 -14.490 2.838 1.00 11.42 42 ASP A N 7
ATOM 9212 C CA . ASP A 1 42 ? -3.528 -15.637 2.196 1.00 22.34 42 ASP A CA 7
ATOM 9213 C C . ASP A 1 42 ? -2.728 -16.084 0.976 1.00 30.41 42 ASP A C 7
ATOM 9214 O O . ASP A 1 42 ? -2.356 -17.252 0.860 1.00 4.31 42 ASP A O 7
ATOM 9222 N N . ASP A 1 43 ? -2.467 -15.148 0.071 1.00 44.10 43 ASP A N 7
ATOM 9223 C CA . ASP A 1 43 ? -1.712 -15.446 -1.141 1.00 62.31 43 ASP A CA 7
ATOM 9224 C C . ASP A 1 43 ? -0.402 -14.664 -1.170 1.00 0.11 43 ASP A C 7
ATOM 9225 O O . ASP A 1 43 ? 0.669 -15.236 -1.375 1.00 1.34 43 ASP A O 7
ATOM 9233 N N . LEU A 1 44 ? -0.496 -13.355 -0.966 1.00 12.41 44 LEU A N 7
ATOM 9234 C CA . LEU A 1 44 ? 0.680 -12.494 -0.970 1.00 4.14 44 LEU A CA 7
ATOM 9235 C C . LEU A 1 44 ? 1.669 -12.915 0.113 1.00 71.33 44 LEU A C 7
ATOM 9236 O O . LEU A 1 44 ? 2.869 -12.662 0.007 1.00 44.02 44 LEU A O 7
ATOM 9251 N N . HIS A 1 45 ? 1.156 -13.564 1.154 1.00 71.01 45 HIS A N 7
ATOM 9252 C CA . HIS A 1 45 ? 1.993 -14.024 2.256 1.00 30.10 45 HIS A CA 7
ATOM 9253 C C . HIS A 1 45 ? 2.934 -12.917 2.724 1.00 42.11 45 HIS A C 7
ATOM 9254 O O . HIS A 1 45 ? 4.099 -12.872 2.329 1.00 73.12 45 HIS A O 7
ATOM 9267 N N . MET A 1 46 ? 2.419 -12.026 3.565 1.00 62.20 46 MET A N 7
ATOM 9268 C CA . MET A 1 46 ? 3.214 -10.920 4.086 1.00 3.20 46 MET A CA 7
ATOM 9269 C C . MET A 1 46 ? 2.941 -10.707 5.571 1.00 71.24 46 MET A C 7
ATOM 9270 O O . MET A 1 46 ? 1.821 -10.382 5.966 1.00 13.41 46 MET A O 7
ATOM 9282 N N . SER A 1 47 ? 3.971 -10.892 6.390 1.00 41.22 47 SER A N 7
ATOM 9283 C CA . SER A 1 47 ? 3.841 -10.724 7.833 1.00 53.22 47 SER A CA 7
ATOM 9284 C C . SER A 1 47 ? 3.440 -9.293 8.179 1.00 44.32 47 SER A C 7
ATOM 9285 O O . SER A 1 47 ? 3.690 -8.364 7.411 1.00 13.34 47 SER A O 7
ATOM 9292 N N . SER A 1 48 ? 2.815 -9.125 9.340 1.00 50.40 48 SER A N 7
ATOM 9293 C CA . SER A 1 48 ? 2.375 -7.809 9.787 1.00 51.53 48 SER A CA 7
ATOM 9294 C C . SER A 1 48 ? 3.498 -6.786 9.653 1.00 34.14 48 SER A C 7
ATOM 9295 O O . SER A 1 48 ? 3.261 -5.629 9.303 1.00 62.11 48 SER A O 7
ATOM 9302 N N . ILE A 1 49 ? 4.723 -7.220 9.935 1.00 45.54 49 ILE A N 7
ATOM 9303 C CA . ILE A 1 49 ? 5.883 -6.343 9.844 1.00 21.11 49 ILE A CA 7
ATOM 9304 C C . ILE A 1 49 ? 6.260 -6.077 8.391 1.00 51.31 49 ILE A C 7
ATOM 9305 O O . ILE A 1 49 ? 6.596 -4.952 8.021 1.00 4.24 49 ILE A O 7
ATOM 9320 N N . THR A 1 50 ? 6.199 -7.120 7.569 1.00 1.21 50 THR A N 7
ATOM 9321 C CA . THR A 1 50 ? 6.533 -6.999 6.155 1.00 71.04 50 THR A CA 7
ATOM 9322 C C . THR A 1 50 ? 5.595 -6.027 5.449 1.00 35.33 50 THR A C 7
ATOM 9323 O O . THR A 1 50 ? 6.004 -5.302 4.544 1.00 4.53 50 THR A O 7
ATOM 9334 N N . VAL A 1 51 ? 4.335 -6.015 5.873 1.00 62.13 51 VAL A N 7
ATOM 9335 C CA . VAL A 1 51 ? 3.338 -5.129 5.282 1.00 3.00 51 VAL A CA 7
ATOM 9336 C C . VAL A 1 51 ? 3.665 -3.667 5.567 1.00 73.20 51 VAL A C 7
ATOM 9337 O O . VAL A 1 51 ? 3.699 -2.839 4.658 1.00 31.41 51 VAL A O 7
ATOM 9350 N N . GLY A 1 52 ? 3.907 -3.357 6.837 1.00 22.12 52 GLY A N 7
ATOM 9351 C CA . GLY A 1 52 ? 4.229 -1.995 7.221 1.00 3.52 52 GLY A CA 7
ATOM 9352 C C . GLY A 1 52 ? 5.445 -1.460 6.491 1.00 3.50 52 GLY A C 7
ATOM 9353 O O . GLY A 1 52 ? 5.569 -0.253 6.281 1.00 53.04 52 GLY A O 7
ATOM 9357 N N . GLN A 1 53 ? 6.345 -2.359 6.105 1.00 12.02 53 GLN A N 7
ATOM 9358 C CA . GLN A 1 53 ? 7.558 -1.968 5.397 1.00 33.24 53 GLN A CA 7
ATOM 9359 C C . GLN A 1 53 ? 7.223 -1.326 4.055 1.00 10.11 53 GLN A C 7
ATOM 9360 O O . GLN A 1 53 ? 7.762 -0.276 3.706 1.00 13.34 53 GLN A O 7
ATOM 9372 N N . LEU A 1 54 ? 6.330 -1.965 3.306 1.00 3.41 54 LEU A N 7
ATOM 9373 C CA . LEU A 1 54 ? 5.923 -1.456 2.001 1.00 32.03 54 LEU A CA 7
ATOM 9374 C C . LEU A 1 54 ? 4.849 -0.382 2.146 1.00 34.11 54 LEU A C 7
ATOM 9375 O O . LEU A 1 54 ? 4.776 0.551 1.345 1.00 62.54 54 LEU A O 7
ATOM 9390 N N . VAL A 1 55 ? 4.019 -0.518 3.175 1.00 15.40 55 VAL A N 7
ATOM 9391 C CA . VAL A 1 55 ? 2.951 0.442 3.428 1.00 63.12 55 VAL A CA 7
ATOM 9392 C C . VAL A 1 55 ? 3.505 1.856 3.569 1.00 65.20 55 VAL A C 7
ATOM 9393 O O . VAL A 1 55 ? 2.860 2.827 3.178 1.00 0.32 55 VAL A O 7
ATOM 9406 N N . ASN A 1 56 ? 4.705 1.962 4.130 1.00 2.23 56 ASN A N 7
ATOM 9407 C CA . ASN A 1 56 ? 5.347 3.257 4.323 1.00 41.32 56 ASN A CA 7
ATOM 9408 C C . ASN A 1 56 ? 5.718 3.885 2.982 1.00 12.12 56 ASN A C 7
ATOM 9409 O O . ASN A 1 56 ? 5.668 5.104 2.823 1.00 45.20 56 ASN A O 7
ATOM 9419 N N . GLU A 1 57 ? 6.090 3.043 2.024 1.00 4.14 57 GLU A N 7
ATOM 9420 C CA . GLU A 1 57 ? 6.470 3.516 0.697 1.00 23.44 57 GLU A CA 7
ATOM 9421 C C . GLU A 1 57 ? 5.251 4.017 -0.072 1.00 74.33 57 GLU A C 7
ATOM 9422 O O . GLU A 1 57 ? 5.343 4.960 -0.856 1.00 2.34 57 GLU A O 7
ATOM 9432 N N . ALA A 1 58 ? 4.109 3.376 0.159 1.00 12.33 58 ALA A N 7
ATOM 9433 C CA . ALA A 1 58 ? 2.872 3.756 -0.511 1.00 13.23 58 ALA A CA 7
ATOM 9434 C C . ALA A 1 58 ? 2.440 5.162 -0.109 1.00 10.33 58 ALA A C 7
ATOM 9435 O O . ALA A 1 58 ? 2.166 6.006 -0.963 1.00 61.14 58 ALA A O 7
ATOM 9442 N N . ALA A 1 59 ? 2.381 5.409 1.195 1.00 20.02 59 ALA A N 7
ATOM 9443 C CA . ALA A 1 59 ? 1.985 6.714 1.709 1.00 50.35 59 ALA A CA 7
ATOM 9444 C C . ALA A 1 59 ? 2.954 7.801 1.257 1.00 42.30 59 ALA A C 7
ATOM 9445 O O . ALA A 1 59 ? 2.551 8.930 0.981 1.00 3.45 59 ALA A O 7
ATOM 9452 N N . ARG A 1 60 ? 4.235 7.451 1.184 1.00 54.44 60 ARG A N 7
ATOM 9453 C CA . ARG A 1 60 ? 5.263 8.398 0.767 1.00 43.33 60 ARG A CA 7
ATOM 9454 C C . ARG A 1 60 ? 4.986 8.914 -0.643 1.00 21.44 60 ARG A C 7
ATOM 9455 O O . ARG A 1 60 ? 5.113 10.107 -0.913 1.00 13.12 60 ARG A O 7
ATOM 9473 N N . ALA A 1 61 ? 4.610 8.005 -1.537 1.00 15.13 61 ALA A N 7
ATOM 9474 C CA . ALA A 1 61 ? 4.315 8.369 -2.918 1.00 33.51 61 ALA A CA 7
ATOM 9475 C C . ALA A 1 61 ? 3.039 9.199 -3.006 1.00 12.35 61 ALA A C 7
ATOM 9476 O O . ALA A 1 61 ? 2.957 10.145 -3.788 1.00 43.43 61 ALA A O 7
ATOM 9483 N N . MET A 1 62 ? 2.047 8.838 -2.200 1.00 12.32 62 MET A N 7
ATOM 9484 C CA . MET A 1 62 ? 0.775 9.551 -2.187 1.00 42.23 62 MET A CA 7
ATOM 9485 C C . MET A 1 62 ? 0.928 10.927 -1.546 1.00 5.32 62 MET A C 7
ATOM 9486 O O . MET A 1 62 ? 0.132 11.830 -1.793 1.00 43.42 62 MET A O 7
ATOM 9498 N N . GLY A 1 63 ? 1.960 11.078 -0.720 1.00 45.10 63 GLY A N 7
ATOM 9499 C CA . GLY A 1 63 ? 2.199 12.346 -0.056 1.00 44.51 63 GLY A CA 7
ATOM 9500 C C . GLY A 1 63 ? 1.645 12.375 1.353 1.00 13.45 63 GLY A C 7
ATOM 9501 O O . GLY A 1 63 ? 1.522 13.442 1.958 1.00 73.34 63 GLY A O 7
ATOM 9505 N N . LEU A 1 64 ? 1.307 11.204 1.879 1.00 34.40 64 LEU A N 7
ATOM 9506 C CA . LEU A 1 64 ? 0.761 11.099 3.228 1.00 32.01 64 LEU A CA 7
ATOM 9507 C C . LEU A 1 64 ? 1.855 11.281 4.275 1.00 40.54 64 LEU A C 7
ATOM 9508 O O . LEU A 1 64 ? 2.954 11.740 3.964 1.00 33.53 64 LEU A O 7
ATOM 9523 N N . SER A 1 65 ? 1.546 10.917 5.516 1.00 64.40 65 SER A N 7
ATOM 9524 C CA . SER A 1 65 ? 2.504 11.042 6.609 1.00 45.23 65 SER A CA 7
ATOM 9525 C C . SER A 1 65 ? 2.140 10.106 7.758 1.00 22.03 65 SER A C 7
ATOM 9526 O O . SER A 1 65 ? 2.751 9.052 7.931 1.00 60.02 65 SER A O 7
ATOM 9533 N N . ALA A 1 66 ? 1.141 10.501 8.541 1.00 24.44 66 ALA A N 7
ATOM 9534 C CA . ALA A 1 66 ? 0.694 9.698 9.673 1.00 5.33 66 ALA A CA 7
ATOM 9535 C C . ALA A 1 66 ? -0.194 8.548 9.212 1.00 62.23 66 ALA A C 7
ATOM 9536 O O . ALA A 1 66 ? -0.482 7.628 9.978 1.00 31.41 66 ALA A O 7
ATOM 9543 N N . VAL A 1 67 ? -0.626 8.605 7.957 1.00 11.31 67 VAL A N 7
ATOM 9544 C CA . VAL A 1 67 ? -1.482 7.567 7.395 1.00 43.44 67 VAL A CA 7
ATOM 9545 C C . VAL A 1 67 ? -0.789 6.210 7.421 1.00 75.13 67 VAL A C 7
ATOM 9546 O O . VAL A 1 67 ? -1.435 5.170 7.292 1.00 25.43 67 VAL A O 7
ATOM 9559 N N . ALA A 1 68 ? 0.529 6.227 7.591 1.00 44.42 68 ALA A N 7
ATOM 9560 C CA . ALA A 1 68 ? 1.309 4.997 7.638 1.00 43.42 68 ALA A CA 7
ATOM 9561 C C . ALA A 1 68 ? 0.584 3.917 8.433 1.00 72.20 68 ALA A C 7
ATOM 9562 O O . ALA A 1 68 ? 0.497 3.989 9.658 1.00 74.35 68 ALA A O 7
ATOM 9569 N N . MET A 1 69 ? 0.066 2.917 7.728 1.00 32.32 69 MET A N 7
ATOM 9570 C CA . MET A 1 69 ? -0.652 1.821 8.369 1.00 31.42 69 MET A CA 7
ATOM 9571 C C . MET A 1 69 ? -1.929 2.323 9.035 1.00 44.23 69 MET A C 7
ATOM 9572 O O . MET A 1 69 ? -1.969 2.587 10.237 1.00 33.21 69 MET A O 7
ATOM 9584 N N . PRO A 1 70 ? -2.998 2.460 8.238 1.00 63.33 70 PRO A N 7
ATOM 9585 C CA . PRO A 1 70 ? -4.297 2.931 8.728 1.00 33.10 70 PRO A CA 7
ATOM 9586 C C . PRO A 1 70 ? -4.979 1.911 9.633 1.00 74.33 70 PRO A C 7
ATOM 9587 O O . PRO A 1 70 ? -5.810 2.266 10.471 1.00 24.13 70 PRO A O 7
ATOM 9595 N N . THR A 1 71 ? -4.624 0.642 9.460 1.00 34.33 71 THR A N 7
ATOM 9596 C CA . THR A 1 71 ? -5.203 -0.430 10.261 1.00 13.24 71 THR A CA 7
ATOM 9597 C C . THR A 1 71 ? -4.557 -1.771 9.934 1.00 42.54 71 THR A C 7
ATOM 9598 O O . THR A 1 71 ? -3.761 -1.876 9.002 1.00 73.23 71 THR A O 7
ATOM 9609 N N . ASN A 1 72 ? -4.907 -2.795 10.706 1.00 23.51 72 ASN A N 7
ATOM 9610 C CA . ASN A 1 72 ? -4.362 -4.131 10.497 1.00 23.41 72 ASN A CA 7
ATOM 9611 C C . ASN A 1 72 ? -4.481 -4.544 9.033 1.00 23.33 72 ASN A C 7
ATOM 9612 O O . ASN A 1 72 ? -5.487 -4.272 8.379 1.00 35.40 72 ASN A O 7
ATOM 9622 N N . PHE A 1 73 ? -3.445 -5.204 8.524 1.00 2.23 73 PHE A N 7
ATOM 9623 C CA . PHE A 1 73 ? -3.433 -5.655 7.137 1.00 24.14 73 PHE A CA 7
ATOM 9624 C C . PHE A 1 73 ? -3.328 -7.175 7.060 1.00 30.25 73 PHE A C 7
ATOM 9625 O O . PHE A 1 73 ? -3.623 -7.777 6.028 1.00 74.14 73 PHE A O 7
ATOM 9641 N N . ALA A 1 74 ? -2.905 -7.790 8.161 1.00 1.13 74 ALA A N 7
ATOM 9642 C CA . ALA A 1 74 ? -2.763 -9.239 8.219 1.00 12.03 74 ALA A CA 7
ATOM 9643 C C . ALA A 1 74 ? -4.067 -9.934 7.840 1.00 23.52 74 ALA A C 7
ATOM 9644 O O . ALA A 1 74 ? -4.075 -11.117 7.498 1.00 74.30 74 ALA A O 7
ATOM 9651 N N . THR A 1 75 ? -5.167 -9.193 7.903 1.00 55.33 75 THR A N 7
ATOM 9652 C CA . THR A 1 75 ? -6.477 -9.738 7.568 1.00 63.52 75 THR A CA 7
ATOM 9653 C C . THR A 1 75 ? -7.160 -8.904 6.491 1.00 51.05 75 THR A C 7
ATOM 9654 O O . THR A 1 75 ? -8.349 -9.079 6.218 1.00 35.34 75 THR A O 7
ATOM 9665 N N . ALA A 1 76 ? -6.404 -7.998 5.880 1.00 32.23 76 ALA A N 7
ATOM 9666 C CA . ALA A 1 76 ? -6.938 -7.139 4.831 1.00 32.32 76 ALA A CA 7
ATOM 9667 C C . ALA A 1 76 ? -6.421 -7.563 3.460 1.00 30.04 76 ALA A C 7
ATOM 9668 O O . ALA A 1 76 ? -5.544 -8.421 3.352 1.00 12.02 76 ALA A O 7
ATOM 9675 N N . THR A 1 77 ? -6.970 -6.956 2.412 1.00 14.23 77 THR A N 7
ATOM 9676 C CA . THR A 1 77 ? -6.566 -7.271 1.048 1.00 54.33 77 THR A CA 7
ATOM 9677 C C . THR A 1 77 ? -5.980 -6.049 0.352 1.00 11.34 77 THR A C 7
ATOM 9678 O O . THR A 1 77 ? -6.087 -4.927 0.849 1.00 31.52 77 THR A O 7
ATOM 9689 N N . VAL A 1 78 ? -5.359 -6.271 -0.803 1.00 53.45 78 VAL A N 7
ATOM 9690 C CA . VAL A 1 78 ? -4.757 -5.186 -1.569 1.00 73.01 78 VAL A CA 7
ATOM 9691 C C . VAL A 1 78 ? -5.766 -4.075 -1.835 1.00 13.04 78 VAL A C 7
ATOM 9692 O O . VAL A 1 78 ? -5.415 -2.895 -1.846 1.00 40.44 78 VAL A O 7
ATOM 9705 N N . ARG A 1 79 ? -7.021 -4.460 -2.046 1.00 23.42 79 ARG A N 7
ATOM 9706 C CA . ARG A 1 79 ? -8.081 -3.496 -2.312 1.00 4.13 79 ARG A CA 7
ATOM 9707 C C . ARG A 1 79 ? -8.332 -2.614 -1.093 1.00 50.53 79 ARG A C 7
ATOM 9708 O O . ARG A 1 79 ? -8.562 -1.411 -1.223 1.00 34.34 79 ARG A O 7
ATOM 9726 N N . GLU A 1 80 ? -8.287 -3.220 0.089 1.00 50.41 80 GLU A N 7
ATOM 9727 C CA . GLU A 1 80 ? -8.511 -2.488 1.331 1.00 64.32 80 GLU A CA 7
ATOM 9728 C C . GLU A 1 80 ? -7.409 -1.459 1.563 1.00 44.32 80 GLU A C 7
ATOM 9729 O O . GLU A 1 80 ? -7.683 -0.300 1.871 1.00 23.10 80 GLU A O 7
ATOM 9739 N N . MET A 1 81 ? -6.161 -1.893 1.413 1.00 42.23 81 MET A N 7
ATOM 9740 C CA . MET A 1 81 ? -5.018 -1.009 1.605 1.00 12.23 81 MET A CA 7
ATOM 9741 C C . MET A 1 81 ? -5.006 0.101 0.559 1.00 15.32 81 MET A C 7
ATOM 9742 O O . MET A 1 81 ? -4.733 1.260 0.873 1.00 24.40 81 MET A O 7
ATOM 9754 N N . ALA A 1 82 ? -5.306 -0.260 -0.684 1.00 5.24 82 ALA A N 7
ATOM 9755 C CA . ALA A 1 82 ? -5.331 0.706 -1.775 1.00 4.12 82 ALA A CA 7
ATOM 9756 C C . ALA A 1 82 ? -6.485 1.689 -1.611 1.00 51.11 82 ALA A C 7
ATOM 9757 O O . ALA A 1 82 ? -6.293 2.902 -1.680 1.00 11.11 82 ALA A O 7
ATOM 9764 N N . GLU A 1 83 ? -7.684 1.156 -1.395 1.00 12.10 83 GLU A N 7
ATOM 9765 C CA . GLU A 1 83 ? -8.869 1.988 -1.223 1.00 65.21 83 GLU A CA 7
ATOM 9766 C C . GLU A 1 83 ? -8.722 2.899 -0.009 1.00 14.32 83 GLU A C 7
ATOM 9767 O O . GLU A 1 83 ? -9.186 4.040 -0.016 1.00 41.12 83 GLU A O 7
ATOM 9777 N N . ALA A 1 84 ? -8.075 2.388 1.033 1.00 72.32 84 ALA A N 7
ATOM 9778 C CA . ALA A 1 84 ? -7.866 3.155 2.254 1.00 11.52 84 ALA A CA 7
ATOM 9779 C C . ALA A 1 84 ? -7.014 4.392 1.986 1.00 73.04 84 ALA A C 7
ATOM 9780 O O . ALA A 1 84 ? -7.344 5.493 2.429 1.00 12.33 84 ALA A O 7
ATOM 9787 N N . LEU A 1 85 ? -5.918 4.204 1.260 1.00 20.10 85 LEU A N 7
ATOM 9788 C CA . LEU A 1 85 ? -5.018 5.304 0.934 1.00 2.42 85 LEU A CA 7
ATOM 9789 C C . LEU A 1 85 ? -5.659 6.252 -0.075 1.00 52.13 85 LEU A C 7
ATOM 9790 O O . LEU A 1 85 ? -5.608 7.471 0.085 1.00 22.12 85 LEU A O 7
ATOM 9805 N N . GLU A 1 86 ? -6.266 5.682 -1.111 1.00 11.10 86 GLU A N 7
ATOM 9806 C CA . GLU A 1 86 ? -6.919 6.477 -2.145 1.00 55.32 86 GLU A CA 7
ATOM 9807 C C . GLU A 1 86 ? -8.054 7.310 -1.554 1.00 61.42 86 GLU A C 7
ATOM 9808 O O . GLU A 1 86 ? -8.318 8.425 -2.003 1.00 11.11 86 GLU A O 7
ATOM 9818 N N . ALA A 1 87 ? -8.721 6.760 -0.546 1.00 74.45 87 ALA A N 7
ATOM 9819 C CA . ALA A 1 87 ? -9.827 7.450 0.108 1.00 5.11 87 ALA A CA 7
ATOM 9820 C C . ALA A 1 87 ? -9.339 8.697 0.838 1.00 1.41 87 ALA A C 7
ATOM 9821 O O . ALA A 1 87 ? -10.017 9.724 0.853 1.00 52.31 87 ALA A O 7
ATOM 9828 N N . ARG A 1 88 ? -8.160 8.600 1.443 1.00 0.35 88 ARG A N 7
ATOM 9829 C CA . ARG A 1 88 ? -7.583 9.720 2.176 1.00 23.12 88 ARG A CA 7
ATOM 9830 C C . ARG A 1 88 ? -7.276 10.884 1.238 1.00 31.32 88 ARG A C 7
ATOM 9831 O O . ARG A 1 88 ? -7.725 12.008 1.462 1.00 25.50 88 ARG A O 7
ATOM 9849 N N . GLU A 1 89 ? -6.508 10.606 0.189 1.00 34.24 89 GLU A N 7
ATOM 9850 C CA . GLU A 1 89 ? -6.140 11.631 -0.780 1.00 54.23 89 GLU A CA 7
ATOM 9851 C C . GLU A 1 89 ? -7.365 12.114 -1.551 1.00 2.13 89 GLU A C 7
ATOM 9852 O O . GLU A 1 89 ? -7.447 13.279 -1.940 1.00 71.13 89 GLU A O 7
ATOM 9862 N N . ARG A 1 90 ? -8.314 11.210 -1.769 1.00 65.23 90 ARG A N 7
ATOM 9863 C CA . ARG A 1 90 ? -9.534 11.542 -2.495 1.00 4.31 90 ARG A CA 7
ATOM 9864 C C . ARG A 1 90 ? -10.319 12.630 -1.768 1.00 43.54 90 ARG A C 7
ATOM 9865 O O . ARG A 1 90 ? -11.117 13.343 -2.377 1.00 53.20 90 ARG A O 7
ATOM 9883 N N . GLU A 1 91 ? -10.087 12.751 -0.465 1.00 63.32 91 GLU A N 7
ATOM 9884 C CA . GLU A 1 91 ? -10.774 13.751 0.343 1.00 13.33 91 GLU A CA 7
ATOM 9885 C C . GLU A 1 91 ? -9.859 14.936 0.636 1.00 11.33 91 GLU A C 7
ATOM 9886 O O . GLU A 1 91 ? -10.323 16.059 0.833 1.00 61.40 91 GLU A O 7
ATOM 9896 N N . ALA A 1 92 ? -8.556 14.678 0.663 1.00 43.00 92 ALA A N 7
ATOM 9897 C CA . ALA A 1 92 ? -7.575 15.722 0.930 1.00 63.50 92 ALA A CA 7
ATOM 9898 C C . ALA A 1 92 ? -7.787 16.921 0.013 1.00 11.43 92 ALA A C 7
ATOM 9899 O O . ALA A 1 92 ? -8.426 16.827 -1.035 1.00 11.14 92 ALA A O 7
ATOM 9906 N N . PRO A 1 93 ? -7.239 18.078 0.414 1.00 45.10 93 PRO A N 7
ATOM 9907 C CA . PRO A 1 93 ? -7.355 19.319 -0.358 1.00 61.21 93 PRO A CA 7
ATOM 9908 C C . PRO A 1 93 ? -6.550 19.274 -1.652 1.00 3.23 93 PRO A C 7
ATOM 9909 O O . PRO A 1 93 ? -5.342 19.510 -1.653 1.00 1.25 93 PRO A O 7
ATOM 9917 N N . HIS A 1 94 ? -7.228 18.968 -2.755 1.00 13.33 94 HIS A N 7
ATOM 9918 C CA . HIS A 1 94 ? -6.575 18.894 -4.057 1.00 60.31 94 HIS A CA 7
ATOM 9919 C C . HIS A 1 94 ? -7.600 18.975 -5.184 1.00 72.02 94 HIS A C 7
ATOM 9920 O O . HIS A 1 94 ? -8.806 18.878 -4.949 1.00 62.42 94 HIS A O 7
ATOM 9933 N N . LEU A 1 95 ? -7.115 19.154 -6.407 1.00 4.41 95 LEU A N 7
ATOM 9934 C CA . LEU A 1 95 ? -7.989 19.250 -7.572 1.00 31.42 95 LEU A CA 7
ATOM 9935 C C . LEU A 1 95 ? -8.902 18.032 -7.668 1.00 25.32 95 LEU A C 7
ATOM 9936 O O . LEU A 1 95 ? -8.444 16.921 -7.936 1.00 5.44 95 LEU A O 7
ATOM 9951 N N . GLU A 1 96 ? -10.195 18.248 -7.449 1.00 43.12 96 GLU A N 7
ATOM 9952 C CA . GLU A 1 96 ? -11.171 17.167 -7.512 1.00 45.31 96 GLU A CA 7
ATOM 9953 C C . GLU A 1 96 ? -12.469 17.643 -8.160 1.00 14.32 96 GLU A C 7
ATOM 9954 O O . GLU A 1 96 ? -12.586 18.801 -8.565 1.00 33.45 96 GLU A O 7
ATOM 9964 N N . HIS A 1 97 ? -13.442 16.743 -8.255 1.00 33.34 97 HIS A N 7
ATOM 9965 C CA . HIS A 1 97 ? -14.732 17.071 -8.852 1.00 21.34 97 HIS A CA 7
ATOM 9966 C C . HIS A 1 97 ? -15.674 17.674 -7.815 1.00 33.45 97 HIS A C 7
ATOM 9967 O O . HIS A 1 97 ? -15.326 17.791 -6.639 1.00 34.02 97 HIS A O 7
ATOM 9980 N N . HIS A 1 98 ? -16.867 18.057 -8.257 1.00 11.15 98 HIS A N 7
ATOM 9981 C CA . HIS A 1 98 ? -17.858 18.649 -7.367 1.00 53.32 98 HIS A CA 7
ATOM 9982 C C . HIS A 1 98 ? -19.146 17.830 -7.366 1.00 13.23 98 HIS A C 7
ATOM 9983 O O . HIS A 1 98 ? -19.243 16.807 -8.043 1.00 44.04 98 HIS A O 7
ATOM 9996 N N . HIS A 1 99 ? -20.131 18.286 -6.598 1.00 63.52 99 HIS A N 7
ATOM 9997 C CA . HIS A 1 99 ? -21.413 17.595 -6.510 1.00 33.34 99 HIS A CA 7
ATOM 9998 C C . HIS A 1 99 ? -22.519 18.414 -7.167 1.00 4.10 99 HIS A C 7
ATOM 9999 O O . HIS A 1 99 ? -22.656 19.610 -6.911 1.00 5.35 99 HIS A O 7
ATOM 10012 N N . HIS A 1 100 ? -23.305 17.762 -8.018 1.00 75.44 100 HIS A N 7
ATOM 10013 C CA . HIS A 1 100 ? -24.399 18.430 -8.713 1.00 61.14 100 HIS A CA 7
ATOM 10014 C C . HIS A 1 100 ? -25.684 17.611 -8.618 1.00 30.44 100 HIS A C 7
ATOM 10015 O O . HIS A 1 100 ? -25.652 16.381 -8.640 1.00 23.33 100 HIS A O 7
ATOM 10028 N N . HIS A 1 101 ? -26.813 18.304 -8.511 1.00 72.35 101 HIS A N 7
ATOM 10029 C CA . HIS A 1 101 ? -28.110 17.641 -8.411 1.00 24.22 101 HIS A CA 7
ATOM 10030 C C . HIS A 1 101 ? -28.188 16.789 -7.148 1.00 51.23 101 HIS A C 7
ATOM 10031 O O . HIS A 1 101 ? -27.647 15.684 -7.096 1.00 0.32 101 HIS A O 7
ATOM 10044 N N . HIS A 1 102 ? -28.866 17.311 -6.130 1.00 32.30 102 HIS A N 7
ATOM 10045 C CA . HIS A 1 102 ? -29.016 16.599 -4.866 1.00 72.45 102 HIS A CA 7
ATOM 10046 C C . HIS A 1 102 ? -30.386 15.935 -4.776 1.00 54.24 102 HIS A C 7
ATOM 10047 O O . HIS A 1 102 ? -31.040 15.696 -5.792 1.00 22.33 102 HIS A O 7
ATOM 10060 N N . MET A 1 1 ? -8.525 -14.995 -13.004 1.00 61.14 1 MET A N 8
ATOM 10061 C CA . MET A 1 1 ? -9.667 -14.170 -12.630 1.00 55.31 1 MET A CA 8
ATOM 10062 C C . MET A 1 1 ? -9.493 -12.740 -13.133 1.00 44.43 1 MET A C 8
ATOM 10063 O O . MET A 1 1 ? -8.752 -11.952 -12.548 1.00 43.01 1 MET A O 8
ATOM 10075 N N . ALA A 1 2 ? -10.183 -12.414 -14.222 1.00 3.33 2 ALA A N 8
ATOM 10076 C CA . ALA A 1 2 ? -10.106 -11.079 -14.803 1.00 54.12 2 ALA A CA 8
ATOM 10077 C C . ALA A 1 2 ? -8.693 -10.774 -15.291 1.00 51.35 2 ALA A C 8
ATOM 10078 O O . ALA A 1 2 ? -7.883 -10.206 -14.559 1.00 71.13 2 ALA A O 8
ATOM 10085 N N . ARG A 1 3 ? -8.406 -11.154 -16.532 1.00 55.31 3 ARG A N 8
ATOM 10086 C CA . ARG A 1 3 ? -7.091 -10.921 -17.116 1.00 53.33 3 ARG A CA 8
ATOM 10087 C C . ARG A 1 3 ? -7.021 -9.542 -17.766 1.00 30.20 3 ARG A C 8
ATOM 10088 O O . ARG A 1 3 ? -6.711 -9.418 -18.950 1.00 2.34 3 ARG A O 8
ATOM 10106 N N . ALA A 1 4 ? -7.310 -8.509 -16.981 1.00 41.32 4 ALA A N 8
ATOM 10107 C CA . ALA A 1 4 ? -7.279 -7.139 -17.480 1.00 72.41 4 ALA A CA 8
ATOM 10108 C C . ALA A 1 4 ? -5.869 -6.563 -17.409 1.00 13.12 4 ALA A C 8
ATOM 10109 O O . ALA A 1 4 ? -5.516 -5.668 -18.177 1.00 31.34 4 ALA A O 8
ATOM 10116 N N . ASP A 1 5 ? -5.069 -7.080 -16.483 1.00 3.53 5 ASP A N 8
ATOM 10117 C CA . ASP A 1 5 ? -3.697 -6.616 -16.313 1.00 61.32 5 ASP A CA 8
ATOM 10118 C C . ASP A 1 5 ? -2.940 -6.658 -17.637 1.00 44.44 5 ASP A C 8
ATOM 10119 O O . ASP A 1 5 ? -2.702 -5.623 -18.260 1.00 24.33 5 ASP A O 8
ATOM 10127 N N . ASP A 1 6 ? -2.566 -7.860 -18.061 1.00 34.02 6 ASP A N 8
ATOM 10128 C CA . ASP A 1 6 ? -1.837 -8.037 -19.312 1.00 14.03 6 ASP A CA 8
ATOM 10129 C C . ASP A 1 6 ? -0.619 -7.120 -19.364 1.00 2.13 6 ASP A C 8
ATOM 10130 O O . ASP A 1 6 ? -0.560 -6.193 -20.173 1.00 24.13 6 ASP A O 8
ATOM 10138 N N . THR A 1 7 ? 0.353 -7.384 -18.496 1.00 42.13 7 THR A N 8
ATOM 10139 C CA . THR A 1 7 ? 1.569 -6.583 -18.442 1.00 54.22 7 THR A CA 8
ATOM 10140 C C . THR A 1 7 ? 1.245 -5.107 -18.239 1.00 32.13 7 THR A C 8
ATOM 10141 O O . THR A 1 7 ? 0.080 -4.725 -18.140 1.00 2.01 7 THR A O 8
ATOM 10152 N N . ALA A 1 8 ? 2.286 -4.281 -18.177 1.00 52.25 8 ALA A N 8
ATOM 10153 C CA . ALA A 1 8 ? 2.112 -2.846 -17.988 1.00 60.05 8 ALA A CA 8
ATOM 10154 C C . ALA A 1 8 ? 1.190 -2.556 -16.808 1.00 4.35 8 ALA A C 8
ATOM 10155 O O . ALA A 1 8 ? 0.873 -3.448 -16.021 1.00 55.41 8 ALA A O 8
ATOM 10162 N N . LEU A 1 9 ? 0.764 -1.304 -16.692 1.00 12.52 9 LEU A N 8
ATOM 10163 C CA . LEU A 1 9 ? -0.122 -0.894 -15.606 1.00 23.54 9 LEU A CA 8
ATOM 10164 C C . LEU A 1 9 ? -1.484 -1.567 -15.733 1.00 72.03 9 LEU A C 8
ATOM 10165 O O . LEU A 1 9 ? -2.168 -1.454 -16.750 1.00 5.12 9 LEU A O 8
ATOM 10180 N N . PRO A 1 10 ? -1.892 -2.282 -14.674 1.00 23.13 10 PRO A N 8
ATOM 10181 C CA . PRO A 1 10 ? -3.178 -2.985 -14.641 1.00 33.33 10 PRO A CA 8
ATOM 10182 C C . PRO A 1 10 ? -4.361 -2.026 -14.572 1.00 40.13 10 PRO A C 8
ATOM 10183 O O . PRO A 1 10 ? -5.425 -2.296 -15.128 1.00 12.10 10 PRO A O 8
ATOM 10191 N N . ALA A 1 11 ? -4.168 -0.904 -13.886 1.00 21.10 11 ALA A N 8
ATOM 10192 C CA . ALA A 1 11 ? -5.218 0.097 -13.746 1.00 44.24 11 ALA A CA 8
ATOM 10193 C C . ALA A 1 11 ? -4.631 1.501 -13.653 1.00 61.23 11 ALA A C 8
ATOM 10194 O O . ALA A 1 11 ? -3.656 1.729 -12.939 1.00 33.42 11 ALA A O 8
ATOM 10201 N N . ALA A 1 12 ? -5.230 2.438 -14.380 1.00 73.14 12 ALA A N 8
ATOM 10202 C CA . ALA A 1 12 ? -4.767 3.820 -14.378 1.00 31.22 12 ALA A CA 8
ATOM 10203 C C . ALA A 1 12 ? -5.330 4.585 -13.185 1.00 2.22 12 ALA A C 8
ATOM 10204 O O . ALA A 1 12 ? -5.058 5.774 -13.012 1.00 51.31 12 ALA A O 8
ATOM 10211 N N . THR A 1 13 ? -6.117 3.898 -12.363 1.00 25.42 13 THR A N 8
ATOM 10212 C CA . THR A 1 13 ? -6.719 4.514 -11.188 1.00 70.24 13 THR A CA 8
ATOM 10213 C C . THR A 1 13 ? -5.711 5.385 -10.446 1.00 71.35 13 THR A C 8
ATOM 10214 O O . THR A 1 13 ? -6.052 6.454 -9.944 1.00 41.34 13 THR A O 8
ATOM 10225 N N . GLY A 1 14 ? -4.468 4.918 -10.382 1.00 32.03 14 GLY A N 8
ATOM 10226 C CA . GLY A 1 14 ? -3.430 5.667 -9.699 1.00 12.25 14 GLY A CA 8
ATOM 10227 C C . GLY A 1 14 ? -3.235 5.216 -8.265 1.00 30.01 14 GLY A C 8
ATOM 10228 O O . GLY A 1 14 ? -2.296 4.481 -7.961 1.00 14.10 14 GLY A O 8
ATOM 10232 N N . ALA A 1 15 ? -4.124 5.657 -7.382 1.00 41.24 15 ALA A N 8
ATOM 10233 C CA . ALA A 1 15 ? -4.046 5.292 -5.973 1.00 55.22 15 ALA A CA 8
ATOM 10234 C C . ALA A 1 15 ? -4.263 3.796 -5.779 1.00 63.11 15 ALA A C 8
ATOM 10235 O O . ALA A 1 15 ? -3.598 3.163 -4.959 1.00 34.22 15 ALA A O 8
ATOM 10242 N N . LEU A 1 16 ? -5.196 3.234 -6.541 1.00 74.12 16 LEU A N 8
ATOM 10243 C CA . LEU A 1 16 ? -5.500 1.811 -6.453 1.00 72.34 16 LEU A CA 8
ATOM 10244 C C . LEU A 1 16 ? -4.356 0.974 -7.015 1.00 64.31 16 LEU A C 8
ATOM 10245 O O . LEU A 1 16 ? -3.959 -0.030 -6.422 1.00 15.20 16 LEU A O 8
ATOM 10260 N N . GLU A 1 17 ? -3.829 1.394 -8.161 1.00 35.32 17 GLU A N 8
ATOM 10261 C CA . GLU A 1 17 ? -2.729 0.682 -8.801 1.00 40.20 17 GLU A CA 8
ATOM 10262 C C . GLU A 1 17 ? -1.436 0.855 -8.009 1.00 43.12 17 GLU A C 8
ATOM 10263 O O . GLU A 1 17 ? -0.601 -0.051 -7.957 1.00 13.31 17 GLU A O 8
ATOM 10273 N N . LEU A 1 18 ? -1.276 2.022 -7.396 1.00 74.53 18 LEU A N 8
ATOM 10274 C CA . LEU A 1 18 ? -0.085 2.314 -6.606 1.00 34.32 18 LEU A CA 8
ATOM 10275 C C . LEU A 1 18 ? 0.102 1.282 -5.498 1.00 64.13 18 LEU A C 8
ATOM 10276 O O . LEU A 1 18 ? 1.174 0.694 -5.356 1.00 42.42 18 LEU A O 8
ATOM 10291 N N . VAL A 1 19 ? -0.951 1.064 -4.716 1.00 33.03 19 VAL A N 8
ATOM 10292 C CA . VAL A 1 19 ? -0.905 0.100 -3.623 1.00 14.14 19 VAL A CA 8
ATOM 10293 C C . VAL A 1 19 ? -0.673 -1.312 -4.146 1.00 32.50 19 VAL A C 8
ATOM 10294 O O . VAL A 1 19 ? 0.267 -1.992 -3.731 1.00 44.22 19 VAL A O 8
ATOM 10307 N N . ARG A 1 20 ? -1.535 -1.749 -5.057 1.00 71.01 20 ARG A N 8
ATOM 10308 C CA . ARG A 1 20 ? -1.425 -3.082 -5.637 1.00 10.11 20 ARG A CA 8
ATOM 10309 C C . ARG A 1 20 ? -0.045 -3.295 -6.253 1.00 54.43 20 ARG A C 8
ATOM 10310 O O . ARG A 1 20 ? 0.532 -4.377 -6.150 1.00 43.11 20 ARG A O 8
ATOM 10328 N N . HIS A 1 21 ? 0.478 -2.254 -6.894 1.00 61.10 21 HIS A N 8
ATOM 10329 C CA . HIS A 1 21 ? 1.790 -2.326 -7.527 1.00 62.02 21 HIS A CA 8
ATOM 10330 C C . HIS A 1 21 ? 2.877 -2.602 -6.493 1.00 10.24 21 HIS A C 8
ATOM 10331 O O . HIS A 1 21 ? 3.599 -3.596 -6.585 1.00 64.03 21 HIS A O 8
ATOM 10344 N N . LEU A 1 22 ? 2.991 -1.716 -5.510 1.00 51.24 22 LEU A N 8
ATOM 10345 C CA . LEU A 1 22 ? 3.991 -1.863 -4.458 1.00 0.32 22 LEU A CA 8
ATOM 10346 C C . LEU A 1 22 ? 3.854 -3.213 -3.762 1.00 63.32 22 LEU A C 8
ATOM 10347 O O . LEU A 1 22 ? 4.849 -3.882 -3.482 1.00 23.43 22 LEU A O 8
ATOM 10362 N N . VAL A 1 23 ? 2.616 -3.610 -3.488 1.00 52.33 23 VAL A N 8
ATOM 10363 C CA . VAL A 1 23 ? 2.349 -4.882 -2.827 1.00 44.31 23 VAL A CA 8
ATOM 10364 C C . VAL A 1 23 ? 2.847 -6.052 -3.668 1.00 51.11 23 VAL A C 8
ATOM 10365 O O . VAL A 1 23 ? 3.476 -6.975 -3.153 1.00 60.23 23 VAL A O 8
ATOM 10378 N N . ALA A 1 24 ? 2.561 -6.006 -4.965 1.00 74.05 24 ALA A N 8
ATOM 10379 C CA . ALA A 1 24 ? 2.982 -7.061 -5.878 1.00 63.54 24 ALA A CA 8
ATOM 10380 C C . ALA A 1 24 ? 4.503 -7.154 -5.946 1.00 11.30 24 ALA A C 8
ATOM 10381 O O . ALA A 1 24 ? 5.072 -8.238 -5.828 1.00 33.44 24 ALA A O 8
ATOM 10388 N N . GLU A 1 25 ? 5.152 -6.010 -6.138 1.00 2.10 25 GLU A N 8
ATOM 10389 C CA . GLU A 1 25 ? 6.608 -5.964 -6.224 1.00 73.14 25 GLU A CA 8
ATOM 10390 C C . GLU A 1 25 ? 7.244 -6.518 -4.953 1.00 33.54 25 GLU A C 8
ATOM 10391 O O . GLU A 1 25 ? 8.370 -7.016 -4.976 1.00 23.53 25 GLU A O 8
ATOM 10401 N N . ARG A 1 26 ? 6.517 -6.426 -3.844 1.00 63.22 26 ARG A N 8
ATOM 10402 C CA . ARG A 1 26 ? 7.011 -6.917 -2.564 1.00 33.04 26 ARG A CA 8
ATOM 10403 C C . ARG A 1 26 ? 6.874 -8.434 -2.472 1.00 32.34 26 ARG A C 8
ATOM 10404 O O . ARG A 1 26 ? 7.519 -9.076 -1.644 1.00 31.04 26 ARG A O 8
ATOM 10422 N N . ALA A 1 27 ? 6.029 -8.999 -3.327 1.00 45.51 27 ALA A N 8
ATOM 10423 C CA . ALA A 1 27 ? 5.809 -10.440 -3.345 1.00 12.02 27 ALA A CA 8
ATOM 10424 C C . ALA A 1 27 ? 6.587 -11.101 -4.476 1.00 43.42 27 ALA A C 8
ATOM 10425 O O . ALA A 1 27 ? 6.448 -12.300 -4.719 1.00 3.34 27 ALA A O 8
ATOM 10432 N N . GLU A 1 28 ? 7.405 -10.312 -5.167 1.00 74.31 28 GLU A N 8
ATOM 10433 C CA . GLU A 1 28 ? 8.203 -10.822 -6.275 1.00 23.30 28 GLU A CA 8
ATOM 10434 C C . GLU A 1 28 ? 7.309 -11.317 -7.408 1.00 54.02 28 GLU A C 8
ATOM 10435 O O . GLU A 1 28 ? 7.290 -12.507 -7.725 1.00 13.32 28 GLU A O 8
ATOM 10445 N N . LEU A 1 29 ? 6.569 -10.395 -8.015 1.00 74.20 29 LEU A N 8
ATOM 10446 C CA . LEU A 1 29 ? 5.671 -10.736 -9.112 1.00 64.24 29 LEU A CA 8
ATOM 10447 C C . LEU A 1 29 ? 5.627 -9.617 -10.148 1.00 33.33 29 LEU A C 8
ATOM 10448 O O . LEU A 1 29 ? 5.971 -8.468 -9.870 1.00 51.12 29 LEU A O 8
ATOM 10463 N N . PRO A 1 30 ? 5.193 -9.958 -11.370 1.00 50.24 30 PRO A N 8
ATOM 10464 C CA . PRO A 1 30 ? 5.091 -8.996 -12.471 1.00 20.24 30 PRO A CA 8
ATOM 10465 C C . PRO A 1 30 ? 3.976 -7.980 -12.251 1.00 2.31 30 PRO A C 8
ATOM 10466 O O . PRO A 1 30 ? 3.715 -7.135 -13.108 1.00 73.14 30 PRO A O 8
ATOM 10474 N N . VAL A 1 31 ? 3.322 -8.066 -11.098 1.00 54.14 31 VAL A N 8
ATOM 10475 C CA . VAL A 1 31 ? 2.235 -7.152 -10.765 1.00 74.44 31 VAL A CA 8
ATOM 10476 C C . VAL A 1 31 ? 0.959 -7.522 -11.512 1.00 15.51 31 VAL A C 8
ATOM 10477 O O . VAL A 1 31 ? -0.131 -7.515 -10.939 1.00 24.34 31 VAL A O 8
ATOM 10490 N N . GLU A 1 32 ? 1.101 -7.842 -12.794 1.00 33.32 32 GLU A N 8
ATOM 10491 C CA . GLU A 1 32 ? -0.042 -8.213 -13.620 1.00 33.23 32 GLU A CA 8
ATOM 10492 C C . GLU A 1 32 ? -0.771 -9.416 -13.030 1.00 51.03 32 GLU A C 8
ATOM 10493 O O . GLU A 1 32 ? -1.929 -9.678 -13.358 1.00 23.32 32 GLU A O 8
ATOM 10503 N N . VAL A 1 33 ? -0.085 -10.147 -12.156 1.00 52.43 33 VAL A N 8
ATOM 10504 C CA . VAL A 1 33 ? -0.667 -11.322 -11.518 1.00 5.01 33 VAL A CA 8
ATOM 10505 C C . VAL A 1 33 ? -1.330 -10.959 -10.195 1.00 22.04 33 VAL A C 8
ATOM 10506 O O . VAL A 1 33 ? -2.040 -11.770 -9.600 1.00 22.12 33 VAL A O 8
ATOM 10519 N N . LEU A 1 34 ? -1.094 -9.734 -9.738 1.00 3.22 34 LEU A N 8
ATOM 10520 C CA . LEU A 1 34 ? -1.668 -9.261 -8.484 1.00 0.33 34 LEU A CA 8
ATOM 10521 C C . LEU A 1 34 ? -3.182 -9.112 -8.600 1.00 41.00 34 LEU A C 8
ATOM 10522 O O . LEU A 1 34 ? -3.678 -8.364 -9.442 1.00 42.45 34 LEU A O 8
ATOM 10537 N N . ARG A 1 35 ? -3.909 -9.827 -7.749 1.00 30.43 35 ARG A N 8
ATOM 10538 C CA . ARG A 1 35 ? -5.366 -9.774 -7.755 1.00 44.41 35 ARG A CA 8
ATOM 10539 C C . ARG A 1 35 ? -5.875 -8.706 -6.791 1.00 24.31 35 ARG A C 8
ATOM 10540 O O . ARG A 1 35 ? -5.185 -8.332 -5.842 1.00 42.22 35 ARG A O 8
ATOM 10558 N N . ASP A 1 36 ? -7.085 -8.220 -7.040 1.00 65.14 36 ASP A N 8
ATOM 10559 C CA . ASP A 1 36 ? -7.688 -7.197 -6.195 1.00 14.53 36 ASP A CA 8
ATOM 10560 C C . ASP A 1 36 ? -8.166 -7.794 -4.875 1.00 53.40 36 ASP A C 8
ATOM 10561 O O . ASP A 1 36 ? -8.448 -7.069 -3.920 1.00 42.41 36 ASP A O 8
ATOM 10569 N N . ASP A 1 37 ? -8.256 -9.118 -4.830 1.00 70.22 37 ASP A N 8
ATOM 10570 C CA . ASP A 1 37 ? -8.701 -9.813 -3.627 1.00 23.53 37 ASP A CA 8
ATOM 10571 C C . ASP A 1 37 ? -7.549 -10.582 -2.987 1.00 70.13 37 ASP A C 8
ATOM 10572 O O . ASP A 1 37 ? -7.766 -11.493 -2.188 1.00 12.33 37 ASP A O 8
ATOM 10580 N N . SER A 1 38 ? -6.325 -10.209 -3.345 1.00 22.31 38 SER A N 8
ATOM 10581 C CA . SER A 1 38 ? -5.138 -10.867 -2.809 1.00 11.13 38 SER A CA 8
ATOM 10582 C C . SER A 1 38 ? -4.825 -10.362 -1.404 1.00 73.10 38 SER A C 8
ATOM 10583 O O . SER A 1 38 ? -4.395 -9.223 -1.224 1.00 34.43 38 SER A O 8
ATOM 10590 N N . ARG A 1 39 ? -5.045 -11.218 -0.412 1.00 63.42 39 ARG A N 8
ATOM 10591 C CA . ARG A 1 39 ? -4.788 -10.860 0.977 1.00 73.53 39 ARG A CA 8
ATOM 10592 C C . ARG A 1 39 ? -3.297 -10.637 1.215 1.00 50.14 39 ARG A C 8
ATOM 10593 O O . ARG A 1 39 ? -2.456 -11.153 0.478 1.00 52.41 39 ARG A O 8
ATOM 10611 N N . PHE A 1 40 ? -2.977 -9.865 2.248 1.00 1.10 40 PHE A N 8
ATOM 10612 C CA . PHE A 1 40 ? -1.587 -9.573 2.582 1.00 52.24 40 PHE A CA 8
ATOM 10613 C C . PHE A 1 40 ? -0.977 -10.702 3.407 1.00 74.31 40 PHE A C 8
ATOM 10614 O O . PHE A 1 40 ? -0.011 -10.496 4.143 1.00 74.23 40 PHE A O 8
ATOM 10630 N N . LEU A 1 41 ? -1.547 -11.895 3.279 1.00 12.45 41 LEU A N 8
ATOM 10631 C CA . LEU A 1 41 ? -1.061 -13.057 4.014 1.00 65.24 41 LEU A CA 8
ATOM 10632 C C . LEU A 1 41 ? -1.455 -14.351 3.307 1.00 73.35 41 LEU A C 8
ATOM 10633 O O . LEU A 1 41 ? -0.672 -15.300 3.245 1.00 14.42 41 LEU A O 8
ATOM 10648 N N . ASP A 1 42 ? -2.672 -14.382 2.776 1.00 11.34 42 ASP A N 8
ATOM 10649 C CA . ASP A 1 42 ? -3.169 -15.558 2.071 1.00 4.44 42 ASP A CA 8
ATOM 10650 C C . ASP A 1 42 ? -2.374 -15.800 0.792 1.00 64.14 42 ASP A C 8
ATOM 10651 O O . ASP A 1 42 ? -1.797 -16.872 0.602 1.00 12.31 42 ASP A O 8
ATOM 10659 N N . ASP A 1 43 ? -2.349 -14.801 -0.082 1.00 43.22 43 ASP A N 8
ATOM 10660 C CA . ASP A 1 43 ? -1.625 -14.906 -1.343 1.00 5.31 43 ASP A CA 8
ATOM 10661 C C . ASP A 1 43 ? -0.299 -14.156 -1.274 1.00 31.05 43 ASP A C 8
ATOM 10662 O O . ASP A 1 43 ? 0.764 -14.728 -1.519 1.00 51.51 43 ASP A O 8
ATOM 10670 N N . LEU A 1 44 ? -0.369 -12.873 -0.937 1.00 4.44 44 LEU A N 8
ATOM 10671 C CA . LEU A 1 44 ? 0.827 -12.042 -0.836 1.00 34.41 44 LEU A CA 8
ATOM 10672 C C . LEU A 1 44 ? 1.762 -12.565 0.251 1.00 52.11 44 LEU A C 8
ATOM 10673 O O . LEU A 1 44 ? 2.974 -12.357 0.194 1.00 21.54 44 LEU A O 8
ATOM 10688 N N . HIS A 1 45 ? 1.190 -13.245 1.239 1.00 35.40 45 HIS A N 8
ATOM 10689 C CA . HIS A 1 45 ? 1.972 -13.800 2.338 1.00 63.25 45 HIS A CA 8
ATOM 10690 C C . HIS A 1 45 ? 2.919 -12.752 2.915 1.00 63.31 45 HIS A C 8
ATOM 10691 O O . HIS A 1 45 ? 4.138 -12.867 2.789 1.00 61.31 45 HIS A O 8
ATOM 10704 N N . MET A 1 46 ? 2.350 -11.731 3.546 1.00 35.20 46 MET A N 8
ATOM 10705 C CA . MET A 1 46 ? 3.144 -10.664 4.143 1.00 2.53 46 MET A CA 8
ATOM 10706 C C . MET A 1 46 ? 2.753 -10.444 5.600 1.00 41.30 46 MET A C 8
ATOM 10707 O O . MET A 1 46 ? 1.692 -9.892 5.892 1.00 63.11 46 MET A O 8
ATOM 10719 N N . SER A 1 47 ? 3.616 -10.879 6.512 1.00 31.34 47 SER A N 8
ATOM 10720 C CA . SER A 1 47 ? 3.359 -10.733 7.940 1.00 65.23 47 SER A CA 8
ATOM 10721 C C . SER A 1 47 ? 3.103 -9.273 8.299 1.00 11.05 47 SER A C 8
ATOM 10722 O O . SER A 1 47 ? 3.436 -8.366 7.536 1.00 53.13 47 SER A O 8
ATOM 10729 N N . SER A 1 48 ? 2.509 -9.053 9.468 1.00 72.04 48 SER A N 8
ATOM 10730 C CA . SER A 1 48 ? 2.204 -7.704 9.928 1.00 55.20 48 SER A CA 8
ATOM 10731 C C . SER A 1 48 ? 3.413 -6.787 9.764 1.00 52.35 48 SER A C 8
ATOM 10732 O O . SER A 1 48 ? 3.268 -5.592 9.509 1.00 53.21 48 SER A O 8
ATOM 10739 N N . ILE A 1 49 ? 4.603 -7.358 9.912 1.00 34.04 49 ILE A N 8
ATOM 10740 C CA . ILE A 1 49 ? 5.838 -6.593 9.779 1.00 53.12 49 ILE A CA 8
ATOM 10741 C C . ILE A 1 49 ? 6.150 -6.303 8.315 1.00 50.04 49 ILE A C 8
ATOM 10742 O O . ILE A 1 49 ? 6.486 -5.175 7.951 1.00 33.11 49 ILE A O 8
ATOM 10757 N N . THR A 1 50 ? 6.034 -7.328 7.477 1.00 61.12 50 THR A N 8
ATOM 10758 C CA . THR A 1 50 ? 6.303 -7.184 6.052 1.00 64.42 50 THR A CA 8
ATOM 10759 C C . THR A 1 50 ? 5.363 -6.166 5.416 1.00 45.12 50 THR A C 8
ATOM 10760 O O . THR A 1 50 ? 5.760 -5.407 4.531 1.00 23.52 50 THR A O 8
ATOM 10771 N N . VAL A 1 51 ? 4.114 -6.154 5.871 1.00 61.41 51 VAL A N 8
ATOM 10772 C CA . VAL A 1 51 ? 3.118 -5.229 5.346 1.00 14.32 51 VAL A CA 8
ATOM 10773 C C . VAL A 1 51 ? 3.502 -3.783 5.643 1.00 64.20 51 VAL A C 8
ATOM 10774 O O . VAL A 1 51 ? 3.504 -2.935 4.752 1.00 61.14 51 VAL A O 8
ATOM 10787 N N . GLY A 1 52 ? 3.827 -3.510 6.903 1.00 2.13 52 GLY A N 8
ATOM 10788 C CA . GLY A 1 52 ? 4.209 -2.165 7.295 1.00 74.22 52 GLY A CA 8
ATOM 10789 C C . GLY A 1 52 ? 5.391 -1.644 6.503 1.00 35.21 52 GLY A C 8
ATOM 10790 O O . GLY A 1 52 ? 5.538 -0.436 6.318 1.00 41.14 52 GLY A O 8
ATOM 10794 N N . GLN A 1 53 ? 6.238 -2.556 6.037 1.00 74.34 53 GLN A N 8
ATOM 10795 C CA . GLN A 1 53 ? 7.415 -2.181 5.263 1.00 70.13 53 GLN A CA 8
ATOM 10796 C C . GLN A 1 53 ? 7.014 -1.595 3.913 1.00 32.04 53 GLN A C 8
ATOM 10797 O O . GLN A 1 53 ? 7.548 -0.569 3.487 1.00 72.54 53 GLN A O 8
ATOM 10809 N N . LEU A 1 54 ? 6.073 -2.251 3.245 1.00 24.14 54 LEU A N 8
ATOM 10810 C CA . LEU A 1 54 ? 5.602 -1.796 1.942 1.00 54.44 54 LEU A CA 8
ATOM 10811 C C . LEU A 1 54 ? 4.578 -0.675 2.095 1.00 51.03 54 LEU A C 8
ATOM 10812 O O . LEU A 1 54 ? 4.491 0.221 1.255 1.00 44.20 54 LEU A O 8
ATOM 10827 N N . VAL A 1 55 ? 3.804 -0.730 3.175 1.00 21.34 55 VAL A N 8
ATOM 10828 C CA . VAL A 1 55 ? 2.789 0.282 3.441 1.00 53.31 55 VAL A CA 8
ATOM 10829 C C . VAL A 1 55 ? 3.408 1.672 3.528 1.00 42.32 55 VAL A C 8
ATOM 10830 O O . VAL A 1 55 ? 2.783 2.666 3.158 1.00 61.53 55 VAL A O 8
ATOM 10843 N N . ASN A 1 56 ? 4.642 1.735 4.017 1.00 32.22 56 ASN A N 8
ATOM 10844 C CA . ASN A 1 56 ? 5.347 3.005 4.152 1.00 72.24 56 ASN A CA 8
ATOM 10845 C C . ASN A 1 56 ? 5.645 3.609 2.784 1.00 21.13 56 ASN A C 8
ATOM 10846 O O . ASN A 1 56 ? 5.647 4.829 2.620 1.00 75.14 56 ASN A O 8
ATOM 10856 N N . GLU A 1 57 ? 5.897 2.747 1.804 1.00 23.24 57 GLU A N 8
ATOM 10857 C CA . GLU A 1 57 ? 6.198 3.196 0.450 1.00 1.52 57 GLU A CA 8
ATOM 10858 C C . GLU A 1 57 ? 4.952 3.763 -0.224 1.00 45.24 57 GLU A C 8
ATOM 10859 O O . GLU A 1 57 ? 5.030 4.713 -1.002 1.00 21.34 57 GLU A O 8
ATOM 10869 N N . ALA A 1 58 ? 3.802 3.171 0.080 1.00 43.05 58 ALA A N 8
ATOM 10870 C CA . ALA A 1 58 ? 2.538 3.615 -0.495 1.00 12.41 58 ALA A CA 8
ATOM 10871 C C . ALA A 1 58 ? 2.145 4.989 0.039 1.00 5.23 58 ALA A C 8
ATOM 10872 O O . ALA A 1 58 ? 1.865 5.907 -0.731 1.00 50.11 58 ALA A O 8
ATOM 10879 N N . ALA A 1 59 ? 2.127 5.121 1.361 1.00 43.32 59 ALA A N 8
ATOM 10880 C CA . ALA A 1 59 ? 1.770 6.383 1.997 1.00 23.03 59 ALA A CA 8
ATOM 10881 C C . ALA A 1 59 ? 2.642 7.524 1.482 1.00 74.21 59 ALA A C 8
ATOM 10882 O O . ALA A 1 59 ? 2.142 8.598 1.149 1.00 23.50 59 ALA A O 8
ATOM 10889 N N . ARG A 1 60 ? 3.947 7.282 1.422 1.00 4.34 60 ARG A N 8
ATOM 10890 C CA . ARG A 1 60 ? 4.890 8.291 0.949 1.00 72.35 60 ARG A CA 8
ATOM 10891 C C . ARG A 1 60 ? 4.545 8.735 -0.469 1.00 62.33 60 ARG A C 8
ATOM 10892 O O . ARG A 1 60 ? 4.687 9.907 -0.814 1.00 25.45 60 ARG A O 8
ATOM 10910 N N . ALA A 1 61 ? 4.090 7.790 -1.285 1.00 42.03 61 ALA A N 8
ATOM 10911 C CA . ALA A 1 61 ? 3.723 8.084 -2.665 1.00 12.05 61 ALA A CA 8
ATOM 10912 C C . ALA A 1 61 ? 2.466 8.944 -2.728 1.00 20.12 61 ALA A C 8
ATOM 10913 O O . ALA A 1 61 ? 2.390 9.892 -3.508 1.00 2.33 61 ALA A O 8
ATOM 10920 N N . MET A 1 62 ? 1.482 8.607 -1.901 1.00 23.14 62 MET A N 8
ATOM 10921 C CA . MET A 1 62 ? 0.227 9.350 -1.862 1.00 24.15 62 MET A CA 8
ATOM 10922 C C . MET A 1 62 ? 0.429 10.724 -1.231 1.00 71.22 62 MET A C 8
ATOM 10923 O O . MET A 1 62 ? -0.447 11.585 -1.302 1.00 44.13 62 MET A O 8
ATOM 10935 N N . GLY A 1 63 ? 1.589 10.922 -0.612 1.00 71.40 63 GLY A N 8
ATOM 10936 C CA . GLY A 1 63 ? 1.883 12.192 0.024 1.00 3.53 63 GLY A CA 8
ATOM 10937 C C . GLY A 1 63 ? 1.586 12.181 1.511 1.00 44.05 63 GLY A C 8
ATOM 10938 O O . GLY A 1 63 ? 1.551 13.230 2.153 1.00 12.40 63 GLY A O 8
ATOM 10942 N N . LEU A 1 64 ? 1.369 10.990 2.058 1.00 32.13 64 LEU A N 8
ATOM 10943 C CA . LEU A 1 64 ? 1.071 10.844 3.479 1.00 32.14 64 LEU A CA 8
ATOM 10944 C C . LEU A 1 64 ? 2.342 10.954 4.316 1.00 2.24 64 LEU A C 8
ATOM 10945 O O . LEU A 1 64 ? 3.394 11.352 3.816 1.00 31.41 64 LEU A O 8
ATOM 10960 N N . SER A 1 65 ? 2.237 10.597 5.592 1.00 71.12 65 SER A N 8
ATOM 10961 C CA . SER A 1 65 ? 3.377 10.655 6.499 1.00 14.33 65 SER A CA 8
ATOM 10962 C C . SER A 1 65 ? 3.133 9.796 7.736 1.00 40.13 65 SER A C 8
ATOM 10963 O O . SER A 1 65 ? 3.696 8.711 7.871 1.00 63.11 65 SER A O 8
ATOM 10970 N N . ALA A 1 66 ? 2.289 10.291 8.636 1.00 4.22 66 ALA A N 8
ATOM 10971 C CA . ALA A 1 66 ? 1.968 9.568 9.859 1.00 34.25 66 ALA A CA 8
ATOM 10972 C C . ALA A 1 66 ? 0.898 8.511 9.609 1.00 53.41 66 ALA A C 8
ATOM 10973 O O . ALA A 1 66 ? 0.641 7.659 10.459 1.00 73.31 66 ALA A O 8
ATOM 10980 N N . VAL A 1 67 ? 0.274 8.574 8.437 1.00 43.23 67 VAL A N 8
ATOM 10981 C CA . VAL A 1 67 ? -0.770 7.622 8.074 1.00 32.14 67 VAL A CA 8
ATOM 10982 C C . VAL A 1 67 ? -0.219 6.202 8.013 1.00 65.14 67 VAL A C 8
ATOM 10983 O O . VAL A 1 67 ? -0.977 5.234 7.969 1.00 75.34 67 VAL A O 8
ATOM 10996 N N . ALA A 1 68 ? 1.104 6.085 8.009 1.00 21.20 68 ALA A N 8
ATOM 10997 C CA . ALA A 1 68 ? 1.756 4.782 7.955 1.00 3.22 68 ALA A CA 8
ATOM 10998 C C . ALA A 1 68 ? 0.939 3.728 8.696 1.00 0.45 68 ALA A C 8
ATOM 10999 O O . ALA A 1 68 ? 0.867 3.737 9.924 1.00 10.54 68 ALA A O 8
ATOM 11006 N N . MET A 1 69 ? 0.327 2.823 7.940 1.00 34.30 69 MET A N 8
ATOM 11007 C CA . MET A 1 69 ? -0.485 1.762 8.527 1.00 20.04 69 MET A CA 8
ATOM 11008 C C . MET A 1 69 ? -1.733 2.337 9.190 1.00 22.30 69 MET A C 8
ATOM 11009 O O . MET A 1 69 ? -1.765 2.583 10.396 1.00 72.23 69 MET A O 8
ATOM 11021 N N . PRO A 1 70 ? -2.783 2.555 8.387 1.00 43.45 70 PRO A N 8
ATOM 11022 C CA . PRO A 1 70 ? -4.053 3.102 8.875 1.00 2.14 70 PRO A CA 8
ATOM 11023 C C . PRO A 1 70 ? -4.808 2.114 9.757 1.00 54.10 70 PRO A C 8
ATOM 11024 O O . PRO A 1 70 ? -5.633 2.508 10.583 1.00 74.23 70 PRO A O 8
ATOM 11032 N N . THR A 1 71 ? -4.521 0.829 9.579 1.00 75.52 71 THR A N 8
ATOM 11033 C CA . THR A 1 71 ? -5.174 -0.216 10.359 1.00 21.11 71 THR A CA 8
ATOM 11034 C C . THR A 1 71 ? -4.595 -1.587 10.035 1.00 62.53 71 THR A C 8
ATOM 11035 O O . THR A 1 71 ? -3.787 -1.730 9.118 1.00 72.12 71 THR A O 8
ATOM 11046 N N . ASN A 1 72 ? -5.012 -2.596 10.794 1.00 25.00 72 ASN A N 8
ATOM 11047 C CA . ASN A 1 72 ? -4.534 -3.957 10.587 1.00 43.05 72 ASN A CA 8
ATOM 11048 C C . ASN A 1 72 ? -4.646 -4.356 9.118 1.00 53.04 72 ASN A C 8
ATOM 11049 O O . ASN A 1 72 ? -5.619 -4.015 8.444 1.00 22.22 72 ASN A O 8
ATOM 11059 N N . PHE A 1 73 ? -3.646 -5.081 8.629 1.00 22.43 73 PHE A N 8
ATOM 11060 C CA . PHE A 1 73 ? -3.632 -5.527 7.240 1.00 53.31 73 PHE A CA 8
ATOM 11061 C C . PHE A 1 73 ? -3.569 -7.049 7.158 1.00 32.13 73 PHE A C 8
ATOM 11062 O O . PHE A 1 73 ? -3.880 -7.638 6.124 1.00 22.00 73 PHE A O 8
ATOM 11078 N N . ALA A 1 74 ? -3.162 -7.678 8.256 1.00 60.21 74 ALA A N 8
ATOM 11079 C CA . ALA A 1 74 ? -3.058 -9.131 8.309 1.00 62.13 74 ALA A CA 8
ATOM 11080 C C . ALA A 1 74 ? -4.376 -9.791 7.914 1.00 1.35 74 ALA A C 8
ATOM 11081 O O . ALA A 1 74 ? -4.407 -10.963 7.537 1.00 54.50 74 ALA A O 8
ATOM 11088 N N . THR A 1 75 ? -5.463 -9.029 8.002 1.00 64.41 75 THR A N 8
ATOM 11089 C CA . THR A 1 75 ? -6.783 -9.540 7.655 1.00 64.43 75 THR A CA 8
ATOM 11090 C C . THR A 1 75 ? -7.427 -8.700 6.558 1.00 25.11 75 THR A C 8
ATOM 11091 O O . THR A 1 75 ? -8.612 -8.850 6.264 1.00 1.21 75 THR A O 8
ATOM 11102 N N . ALA A 1 76 ? -6.637 -7.817 5.956 1.00 3.51 76 ALA A N 8
ATOM 11103 C CA . ALA A 1 76 ? -7.130 -6.955 4.889 1.00 11.30 76 ALA A CA 8
ATOM 11104 C C . ALA A 1 76 ? -6.586 -7.392 3.533 1.00 31.12 76 ALA A C 8
ATOM 11105 O O . ALA A 1 76 ? -5.703 -8.247 3.453 1.00 64.23 76 ALA A O 8
ATOM 11112 N N . THR A 1 77 ? -7.117 -6.801 2.468 1.00 14.31 77 THR A N 8
ATOM 11113 C CA . THR A 1 77 ? -6.686 -7.130 1.115 1.00 71.34 77 THR A CA 8
ATOM 11114 C C . THR A 1 77 ? -6.142 -5.901 0.396 1.00 32.41 77 THR A C 8
ATOM 11115 O O . THR A 1 77 ? -6.246 -4.781 0.896 1.00 32.03 77 THR A O 8
ATOM 11126 N N . VAL A 1 78 ? -5.563 -6.118 -0.780 1.00 5.34 78 VAL A N 8
ATOM 11127 C CA . VAL A 1 78 ? -5.004 -5.026 -1.569 1.00 20.33 78 VAL A CA 8
ATOM 11128 C C . VAL A 1 78 ? -6.031 -3.919 -1.781 1.00 62.51 78 VAL A C 8
ATOM 11129 O O . VAL A 1 78 ? -5.690 -2.737 -1.797 1.00 24.11 78 VAL A O 8
ATOM 11142 N N . ARG A 1 79 ? -7.290 -4.312 -1.943 1.00 13.00 79 ARG A N 8
ATOM 11143 C CA . ARG A 1 79 ? -8.368 -3.352 -2.155 1.00 71.22 79 ARG A CA 8
ATOM 11144 C C . ARG A 1 79 ? -8.584 -2.494 -0.912 1.00 54.11 79 ARG A C 8
ATOM 11145 O O . ARG A 1 79 ? -8.844 -1.295 -1.011 1.00 63.52 79 ARG A O 8
ATOM 11163 N N . GLU A 1 80 ? -8.475 -3.117 0.258 1.00 31.25 80 GLU A N 8
ATOM 11164 C CA . GLU A 1 80 ? -8.660 -2.409 1.519 1.00 22.34 80 GLU A CA 8
ATOM 11165 C C . GLU A 1 80 ? -7.554 -1.378 1.732 1.00 52.32 80 GLU A C 8
ATOM 11166 O O . GLU A 1 80 ? -7.825 -0.221 2.050 1.00 20.23 80 GLU A O 8
ATOM 11176 N N . MET A 1 81 ? -6.310 -1.808 1.553 1.00 53.12 81 MET A N 8
ATOM 11177 C CA . MET A 1 81 ? -5.164 -0.922 1.725 1.00 53.31 81 MET A CA 8
ATOM 11178 C C . MET A 1 81 ? -5.177 0.192 0.683 1.00 73.24 81 MET A C 8
ATOM 11179 O O . MET A 1 81 ? -4.905 1.350 0.996 1.00 12.42 81 MET A O 8
ATOM 11191 N N . ALA A 1 82 ? -5.497 -0.166 -0.557 1.00 71.31 82 ALA A N 8
ATOM 11192 C CA . ALA A 1 82 ? -5.548 0.803 -1.643 1.00 21.12 82 ALA A CA 8
ATOM 11193 C C . ALA A 1 82 ? -6.710 1.773 -1.459 1.00 45.40 82 ALA A C 8
ATOM 11194 O O . ALA A 1 82 ? -6.552 2.983 -1.626 1.00 75.44 82 ALA A O 8
ATOM 11201 N N . GLU A 1 83 ? -7.876 1.234 -1.117 1.00 51.31 83 GLU A N 8
ATOM 11202 C CA . GLU A 1 83 ? -9.065 2.053 -0.913 1.00 12.32 83 GLU A CA 8
ATOM 11203 C C . GLU A 1 83 ? -8.844 3.062 0.212 1.00 44.34 83 GLU A C 8
ATOM 11204 O O . GLU A 1 83 ? -9.237 4.223 0.103 1.00 74.35 83 GLU A O 8
ATOM 11214 N N . ALA A 1 84 ? -8.214 2.608 1.290 1.00 3.33 84 ALA A N 8
ATOM 11215 C CA . ALA A 1 84 ? -7.940 3.469 2.433 1.00 2.14 84 ALA A CA 8
ATOM 11216 C C . ALA A 1 84 ? -7.037 4.634 2.039 1.00 40.12 84 ALA A C 8
ATOM 11217 O O . ALA A 1 84 ? -7.265 5.774 2.446 1.00 33.14 84 ALA A O 8
ATOM 11224 N N . LEU A 1 85 ? -6.012 4.340 1.247 1.00 3.04 85 LEU A N 8
ATOM 11225 C CA . LEU A 1 85 ? -5.074 5.363 0.799 1.00 1.42 85 LEU A CA 8
ATOM 11226 C C . LEU A 1 85 ? -5.727 6.293 -0.219 1.00 42.53 85 LEU A C 8
ATOM 11227 O O . LEU A 1 85 ? -5.579 7.512 -0.144 1.00 4.23 85 LEU A O 8
ATOM 11242 N N . GLU A 1 86 ? -6.454 5.708 -1.166 1.00 3.12 86 GLU A N 8
ATOM 11243 C CA . GLU A 1 86 ? -7.131 6.485 -2.197 1.00 44.42 86 GLU A CA 8
ATOM 11244 C C . GLU A 1 86 ? -8.164 7.424 -1.581 1.00 70.13 86 GLU A C 8
ATOM 11245 O O . GLU A 1 86 ? -8.404 8.519 -2.088 1.00 61.05 86 GLU A O 8
ATOM 11255 N N . ALA A 1 87 ? -8.773 6.985 -0.484 1.00 60.13 87 ALA A N 8
ATOM 11256 C CA . ALA A 1 87 ? -9.779 7.785 0.203 1.00 40.21 87 ALA A CA 8
ATOM 11257 C C . ALA A 1 87 ? -9.160 9.038 0.814 1.00 51.43 87 ALA A C 8
ATOM 11258 O O . ALA A 1 87 ? -9.773 10.106 0.815 1.00 33.41 87 ALA A O 8
ATOM 11265 N N . ARG A 1 88 ? -7.946 8.899 1.333 1.00 34.42 88 ARG A N 8
ATOM 11266 C CA . ARG A 1 88 ? -7.246 10.020 1.949 1.00 15.14 88 ARG A CA 8
ATOM 11267 C C . ARG A 1 88 ? -7.031 11.146 0.943 1.00 11.12 88 ARG A C 8
ATOM 11268 O O . ARG A 1 88 ? -7.439 12.284 1.174 1.00 41.44 88 ARG A O 8
ATOM 11286 N N . GLU A 1 89 ? -6.386 10.821 -0.173 1.00 23.11 89 GLU A N 8
ATOM 11287 C CA . GLU A 1 89 ? -6.116 11.807 -1.213 1.00 25.20 89 GLU A CA 8
ATOM 11288 C C . GLU A 1 89 ? -7.410 12.259 -1.884 1.00 21.43 89 GLU A C 8
ATOM 11289 O O . GLU A 1 89 ? -7.534 13.409 -2.304 1.00 45.24 89 GLU A O 8
ATOM 11299 N N . ARG A 1 90 ? -8.370 11.345 -1.979 1.00 41.13 90 ARG A N 8
ATOM 11300 C CA . ARG A 1 90 ? -9.655 11.648 -2.599 1.00 2.33 90 ARG A CA 8
ATOM 11301 C C . ARG A 1 90 ? -10.376 12.760 -1.841 1.00 25.40 90 ARG A C 8
ATOM 11302 O O . ARG A 1 90 ? -11.115 13.548 -2.430 1.00 23.35 90 ARG A O 8
ATOM 11320 N N . GLU A 1 91 ? -10.155 12.814 -0.531 1.00 43.13 91 GLU A N 8
ATOM 11321 C CA . GLU A 1 91 ? -10.785 13.828 0.307 1.00 61.55 91 GLU A CA 8
ATOM 11322 C C . GLU A 1 91 ? -9.735 14.695 0.993 1.00 74.12 91 GLU A C 8
ATOM 11323 O O . GLU A 1 91 ? -9.960 15.211 2.089 1.00 2.33 91 GLU A O 8
ATOM 11333 N N . ALA A 1 92 ? -8.587 14.851 0.342 1.00 40.42 92 ALA A N 8
ATOM 11334 C CA . ALA A 1 92 ? -7.503 15.658 0.888 1.00 33.31 92 ALA A CA 8
ATOM 11335 C C . ALA A 1 92 ? -7.829 17.145 0.804 1.00 34.54 92 ALA A C 8
ATOM 11336 O O . ALA A 1 92 ? -8.688 17.575 0.035 1.00 4.13 92 ALA A O 8
ATOM 11343 N N . PRO A 1 93 ? -7.127 17.952 1.614 1.00 74.43 93 PRO A N 8
ATOM 11344 C CA . PRO A 1 93 ? -7.325 19.404 1.650 1.00 30.22 93 PRO A CA 8
ATOM 11345 C C . PRO A 1 93 ? -6.830 20.087 0.381 1.00 3.04 93 PRO A C 8
ATOM 11346 O O . PRO A 1 93 ? -6.031 19.524 -0.369 1.00 1.33 93 PRO A O 8
ATOM 11354 N N . HIS A 1 94 ? -7.308 21.305 0.144 1.00 42.02 94 HIS A N 8
ATOM 11355 C CA . HIS A 1 94 ? -6.913 22.066 -1.036 1.00 34.40 94 HIS A CA 8
ATOM 11356 C C . HIS A 1 94 ? -7.264 21.310 -2.313 1.00 22.51 94 HIS A C 8
ATOM 11357 O O . HIS A 1 94 ? -6.385 20.783 -2.997 1.00 34.11 94 HIS A O 8
ATOM 11370 N N . LEU A 1 95 ? -8.553 21.257 -2.630 1.00 54.33 95 LEU A N 8
ATOM 11371 C CA . LEU A 1 95 ? -9.020 20.564 -3.825 1.00 42.44 95 LEU A CA 8
ATOM 11372 C C . LEU A 1 95 ? -9.328 21.554 -4.944 1.00 30.12 95 LEU A C 8
ATOM 11373 O O . LEU A 1 95 ? -9.182 22.763 -4.772 1.00 14.43 95 LEU A O 8
ATOM 11388 N N . GLU A 1 96 ? -9.755 21.032 -6.089 1.00 63.14 96 GLU A N 8
ATOM 11389 C CA . GLU A 1 96 ? -10.085 21.871 -7.235 1.00 23.32 96 GLU A CA 8
ATOM 11390 C C . GLU A 1 96 ? -11.589 21.876 -7.492 1.00 32.40 96 GLU A C 8
ATOM 11391 O O . GLU A 1 96 ? -12.123 20.970 -8.134 1.00 41.30 96 GLU A O 8
ATOM 11401 N N . HIS A 1 97 ? -12.266 22.901 -6.985 1.00 45.44 97 HIS A N 8
ATOM 11402 C CA . HIS A 1 97 ? -13.709 23.025 -7.160 1.00 63.23 97 HIS A CA 8
ATOM 11403 C C . HIS A 1 97 ? -14.089 24.447 -7.558 1.00 51.41 97 HIS A C 8
ATOM 11404 O O . HIS A 1 97 ? -13.222 25.296 -7.768 1.00 3.44 97 HIS A O 8
ATOM 11417 N N . HIS A 1 98 ? -15.390 24.702 -7.659 1.00 63.44 98 HIS A N 8
ATOM 11418 C CA . HIS A 1 98 ? -15.884 26.022 -8.032 1.00 21.34 98 HIS A CA 8
ATOM 11419 C C . HIS A 1 98 ? -17.038 26.445 -7.129 1.00 60.33 98 HIS A C 8
ATOM 11420 O O . HIS A 1 98 ? -18.203 26.185 -7.431 1.00 52.45 98 HIS A O 8
ATOM 11433 N N . HIS A 1 99 ? -16.708 27.096 -6.018 1.00 23.14 99 HIS A N 8
ATOM 11434 C CA . HIS A 1 99 ? -17.716 27.555 -5.071 1.00 74.11 99 HIS A CA 8
ATOM 11435 C C . HIS A 1 99 ? -17.200 28.737 -4.256 1.00 43.24 99 HIS A C 8
ATOM 11436 O O . HIS A 1 99 ? -15.992 28.939 -4.134 1.00 31.32 99 HIS A O 8
ATOM 11449 N N . HIS A 1 100 ? -18.123 29.516 -3.702 1.00 71.24 100 HIS A N 8
ATOM 11450 C CA . HIS A 1 100 ? -17.761 30.678 -2.898 1.00 52.21 100 HIS A CA 8
ATOM 11451 C C . HIS A 1 100 ? -17.842 30.357 -1.409 1.00 52.24 100 HIS A C 8
ATOM 11452 O O . HIS A 1 100 ? -18.088 31.239 -0.586 1.00 71.35 100 HIS A O 8
ATOM 11465 N N . HIS A 1 101 ? -17.635 29.088 -1.071 1.00 73.23 101 HIS A N 8
ATOM 11466 C CA . HIS A 1 101 ? -17.685 28.650 0.320 1.00 11.34 101 HIS A CA 8
ATOM 11467 C C . HIS A 1 101 ? -16.355 28.033 0.744 1.00 4.32 101 HIS A C 8
ATOM 11468 O O . HIS A 1 101 ? -15.452 27.858 -0.075 1.00 54.02 101 HIS A O 8
ATOM 11481 N N . HIS A 1 102 ? -16.242 27.708 2.028 1.00 62.13 102 HIS A N 8
ATOM 11482 C CA . HIS A 1 102 ? -15.022 27.111 2.560 1.00 4.14 102 HIS A CA 8
ATOM 11483 C C . HIS A 1 102 ? -13.810 27.987 2.255 1.00 51.33 102 HIS A C 8
ATOM 11484 O O . HIS A 1 102 ? -13.944 29.192 2.037 1.00 11.53 102 HIS A O 8
ATOM 11497 N N . MET A 1 1 ? -9.302 -11.303 -15.979 1.00 42.33 1 MET A N 9
ATOM 11498 C CA . MET A 1 1 ? -9.305 -11.761 -17.364 1.00 12.14 1 MET A CA 9
ATOM 11499 C C . MET A 1 1 ? -9.311 -10.578 -18.327 1.00 42.51 1 MET A C 9
ATOM 11500 O O . MET A 1 1 ? -10.370 -10.111 -18.745 1.00 61.21 1 MET A O 9
ATOM 11512 N N . ALA A 1 2 ? -8.121 -10.098 -18.675 1.00 53.12 2 ALA A N 9
ATOM 11513 C CA . ALA A 1 2 ? -7.991 -8.971 -19.590 1.00 62.23 2 ALA A CA 9
ATOM 11514 C C . ALA A 1 2 ? -6.543 -8.789 -20.034 1.00 75.33 2 ALA A C 9
ATOM 11515 O O . ALA A 1 2 ? -5.693 -9.642 -19.777 1.00 52.15 2 ALA A O 9
ATOM 11522 N N . ARG A 1 3 ? -6.269 -7.673 -20.700 1.00 2.52 3 ARG A N 9
ATOM 11523 C CA . ARG A 1 3 ? -4.924 -7.380 -21.181 1.00 53.43 3 ARG A CA 9
ATOM 11524 C C . ARG A 1 3 ? -4.625 -5.886 -21.085 1.00 70.25 3 ARG A C 9
ATOM 11525 O O . ARG A 1 3 ? -3.788 -5.362 -21.818 1.00 60.41 3 ARG A O 9
ATOM 11543 N N . ALA A 1 4 ? -5.318 -5.207 -20.177 1.00 51.52 4 ALA A N 9
ATOM 11544 C CA . ALA A 1 4 ? -5.126 -3.775 -19.985 1.00 14.31 4 ALA A CA 9
ATOM 11545 C C . ALA A 1 4 ? -4.018 -3.500 -18.974 1.00 2.14 4 ALA A C 9
ATOM 11546 O O . ALA A 1 4 ? -3.372 -2.452 -19.016 1.00 62.11 4 ALA A O 9
ATOM 11553 N N . ASP A 1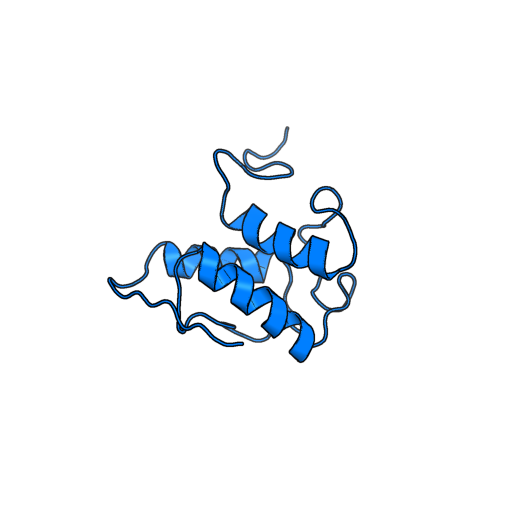 5 ? -3.802 -4.446 -18.067 1.00 44.24 5 ASP A N 9
ATOM 11554 C CA . ASP A 1 5 ? -2.771 -4.306 -17.046 1.00 62.13 5 ASP A CA 9
ATOM 11555 C C . ASP A 1 5 ? -1.548 -5.151 -17.390 1.00 2.20 5 ASP A C 9
ATOM 11556 O O . ASP A 1 5 ? -0.689 -5.392 -16.541 1.00 42.33 5 ASP A O 9
ATOM 11564 N N . ASP A 1 6 ? -1.476 -5.599 -18.638 1.00 2.42 6 ASP A N 9
ATOM 11565 C CA . ASP A 1 6 ? -0.359 -6.417 -19.095 1.00 14.32 6 ASP A CA 9
ATOM 11566 C C . ASP A 1 6 ? 0.944 -5.623 -19.062 1.00 71.23 6 ASP A C 9
ATOM 11567 O O . ASP A 1 6 ? 1.296 -4.945 -20.027 1.00 40.33 6 ASP A O 9
ATOM 11575 N N . THR A 1 7 ? 1.657 -5.712 -17.943 1.00 14.30 7 THR A N 9
ATOM 11576 C CA . THR A 1 7 ? 2.919 -5.001 -17.782 1.00 62.00 7 THR A CA 9
ATOM 11577 C C . THR A 1 7 ? 2.741 -3.506 -18.016 1.00 31.15 7 THR A C 9
ATOM 11578 O O . THR A 1 7 ? 1.646 -3.043 -18.331 1.00 23.03 7 THR A O 9
ATOM 11589 N N . ALA A 1 8 ? 3.827 -2.754 -17.858 1.00 44.44 8 ALA A N 9
ATOM 11590 C CA . ALA A 1 8 ? 3.790 -1.310 -18.055 1.00 30.32 8 ALA A CA 9
ATOM 11591 C C . ALA A 1 8 ? 2.634 -0.680 -17.286 1.00 72.01 8 ALA A C 9
ATOM 11592 O O . ALA A 1 8 ? 2.026 -1.319 -16.425 1.00 5.43 8 ALA A O 9
ATOM 11599 N N . LEU A 1 9 ? 2.335 0.575 -17.600 1.00 30.13 9 LEU A N 9
ATOM 11600 C CA . LEU A 1 9 ? 1.251 1.293 -16.938 1.00 43.03 9 LEU A CA 9
ATOM 11601 C C . LEU A 1 9 ? -0.099 0.660 -17.263 1.00 30.05 9 LEU A C 9
ATOM 11602 O O . LEU A 1 9 ? -0.490 0.533 -18.423 1.00 0.11 9 LEU A O 9
ATOM 11617 N N . PRO A 1 10 ? -0.830 0.255 -16.214 1.00 72.42 10 PRO A N 9
ATOM 11618 C CA . PRO A 1 10 ? -2.148 -0.369 -16.362 1.00 31.53 10 PRO A CA 9
ATOM 11619 C C . PRO A 1 10 ? -3.206 0.618 -16.842 1.00 1.42 10 PRO A C 9
ATOM 11620 O O . PRO A 1 10 ? -3.947 0.340 -17.784 1.00 63.11 10 PRO A O 9
ATOM 11628 N N . ALA A 1 11 ? -3.271 1.774 -16.188 1.00 33.51 11 ALA A N 9
ATOM 11629 C CA . ALA A 1 11 ? -4.236 2.804 -16.550 1.00 62.24 11 ALA A CA 9
ATOM 11630 C C . ALA A 1 11 ? -4.102 4.024 -15.646 1.00 53.12 11 ALA A C 9
ATOM 11631 O O . ALA A 1 11 ? -3.086 4.203 -14.976 1.00 42.21 11 ALA A O 9
ATOM 11638 N N . ALA A 1 12 ? -5.136 4.859 -15.632 1.00 2.44 12 ALA A N 9
ATOM 11639 C CA . ALA A 1 12 ? -5.134 6.062 -14.808 1.00 10.33 12 ALA A CA 9
ATOM 11640 C C . ALA A 1 12 ? -5.367 5.723 -13.340 1.00 12.11 12 ALA A C 9
ATOM 11641 O O . ALA A 1 12 ? -5.389 6.607 -12.483 1.00 73.01 12 ALA A O 9
ATOM 11648 N N . THR A 1 13 ? -5.543 4.437 -13.056 1.00 75.25 13 THR A N 9
ATOM 11649 C CA . THR A 1 13 ? -5.778 3.981 -11.692 1.00 34.10 13 THR A CA 9
ATOM 11650 C C . THR A 1 13 ? -5.188 4.954 -10.678 1.00 34.13 13 THR A C 9
ATOM 11651 O O . THR A 1 13 ? -5.919 5.646 -9.969 1.00 30.35 13 THR A O 9
ATOM 11662 N N . GLY A 1 14 ? -3.860 5.003 -10.614 1.00 53.24 14 GLY A N 9
ATOM 11663 C CA . GLY A 1 14 ? -3.195 5.897 -9.683 1.00 75.30 14 GLY A CA 9
ATOM 11664 C C . GLY A 1 14 ? -2.991 5.266 -8.320 1.00 31.31 14 GLY A C 9
ATOM 11665 O O . GLY A 1 14 ? -2.065 4.478 -8.125 1.00 43.23 14 GLY A O 9
ATOM 11669 N N . ALA A 1 15 ? -3.856 5.614 -7.373 1.00 0.15 15 ALA A N 9
ATOM 11670 C CA . ALA A 1 15 ? -3.766 5.076 -6.021 1.00 62.20 15 ALA A CA 9
ATOM 11671 C C . ALA A 1 15 ? -3.950 3.562 -6.019 1.00 2.05 15 ALA A C 9
ATOM 11672 O O . ALA A 1 15 ? -3.235 2.840 -5.322 1.00 1.21 15 ALA A O 9
ATOM 11679 N N . LEU A 1 16 ? -4.913 3.087 -6.801 1.00 20.12 16 LEU A N 9
ATOM 11680 C CA . LEU A 1 16 ? -5.191 1.658 -6.889 1.00 72.05 16 LEU A CA 9
ATOM 11681 C C . LEU A 1 16 ? -3.978 0.898 -7.416 1.00 43.12 16 LEU A C 9
ATOM 11682 O O . LEU A 1 16 ? -3.591 -0.131 -6.862 1.00 42.41 16 LEU A O 9
ATOM 11697 N N . GLU A 1 17 ? -3.384 1.414 -8.487 1.00 23.44 17 GLU A N 9
ATOM 11698 C CA . GLU A 1 17 ? -2.214 0.783 -9.087 1.00 24.24 17 GLU A CA 9
ATOM 11699 C C . GLU A 1 17 ? -0.988 0.948 -8.193 1.00 3.42 17 GLU A C 9
ATOM 11700 O O . GLU A 1 17 ? -0.117 0.077 -8.146 1.00 53.34 17 GLU A O 9
ATOM 11710 N N . LEU A 1 18 ? -0.925 2.071 -7.487 1.00 72.23 18 LEU A N 9
ATOM 11711 C CA . LEU A 1 18 ? 0.193 2.353 -6.594 1.00 22.21 18 LEU A CA 9
ATOM 11712 C C . LEU A 1 18 ? 0.333 1.263 -5.535 1.00 73.23 18 LEU A C 9
ATOM 11713 O O . LEU A 1 18 ? 1.408 0.691 -5.356 1.00 73.22 18 LEU A O 9
ATOM 11728 N N . VAL A 1 19 ? -0.763 0.979 -4.837 1.00 41.44 19 VAL A N 9
ATOM 11729 C CA . VAL A 1 19 ? -0.764 -0.044 -3.799 1.00 51.43 19 VAL A CA 9
ATOM 11730 C C . VAL A 1 19 ? -0.529 -1.428 -4.392 1.00 31.22 19 VAL A C 9
ATOM 11731 O O . VAL A 1 19 ? 0.363 -2.158 -3.957 1.00 12.24 19 VAL A O 9
ATOM 11744 N N . ARG A 1 20 ? -1.334 -1.785 -5.387 1.00 64.50 20 ARG A N 9
ATOM 11745 C CA . ARG A 1 20 ? -1.214 -3.083 -6.039 1.00 71.30 20 ARG A CA 9
ATOM 11746 C C . ARG A 1 20 ? 0.207 -3.305 -6.550 1.00 53.33 20 ARG A C 9
ATOM 11747 O O . ARG A 1 20 ? 0.741 -4.412 -6.471 1.00 31.32 20 ARG A O 9
ATOM 11765 N N . HIS A 1 21 ? 0.814 -2.246 -7.076 1.00 14.20 21 HIS A N 9
ATOM 11766 C CA . HIS A 1 21 ? 2.173 -2.324 -7.600 1.00 61.45 21 HIS A CA 9
ATOM 11767 C C . HIS A 1 21 ? 3.172 -2.597 -6.480 1.00 73.02 21 HIS A C 9
ATOM 11768 O O . HIS A 1 21 ? 3.982 -3.521 -6.568 1.00 54.30 21 HIS A O 9
ATOM 11781 N N . LEU A 1 22 ? 3.110 -1.788 -5.428 1.00 44.42 22 LEU A N 9
ATOM 11782 C CA . LEU A 1 22 ? 4.010 -1.942 -4.291 1.00 52.51 22 LEU A CA 9
ATOM 11783 C C . LEU A 1 22 ? 3.829 -3.306 -3.633 1.00 50.43 22 LEU A C 9
ATOM 11784 O O . LEU A 1 22 ? 4.800 -3.946 -3.228 1.00 44.14 22 LEU A O 9
ATOM 11799 N N . VAL A 1 23 ? 2.579 -3.748 -3.531 1.00 42.41 23 VAL A N 9
ATOM 11800 C CA . VAL A 1 23 ? 2.271 -5.038 -2.927 1.00 52.55 23 VAL A CA 9
ATOM 11801 C C . VAL A 1 23 ? 2.724 -6.186 -3.821 1.00 31.25 23 VAL A C 9
ATOM 11802 O O . VAL A 1 23 ? 3.382 -7.119 -3.363 1.00 73.34 23 VAL A O 9
ATOM 11815 N N . ALA A 1 24 ? 2.368 -6.110 -5.098 1.00 24.32 24 ALA A N 9
ATOM 11816 C CA . ALA A 1 24 ? 2.741 -7.142 -6.058 1.00 42.03 24 ALA A CA 9
ATOM 11817 C C . ALA A 1 24 ? 4.256 -7.291 -6.144 1.00 32.31 24 ALA A C 9
ATOM 11818 O O . ALA A 1 24 ? 4.782 -8.403 -6.102 1.00 3.33 24 ALA A O 9
ATOM 11825 N N . GLU A 1 25 ? 4.950 -6.165 -6.263 1.00 10.25 25 GLU A N 9
ATOM 11826 C CA . GLU A 1 25 ? 6.406 -6.171 -6.356 1.00 52.22 25 GLU A CA 9
ATOM 11827 C C . GLU A 1 25 ? 7.032 -6.690 -5.064 1.00 53.23 25 GLU A C 9
ATOM 11828 O O . GLU A 1 25 ? 8.126 -7.252 -5.074 1.00 4.25 25 GLU A O 9
ATOM 11838 N N . ARG A 1 26 ? 6.327 -6.496 -3.953 1.00 44.10 26 ARG A N 9
ATOM 11839 C CA . ARG A 1 26 ? 6.813 -6.942 -2.653 1.00 24.33 26 ARG A CA 9
ATOM 11840 C C . ARG A 1 26 ? 6.591 -8.442 -2.476 1.00 13.11 26 ARG A C 9
ATOM 11841 O O . ARG A 1 26 ? 7.301 -9.098 -1.714 1.00 51.20 26 ARG A O 9
ATOM 11859 N N . ALA A 1 27 ? 5.602 -8.976 -3.184 1.00 74.53 27 ALA A N 9
ATOM 11860 C CA . ALA A 1 27 ? 5.288 -10.397 -3.105 1.00 72.11 27 ALA A CA 9
ATOM 11861 C C . ALA A 1 27 ? 6.085 -11.193 -4.132 1.00 65.50 27 ALA A C 9
ATOM 11862 O O . ALA A 1 27 ? 5.828 -12.378 -4.347 1.00 5.41 27 ALA A O 9
ATOM 11869 N N . GLU A 1 28 ? 7.051 -10.535 -4.764 1.00 32.23 28 GLU A N 9
ATOM 11870 C CA . GLU A 1 28 ? 7.885 -11.182 -5.770 1.00 63.32 28 GLU A CA 9
ATOM 11871 C C . GLU A 1 28 ? 7.049 -11.616 -6.971 1.00 61.14 28 GLU A C 9
ATOM 11872 O O . GLU A 1 28 ? 7.230 -12.713 -7.503 1.00 50.25 28 GLU A O 9
ATOM 11882 N N . LEU A 1 29 ? 6.135 -10.750 -7.392 1.00 54.20 29 LEU A N 9
ATOM 11883 C CA . LEU A 1 29 ? 5.269 -11.042 -8.530 1.00 22.33 29 LEU A CA 9
ATOM 11884 C C . LEU A 1 29 ? 4.926 -9.768 -9.295 1.00 21.55 29 LEU A C 9
ATOM 11885 O O . LEU A 1 29 ? 5.004 -8.658 -8.767 1.00 63.42 29 LEU A O 9
ATOM 11900 N N . PRO A 1 30 ? 4.537 -9.929 -10.567 1.00 42.24 30 PRO A N 9
ATOM 11901 C CA . PRO A 1 30 ? 4.171 -8.803 -11.432 1.00 51.44 30 PRO A 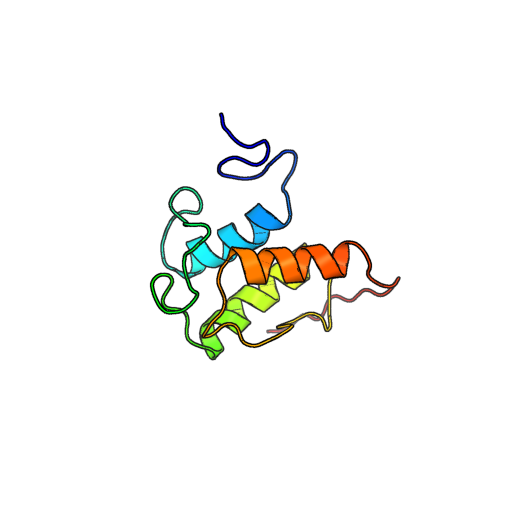CA 9
ATOM 11902 C C . PRO A 1 30 ? 2.859 -8.149 -11.009 1.00 62.51 30 PRO A C 9
ATOM 11903 O O . PRO A 1 30 ? 1.946 -8.822 -10.529 1.00 33.05 30 PRO A O 9
ATOM 11911 N N . VAL A 1 31 ? 2.772 -6.836 -11.191 1.00 52.10 31 VAL A N 9
ATOM 11912 C CA . VAL A 1 31 ? 1.571 -6.092 -10.830 1.00 64.25 31 VAL A CA 9
ATOM 11913 C C . VAL A 1 31 ? 0.414 -6.429 -11.764 1.00 25.01 31 VAL A C 9
ATOM 11914 O O . VAL A 1 31 ? -0.734 -6.078 -11.497 1.00 62.20 31 VAL A O 9
ATOM 11927 N N . GLU A 1 32 ? 0.726 -7.113 -12.861 1.00 72.23 32 GLU A N 9
ATOM 11928 C CA . GLU A 1 32 ? -0.289 -7.498 -13.834 1.00 24.52 32 GLU A CA 9
ATOM 11929 C C . GLU A 1 32 ? -1.034 -8.749 -13.378 1.00 5.13 32 GLU A C 9
ATOM 11930 O O . GLU A 1 32 ? -2.148 -9.019 -13.827 1.00 72.12 32 GLU A O 9
ATOM 11940 N N . VAL A 1 33 ? -0.410 -9.511 -12.486 1.00 34.23 33 VAL A N 9
ATOM 11941 C CA . VAL A 1 33 ? -1.012 -10.733 -11.967 1.00 42.35 33 VAL A CA 9
ATOM 11942 C C . VAL A 1 33 ? -1.574 -10.518 -10.567 1.00 71.21 33 VAL A C 9
ATOM 11943 O O . VAL A 1 33 ? -2.147 -11.430 -9.969 1.00 42.14 33 VAL A O 9
ATOM 11956 N N . LEU A 1 34 ? -1.407 -9.307 -10.048 1.00 55.02 34 LEU A N 9
ATOM 11957 C CA . LEU A 1 34 ? -1.898 -8.971 -8.715 1.00 43.31 34 LEU A CA 9
ATOM 11958 C C . LEU A 1 34 ? -3.423 -8.938 -8.690 1.00 35.42 34 LEU A C 9
ATOM 11959 O O . LEU A 1 34 ? -4.047 -8.129 -9.375 1.00 41.24 34 LEU A O 9
ATOM 11974 N N . ARG A 1 35 ? -4.015 -9.821 -7.892 1.00 43.42 35 ARG A N 9
ATOM 11975 C CA . ARG A 1 35 ? -5.467 -9.892 -7.776 1.00 65.40 35 ARG A CA 9
ATOM 11976 C C . ARG A 1 35 ? -5.973 -8.936 -6.701 1.00 64.01 35 ARG A C 9
ATOM 11977 O O . ARG A 1 35 ? -5.248 -8.596 -5.766 1.00 0.01 35 ARG A O 9
ATOM 11995 N N . ASP A 1 36 ? -7.222 -8.505 -6.841 1.00 41.24 36 ASP A N 9
ATOM 11996 C CA . ASP A 1 36 ? -7.826 -7.588 -5.882 1.00 54.54 36 ASP A CA 9
ATOM 11997 C C . ASP A 1 36 ? -8.198 -8.316 -4.594 1.00 15.44 36 ASP A C 9
ATOM 11998 O O . ASP A 1 36 ? -8.462 -7.688 -3.568 1.00 21.13 36 ASP A O 9
ATOM 12006 N N . ASP A 1 37 ? -8.218 -9.643 -4.655 1.00 53.20 37 ASP A N 9
ATOM 12007 C CA . ASP A 1 37 ? -8.558 -10.457 -3.494 1.00 11.11 37 ASP A CA 9
ATOM 12008 C C . ASP A 1 37 ? -7.299 -10.979 -2.809 1.00 45.24 37 ASP A C 9
ATOM 12009 O O . ASP A 1 37 ? -7.354 -11.930 -2.029 1.00 3.23 37 ASP A O 9
ATOM 12017 N N . SER A 1 38 ? -6.166 -10.351 -3.108 1.00 31.11 38 SER A N 9
ATOM 12018 C CA . SER A 1 38 ? -4.892 -10.756 -2.525 1.00 43.01 38 SER A CA 9
ATOM 12019 C C . SER A 1 38 ? -4.686 -10.103 -1.161 1.00 71.35 38 SER A C 9
ATOM 12020 O O . SER A 1 38 ? -4.631 -8.878 -1.049 1.00 63.23 38 SER A O 9
ATOM 12027 N N . ARG A 1 39 ? -4.575 -10.931 -0.127 1.00 4.25 39 ARG A N 9
ATOM 12028 C CA . ARG A 1 39 ? -4.377 -10.435 1.230 1.00 4.30 39 ARG A CA 9
ATOM 12029 C C . ARG A 1 39 ? -2.894 -10.412 1.589 1.00 60.01 39 ARG A C 9
ATOM 12030 O O . ARG A 1 39 ? -2.132 -11.290 1.182 1.00 14.44 39 ARG A O 9
ATOM 12048 N N . PHE A 1 40 ? -2.492 -9.402 2.354 1.00 1.04 40 PHE A N 9
ATOM 12049 C CA . PHE A 1 40 ? -1.100 -9.264 2.767 1.00 23.12 40 PHE A CA 9
ATOM 12050 C C . PHE A 1 40 ? -0.809 -10.122 3.995 1.00 65.23 40 PHE A C 9
ATOM 12051 O O . PHE A 1 40 ? -0.344 -9.623 5.020 1.00 54.41 40 PHE A O 9
ATOM 12067 N N . LEU A 1 41 ? -1.087 -11.416 3.883 1.00 72.40 41 LEU A N 9
ATOM 12068 C CA . LEU A 1 41 ? -0.856 -12.346 4.984 1.00 3.12 41 LEU A CA 9
ATOM 12069 C C . LEU A 1 41 ? -1.265 -13.763 4.594 1.00 13.42 41 LEU A C 9
ATOM 12070 O O . LEU A 1 41 ? -0.569 -14.729 4.910 1.00 14.32 41 LEU A O 9
ATOM 12085 N N . ASP A 1 42 ? -2.395 -13.879 3.906 1.00 12.13 42 ASP A N 9
ATOM 12086 C CA . ASP A 1 42 ? -2.894 -15.178 3.470 1.00 41.03 42 ASP A CA 9
ATOM 12087 C C . ASP A 1 42 ? -2.137 -15.667 2.240 1.00 43.50 42 ASP A C 9
ATOM 12088 O O . ASP A 1 42 ? -1.455 -16.690 2.283 1.00 33.44 42 ASP A O 9
ATOM 12096 N N . ASP A 1 43 ? -2.262 -14.928 1.142 1.00 41.01 43 ASP A N 9
ATOM 12097 C CA . ASP A 1 43 ? -1.589 -15.286 -0.102 1.00 11.03 43 ASP A CA 9
ATOM 12098 C C . ASP A 1 43 ? -0.203 -14.653 -0.170 1.00 24.22 43 ASP A C 9
ATOM 12099 O O . ASP A 1 43 ? 0.809 -15.354 -0.208 1.00 4.03 43 ASP A O 9
ATOM 12107 N N . LEU A 1 44 ? -0.164 -13.326 -0.187 1.00 4.30 44 LEU A N 9
ATOM 12108 C CA . LEU A 1 44 ? 1.099 -12.598 -0.253 1.00 12.45 44 LEU A CA 9
ATOM 12109 C C . LEU A 1 44 ? 2.052 -13.063 0.843 1.00 23.43 44 LEU A C 9
ATOM 12110 O O . LEU A 1 44 ? 3.272 -12.939 0.714 1.00 45.15 44 LEU A O 9
ATOM 12125 N N . HIS A 1 45 ? 1.491 -13.601 1.921 1.00 21.24 45 HIS A N 9
ATOM 12126 C CA . HIS A 1 45 ? 2.292 -14.088 3.038 1.00 32.13 45 HIS A CA 9
ATOM 12127 C C . HIS A 1 45 ? 3.098 -12.954 3.664 1.00 11.20 45 HIS A C 9
ATOM 12128 O O . HIS A 1 45 ? 4.067 -13.191 4.384 1.00 71.31 45 HIS A O 9
ATOM 12141 N N . MET A 1 46 ? 2.690 -11.720 3.384 1.00 72.12 46 MET A N 9
ATOM 12142 C CA . MET A 1 46 ? 3.374 -10.549 3.920 1.00 72.21 46 MET A CA 9
ATOM 12143 C C . MET A 1 46 ? 3.064 -10.371 5.403 1.00 74.05 46 MET A C 9
ATOM 12144 O O . MET A 1 46 ? 2.005 -9.861 5.769 1.00 70.22 46 MET A O 9
ATOM 12156 N N . SER A 1 47 ? 3.995 -10.793 6.253 1.00 62.34 47 SER A N 9
ATOM 12157 C CA . SER A 1 47 ? 3.819 -10.684 7.696 1.00 14.10 47 SER A CA 9
ATOM 12158 C C . SER A 1 47 ? 3.479 -9.251 8.095 1.00 3.33 47 SER A C 9
ATOM 12159 O O . SER A 1 47 ? 3.741 -8.309 7.347 1.00 12.44 47 SER A O 9
ATOM 12166 N N . SER A 1 48 ? 2.895 -9.095 9.279 1.00 1.11 48 SER A N 9
ATOM 12167 C CA . SER A 1 48 ? 2.516 -7.778 9.777 1.00 61.13 48 SER A CA 9
ATOM 12168 C C . SER A 1 48 ? 3.656 -6.780 9.595 1.00 53.54 48 SER A C 9
ATOM 12169 O O . SER A 1 48 ? 3.426 -5.609 9.288 1.00 1.12 48 SER A O 9
ATOM 12176 N N . ILE A 1 49 ? 4.882 -7.251 9.785 1.00 35.43 49 ILE A N 9
ATOM 12177 C CA . ILE A 1 49 ? 6.058 -6.400 9.642 1.00 64.53 49 ILE A CA 9
ATOM 12178 C C . ILE A 1 49 ? 6.352 -6.113 8.174 1.00 54.13 49 ILE A C 9
ATOM 12179 O O . ILE A 1 49 ? 6.698 -4.990 7.806 1.00 35.22 49 ILE A O 9
ATOM 12194 N N . THR A 1 50 ? 6.209 -7.135 7.336 1.00 20.10 50 THR A N 9
ATOM 12195 C CA . THR A 1 50 ? 6.458 -6.992 5.906 1.00 74.33 50 THR A CA 9
ATOM 12196 C C . THR A 1 50 ? 5.463 -6.030 5.269 1.00 53.32 50 THR A C 9
ATOM 12197 O O . THR A 1 50 ? 5.830 -5.209 4.427 1.00 53.24 50 THR A O 9
ATOM 12208 N N . VAL A 1 51 ? 4.202 -6.134 5.675 1.00 61.21 51 VAL A N 9
ATOM 12209 C CA . VAL A 1 51 ? 3.154 -5.271 5.144 1.00 73.34 51 VAL A CA 9
ATOM 12210 C C . VAL A 1 51 ? 3.477 -3.801 5.386 1.00 50.52 51 VAL A C 9
ATOM 12211 O O . VAL A 1 51 ? 3.412 -2.982 4.470 1.00 35.15 51 VAL A O 9
ATOM 12224 N N . GLY A 1 52 ? 3.825 -3.474 6.627 1.00 3.04 52 GLY A N 9
ATOM 12225 C CA . GLY A 1 52 ? 4.154 -2.102 6.968 1.00 44.40 52 GLY A CA 9
ATOM 12226 C C . GLY A 1 52 ? 5.306 -1.560 6.145 1.00 22.53 52 GLY A C 9
ATOM 12227 O O . GLY A 1 52 ? 5.345 -0.372 5.827 1.00 52.13 52 GLY A O 9
ATOM 12231 N N . GLN A 1 53 ? 6.248 -2.433 5.802 1.00 40.01 53 GLN A N 9
ATOM 12232 C CA . GLN A 1 53 ? 7.408 -2.035 5.014 1.00 64.02 53 GLN A CA 9
ATOM 12233 C C . GLN A 1 53 ? 6.979 -1.449 3.672 1.00 23.54 53 GLN A C 9
ATOM 12234 O O . GLN A 1 53 ? 7.480 -0.406 3.250 1.00 4.31 53 GLN A O 9
ATOM 12246 N N . LEU A 1 54 ? 6.051 -2.127 3.007 1.00 43.52 54 LEU A N 9
ATOM 12247 C CA . LEU A 1 54 ? 5.555 -1.674 1.712 1.00 45.02 54 LEU A CA 9
ATOM 12248 C C . LEU A 1 54 ? 4.502 -0.584 1.883 1.00 61.20 54 LEU A C 9
ATOM 12249 O O . LEU A 1 54 ? 4.393 0.324 1.058 1.00 70.32 54 LEU A O 9
ATOM 12264 N N . VAL A 1 55 ? 3.730 -0.678 2.961 1.00 14.02 55 VAL A N 9
ATOM 12265 C CA . VAL A 1 55 ? 2.687 0.302 3.243 1.00 23.35 55 VAL A CA 9
ATOM 12266 C C . VAL A 1 55 ? 3.274 1.701 3.391 1.00 22.14 55 VAL A C 9
ATOM 12267 O O . VAL A 1 55 ? 2.659 2.689 2.993 1.00 71.35 55 VAL A O 9
ATOM 12280 N N . ASN A 1 56 ? 4.471 1.778 3.965 1.00 24.42 56 ASN A N 9
ATOM 12281 C CA . ASN A 1 56 ? 5.142 3.056 4.166 1.00 41.51 56 ASN A CA 9
ATOM 12282 C C . ASN A 1 56 ? 5.525 3.686 2.830 1.00 62.40 56 ASN A C 9
ATOM 12283 O O . ASN A 1 56 ? 5.514 4.907 2.682 1.00 14.05 56 ASN A O 9
ATOM 12293 N N . GLU A 1 57 ? 5.861 2.842 1.859 1.00 51.42 57 GLU A N 9
ATOM 12294 C CA . GLU A 1 57 ? 6.248 3.316 0.535 1.00 54.12 57 GLU A CA 9
ATOM 12295 C C . GLU A 1 57 ? 5.048 3.905 -0.203 1.00 30.25 57 GLU A C 9
ATOM 12296 O O . GLU A 1 57 ? 5.179 4.881 -0.941 1.00 13.45 57 GLU A O 9
ATOM 12306 N N . ALA A 1 58 ? 3.881 3.304 0.003 1.00 53.43 58 ALA A N 9
ATOM 12307 C CA . ALA A 1 58 ? 2.658 3.770 -0.640 1.00 4.23 58 ALA A CA 9
ATOM 12308 C C . ALA A 1 58 ? 2.214 5.113 -0.071 1.00 33.24 58 ALA A C 9
ATOM 12309 O O . ALA A 1 58 ? 2.003 6.072 -0.810 1.00 4.32 58 ALA A O 9
ATOM 12316 N N . ALA A 1 59 ? 2.075 5.172 1.250 1.00 1.23 59 ALA A N 9
ATOM 12317 C CA . ALA A 1 59 ? 1.658 6.398 1.919 1.00 54.24 59 ALA A CA 9
ATOM 12318 C C . ALA A 1 59 ? 2.476 7.592 1.439 1.00 61.20 59 ALA A C 9
ATOM 12319 O O . ALA A 1 59 ? 1.932 8.662 1.168 1.00 41.43 59 ALA A O 9
ATOM 12326 N N . ARG A 1 60 ? 3.788 7.402 1.338 1.00 62.50 60 ARG A N 9
ATOM 12327 C CA . ARG A 1 60 ? 4.682 8.464 0.893 1.00 34.30 60 ARG A CA 9
ATOM 12328 C C . ARG A 1 60 ? 4.306 8.941 -0.507 1.00 74.34 60 ARG A C 9
ATOM 12329 O O . ARG A 1 60 ? 4.322 10.138 -0.790 1.00 4.14 60 ARG A O 9
ATOM 12347 N N . ALA A 1 61 ? 3.966 7.996 -1.377 1.00 64.52 61 ALA A N 9
ATOM 12348 C CA . ALA A 1 61 ? 3.584 8.319 -2.745 1.00 3.44 61 ALA A CA 9
ATOM 12349 C C . ALA A 1 61 ? 2.236 9.031 -2.786 1.00 0.01 61 ALA A C 9
ATOM 12350 O O . ALA A 1 61 ? 2.035 9.955 -3.573 1.00 74.11 61 ALA A O 9
ATOM 12357 N N . MET A 1 62 ? 1.316 8.594 -1.932 1.00 60.21 62 MET A N 9
ATOM 12358 C CA . MET A 1 62 ? -0.014 9.190 -1.871 1.00 33.14 62 MET A CA 9
ATOM 12359 C C . MET A 1 62 ? 0.044 10.584 -1.254 1.00 60.22 62 MET A C 9
ATOM 12360 O O . MET A 1 62 ? -0.847 11.405 -1.468 1.00 43.32 62 MET A O 9
ATOM 12372 N N . GLY A 1 63 ? 1.099 10.845 -0.489 1.00 31.44 63 GLY A N 9
ATOM 12373 C CA . GLY A 1 63 ? 1.253 12.141 0.147 1.00 70.14 63 GLY A CA 9
ATOM 12374 C C . GLY A 1 63 ? 1.180 12.058 1.659 1.00 43.10 63 GLY A C 9
ATOM 12375 O O . GLY A 1 63 ? 1.503 13.020 2.357 1.00 41.45 63 GLY A O 9
ATOM 12379 N N . LEU A 1 64 ? 0.754 10.906 2.166 1.00 41.30 64 LEU A N 9
ATOM 12380 C CA . LEU A 1 64 ? 0.638 10.702 3.606 1.00 20.21 64 LEU A CA 9
ATOM 12381 C C . LEU A 1 64 ? 1.997 10.833 4.286 1.00 53.30 64 LEU A C 9
ATOM 12382 O O . LEU A 1 64 ? 2.950 11.343 3.697 1.00 31.31 64 LEU A O 9
ATOM 12397 N N . SER A 1 65 ? 2.078 10.368 5.529 1.00 23.03 65 SER A N 9
ATOM 12398 C CA . SER A 1 65 ? 3.320 10.435 6.289 1.00 14.33 65 SER A CA 9
ATOM 12399 C C . SER A 1 65 ? 3.224 9.598 7.561 1.00 22.34 65 SER A C 9
ATOM 12400 O O . SER A 1 65 ? 3.924 8.597 7.712 1.00 73.23 65 SER A O 9
ATOM 12407 N N . ALA A 1 66 ? 2.353 10.015 8.473 1.00 55.43 66 ALA A N 9
ATOM 12408 C CA . ALA A 1 66 ? 2.162 9.304 9.731 1.00 61.44 66 ALA A CA 9
ATOM 12409 C C . ALA A 1 66 ? 1.049 8.269 9.613 1.00 50.42 66 ALA A C 9
ATOM 12410 O O . ALA A 1 66 ? 0.862 7.439 10.503 1.00 42.14 66 ALA A O 9
ATOM 12417 N N . VAL A 1 67 ? 0.310 8.324 8.509 1.00 5.22 67 VAL A N 9
ATOM 12418 C CA . VAL A 1 67 ? -0.785 7.391 8.274 1.00 71.43 67 VAL A CA 9
ATOM 12419 C C . VAL A 1 67 ? -0.270 5.963 8.129 1.00 4.41 67 VAL A C 9
ATOM 12420 O O . VAL A 1 67 ? -1.049 5.011 8.096 1.00 13.20 67 VAL A O 9
ATOM 12433 N N . ALA A 1 68 ? 1.049 5.823 8.040 1.00 33.12 68 ALA A N 9
ATOM 12434 C CA . ALA A 1 68 ? 1.669 4.511 7.900 1.00 43.31 68 ALA A CA 9
ATOM 12435 C C . ALA A 1 68 ? 0.859 3.441 8.624 1.00 20.02 68 ALA A C 9
ATOM 12436 O O . ALA A 1 68 ? 0.831 3.396 9.853 1.00 14.23 68 ALA A O 9
ATOM 12443 N N . MET A 1 69 ? 0.202 2.580 7.853 1.00 2.05 69 MET A N 9
ATOM 12444 C CA . MET A 1 69 ? -0.608 1.509 8.422 1.00 14.21 69 MET A CA 9
ATOM 12445 C C . MET A 1 69 ? -1.837 2.074 9.128 1.00 60.40 69 MET A C 9
ATOM 12446 O O . MET A 1 69 ? -1.839 2.297 10.339 1.00 41.22 69 MET A O 9
ATOM 12458 N N . PRO A 1 70 ? -2.908 2.310 8.355 1.00 12.03 70 PRO A N 9
ATOM 12459 C CA . PRO A 1 70 ? -4.162 2.852 8.886 1.00 61.24 70 PRO A CA 9
ATOM 12460 C C . PRO A 1 70 ? -4.898 1.849 9.768 1.00 54.10 70 PRO A C 9
ATOM 12461 O O . PRO A 1 70 ? -5.364 2.189 10.856 1.00 54.15 70 PRO A O 9
ATOM 12469 N N . THR A 1 71 ? -4.999 0.611 9.295 1.00 44.42 71 THR A N 9
ATOM 12470 C CA . THR A 1 71 ? -5.679 -0.440 10.039 1.00 34.42 71 THR A CA 9
ATOM 12471 C C . THR A 1 71 ? -5.069 -1.805 9.746 1.00 62.50 71 THR A C 9
ATOM 12472 O O . THR A 1 71 ? -4.145 -1.923 8.941 1.00 53.23 71 THR A O 9
ATOM 12483 N N . ASN A 1 72 ? -5.590 -2.836 10.404 1.00 63.40 72 ASN A N 9
ATOM 12484 C CA . ASN A 1 72 ? -5.095 -4.194 10.212 1.00 62.04 72 ASN A CA 9
ATOM 12485 C C . ASN A 1 72 ? -5.032 -4.546 8.728 1.00 71.21 72 ASN A C 9
ATOM 12486 O O . ASN A 1 72 ? -5.908 -4.167 7.952 1.00 45.54 72 ASN A O 9
ATOM 12496 N N . PHE A 1 73 ? -3.989 -5.274 8.342 1.00 14.33 73 PHE A N 9
ATOM 12497 C CA . PHE A 1 73 ? -3.810 -5.676 6.953 1.00 5.33 73 PHE A CA 9
ATOM 12498 C C . PHE A 1 73 ? -3.758 -7.196 6.829 1.00 53.13 73 PHE A C 9
ATOM 12499 O O . PHE A 1 73 ? -3.952 -7.748 5.746 1.00 32.40 73 PHE A O 9
ATOM 12515 N N . ALA A 1 74 ? -3.496 -7.867 7.947 1.00 4.34 74 ALA A N 9
ATOM 12516 C CA . ALA A 1 74 ? -3.421 -9.321 7.965 1.00 61.42 74 ALA A CA 9
ATOM 12517 C C . ALA A 1 74 ? -4.711 -9.945 7.442 1.00 62.11 74 ALA A C 9
ATOM 12518 O O . ALA A 1 74 ? -4.733 -11.110 7.043 1.00 45.40 74 ALA A O 9
ATOM 12525 N N . THR A 1 75 ? -5.785 -9.162 7.448 1.00 41.11 75 THR A N 9
ATOM 12526 C CA . THR A 1 75 ? -7.080 -9.637 6.976 1.00 33.52 75 THR A CA 9
ATOM 12527 C C . THR A 1 75 ? -7.624 -8.743 5.869 1.00 44.22 75 THR A C 9
ATOM 12528 O O . THR A 1 75 ? -8.777 -8.877 5.459 1.00 32.43 75 THR A O 9
ATOM 12539 N N . ALA A 1 76 ? -6.787 -7.830 5.387 1.00 1.03 76 ALA A N 9
ATOM 12540 C CA . ALA A 1 76 ? -7.183 -6.915 4.324 1.00 54.11 76 ALA A CA 9
ATOM 12541 C C . ALA A 1 76 ? -6.524 -7.290 3.002 1.00 62.22 76 ALA A C 9
ATOM 12542 O O . ALA A 1 76 ? -5.451 -7.895 2.980 1.00 23.33 76 ALA A O 9
ATOM 12549 N N . THR A 1 77 ? -7.172 -6.929 1.899 1.00 24.03 77 THR A N 9
ATOM 12550 C CA . THR A 1 77 ? -6.649 -7.230 0.571 1.00 14.22 77 THR A CA 9
ATOM 12551 C C . THR A 1 77 ? -6.054 -5.987 -0.079 1.00 21.53 77 THR A C 9
ATOM 12552 O O . THR A 1 77 ? -6.199 -4.877 0.431 1.00 13.14 77 THR A O 9
ATOM 12563 N N . VAL A 1 78 ? -5.382 -6.181 -1.210 1.00 51.22 78 VAL A N 9
ATOM 12564 C CA . VAL A 1 78 ? -4.766 -5.074 -1.932 1.00 2.31 78 VAL A CA 9
ATOM 12565 C C . VAL A 1 78 ? -5.769 -3.953 -2.179 1.00 2.34 78 VAL A C 9
ATOM 12566 O O . VAL A 1 78 ? -5.421 -2.772 -2.127 1.00 74.24 78 VAL A O 9
ATOM 12579 N N . ARG A 1 79 ? -7.015 -4.328 -2.449 1.00 22.24 79 ARG A N 9
ATOM 12580 C CA . ARG A 1 79 ? -8.069 -3.354 -2.704 1.00 22.20 79 ARG A CA 9
ATOM 12581 C C . ARG A 1 79 ? -8.358 -2.526 -1.456 1.00 11.11 79 ARG A C 9
ATOM 12582 O O . ARG A 1 79 ? -8.581 -1.319 -1.539 1.00 14.21 79 ARG A O 9
ATOM 12600 N N . GLU A 1 80 ? -8.352 -3.184 -0.301 1.00 30.30 80 GLU A N 9
ATOM 12601 C CA . GLU A 1 80 ? -8.615 -2.509 0.964 1.00 13.31 80 GLU A CA 9
ATOM 12602 C C . GLU A 1 80 ? -7.526 -1.485 1.271 1.00 52.03 80 GLU A C 9
ATOM 12603 O O . GLU A 1 80 ? -7.815 -0.334 1.596 1.00 42.13 80 GLU A O 9
ATOM 12613 N N . MET A 1 81 ? -6.273 -1.913 1.166 1.00 42.12 81 MET A N 9
ATOM 12614 C CA . MET A 1 81 ? -5.140 -1.034 1.431 1.00 21.12 81 MET A CA 9
ATOM 12615 C C . MET A 1 81 ? -5.113 0.130 0.447 1.00 42.50 81 MET A C 9
ATOM 12616 O O . MET A 1 81 ? -4.786 1.258 0.815 1.00 10.22 81 MET A O 9
ATOM 12628 N N . ALA A 1 82 ? -5.459 -0.150 -0.805 1.00 74.05 82 ALA A N 9
ATOM 12629 C CA . ALA A 1 82 ? -5.477 0.876 -1.841 1.00 72.22 82 ALA A CA 9
ATOM 12630 C C . ALA A 1 82 ? -6.630 1.851 -1.628 1.00 51.25 82 ALA A C 9
ATOM 12631 O O . ALA A 1 82 ? -6.437 3.066 -1.639 1.00 21.00 82 ALA A O 9
ATOM 12638 N N . GLU A 1 83 ? -7.829 1.310 -1.437 1.00 74.15 83 GLU A N 9
ATOM 12639 C CA . GLU A 1 83 ? -9.013 2.134 -1.223 1.00 61.20 83 GLU A CA 9
ATOM 12640 C C . GLU A 1 83 ? -8.836 3.037 -0.006 1.00 35.21 83 GLU A C 9
ATOM 12641 O O . GLU A 1 83 ? -9.299 4.176 0.007 1.00 2.21 83 GLU A O 9
ATOM 12651 N N . ALA A 1 84 ? -8.163 2.517 1.016 1.00 2.22 84 ALA A N 9
ATOM 12652 C CA . ALA A 1 84 ? -7.922 3.275 2.237 1.00 1.23 84 ALA A CA 9
ATOM 12653 C C . ALA A 1 84 ? -6.943 4.419 1.989 1.00 72.12 84 ALA A C 9
ATOM 12654 O O . ALA A 1 84 ? -7.094 5.509 2.543 1.00 34.30 84 ALA A O 9
ATOM 12661 N N . LEU A 1 85 ? -5.942 4.163 1.155 1.00 13.13 85 LEU A N 9
ATOM 12662 C CA . LEU A 1 85 ? -4.937 5.172 0.835 1.00 31.02 85 LEU A CA 9
ATOM 12663 C C . LEU A 1 85 ? -5.517 6.248 -0.077 1.00 72.40 85 LEU A C 9
ATOM 12664 O O . LEU A 1 85 ? -5.325 7.441 0.155 1.00 24.32 85 LEU A O 9
ATOM 12679 N N . GLU A 1 86 ? -6.230 5.816 -1.113 1.00 4.34 86 GLU A N 9
ATOM 12680 C CA . GLU A 1 86 ? -6.838 6.744 -2.060 1.00 52.24 86 GLU A CA 9
ATOM 12681 C C . GLU A 1 86 ? -7.865 7.635 -1.365 1.00 24.50 86 GLU A C 9
ATOM 12682 O O . GLU A 1 86 ? -8.038 8.798 -1.725 1.00 44.03 86 GLU A O 9
ATOM 12692 N N . ALA A 1 87 ? -8.542 7.078 -0.366 1.00 72.11 87 ALA A N 9
ATOM 12693 C CA . ALA A 1 87 ? -9.550 7.820 0.380 1.00 73.41 87 ALA A CA 9
ATOM 12694 C C . ALA A 1 87 ? -8.922 8.979 1.148 1.00 44.14 87 ALA A C 9
ATOM 12695 O O . ALA A 1 87 ? -9.532 10.037 1.301 1.00 33.25 87 ALA A O 9
ATOM 12702 N N . ARG A 1 88 ? -7.701 8.770 1.629 1.00 12.55 88 ARG A N 9
ATOM 12703 C CA . ARG A 1 88 ? -6.991 9.798 2.382 1.00 63.10 88 ARG A CA 9
ATOM 12704 C C . ARG A 1 88 ? -6.704 11.014 1.506 1.00 22.23 88 ARG A C 9
ATOM 12705 O O . ARG A 1 88 ? -7.111 12.130 1.825 1.00 53.01 88 ARG A O 9
ATOM 12723 N N . GLU A 1 89 ? -5.999 10.788 0.402 1.00 41.40 89 GLU A N 9
ATOM 12724 C CA . GLU A 1 89 ? -5.656 11.866 -0.518 1.00 45.44 89 GLU A CA 9
ATOM 12725 C C . GLU A 1 89 ? -6.914 12.508 -1.097 1.00 31.51 89 GLU A C 9
ATOM 12726 O O . GLU A 1 89 ? -6.936 13.704 -1.387 1.00 61.24 89 GLU A O 9
ATOM 12736 N N . ARG A 1 90 ? -7.959 11.704 -1.261 1.00 64.45 90 ARG A N 9
ATOM 12737 C CA . ARG A 1 90 ? -9.221 12.192 -1.807 1.00 21.23 90 ARG A CA 9
ATOM 12738 C C . ARG A 1 90 ? -9.834 13.251 -0.895 1.00 21.25 90 ARG A C 9
ATOM 12739 O O . ARG A 1 90 ? -10.606 14.097 -1.343 1.00 74.21 90 ARG A O 9
ATOM 12757 N N . GLU A 1 91 ? -9.482 13.197 0.386 1.00 44.02 91 GLU A N 9
ATOM 12758 C CA . GLU A 1 91 ? -9.998 14.150 1.360 1.00 52.42 91 GLU A CA 9
ATOM 12759 C C . GLU A 1 91 ? -8.957 15.219 1.681 1.00 10.41 91 GLU A C 9
ATOM 12760 O O . GLU A 1 91 ? -9.295 16.316 2.126 1.00 65.50 91 GLU A O 9
ATOM 12770 N N . ALA A 1 92 ? -7.691 14.890 1.452 1.00 5.13 92 ALA A N 9
ATOM 12771 C CA . ALA A 1 92 ? -6.600 15.820 1.715 1.00 4.53 92 ALA A CA 9
ATOM 12772 C C . ALA A 1 92 ? -6.858 17.169 1.052 1.00 15.30 92 ALA A C 9
ATOM 12773 O O . ALA A 1 92 ? -7.661 17.290 0.128 1.00 41.41 92 ALA A O 9
ATOM 12780 N N . PRO A 1 93 ? -6.163 18.210 1.536 1.00 62.14 93 PRO A N 9
ATOM 12781 C CA . PRO A 1 93 ? -6.300 19.569 1.006 1.00 50.23 93 PRO A CA 9
ATOM 12782 C C . PRO A 1 93 ? -5.718 19.706 -0.397 1.00 30.42 93 PRO A C 9
ATOM 12783 O O . PRO A 1 93 ? -4.536 19.438 -0.618 1.00 11.30 93 PRO A O 9
ATOM 12791 N N . HIS A 1 94 ? -6.554 20.125 -1.341 1.00 2.40 94 HIS A N 9
ATOM 12792 C CA . HIS A 1 94 ? -6.121 20.299 -2.724 1.00 22.24 94 HIS A CA 9
ATOM 12793 C C . HIS A 1 94 ? -6.877 21.444 -3.390 1.00 44.05 94 HIS A C 9
ATOM 12794 O O . HIS A 1 94 ? -7.594 22.196 -2.730 1.00 32.53 94 HIS A O 9
ATOM 12807 N N . LEU A 1 95 ? -6.712 21.569 -4.703 1.00 14.32 95 LEU A N 9
ATOM 12808 C CA . LEU A 1 95 ? -7.379 22.624 -5.460 1.00 72.23 95 LEU A CA 9
ATOM 12809 C C . LEU A 1 95 ? -8.886 22.591 -5.226 1.00 44.52 95 LEU A C 9
ATOM 12810 O O . LEU A 1 95 ? -9.422 21.612 -4.709 1.00 63.13 95 LEU A O 9
ATOM 12825 N N . GLU A 1 96 ? -9.563 23.668 -5.613 1.00 15.01 96 GLU A N 9
ATOM 12826 C CA . GLU A 1 96 ? -11.008 23.761 -5.446 1.00 44.43 96 GLU A CA 9
ATOM 12827 C C . GLU A 1 96 ? -11.705 22.539 -6.038 1.00 25.21 96 GLU A C 9
ATOM 12828 O O . GLU A 1 96 ? -11.505 22.202 -7.206 1.00 31.13 96 GLU A O 9
ATOM 12838 N N . HIS A 1 97 ? -12.522 21.879 -5.225 1.00 71.21 97 HIS A N 9
ATOM 12839 C CA . HIS A 1 97 ? -13.247 20.693 -5.666 1.00 41.42 97 HIS A CA 9
ATOM 12840 C C . HIS A 1 97 ? -14.232 20.229 -4.598 1.00 41.34 97 HIS A C 9
ATOM 12841 O O . HIS A 1 97 ? -15.436 20.141 -4.844 1.00 64.30 97 HIS A O 9
ATOM 12854 N N . HIS A 1 98 ? -13.714 19.934 -3.410 1.00 34.10 98 HIS A N 9
ATOM 12855 C CA . HIS A 1 98 ? -14.548 19.479 -2.303 1.00 21.22 98 HIS A CA 9
ATOM 12856 C C . HIS A 1 98 ? -14.006 19.986 -0.970 1.00 43.24 98 HIS A C 9
ATOM 12857 O O . HIS A 1 98 ? -13.025 20.729 -0.929 1.00 51.32 98 HIS A O 9
ATOM 12870 N N . HIS A 1 99 ? -14.651 19.580 0.119 1.00 63.44 99 HIS A N 9
ATOM 12871 C CA . HIS A 1 99 ? -14.233 19.993 1.453 1.00 52.04 99 HIS A CA 9
ATOM 12872 C C . HIS A 1 99 ? -14.755 19.023 2.510 1.00 22.24 99 HIS A C 9
ATOM 12873 O O . HIS A 1 99 ? -15.887 18.547 2.426 1.00 71.03 99 HIS A O 9
ATOM 12886 N N . HIS A 1 100 ? -13.921 18.735 3.504 1.00 41.12 100 HIS A N 9
ATOM 12887 C CA . HIS A 1 100 ? -14.297 17.821 4.577 1.00 51.12 100 HIS A CA 9
ATOM 12888 C C . HIS A 1 100 ? -13.168 17.682 5.594 1.00 54.23 100 HIS A C 9
ATOM 12889 O O . HIS A 1 100 ? -12.015 17.453 5.229 1.00 62.23 100 HIS A O 9
ATOM 12902 N N . HIS A 1 101 ? -13.507 17.825 6.871 1.00 75.44 101 HIS A N 9
ATOM 12903 C CA . HIS A 1 101 ? -12.522 17.714 7.941 1.00 13.13 101 HIS A CA 9
ATOM 12904 C C . HIS A 1 101 ? -12.379 16.267 8.403 1.00 44.33 101 HIS A C 9
ATOM 12905 O O . HIS A 1 101 ? -11.315 15.663 8.261 1.00 72.34 101 HIS A O 9
ATOM 12918 N N . HIS A 1 102 ? -13.457 15.718 8.953 1.00 23.55 102 HIS A N 9
ATOM 12919 C CA . HIS A 1 102 ? -13.450 14.341 9.435 1.00 52.25 102 HIS A CA 9
ATOM 12920 C C . HIS A 1 102 ? -14.857 13.749 9.406 1.00 10.25 102 HIS A C 9
ATOM 12921 O O . HIS A 1 102 ? -15.814 14.417 9.013 1.00 2.41 102 HIS A O 9
ATOM 12934 N N . MET A 1 1 ? 11.739 -7.113 -12.740 1.00 4.32 1 MET A N 10
ATOM 12935 C CA . MET A 1 1 ? 10.462 -6.536 -12.338 1.00 71.15 1 MET A CA 10
ATOM 12936 C C . MET A 1 1 ? 10.445 -5.029 -12.577 1.00 23.12 1 MET A C 10
ATOM 12937 O O . MET A 1 1 ? 11.170 -4.280 -11.923 1.00 61.13 1 MET A O 10
ATOM 12949 N N . ALA A 1 2 ? 9.615 -4.593 -13.518 1.00 11.51 2 ALA A N 10
ATOM 12950 C CA . ALA A 1 2 ? 9.503 -3.176 -13.842 1.00 33.33 2 ALA A CA 10
ATOM 12951 C C . ALA A 1 2 ? 8.397 -2.931 -14.861 1.00 41.34 2 ALA A C 10
ATOM 12952 O O . ALA A 1 2 ? 7.601 -3.823 -15.155 1.00 22.12 2 ALA A O 10
ATOM 12959 N N . ARG A 1 3 ? 8.351 -1.715 -15.396 1.00 42.44 3 ARG A N 10
ATOM 12960 C CA . ARG A 1 3 ? 7.339 -1.352 -16.382 1.00 21.24 3 ARG A CA 10
ATOM 12961 C C . ARG A 1 3 ? 5.939 -1.442 -15.782 1.00 70.01 3 ARG A C 10
ATOM 12962 O O . ARG A 1 3 ? 5.238 -2.438 -15.962 1.00 3.13 3 ARG A O 10
ATOM 12980 N N . ALA A 1 4 ? 5.538 -0.395 -15.069 1.00 62.01 4 ALA A N 10
ATOM 12981 C CA . ALA A 1 4 ? 4.221 -0.355 -14.444 1.00 60.11 4 ALA A CA 10
ATOM 12982 C C . ALA A 1 4 ? 3.135 -0.054 -15.471 1.00 40.21 4 ALA A C 10
ATOM 12983 O O . ALA A 1 4 ? 1.959 -0.335 -15.245 1.00 41.14 4 ALA A O 10
ATOM 12990 N N . ASP A 1 5 ? 3.538 0.522 -16.599 1.00 43.11 5 ASP A N 10
ATOM 12991 C CA . ASP A 1 5 ? 2.599 0.862 -17.662 1.00 51.05 5 ASP A CA 10
ATOM 12992 C C . ASP A 1 5 ? 1.952 -0.394 -18.239 1.00 34.24 5 ASP A C 10
ATOM 12993 O O . ASP A 1 5 ? 0.932 -0.321 -18.924 1.00 35.04 5 ASP A O 10
ATOM 13001 N N . ASP A 1 6 ? 2.553 -1.544 -17.957 1.00 24.42 6 ASP A N 10
ATOM 13002 C CA . ASP A 1 6 ? 2.037 -2.817 -18.447 1.00 64.42 6 ASP A CA 10
ATOM 13003 C C . ASP A 1 6 ? 0.557 -2.970 -18.110 1.00 12.51 6 ASP A C 10
ATOM 13004 O O . ASP A 1 6 ? -0.002 -2.180 -17.347 1.00 43.23 6 ASP A O 10
ATOM 13012 N N . THR A 1 7 ? -0.074 -3.990 -18.681 1.00 24.23 7 THR A N 10
ATOM 13013 C CA . THR A 1 7 ? -1.489 -4.246 -18.443 1.00 31.03 7 THR A CA 10
ATOM 13014 C C . THR A 1 7 ? -2.319 -2.986 -18.664 1.00 65.34 7 THR A C 10
ATOM 13015 O O . THR A 1 7 ? -2.542 -2.208 -17.739 1.00 71.21 7 THR A O 10
ATOM 13026 N N . ALA A 1 8 ? -2.775 -2.794 -19.898 1.00 43.51 8 ALA A N 10
ATOM 13027 C CA . ALA A 1 8 ? -3.584 -1.630 -20.240 1.00 21.50 8 ALA A CA 10
ATOM 13028 C C . ALA A 1 8 ? -2.779 -0.342 -20.099 1.00 61.45 8 ALA A C 10
ATOM 13029 O O . ALA A 1 8 ? -1.559 -0.375 -19.937 1.00 1.52 8 ALA A O 10
ATOM 13036 N N . LEU A 1 9 ? -3.470 0.791 -20.161 1.00 44.14 9 LEU A N 10
ATOM 13037 C CA . LEU A 1 9 ? -2.820 2.091 -20.041 1.00 60.30 9 LEU A CA 10
ATOM 13038 C C . LEU A 1 9 ? -2.238 2.282 -18.645 1.00 71.53 9 LEU A C 10
ATOM 13039 O O . LEU A 1 9 ? -2.719 1.716 -17.662 1.00 71.10 9 LEU A O 10
ATOM 13054 N N . PRO A 1 10 ? -1.179 3.099 -18.551 1.00 3.50 10 PRO A N 10
ATOM 13055 C CA . PRO A 1 10 ? -0.510 3.385 -17.279 1.00 31.11 10 PRO A CA 10
ATOM 13056 C C . PRO A 1 10 ? -1.370 4.234 -16.350 1.00 14.41 10 PRO A C 10
ATOM 13057 O O . PRO A 1 10 ? -2.085 5.131 -16.796 1.00 5.32 10 PRO A O 10
ATOM 13065 N N . ALA A 1 11 ? -1.297 3.946 -15.054 1.00 51.42 11 ALA A N 10
ATOM 13066 C CA . ALA A 1 11 ? -2.067 4.685 -14.062 1.00 41.43 11 ALA A CA 10
ATOM 13067 C C . ALA A 1 11 ? -3.541 4.749 -14.448 1.00 44.04 11 ALA A C 10
ATOM 13068 O O . ALA A 1 11 ? -4.044 5.801 -14.844 1.00 34.13 11 ALA A O 10
ATOM 13075 N N . ALA A 1 12 ? -4.229 3.618 -14.332 1.00 75.01 12 ALA A N 10
ATOM 13076 C CA . ALA A 1 12 ? -5.645 3.546 -14.667 1.00 13.41 12 ALA A CA 10
ATOM 13077 C C . ALA A 1 12 ? -6.504 4.141 -13.556 1.00 10.23 12 ALA A C 10
ATOM 13078 O O . ALA A 1 12 ? -7.607 4.628 -13.802 1.00 42.24 12 ALA A O 10
ATOM 13085 N N . THR A 1 13 ? -5.990 4.098 -12.330 1.00 40.24 13 THR A N 10
ATOM 13086 C CA . THR A 1 13 ? -6.710 4.631 -11.180 1.00 40.34 13 THR A CA 10
ATOM 13087 C C . THR A 1 13 ? -5.829 5.574 -10.368 1.00 42.34 13 THR A C 10
ATOM 13088 O O . THR A 1 13 ? -6.228 6.694 -10.052 1.00 70.21 13 THR A O 10
ATOM 13099 N N . GLY A 1 14 ? -4.627 5.114 -10.036 1.00 61.21 14 GLY A N 10
ATOM 13100 C CA . GLY A 1 14 ? -3.707 5.929 -9.264 1.00 42.34 14 GLY A CA 10
ATOM 13101 C C . GLY A 1 14 ? -3.343 5.294 -7.937 1.00 41.12 14 GLY A C 10
ATOM 13102 O O . GLY A 1 14 ? -2.425 4.478 -7.864 1.00 11.32 14 GLY A O 10
ATOM 13106 N N . ALA A 1 15 ? -4.062 5.671 -6.885 1.00 73.04 15 ALA A N 10
ATOM 13107 C CA . ALA A 1 15 ? -3.810 5.132 -5.554 1.00 24.34 15 ALA A CA 10
ATOM 13108 C C . ALA A 1 15 ? -4.103 3.636 -5.502 1.00 43.32 15 ALA A C 10
ATOM 13109 O O . ALA A 1 15 ? -3.451 2.890 -4.771 1.00 71.31 15 ALA A O 10
ATOM 13116 N N . LEU A 1 16 ? -5.089 3.205 -6.282 1.00 34.24 16 LEU A N 10
ATOM 13117 C CA . LEU A 1 16 ? -5.470 1.798 -6.324 1.00 43.00 16 LEU A CA 10
ATOM 13118 C C . LEU A 1 16 ? -4.350 0.947 -6.915 1.00 32.04 16 LEU A C 10
ATOM 13119 O O . LEU A 1 16 ? -3.979 -0.084 -6.356 1.00 73.11 16 LEU A O 10
ATOM 13134 N N . GLU A 1 17 ? -3.813 1.389 -8.049 1.00 33.04 17 GLU A N 10
ATOM 13135 C CA . GLU A 1 17 ? -2.733 0.669 -8.713 1.00 51.44 17 GLU A CA 10
ATOM 13136 C C . GLU A 1 17 ? -1.425 0.817 -7.943 1.00 13.44 17 GLU A C 10
ATOM 13137 O O . GLU A 1 17 ? -0.597 -0.095 -7.921 1.00 71.55 17 GLU A O 10
ATOM 13147 N N . LEU A 1 18 ? -1.244 1.973 -7.312 1.00 64.02 18 LEU A N 10
ATOM 13148 C CA . LEU A 1 18 ? -0.036 2.242 -6.541 1.00 33.22 18 LEU A CA 10
ATOM 13149 C C . LEU A 1 18 ? 0.150 1.203 -5.439 1.00 51.23 18 LEU A C 10
ATOM 13150 O O . LEU A 1 18 ? 1.209 0.588 -5.322 1.00 11.35 18 LEU A O 10
ATOM 13165 N N . VAL A 1 19 ? -0.891 1.011 -4.634 1.00 71.31 19 VAL A N 10
ATOM 13166 C CA . VAL A 1 19 ? -0.844 0.044 -3.543 1.00 71.34 19 VAL A CA 10
ATOM 13167 C C . VAL A 1 19 ? -0.596 -1.365 -4.068 1.00 23.24 19 VAL A C 10
ATOM 13168 O O . VAL A 1 19 ? 0.346 -2.038 -3.647 1.00 65.32 19 VAL A O 10
ATOM 13181 N N . ARG A 1 20 ? -1.445 -1.806 -4.990 1.00 23.12 20 ARG A N 10
ATOM 13182 C CA . ARG A 1 20 ? -1.317 -3.136 -5.573 1.00 1.03 20 ARG A CA 10
ATOM 13183 C C . ARG A 1 20 ? 0.053 -3.316 -6.222 1.00 72.51 20 ARG A C 10
ATOM 13184 O O . ARG A 1 20 ? 0.654 -4.388 -6.137 1.00 1.13 20 ARG A O 10
ATOM 13202 N N . HIS A 1 21 ? 0.540 -2.263 -6.868 1.00 44.52 21 HIS A N 10
ATOM 13203 C CA . HIS A 1 21 ? 1.838 -2.305 -7.531 1.00 3.23 21 HIS A CA 10
ATOM 13204 C C . HIS A 1 21 ? 2.955 -2.550 -6.522 1.00 15.14 21 HIS A C 10
ATOM 13205 O O . HIS A 1 21 ? 3.696 -3.528 -6.626 1.00 33.44 21 HIS A O 10
ATOM 13218 N N . LEU A 1 22 ? 3.071 -1.657 -5.545 1.00 1.32 22 LEU A N 10
ATOM 13219 C CA . LEU A 1 22 ? 4.099 -1.775 -4.517 1.00 62.15 22 LEU A CA 10
ATOM 13220 C C . LEU A 1 22 ? 4.003 -3.121 -3.805 1.00 13.23 22 LEU A C 10
ATOM 13221 O O . LEU A 1 22 ? 5.010 -3.794 -3.590 1.00 25.14 22 LEU A O 10
ATOM 13236 N N . VAL A 1 23 ? 2.784 -3.507 -3.441 1.00 65.34 23 VAL A N 10
ATOM 13237 C CA . VAL A 1 23 ? 2.556 -4.774 -2.757 1.00 11.53 23 VAL A CA 10
ATOM 13238 C C . VAL A 1 23 ? 2.981 -5.952 -3.626 1.00 71.40 23 VAL A C 10
ATOM 13239 O O . VAL A 1 23 ? 3.616 -6.892 -3.147 1.00 32.15 23 VAL A O 10
ATOM 13252 N N . ALA A 1 24 ? 2.627 -5.895 -4.905 1.00 61.30 24 ALA A N 10
ATOM 13253 C CA . ALA A 1 24 ? 2.974 -6.958 -5.842 1.00 55.24 24 ALA A CA 10
ATOM 13254 C C . ALA A 1 24 ? 4.486 -7.117 -5.954 1.00 44.42 24 ALA A C 10
ATOM 13255 O O . ALA A 1 24 ? 5.009 -8.229 -5.886 1.00 74.04 24 ALA A O 10
ATOM 13262 N N . GLU A 1 25 ? 5.183 -5.999 -6.130 1.00 11.42 25 GLU A N 10
ATOM 13263 C CA . GLU A 1 25 ? 6.636 -6.016 -6.254 1.00 1.31 25 GLU A CA 10
ATOM 13264 C C . GLU A 1 25 ? 7.283 -6.594 -4.999 1.00 54.31 25 GLU A C 10
ATOM 13265 O O . GLU A 1 25 ? 8.390 -7.130 -5.048 1.00 11.33 25 GLU A O 10
ATOM 13275 N N . ARG A 1 26 ? 6.584 -6.479 -3.874 1.00 73.23 26 ARG A N 10
ATOM 13276 C CA . ARG A 1 26 ? 7.089 -6.988 -2.605 1.00 31.01 26 ARG A CA 10
ATOM 13277 C C . ARG A 1 26 ? 6.962 -8.507 -2.538 1.00 42.42 26 ARG A C 10
ATOM 13278 O O . ARG A 1 26 ? 7.663 -9.166 -1.772 1.00 20.21 26 ARG A O 10
ATOM 13296 N N . ALA A 1 27 ? 6.059 -9.056 -3.345 1.00 2.34 27 ALA A N 10
ATOM 13297 C CA . ALA A 1 27 ? 5.841 -10.497 -3.379 1.00 71.11 27 ALA A CA 10
ATOM 13298 C C . ALA A 1 27 ? 6.592 -11.139 -4.541 1.00 52.21 27 ALA A C 10
ATOM 13299 O O . ALA A 1 27 ? 6.417 -12.323 -4.824 1.00 3.00 27 ALA A O 10
ATOM 13306 N N . GLU A 1 28 ? 7.426 -10.349 -5.210 1.00 75.30 28 GLU A N 10
ATOM 13307 C CA . GLU A 1 28 ? 8.202 -10.842 -6.342 1.00 34.22 28 GLU A CA 10
ATOM 13308 C C . GLU A 1 28 ? 7.284 -11.311 -7.466 1.00 24.21 28 GLU A C 10
ATOM 13309 O O . GLU A 1 28 ? 7.242 -12.498 -7.794 1.00 41.31 28 GLU A O 10
ATOM 13319 N N . LEU A 1 29 ? 6.550 -10.373 -8.053 1.00 4.15 29 LEU A N 10
ATOM 13320 C CA . LEU A 1 29 ? 5.632 -10.689 -9.142 1.00 0.12 29 LEU A CA 10
ATOM 13321 C C . LEU A 1 29 ? 5.608 -9.568 -10.177 1.00 61.45 29 LEU A C 10
ATOM 13322 O O . LEU A 1 29 ? 5.981 -8.427 -9.902 1.00 62.31 29 LEU A O 10
ATOM 13337 N N . PRO A 1 30 ? 5.157 -9.899 -11.397 1.00 15.22 30 PRO A N 10
ATOM 13338 C CA . PRO A 1 30 ? 5.071 -8.933 -12.497 1.00 74.51 30 PRO A CA 10
ATOM 13339 C C . PRO A 1 30 ? 3.982 -7.891 -12.268 1.00 43.51 30 PRO A C 10
ATOM 13340 O O . PRO A 1 30 ? 3.741 -7.033 -13.119 1.00 42.23 30 PRO A O 10
ATOM 13348 N N . VAL A 1 31 ? 3.326 -7.969 -11.115 1.00 1.32 31 VAL A N 10
ATOM 13349 C CA . VAL A 1 31 ? 2.263 -7.030 -10.775 1.00 40.31 31 VAL A CA 10
ATOM 13350 C C . VAL A 1 31 ? 0.977 -7.362 -11.522 1.00 61.11 31 VAL A C 10
ATOM 13351 O O . VAL A 1 31 ? -0.113 -7.317 -10.953 1.00 75.23 31 VAL A O 10
ATOM 13364 N N . GLU A 1 32 ? 1.112 -7.696 -12.802 1.00 0.20 32 GLU A N 10
ATOM 13365 C CA . GLU A 1 32 ? -0.041 -8.036 -13.628 1.00 32.11 32 GLU A CA 10
ATOM 13366 C C . GLU A 1 32 ? -0.799 -9.224 -13.043 1.00 33.43 32 GLU A C 10
ATOM 13367 O O . GLU A 1 32 ? -1.958 -9.462 -13.381 1.00 53.12 32 GLU A O 10
ATOM 13377 N N . VAL A 1 33 ? -0.134 -9.967 -12.163 1.00 15.21 33 VAL A N 10
ATOM 13378 C CA . VAL A 1 33 ? -0.744 -11.130 -11.530 1.00 14.22 33 VAL A CA 10
ATOM 13379 C C . VAL A 1 33 ? -1.422 -10.749 -10.218 1.00 63.32 33 VAL A C 10
ATOM 13380 O O . VAL A 1 33 ? -2.087 -11.573 -9.588 1.00 21.43 33 VAL A O 10
ATOM 13393 N N . LEU A 1 34 ? -1.252 -9.496 -9.813 1.00 1.41 34 LEU A N 10
ATOM 13394 C CA . LEU A 1 34 ? -1.849 -9.004 -8.576 1.00 11.12 34 LEU A CA 10
ATOM 13395 C C . LEU A 1 34 ? -3.367 -8.931 -8.695 1.00 61.31 34 LEU A C 10
ATOM 13396 O O . LEU A 1 34 ? -3.900 -8.227 -9.552 1.00 45.00 34 LEU A O 10
ATOM 13411 N N . ARG A 1 35 ? -4.060 -9.662 -7.828 1.00 32.55 35 ARG A N 10
ATOM 13412 C CA . ARG A 1 35 ? -5.517 -9.680 -7.834 1.00 5.11 35 ARG A CA 10
ATOM 13413 C C . ARG A 1 35 ? -6.079 -8.622 -6.889 1.00 11.21 35 ARG A C 10
ATOM 13414 O O . ARG A 1 35 ? -5.396 -8.173 -5.969 1.00 75.41 35 ARG A O 10
ATOM 13432 N N . ASP A 1 36 ? -7.325 -8.228 -7.125 1.00 34.22 36 ASP A N 10
ATOM 13433 C CA . ASP A 1 36 ? -7.979 -7.223 -6.294 1.00 61.44 36 ASP A CA 10
ATOM 13434 C C . ASP A 1 36 ? -8.363 -7.805 -4.937 1.00 20.31 36 ASP A C 10
ATOM 13435 O O . ASP A 1 36 ? -8.497 -7.078 -3.953 1.00 31.13 36 ASP A O 10
ATOM 13443 N N . ASP A 1 37 ? -8.541 -9.121 -4.893 1.00 72.20 37 ASP A N 10
ATOM 13444 C CA . ASP A 1 37 ? -8.910 -9.802 -3.657 1.00 42.41 37 ASP A CA 10
ATOM 13445 C C . ASP A 1 37 ? -7.714 -10.541 -3.065 1.00 3.40 37 ASP A C 10
ATOM 13446 O O . ASP A 1 37 ? -7.873 -11.437 -2.237 1.00 53.30 37 ASP A O 10
ATOM 13454 N N . SER A 1 38 ? -6.516 -10.159 -3.498 1.00 73.34 38 SER A N 10
ATOM 13455 C CA . SER A 1 38 ? -5.293 -10.788 -3.014 1.00 62.40 38 SER A CA 10
ATOM 13456 C C . SER A 1 38 ? -4.977 -10.341 -1.591 1.00 30.02 38 SER A C 10
ATOM 13457 O O . SER A 1 38 ? -4.619 -9.186 -1.356 1.00 64.14 38 SER A O 10
ATOM 13464 N N . ARG A 1 39 ? -5.113 -11.263 -0.643 1.00 15.35 39 ARG A N 10
ATOM 13465 C CA . ARG A 1 39 ? -4.843 -10.964 0.758 1.00 74.02 39 ARG A CA 10
ATOM 13466 C C . ARG A 1 39 ? -3.355 -10.712 0.984 1.00 73.14 39 ARG A C 10
ATOM 13467 O O . ARG A 1 39 ? -2.517 -11.120 0.180 1.00 41.34 39 ARG A O 10
ATOM 13485 N N . PHE A 1 40 ? -3.036 -10.037 2.083 1.00 34.23 40 PHE A N 10
ATOM 13486 C CA . PHE A 1 40 ? -1.649 -9.729 2.414 1.00 31.30 40 PHE A CA 10
ATOM 13487 C C . PHE A 1 40 ? -0.986 -10.905 3.128 1.00 44.23 40 PHE A C 10
ATOM 13488 O O . PHE A 1 40 ? 0.091 -10.767 3.707 1.00 13.23 40 PHE A O 10
ATOM 13504 N N . LEU A 1 41 ? -1.639 -12.061 3.081 1.00 22.21 41 LEU A N 10
ATOM 13505 C CA . LEU A 1 41 ? -1.115 -13.262 3.723 1.00 13.33 41 LEU A CA 10
ATOM 13506 C C . LEU A 1 41 ? -1.570 -14.517 2.985 1.00 54.33 41 LEU A C 10
ATOM 13507 O O . LEU A 1 41 ? -0.788 -15.443 2.774 1.00 3.33 41 LEU A O 10
ATOM 13522 N N . ASP A 1 42 ? -2.840 -14.538 2.594 1.00 31.00 42 ASP A N 10
ATOM 13523 C CA . ASP A 1 42 ? -3.399 -15.678 1.876 1.00 34.13 42 ASP A CA 10
ATOM 13524 C C . ASP A 1 42 ? -2.607 -15.961 0.603 1.00 14.14 42 ASP A C 10
ATOM 13525 O O . ASP A 1 42 ? -2.194 -17.094 0.357 1.00 5.23 42 ASP A O 10
ATOM 13533 N N . ASP A 1 43 ? -2.399 -14.924 -0.200 1.00 43.32 43 ASP A N 10
ATOM 13534 C CA . ASP A 1 43 ? -1.657 -15.060 -1.448 1.00 31.41 43 ASP A CA 10
ATOM 13535 C C . ASP A 1 43 ? -0.318 -14.333 -1.366 1.00 64.32 43 ASP A C 10
ATOM 13536 O O . ASP A 1 43 ? 0.733 -14.909 -1.653 1.00 75.44 43 ASP A O 10
ATOM 13544 N N . LEU A 1 44 ? -0.363 -13.064 -0.976 1.00 52.04 44 LEU A N 10
ATOM 13545 C CA . LEU A 1 44 ? 0.845 -12.257 -0.857 1.00 51.31 44 LEU A CA 10
ATOM 13546 C C . LEU A 1 44 ? 1.774 -12.819 0.214 1.00 74.43 44 LEU A C 10
ATOM 13547 O O . LEU A 1 44 ? 2.983 -12.591 0.186 1.00 2.43 44 LEU A O 10
ATOM 13562 N N . HIS A 1 45 ? 1.199 -13.559 1.158 1.00 22.05 45 HIS A N 10
ATOM 13563 C CA . HIS A 1 45 ? 1.976 -14.158 2.237 1.00 32.21 45 HIS A CA 10
ATOM 13564 C C . HIS A 1 45 ? 2.897 -13.126 2.882 1.00 54.21 45 HIS A C 10
ATOM 13565 O O . HIS A 1 45 ? 4.111 -13.318 2.946 1.00 2.45 45 HIS A O 10
ATOM 13578 N N . MET A 1 46 ? 2.310 -12.032 3.358 1.00 25.33 46 MET A N 10
ATOM 13579 C CA . MET A 1 46 ? 3.079 -10.970 3.997 1.00 21.13 46 MET A CA 10
ATOM 13580 C C . MET A 1 46 ? 2.718 -10.853 5.474 1.00 53.13 46 MET A C 10
ATOM 13581 O O . MET A 1 46 ? 1.546 -10.719 5.828 1.00 22.13 46 MET A O 10
ATOM 13593 N N . SER A 1 47 ? 3.732 -10.904 6.332 1.00 71.31 47 SER A N 10
ATOM 13594 C CA . SER A 1 47 ? 3.520 -10.808 7.772 1.00 14.55 47 SER A CA 10
ATOM 13595 C C . SER A 1 47 ? 3.151 -9.382 8.173 1.00 4.11 47 SER A C 10
ATOM 13596 O O . SER A 1 47 ? 3.443 -8.428 7.452 1.00 34.13 47 SER A O 10
ATOM 13603 N N . SER A 1 48 ? 2.506 -9.246 9.327 1.00 23.52 48 SER A N 10
ATOM 13604 C CA . SER A 1 48 ? 2.093 -7.939 9.823 1.00 4.13 48 SER A CA 10
ATOM 13605 C C . SER A 1 48 ? 3.238 -6.935 9.728 1.00 74.12 48 SER A C 10
ATOM 13606 O O . SER A 1 48 ? 3.028 -5.764 9.413 1.00 73.45 48 SER A O 10
ATOM 13613 N N . ILE A 1 49 ? 4.451 -7.403 10.005 1.00 61.54 49 ILE A N 10
ATOM 13614 C CA . ILE A 1 49 ? 5.630 -6.548 9.952 1.00 3.42 49 ILE A CA 10
ATOM 13615 C C . ILE A 1 49 ? 6.035 -6.261 8.510 1.00 3.13 49 ILE A C 10
ATOM 13616 O O . ILE A 1 49 ? 6.416 -5.139 8.170 1.00 74.14 49 ILE A O 10
ATOM 13631 N N . THR A 1 50 ? 5.949 -7.282 7.662 1.00 11.25 50 THR A N 10
ATOM 13632 C CA . THR A 1 50 ? 6.307 -7.139 6.255 1.00 54.24 50 THR A CA 10
ATOM 13633 C C . THR A 1 50 ? 5.392 -6.139 5.555 1.00 24.34 50 THR A C 10
ATOM 13634 O O . THR A 1 50 ? 5.839 -5.359 4.714 1.00 24.35 50 THR A O 10
ATOM 13645 N N . VAL A 1 51 ? 4.112 -6.167 5.908 1.00 53.15 51 VAL A N 10
ATOM 13646 C CA . VAL A 1 51 ? 3.136 -5.262 5.314 1.00 53.54 51 VAL A CA 10
ATOM 13647 C C . VAL A 1 51 ? 3.480 -3.808 5.615 1.00 4.01 51 VAL A C 10
ATOM 13648 O O . VAL A 1 51 ? 3.523 -2.970 4.715 1.00 21.24 51 VAL A O 10
ATOM 13661 N N . GLY A 1 52 ? 3.726 -3.514 6.888 1.00 31.32 52 GLY A N 10
ATOM 13662 C CA . GLY A 1 52 ? 4.064 -2.161 7.286 1.00 34.22 52 GLY A CA 10
ATOM 13663 C C . GLY A 1 52 ? 5.296 -1.637 6.572 1.00 74.52 52 GLY A C 10
ATOM 13664 O O . GLY A 1 52 ? 5.453 -0.429 6.399 1.00 20.23 52 GLY A O 10
ATOM 13668 N N . GLN A 1 53 ? 6.171 -2.549 6.161 1.00 3.40 53 GLN A N 10
ATOM 13669 C CA . GLN A 1 53 ? 7.395 -2.172 5.464 1.00 1.22 53 GLN A CA 10
ATOM 13670 C C . GLN A 1 53 ? 7.081 -1.559 4.104 1.00 2.33 53 GLN A C 10
ATOM 13671 O O . GLN A 1 53 ? 7.621 -0.513 3.742 1.00 50.14 53 GLN A O 10
ATOM 13683 N N . LEU A 1 54 ? 6.205 -2.217 3.352 1.00 1.22 54 LEU A N 10
ATOM 13684 C CA . LEU A 1 54 ? 5.818 -1.738 2.030 1.00 1.53 54 LEU A CA 10
ATOM 13685 C C . LEU A 1 54 ? 4.736 -0.667 2.133 1.00 30.22 54 LEU A C 10
ATOM 13686 O O . LEU A 1 54 ? 4.671 0.247 1.312 1.00 35.13 54 LEU A O 10
ATOM 13701 N N . VAL A 1 55 ? 3.887 -0.788 3.150 1.00 4.34 55 VAL A N 10
ATOM 13702 C CA . VAL A 1 55 ? 2.810 0.170 3.363 1.00 35.22 55 VAL A CA 10
ATOM 13703 C C . VAL A 1 55 ? 3.356 1.584 3.527 1.00 43.43 55 VAL A C 10
ATOM 13704 O O . VAL A 1 55 ? 2.687 2.561 3.193 1.00 20.10 55 VAL A O 10
ATOM 13717 N N . ASN A 1 56 ? 4.577 1.685 4.043 1.00 51.41 56 ASN A N 10
ATOM 13718 C CA . ASN A 1 56 ? 5.213 2.981 4.251 1.00 3.33 56 ASN A CA 10
ATOM 13719 C C . ASN A 1 56 ? 5.573 3.631 2.918 1.00 41.53 56 ASN A C 10
ATOM 13720 O O . ASN A 1 56 ? 5.521 4.852 2.778 1.00 73.04 56 ASN A O 10
ATOM 13730 N N . GLU A 1 57 ? 5.936 2.804 1.942 1.00 0.34 57 GLU A N 10
ATOM 13731 C CA . GLU A 1 57 ? 6.305 3.300 0.621 1.00 42.33 57 GLU A CA 10
ATOM 13732 C C . GLU A 1 57 ? 5.086 3.855 -0.111 1.00 13.24 57 GLU A C 10
ATOM 13733 O O . GLU A 1 57 ? 5.182 4.845 -0.836 1.00 30.03 57 GLU A O 10
ATOM 13743 N N . ALA A 1 58 ? 3.941 3.210 0.085 1.00 44.14 58 ALA A N 10
ATOM 13744 C CA . ALA A 1 58 ? 2.703 3.639 -0.554 1.00 4.30 58 ALA A CA 10
ATOM 13745 C C . ALA A 1 58 ? 2.288 5.025 -0.072 1.00 43.22 58 ALA A C 10
ATOM 13746 O O . ALA A 1 58 ? 2.048 5.926 -0.876 1.00 21.22 58 ALA A O 10
ATOM 13753 N N . ALA A 1 59 ? 2.205 5.188 1.244 1.00 54.04 59 ALA A N 10
ATOM 13754 C CA . ALA A 1 59 ? 1.819 6.465 1.833 1.00 4.15 59 ALA A CA 10
ATOM 13755 C C . ALA A 1 59 ? 2.727 7.590 1.345 1.00 43.31 59 ALA A C 10
ATOM 13756 O O . ALA A 1 59 ? 2.260 8.688 1.040 1.00 63.31 59 ALA A O 10
ATOM 13763 N N . ARG A 1 60 ? 4.023 7.310 1.273 1.00 31.44 60 ARG A N 10
ATOM 13764 C CA . ARG A 1 60 ? 4.996 8.299 0.824 1.00 44.54 60 ARG A CA 10
ATOM 13765 C C . ARG A 1 60 ? 4.656 8.797 -0.578 1.00 53.33 60 ARG A C 10
ATOM 13766 O O . ARG A 1 60 ? 4.739 9.991 -0.861 1.00 15.45 60 ARG A O 10
ATOM 13784 N N . ALA A 1 61 ? 4.273 7.872 -1.453 1.00 31.13 61 ALA A N 10
ATOM 13785 C CA . ALA A 1 61 ? 3.920 8.217 -2.824 1.00 62.22 61 ALA A CA 10
ATOM 13786 C C . ALA A 1 61 ? 2.618 9.010 -2.873 1.00 11.01 61 ALA A C 10
ATOM 13787 O O . ALA A 1 61 ? 2.490 9.964 -3.639 1.00 0.11 61 ALA A O 10
ATOM 13794 N N . MET A 1 62 ? 1.655 8.609 -2.049 1.00 45.34 62 MET A N 10
ATOM 13795 C CA . MET A 1 62 ? 0.363 9.283 -1.999 1.00 13.34 62 MET A CA 10
ATOM 13796 C C . MET A 1 62 ? 0.491 10.654 -1.342 1.00 1.12 62 MET A C 10
ATOM 13797 O O . MET A 1 62 ? -0.432 11.466 -1.393 1.00 41.23 62 MET A O 10
ATOM 13809 N N . GLY A 1 63 ? 1.642 10.906 -0.726 1.00 64.34 63 GLY A N 10
ATOM 13810 C CA . GLY A 1 63 ? 1.869 12.180 -0.069 1.00 71.31 63 GLY A CA 10
ATOM 13811 C C . GLY A 1 63 ? 1.365 12.192 1.361 1.00 23.52 63 GLY A C 10
ATOM 13812 O O . GLY A 1 63 ? 0.804 13.187 1.822 1.00 42.33 63 GLY A O 10
ATOM 13816 N N . LEU A 1 64 ? 1.563 11.083 2.065 1.00 32.44 64 LEU A N 10
ATOM 13817 C CA . LEU A 1 64 ? 1.123 10.968 3.452 1.00 4.34 64 LEU A CA 10
ATOM 13818 C C . LEU A 1 64 ? 2.302 11.107 4.411 1.00 3.35 64 LEU A C 10
ATOM 13819 O O . LEU A 1 64 ? 3.392 11.522 4.015 1.00 51.34 64 LEU A O 10
ATOM 13834 N N . SER A 1 65 ? 2.077 10.756 5.672 1.00 75.32 65 SER A N 10
ATOM 13835 C CA . SER A 1 65 ? 3.119 10.842 6.688 1.00 11.03 65 SER A CA 10
ATOM 13836 C C . SER A 1 65 ? 2.766 9.991 7.904 1.00 61.25 65 SER A C 10
ATOM 13837 O O . SER A 1 65 ? 3.308 8.903 8.092 1.00 33.30 65 SER A O 10
ATOM 13844 N N . ALA A 1 66 ? 1.851 10.496 8.725 1.00 13.15 66 ALA A N 10
ATOM 13845 C CA . ALA A 1 66 ? 1.423 9.783 9.922 1.00 21.11 66 ALA A CA 10
ATOM 13846 C C . ALA A 1 66 ? 0.420 8.687 9.578 1.00 54.31 66 ALA A C 10
ATOM 13847 O O . ALA A 1 66 ? 0.115 7.828 10.406 1.00 30.33 66 ALA A O 10
ATOM 13854 N N . VAL A 1 67 ? -0.093 8.723 8.352 1.00 14.45 67 VAL A N 10
ATOM 13855 C CA . VAL A 1 67 ? -1.062 7.733 7.899 1.00 12.24 67 VAL A CA 10
ATOM 13856 C C . VAL A 1 67 ? -0.452 6.336 7.880 1.00 71.11 67 VAL A C 10
ATOM 13857 O O . VAL A 1 67 ? -1.165 5.337 7.784 1.00 4.50 67 VAL A O 10
ATOM 13870 N N . ALA A 1 68 ? 0.872 6.273 7.973 1.00 23.35 68 ALA A N 10
ATOM 13871 C CA . ALA A 1 68 ? 1.579 4.998 7.969 1.00 11.44 68 ALA A CA 10
ATOM 13872 C C . ALA A 1 68 ? 0.807 3.941 8.750 1.00 32.41 68 ALA A C 10
ATOM 13873 O O . ALA A 1 68 ? 0.707 4.009 9.975 1.00 21.01 68 ALA A O 10
ATOM 13880 N N . MET A 1 69 ? 0.262 2.963 8.034 1.00 21.51 69 MET A N 10
ATOM 13881 C CA . MET A 1 69 ? -0.501 1.890 8.661 1.00 73.02 69 MET A CA 10
ATOM 13882 C C . MET A 1 69 ? -1.788 2.428 9.279 1.00 64.12 69 MET A C 10
ATOM 13883 O O . MET A 1 69 ? -1.875 2.665 10.483 1.00 41.15 69 MET A O 10
ATOM 13895 N N . PRO A 1 70 ? -2.813 2.625 8.435 1.00 4.23 70 PRO A N 10
ATOM 13896 C CA . PRO A 1 70 ? -4.113 3.136 8.876 1.00 54.45 70 PRO A CA 10
ATOM 13897 C C . PRO A 1 70 ? -4.878 2.124 9.722 1.00 71.23 70 PRO A C 10
ATOM 13898 O O . PRO A 1 70 ? -5.785 2.485 10.472 1.00 52.21 70 PRO A O 10
ATOM 13906 N N . THR A 1 71 ? -4.506 0.854 9.598 1.00 3.44 71 THR A N 10
ATOM 13907 C CA . THR A 1 71 ? -5.156 -0.211 10.350 1.00 53.13 71 THR A CA 10
ATOM 13908 C C . THR A 1 71 ? -4.513 -1.562 10.060 1.00 33.12 71 THR A C 10
ATOM 13909 O O . THR A 1 71 ? -3.732 -1.699 9.119 1.00 53.41 71 THR A O 10
ATOM 13920 N N . ASN A 1 72 ? -4.845 -2.558 10.876 1.00 41.45 72 ASN A N 10
ATOM 13921 C CA . ASN A 1 72 ? -4.298 -3.899 10.706 1.00 74.25 72 ASN A CA 10
ATOM 13922 C C . ASN A 1 72 ? -4.414 -4.354 9.254 1.00 33.02 72 ASN A C 10
ATOM 13923 O O . ASN A 1 72 ? -5.394 -4.051 8.573 1.00 32.33 72 ASN A O 10
ATOM 13933 N N . PHE A 1 73 ? -3.406 -5.083 8.787 1.00 4.02 73 PHE A N 10
ATOM 13934 C CA . PHE A 1 73 ? -3.393 -5.579 7.416 1.00 63.24 73 PHE A CA 10
ATOM 13935 C C . PHE A 1 73 ? -3.248 -7.098 7.388 1.00 74.30 73 PHE A C 10
ATOM 13936 O O . PHE A 1 73 ? -3.370 -7.726 6.337 1.00 50.44 73 PHE A O 10
ATOM 13952 N N . ALA A 1 74 ? -2.985 -7.682 8.553 1.00 64.42 74 ALA A N 10
ATOM 13953 C CA . ALA A 1 74 ? -2.824 -9.127 8.663 1.00 35.14 74 ALA A CA 10
ATOM 13954 C C . ALA A 1 74 ? -4.127 -9.850 8.342 1.00 33.33 74 ALA A C 10
ATOM 13955 O O . ALA A 1 74 ? -4.159 -11.077 8.236 1.00 74.20 74 ALA A O 10
ATOM 13962 N N . THR A 1 75 ? -5.202 -9.083 8.190 1.00 64.33 75 THR A N 10
ATOM 13963 C CA . THR A 1 75 ? -6.509 -9.652 7.883 1.00 1.53 75 THR A CA 10
ATOM 13964 C C . THR A 1 75 ? -7.226 -8.836 6.814 1.00 60.12 75 THR A C 10
ATOM 13965 O O . THR A 1 75 ? -8.409 -9.047 6.549 1.00 44.33 75 THR A O 10
ATOM 13976 N N . ALA A 1 76 ? -6.503 -7.904 6.203 1.00 12.32 76 ALA A N 10
ATOM 13977 C CA . ALA A 1 76 ? -7.069 -7.057 5.161 1.00 44.13 76 ALA A CA 10
ATOM 13978 C C . ALA A 1 76 ? -6.632 -7.524 3.776 1.00 70.22 76 ALA A C 10
ATOM 13979 O O . ALA A 1 76 ? -5.904 -8.508 3.642 1.00 61.30 76 ALA A O 10
ATOM 13986 N N . THR A 1 77 ? -7.080 -6.812 2.747 1.00 12.31 77 THR A N 10
ATOM 13987 C CA . THR A 1 77 ? -6.737 -7.154 1.373 1.00 12.03 77 THR A CA 10
ATOM 13988 C C . THR A 1 77 ? -6.176 -5.947 0.630 1.00 45.24 77 THR A C 10
ATOM 13989 O O . THR A 1 77 ? -6.241 -4.819 1.119 1.00 42.34 77 THR A O 10
ATOM 14000 N N . VAL A 1 78 ? -5.626 -6.190 -0.556 1.00 30.00 78 VAL A N 10
ATOM 14001 C CA . VAL A 1 78 ? -5.056 -5.122 -1.369 1.00 51.14 78 VAL A CA 10
ATOM 14002 C C . VAL A 1 78 ? -6.057 -3.989 -1.567 1.00 4.32 78 VAL A C 10
ATOM 14003 O O . VAL A 1 78 ? -5.686 -2.815 -1.576 1.00 54.23 78 VAL A O 10
ATOM 14016 N N . ARG A 1 79 ? -7.325 -4.349 -1.727 1.00 60.24 79 ARG A N 10
ATOM 14017 C CA . ARG A 1 79 ? -8.380 -3.362 -1.927 1.00 71.05 79 ARG A CA 10
ATOM 14018 C C . ARG A 1 79 ? -8.567 -2.506 -0.678 1.00 11.44 79 ARG A C 10
ATOM 14019 O O . ARG A 1 79 ? -8.819 -1.305 -0.769 1.00 44.51 79 ARG A O 10
ATOM 14037 N N . GLU A 1 80 ? -8.441 -3.133 0.488 1.00 55.43 80 GLU A N 10
ATOM 14038 C CA . GLU A 1 80 ? -8.598 -2.427 1.754 1.00 14.25 80 GLU A CA 10
ATOM 14039 C C . GLU A 1 80 ? -7.488 -1.395 1.943 1.00 74.54 80 GLU A C 10
ATOM 14040 O O . GLU A 1 80 ? -7.751 -0.242 2.280 1.00 5.23 80 GLU A O 10
ATOM 14050 N N . MET A 1 81 ? -6.248 -1.822 1.725 1.00 64.35 81 MET A N 10
ATOM 14051 C CA . MET A 1 81 ? -5.099 -0.936 1.870 1.00 63.11 81 MET A CA 10
ATOM 14052 C C . MET A 1 81 ? -5.128 0.169 0.819 1.00 65.41 81 MET A C 10
ATOM 14053 O O . MET A 1 81 ? -4.868 1.333 1.121 1.00 62.21 81 MET A O 10
ATOM 14065 N N . ALA A 1 82 ? -5.446 -0.204 -0.416 1.00 65.04 82 ALA A N 10
ATOM 14066 C CA . ALA A 1 82 ? -5.510 0.755 -1.512 1.00 53.24 82 ALA A CA 10
ATOM 14067 C C . ALA A 1 82 ? -6.660 1.738 -1.314 1.00 15.10 82 ALA A C 10
ATOM 14068 O O . ALA A 1 82 ? -6.505 2.939 -1.529 1.00 44.42 82 ALA A O 10
ATOM 14075 N N . GLU A 1 83 ? -7.813 1.218 -0.904 1.00 64.31 83 GLU A N 10
ATOM 14076 C CA . GLU A 1 83 ? -8.989 2.051 -0.680 1.00 34.55 83 GLU A CA 10
ATOM 14077 C C . GLU A 1 83 ? -8.703 3.123 0.367 1.00 15.51 83 GLU A C 10
ATOM 14078 O O . GLU A 1 83 ? -9.121 4.273 0.224 1.00 24.44 83 GLU A O 10
ATOM 14088 N N . ALA A 1 84 ? -7.989 2.739 1.421 1.00 42.43 84 ALA A N 10
ATOM 14089 C CA . ALA A 1 84 ? -7.647 3.668 2.491 1.00 21.14 84 ALA A CA 10
ATOM 14090 C C . ALA A 1 84 ? -6.805 4.825 1.965 1.00 40.42 84 ALA A C 10
ATOM 14091 O O . ALA A 1 84 ? -7.075 5.990 2.265 1.00 72.44 84 ALA A O 10
ATOM 14098 N N . LEU A 1 85 ? -5.784 4.500 1.180 1.00 63.23 85 LEU A N 10
ATOM 14099 C CA . LEU A 1 85 ? -4.903 5.513 0.612 1.00 3.22 85 LEU A CA 10
ATOM 14100 C C . LEU A 1 85 ? -5.617 6.310 -0.476 1.00 22.41 85 LEU A C 10
ATOM 14101 O O . LEU A 1 85 ? -5.406 7.514 -0.616 1.00 73.14 85 LEU A O 10
ATOM 14116 N N . GLU A 1 86 ? -6.463 5.627 -1.242 1.00 12.45 86 GLU A N 10
ATOM 14117 C CA . GLU A 1 86 ? -7.209 6.273 -2.316 1.00 62.42 86 GLU A CA 10
ATOM 14118 C C . GLU A 1 86 ? -8.181 7.308 -1.758 1.00 40.14 86 GLU A C 10
ATOM 14119 O O . GLU A 1 86 ? -8.375 8.372 -2.344 1.00 61.14 86 GLU A O 10
ATOM 14129 N N . ALA A 1 87 ? -8.790 6.986 -0.622 1.00 34.35 87 ALA A N 10
ATOM 14130 C CA . ALA A 1 87 ? -9.741 7.888 0.017 1.00 60.32 87 ALA A CA 10
ATOM 14131 C C . ALA A 1 87 ? -9.053 9.162 0.497 1.00 24.12 87 ALA A C 10
ATOM 14132 O O . ALA A 1 87 ? -9.603 10.256 0.382 1.00 43.20 87 ALA A O 10
ATOM 14139 N N . ARG A 1 88 ? -7.847 9.010 1.036 1.00 42.55 88 ARG A N 10
ATOM 14140 C CA . ARG A 1 88 ? -7.086 10.149 1.534 1.00 22.02 88 ARG A CA 10
ATOM 14141 C C . ARG A 1 88 ? -6.927 11.213 0.452 1.00 20.11 88 ARG A C 10
ATOM 14142 O O . ARG A 1 88 ? -7.292 12.371 0.649 1.00 55.31 88 ARG A O 10
ATOM 14160 N N . GLU A 1 89 ? -6.379 10.811 -0.690 1.00 25.40 89 GLU A N 10
ATOM 14161 C CA . GLU A 1 89 ? -6.170 11.730 -1.803 1.00 55.31 89 GLU A CA 10
ATOM 14162 C C . GLU A 1 89 ? -7.498 12.105 -2.455 1.00 2.11 89 GLU A C 10
ATOM 14163 O O . GLU A 1 89 ? -7.669 13.221 -2.945 1.00 2.13 89 GLU A O 10
ATOM 14173 N N . ARG A 1 90 ? -8.436 11.162 -2.457 1.00 14.34 90 ARG A N 10
ATOM 14174 C CA . ARG A 1 90 ? -9.748 11.392 -3.051 1.00 31.31 90 ARG A CA 10
ATOM 14175 C C . ARG A 1 90 ? -10.469 12.538 -2.348 1.00 50.44 90 ARG A C 10
ATOM 14176 O O . ARG A 1 90 ? -11.252 13.261 -2.963 1.00 64.41 90 ARG A O 10
ATOM 14194 N N . GLU A 1 91 ? -10.199 12.698 -1.056 1.00 12.51 91 GLU A N 10
ATOM 14195 C CA . GLU A 1 91 ? -10.824 13.756 -0.271 1.00 41.02 91 GLU A CA 10
ATOM 14196 C C . GLU A 1 91 ? -9.792 14.473 0.595 1.00 61.42 91 GLU A C 10
ATOM 14197 O O . GLU A 1 91 ? -9.980 14.632 1.801 1.00 65.35 91 GLU A O 10
ATOM 14207 N N . ALA A 1 92 ? -8.701 14.903 -0.029 1.00 65.41 92 ALA A N 10
ATOM 14208 C CA . ALA A 1 92 ? -7.639 15.603 0.682 1.00 15.34 92 ALA A CA 10
ATOM 14209 C C . ALA A 1 92 ? -7.718 17.108 0.443 1.00 44.22 92 ALA A C 10
ATOM 14210 O O . ALA A 1 92 ? -8.330 17.577 -0.517 1.00 42.13 92 ALA A O 10
ATOM 14217 N N . PRO A 1 93 ? -7.084 17.884 1.334 1.00 51.11 93 PRO A N 10
ATOM 14218 C CA . PRO A 1 93 ? -7.068 19.347 1.240 1.00 75.21 93 PRO A CA 10
ATOM 14219 C C . PRO A 1 93 ? -6.232 19.843 0.067 1.00 25.25 93 PRO A C 10
ATOM 14220 O O . PRO A 1 93 ? -6.505 20.901 -0.500 1.00 12.41 93 PRO A O 10
ATOM 14228 N N . HIS A 1 94 ? -5.211 19.073 -0.294 1.00 22.42 94 HIS A N 10
ATOM 14229 C CA . HIS A 1 94 ? -4.334 19.434 -1.402 1.00 22.11 94 HIS A CA 10
ATOM 14230 C C . HIS A 1 94 ? -4.416 18.399 -2.521 1.00 33.11 94 HIS A C 10
ATOM 14231 O O . HIS A 1 94 ? -4.648 17.216 -2.270 1.00 42.21 94 HIS A O 10
ATOM 14244 N N . LEU A 1 95 ? -4.226 18.853 -3.755 1.00 2.10 95 LEU A N 10
ATOM 14245 C CA . LEU A 1 95 ? -4.280 17.967 -4.912 1.00 44.12 95 LEU A CA 10
ATOM 14246 C C . LEU A 1 95 ? -2.879 17.682 -5.446 1.00 51.00 95 LEU A C 10
ATOM 14247 O O . LEU A 1 95 ? -2.101 18.603 -5.695 1.00 50.55 95 LEU A O 10
ATOM 14262 N N . GLU A 1 96 ? -2.566 16.402 -5.620 1.00 3.50 96 GLU A N 10
ATOM 14263 C CA . GLU A 1 96 ? -1.260 15.999 -6.126 1.00 60.52 96 GLU A CA 10
ATOM 14264 C C . GLU A 1 96 ? -1.294 14.559 -6.631 1.00 22.41 96 GLU A C 10
ATOM 14265 O O . GLU A 1 96 ? -1.728 13.650 -5.923 1.00 13.10 96 GLU A O 10
ATOM 14275 N N . HIS A 1 97 ? -0.831 14.358 -7.861 1.00 42.33 97 HIS A N 10
ATOM 14276 C CA . HIS A 1 97 ? -0.808 13.029 -8.463 1.00 34.11 97 HIS A CA 10
ATOM 14277 C C . HIS A 1 97 ? -0.023 13.038 -9.771 1.00 35.02 97 HIS A C 10
ATOM 14278 O O . HIS A 1 97 ? -0.501 13.537 -10.790 1.00 13.25 97 HIS A O 10
ATOM 14291 N N . HIS A 1 98 ? 1.184 12.483 -9.735 1.00 13.21 98 HIS A N 10
ATOM 14292 C CA . HIS A 1 98 ? 2.036 12.427 -10.917 1.00 3.41 98 HIS A CA 10
ATOM 14293 C C . HIS A 1 98 ? 2.586 11.020 -11.125 1.00 42.43 98 HIS A C 10
ATOM 14294 O O . HIS A 1 98 ? 3.756 10.844 -11.465 1.00 71.40 98 HIS A O 10
ATOM 14307 N N . HIS A 1 99 ? 1.734 10.020 -10.919 1.00 45.31 99 HIS A N 10
ATOM 14308 C CA . HIS A 1 99 ? 2.135 8.628 -11.084 1.00 45.52 99 HIS A CA 10
ATOM 14309 C C . HIS A 1 99 ? 2.078 8.217 -12.553 1.00 61.21 99 HIS A C 10
ATOM 14310 O O . HIS A 1 99 ? 1.396 7.257 -12.913 1.00 64.13 99 HIS A O 10
ATOM 14323 N N . HIS A 1 100 ? 2.799 8.949 -13.396 1.00 51.11 100 HIS A N 10
ATOM 14324 C CA . HIS A 1 100 ? 2.831 8.661 -14.826 1.00 71.44 100 HIS A CA 10
ATOM 14325 C C . HIS A 1 100 ? 3.980 7.717 -15.163 1.00 24.21 100 HIS A C 10
ATOM 14326 O O . HIS A 1 100 ? 5.146 8.026 -14.914 1.00 13.23 100 HIS A O 10
ATOM 14339 N N . HIS A 1 101 ? 3.645 6.563 -15.731 1.00 23.20 101 HIS A N 10
ATOM 14340 C CA . HIS A 1 101 ? 4.650 5.572 -16.103 1.00 3.24 101 HIS A CA 10
ATOM 14341 C C . HIS A 1 101 ? 5.378 5.046 -14.870 1.00 52.43 101 HIS A C 10
ATOM 14342 O O . HIS A 1 101 ? 5.383 5.688 -13.819 1.00 4.41 101 HIS A O 10
ATOM 14355 N N . HIS A 1 102 ? 5.989 3.874 -15.005 1.00 13.24 102 HIS A N 10
ATOM 14356 C CA . HIS A 1 102 ? 6.720 3.262 -13.900 1.00 41.22 102 HIS A CA 10
ATOM 14357 C C . HIS A 1 102 ? 5.856 3.205 -12.643 1.00 1.34 102 HIS A C 10
ATOM 14358 O O . HIS A 1 102 ? 6.211 2.546 -11.665 1.00 0.40 102 HIS A O 10
#

Radius of gyration: 13.19 Å; Cα contacts (8 Å, |Δi|>4): 127; chains: 1; bounding box: 33×36×31 Å

Sequence (102 aa):
MARADDTALPAATGALELVRHLVAERAELPVEVLRDDSRFLDDLHMSSITVGQLVNEAARAMGLSAVAMPTNFATATVREMAEALEAREREAPHLEHHHHHHMARADDTALPAATGALELVRHLVAERAELPVEVLRDDSRFLDDLHMSSITVGQLVNEAARAMGLSAVAMPTNFATATVREMAEALEAREREAPHLEHHHHHHMARADDTALPAATGALELVRHLVAERAELPVEVLRDDSRFLDDLHMSSITVGQLVNEAARAMGLSAVAMPTNFATATVREMAEALEAREREAPHLEHHHHHHMARADDTALPAATGALELVRHLVAERAELPVEVLRDDSRFLDDLHMSSITVGQLVNEAARAMGLSAVAMPTNFATATVREMAEALEAREREAPHLEHHHHHHMARADDTALPAATGALELVRHLVAERAELPVEVLRDDSRFLDDLHMSSITVGQLVNEAARAMGLSAVAMPTNFATATVREMAEALEAREREAPHLEHHHHHHMARADDTALPAATGALELVRHLVAERAELPVEVLRDDSRFLDDLHMSSITVGQLVNEAARAMGLSAVAMPTNFATATVREMAEALEAREREAPHLEHHHHHHMARADDTALPAATGALELVRHLVAERAELPVEVLRDDSRFLDDLHMSSITVGQLVNEAARAMGLSAVAMPTNFATATVREMAEALEAREREAPHLEHHHHHHMARADDTALPAATGALELVRHLVAERAELPVEVLRDDSRFLDDLHMSSITVGQLVNEAARAMGLSAVAMPTNFATATVREMAEALEAREREAPHLEHHHHHHMARADDTALPAATGALELVRHLVAERAELPVEVLRDDSRFLDDLHMSSITVGQLVNEAARAMGLSAVAMPTNFATATVREMAEALEAREREAPHLEHHHHHHMARADDTALPAATGALELVRHLVAERAELPVEVLRDDSRFLDDLHMSSITVGQLVNEAARAMGLSAVAMPTNFATATVREMAEALEAREREAPHLEHHHHHH

Nearest PDB structures (foldseek):
  2l9f-assembly1_A  TM=8.468E-01  e=9.623E-18  Micromonospora echinospora
  3eje-assembly1_A  TM=6.809E-01  e=2.793E-02  Escherichia coli K-12
  6n3p-assembly1_I  TM=6.507E-01  e=3.202E-02  Escherichia coli
  3eje-assembly4_G  TM=6.551E-01  e=1.023E-01  Escherichia coli K-12
  2k94-assembly1_A  TM=6.618E-01  e=1.440E-01  Escherichia coli